Protein 9IFP (pdb70)

Structure (mmCIF, N/CA/C/O backbone):
data_9IFP
#
_entry.id   9IFP
#
_cell.length_a   271.298
_cell.length_b   74.502
_cell.length_c   106.150
_cell.angle_alpha   90.00
_cell.angle_beta   111.80
_cell.angle_gamma   90.00
#
_symmetry.space_group_name_H-M   'C 1 2 1'
#
loop_
_entity.id
_entity.type
_entity.pdbx_description
1 polymer 'Heme-thiolate peroxidase'
2 branched alpha-D-mannopyranose-(1-3)-[alpha-D-mannopyranose-(1-6)]beta-D-mannopyranose-(1-4)-2-acetamido-2-deoxy-beta-D-glucopyranose-(1-4)-2-acetamido-2-deoxy-beta-D-glucopyranose
3 branched alpha-D-mannopyranose-(1-3)-[alpha-D-mannopyranose-(1-6)]alpha-D-mannopyranose-(1-6)-[alpha-D-mannopyranose-(1-3)]beta-D-mannopyranose-(1-4)-2-acetamido-2-deoxy-beta-D-glucopyranose-(1-4)-2-acetamido-2-deoxy-beta-D-glucopyranose
4 non-polymer 'PROTOPORPHYRIN IX CONTAINING FE'
5 non-polymer '4-(2-HYDROXYETHYL)-1-PIPERAZINE ETHANESULFONIC ACID'
6 non-polymer GLYCEROL
7 non-polymer 2,6-dimethoxyphenol
8 non-polymer 'SULFATE ION'
9 non-polymer 'MAGNESIUM ION'
10 non-polymer 2-acetamido-2-deoxy-beta-D-glucopyranose
11 non-polymer beta-D-mannopyranose
12 non-polymer alpha-D-mannopyranose
13 water water
#
loop_
_atom_site.group_PDB
_atom_site.id
_atom_site.type_symbol
_atom_site.label_atom_id
_atom_site.label_alt_id
_atom_site.label_comp_id
_atom_site.label_asym_id
_atom_site.label_entity_id
_atom_site.label_seq_id
_atom_site.pdbx_PDB_ins_code
_atom_site.Cartn_x
_atom_site.Cartn_y
_atom_site.Cartn_z
_atom_site.occupancy
_atom_site.B_iso_or_equiv
_atom_site.auth_seq_id
_atom_site.auth_comp_id
_atom_site.auth_asym_id
_atom_site.auth_atom_id
_atom_site.pdbx_PDB_model_num
ATOM 1 N N . GLN A 1 1 ? 63.465 4.911 58.613 1.00 107.48 14 GLN A N 1
ATOM 2 C CA . GLN A 1 1 ? 63.026 3.496 58.485 1.00 107.07 14 GLN A CA 1
ATOM 3 C C . GLN A 1 1 ? 62.272 3.324 57.165 1.00 99.94 14 GLN A C 1
ATOM 4 O O . GLN A 1 1 ? 62.254 4.229 56.330 1.00 91.33 14 GLN A O 1
ATOM 10 N N . GLY A 1 2 ? 61.686 2.132 56.968 1.00 91.10 15 GLY A N 1
ATOM 11 C CA . GLY A 1 2 ? 60.883 1.809 55.799 1.00 72.08 15 GLY A CA 1
ATOM 12 C C . GLY A 1 2 ? 60.816 0.298 55.570 1.00 61.92 15 GLY A C 1
ATOM 13 O O . GLY A 1 2 ? 61.172 -0.488 56.440 1.00 58.06 15 GLY A O 1
ATOM 14 N N . VAL A 1 3 ? 60.381 -0.104 54.378 1.00 49.24 16 VAL A N 1
ATOM 15 C CA . VAL A 1 3 ? 60.189 -1.506 54.050 1.00 46.76 16 VAL A CA 1
ATOM 16 C C . VAL A 1 3 ? 61.161 -1.896 52.938 1.00 44.39 16 VAL A C 1
ATOM 17 O O . VAL A 1 3 ? 61.522 -1.072 52.110 1.00 42.64 16 VAL A O 1
ATOM 21 N N . ASP A 1 4 ? 61.565 -3.165 52.911 1.00 44.86 17 ASP A N 1
ATOM 22 C CA . ASP A 1 4 ? 62.325 -3.711 51.799 1.00 47.53 17 ASP A CA 1
ATOM 23 C C . ASP A 1 4 ? 61.351 -4.422 50.850 1.00 44.78 17 ASP A C 1
ATOM 24 O O . ASP A 1 4 ? 60.835 -5.475 51.190 1.00 53.35 17 ASP A O 1
ATOM 29 N N . PRO A 1 5 ? 61.059 -3.887 49.641 1.00 42.87 18 PRO A N 1
ATOM 30 C CA . PRO A 1 5 ? 59.991 -4.431 48.789 1.00 44.86 18 PRO A CA 1
ATOM 31 C C . PRO A 1 5 ? 60.374 -5.749 48.109 1.00 39.14 18 PRO A C 1
ATOM 32 O O . PRO A 1 5 ? 61.360 -5.797 47.386 1.00 39.94 18 PRO A O 1
ATOM 36 N N . PRO A 1 6 ? 59.566 -6.824 48.275 1.00 38.99 19 PRO A N 1
ATOM 37 C CA . PRO A 1 6 ? 59.872 -8.127 47.680 1.00 42.20 19 PRO A CA 1
ATOM 38 C C . PRO A 1 6 ? 59.621 -8.078 46.177 1.00 42.99 19 PRO A C 1
ATOM 39 O O . PRO A 1 6 ? 58.880 -7.215 45.713 1.00 41.91 19 PRO A O 1
ATOM 43 N N . PRO A 1 7 ? 60.217 -8.983 45.370 1.00 45.93 20 PRO A N 1
ATOM 44 C CA . PRO A 1 7 ? 59.865 -9.075 43.956 1.00 43.36 20 PRO A CA 1
ATOM 45 C C . PRO A 1 7 ? 58.396 -9.491 43.824 1.00 37.75 20 PRO A C 1
ATOM 46 O O . PRO A 1 7 ? 57.794 -10.002 44.755 1.00 36.64 20 PRO A O 1
ATOM 50 N N . PRO A 1 8 ? 57.741 -9.203 42.689 1.00 33.98 21 PRO A N 1
ATOM 51 C CA . PRO A 1 8 ? 56.321 -9.531 42.540 1.00 37.33 21 PRO A CA 1
ATOM 52 C C . PRO A 1 8 ? 56.049 -11.029 42.614 1.00 35.59 21 PRO A C 1
ATOM 53 O O . PRO A 1 8 ? 56.879 -11.837 42.204 1.00 35.68 21 PRO A O 1
ATOM 57 N N . PRO A 1 9 ? 54.860 -11.431 43.095 1.00 35.11 22 PRO A N 1
ATOM 58 C CA . PRO A 1 9 ? 54.406 -12.814 42.986 1.00 35.55 22 PRO A CA 1
ATOM 59 C C . PRO A 1 9 ? 54.418 -13.247 41.526 1.00 34.79 22 PRO A C 1
ATOM 60 O O . PRO A 1 9 ? 54.264 -12.426 40.632 1.00 34.96 22 PRO A O 1
ATOM 64 N N . GLY A 1 10 ? 54.587 -14.552 41.309 1.00 35.93 23 GLY A N 1
ATOM 65 C CA . GLY A 1 10 ? 54.409 -15.149 40.001 1.00 36.86 23 GLY A CA 1
ATOM 66 C C . GLY A 1 10 ? 52.948 -15.531 39.789 1.00 38.84 23 GLY A C 1
ATOM 67 O O . GLY A 1 10 ? 52.092 -15.207 40.626 1.00 36.76 23 GLY A O 1
ATOM 68 N N . PRO A 1 11 ? 52.641 -16.226 38.672 1.00 38.94 24 PRO A N 1
ATOM 69 C CA . PRO A 1 11 ? 51.281 -16.681 38.394 1.00 37.94 24 PRO A CA 1
ATOM 70 C C . PRO A 1 11 ? 50.780 -17.570 39.525 1.00 37.65 24 PRO A C 1
ATOM 71 O O . PRO A 1 11 ? 51.564 -18.183 40.226 1.00 35.43 24 PRO A O 1
ATOM 75 N N . PRO A 1 12 ? 49.456 -17.690 39.737 1.00 36.21 25 PRO A N 1
ATOM 76 C CA . PRO A 1 12 ? 48.949 -18.595 40.762 1.00 40.04 25 PRO A CA 1
ATOM 77 C C . PRO A 1 12 ? 49.204 -20.056 40.368 1.00 43.43 25 PRO A C 1
ATOM 78 O O . PRO A 1 12 ? 49.247 -20.386 39.191 1.00 38.52 25 PRO A O 1
ATOM 82 N N . SER A 1 13 ? 49.392 -20.904 41.381 1.00 41.12 26 SER A N 1
ATOM 83 C CA A SER A 1 13 ? 49.583 -22.336 41.204 0.50 40.99 26 SER A CA 1
ATOM 84 C CA B SER A 1 13 ? 49.578 -22.337 41.216 0.50 42.27 26 SER A CA 1
ATOM 85 C C . SER A 1 13 ? 48.403 -22.944 40.460 1.00 40.29 26 SER A C 1
ATOM 86 O O . SER A 1 13 ? 48.596 -23.799 39.623 1.00 44.21 26 SER A O 1
ATOM 91 N N . PHE A 1 14 ? 47.188 -22.525 40.821 1.00 38.78 27 PHE A N 1
ATOM 92 C CA . PHE A 1 14 ? 45.963 -22.969 40.165 1.00 39.44 27 PHE A CA 1
ATOM 93 C C . PHE A 1 14 ? 45.433 -21.829 39.298 1.00 36.06 27 PHE A C 1
ATOM 94 O O . PHE A 1 14 ? 45.201 -20.738 39.817 1.00 34.10 27 PHE A O 1
ATOM 102 N N . THR A 1 15 ? 45.231 -22.094 37.992 1.00 35.28 28 THR A N 1
ATOM 103 C CA . THR A 1 15 ? 44.833 -21.073 37.032 1.00 37.41 28 THR A CA 1
ATOM 104 C C . THR A 1 15 ? 43.465 -21.367 36.416 1.00 36.27 28 THR A C 1
ATOM 105 O O . THR A 1 15 ? 43.113 -20.715 35.428 1.00 36.95 28 THR A O 1
ATOM 109 N N . GLY A 1 16 ? 42.714 -22.341 36.973 1.00 34.88 29 GLY A N 1
ATOM 110 C CA . GLY A 1 16 ? 41.394 -22.668 36.446 1.00 35.73 29 GLY A CA 1
ATOM 111 C C . GLY A 1 16 ? 40.322 -21.736 37.018 1.00 37.53 29 GLY A C 1
ATOM 112 O O . GLY A 1 16 ? 40.640 -20.853 37.828 1.00 35.44 29 GLY A O 1
ATOM 113 N N . THR A 1 17 ? 39.057 -21.963 36.627 1.00 33.77 30 THR A N 1
ATOM 114 C CA . THR A 1 17 ? 37.945 -21.228 37.214 1.00 34.22 30 THR A CA 1
ATOM 115 C C . THR A 1 17 ? 37.762 -21.698 38.656 1.00 35.78 30 THR A C 1
ATOM 116 O O . THR A 1 17 ? 38.212 -22.779 39.032 1.00 34.38 30 THR A O 1
ATOM 120 N N . LYS A 1 18 ? 37.124 -20.850 39.457 1.00 35.85 31 LYS A N 1
ATOM 121 C CA . LYS A 1 18 ? 36.712 -21.189 40.805 1.00 37.07 31 LYS A CA 1
ATOM 122 C C . LYS A 1 18 ? 35.724 -20.118 41.259 1.00 35.73 31 LYS A C 1
ATOM 123 O O . LYS A 1 18 ? 35.663 -19.050 40.664 1.00 35.68 31 LYS A O 1
ATOM 129 N N . LEU A 1 19 ? 34.950 -20.438 42.301 1.00 35.08 32 LEU A N 1
ATOM 130 C CA . LEU A 1 19 ? 34.073 -19.482 42.940 1.00 35.06 32 LEU A CA 1
ATOM 131 C C . LEU A 1 19 ? 34.939 -18.456 43.662 1.00 33.40 32 LEU A C 1
ATOM 132 O O . LEU A 1 19 ? 35.743 -18.846 44.513 1.00 36.99 32 LEU A O 1
ATOM 137 N N . VAL A 1 20 ? 34.762 -17.163 43.346 1.00 35.61 33 VAL A N 1
ATOM 138 C CA . VAL A 1 20 ? 35.533 -16.124 44.026 1.00 34.71 33 VAL A CA 1
ATOM 139 C C . VAL A 1 20 ? 34.639 -15.314 44.953 1.00 32.52 33 VAL A C 1
ATOM 140 O O . VAL A 1 20 ? 35.140 -14.739 45.920 1.00 30.94 33 VAL A O 1
ATOM 144 N N . ASN A 1 21 ? 33.337 -15.256 44.662 1.00 31.72 34 ASN A N 1
ATOM 145 C CA . ASN A 1 21 ? 32.382 -14.647 45.576 1.00 33.45 34 ASN A CA 1
ATOM 146 C C . ASN A 1 21 ? 31.948 -15.687 46.598 1.00 36.15 34 ASN A C 1
ATOM 147 O O . ASN A 1 21 ? 30.854 -16.239 46.502 1.00 38.59 34 ASN A O 1
ATOM 152 N N . ASP A 1 22 ? 32.811 -15.951 47.574 1.00 37.65 35 ASP A N 1
ATOM 153 C CA . ASP A 1 22 ? 32.643 -17.085 48.477 1.00 37.78 35 ASP A CA 1
ATOM 154 C C . ASP A 1 22 ? 32.523 -16.568 49.903 1.00 37.70 35 ASP A C 1
ATOM 155 O O . ASP A 1 22 ? 32.576 -15.361 50.149 1.00 36.65 35 ASP A O 1
ATOM 160 N N . ALA A 1 23 ? 32.355 -17.498 50.838 1.00 41.12 36 ALA A N 1
ATOM 161 C CA . ALA A 1 23 ? 31.996 -17.158 52.204 1.00 42.32 36 ALA A CA 1
ATOM 162 C C . ALA A 1 23 ? 33.119 -16.359 52.863 1.00 40.56 36 ALA A C 1
ATOM 163 O O . ALA A 1 23 ? 32.868 -15.529 53.722 1.00 37.68 36 ALA A O 1
ATOM 165 N N . ASP A 1 24 ? 34.363 -16.630 52.470 1.00 39.43 37 ASP A N 1
ATOM 166 C CA . ASP A 1 24 ? 35.514 -15.982 53.069 1.00 42.32 37 ASP A CA 1
ATOM 167 C C . ASP A 1 24 ? 35.709 -14.571 52.505 1.00 39.80 37 ASP A C 1
ATOM 168 O O . ASP A 1 24 ? 36.488 -13.814 53.078 1.00 35.84 37 ASP A O 1
ATOM 173 N N . HIS A 1 25 ? 35.039 -14.243 51.390 1.00 34.15 38 HIS A N 1
ATOM 174 C CA . HIS A 1 25 ? 35.210 -12.958 50.718 1.00 33.80 38 HIS A CA 1
ATOM 175 C C . HIS A 1 25 ? 33.852 -12.279 50.527 1.00 35.71 38 HIS A C 1
ATOM 176 O O . HIS A 1 25 ? 33.433 -12.030 49.402 1.00 33.61 38 HIS A O 1
ATOM 183 N N . PRO A 1 26 ? 33.104 -11.964 51.610 1.00 34.54 39 PRO A N 1
ATOM 184 C CA . PRO A 1 26 ? 31.777 -11.363 51.473 1.00 34.50 39 PRO A CA 1
ATOM 185 C C . PRO A 1 26 ? 31.870 -9.881 51.119 1.00 33.95 39 PRO A C 1
ATOM 186 O O . PRO A 1 26 ? 32.750 -9.164 51.606 1.00 29.77 39 PRO A O 1
ATOM 190 N N . TRP A 1 27 ? 30.943 -9.408 50.288 1.00 31.66 40 TRP A N 1
ATOM 191 C CA . TRP A 1 27 ? 30.802 -7.971 50.126 1.00 33.07 40 TRP A CA 1
ATOM 192 C C . TRP A 1 27 ? 30.484 -7.334 51.481 1.00 33.38 40 TRP A C 1
ATOM 193 O O . TRP A 1 27 ? 29.690 -7.874 52.255 1.00 33.12 40 TRP A O 1
ATOM 204 N N . GLN A 1 28 ? 31.112 -6.186 51.754 1.00 32.12 41 GLN A N 1
ATOM 205 C CA . GLN A 1 28 ? 30.805 -5.407 52.937 1.00 32.52 41 GLN A CA 1
ATOM 206 C C . GLN A 1 28 ? 30.795 -3.924 52.585 1.00 35.76 41 GLN A C 1
ATOM 207 O O . GLN A 1 28 ? 31.547 -3.465 51.724 1.00 35.28 41 GLN A O 1
ATOM 213 N N . PRO A 1 29 ? 29.928 -3.135 53.256 1.00 35.53 42 PRO A N 1
ATOM 214 C CA . PRO A 1 29 ? 29.851 -1.703 53.002 1.00 38.66 42 PRO A CA 1
ATOM 215 C C . PRO A 1 29 ? 31.117 -0.978 53.464 1.00 36.05 42 PRO A C 1
ATOM 216 O O . PRO A 1 29 ? 31.902 -1.498 54.253 1.00 33.51 42 PRO A O 1
ATOM 220 N N . LEU A 1 30 ? 31.310 0.223 52.919 1.00 35.43 43 LEU A N 1
ATOM 221 C CA . LEU A 1 30 ? 32.451 1.053 53.252 1.00 36.34 43 LEU A CA 1
ATOM 222 C C . LEU A 1 30 ? 32.359 1.488 54.711 1.00 38.24 43 LEU A C 1
ATOM 223 O O . LEU A 1 30 ? 31.281 1.782 55.200 1.00 37.71 43 LEU A O 1
ATOM 228 N N . ARG A 1 31 ? 33.499 1.490 55.397 1.00 38.07 44 ARG A N 1
ATOM 229 C CA . ARG A 1 31 ? 33.623 2.133 56.696 1.00 41.40 44 ARG A CA 1
ATOM 230 C C . ARG A 1 31 ? 34.362 3.457 56.526 1.00 42.46 44 ARG A C 1
ATOM 231 O O . ARG A 1 31 ? 34.966 3.720 55.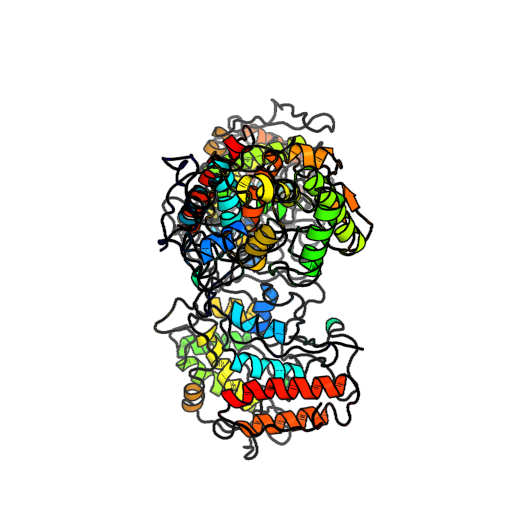491 1.00 39.48 44 ARG A O 1
ATOM 239 N N . GLU A 1 32 ? 34.365 4.257 57.583 1.00 42.35 45 GLU A N 1
ATOM 240 C CA . GLU A 1 32 ? 35.033 5.543 57.561 1.00 47.23 45 GLU A CA 1
ATOM 241 C C . GLU A 1 32 ? 36.520 5.353 57.271 1.00 44.08 45 GLU A C 1
ATOM 242 O O . GLU A 1 32 ? 37.173 4.516 57.867 1.00 41.10 45 GLU A O 1
ATOM 248 N N . GLY A 1 33 ? 37.061 6.142 56.340 1.00 44.18 46 GLY A N 1
ATOM 249 C CA . GLY A 1 33 ? 38.472 6.050 55.987 1.00 43.45 46 GLY A CA 1
ATOM 250 C C . GLY A 1 33 ? 38.750 5.083 54.827 1.00 41.05 46 GLY A C 1
ATOM 251 O O . GLY A 1 33 ? 39.856 5.076 54.288 1.00 40.11 46 GLY A O 1
ATOM 252 N N . ASP A 1 34 ? 37.786 4.226 54.469 1.00 38.60 47 ASP A N 1
ATOM 253 C CA . ASP A 1 34 ? 38.009 3.255 53.403 1.00 37.30 47 ASP A CA 1
ATOM 254 C C . ASP A 1 34 ? 38.123 3.989 52.074 1.00 37.30 47 ASP A C 1
ATOM 255 O O . ASP A 1 34 ? 37.323 4.870 51.805 1.00 37.86 47 ASP A O 1
ATOM 260 N N . ILE A 1 35 ? 39.083 3.583 51.236 1.00 31.64 48 ILE A N 1
ATOM 261 C CA . ILE A 1 35 ? 39.375 4.267 49.990 1.00 31.50 48 ILE A CA 1
ATOM 262 C C . ILE A 1 35 ? 38.916 3.425 48.800 1.00 32.24 48 ILE A C 1
ATOM 263 O O . ILE A 1 35 ? 39.178 2.225 48.740 1.00 29.38 48 ILE A O 1
ATOM 268 N N . ARG A 1 36 ? 38.268 4.089 47.839 1.00 30.34 49 ARG A N 1
ATOM 269 C CA . ARG A 1 36 ? 37.900 3.485 46.572 1.00 31.93 49 ARG A CA 1
ATOM 270 C C . ARG A 1 36 ? 38.233 4.507 45.498 1.00 31.91 49 ARG A C 1
ATOM 271 O O . ARG A 1 36 ? 38.396 5.678 45.817 1.00 33.38 49 ARG A O 1
ATOM 279 N N . GLY A 1 37 ? 38.354 4.066 44.245 1.00 35.01 50 GLY A N 1
ATOM 280 C CA . GLY A 1 37 ? 38.857 4.934 43.199 1.00 33.73 50 GLY A CA 1
ATOM 281 C C . GLY A 1 37 ? 38.292 4.606 41.823 1.00 33.29 50 GLY A C 1
ATOM 282 O O . GLY A 1 37 ? 37.170 4.118 41.711 1.00 31.84 50 GLY A O 1
ATOM 283 N N . PRO A 1 38 ? 39.066 4.864 40.749 1.00 32.57 51 PRO A N 1
ATOM 284 C CA . PRO A 1 38 ? 38.547 4.768 39.383 1.00 33.26 51 PRO A CA 1
ATOM 285 C C . PRO A 1 38 ? 38.531 3.369 38.793 1.00 34.18 51 PRO A C 1
ATOM 286 O O . PRO A 1 38 ? 38.012 3.190 37.688 1.00 33.64 51 PRO A O 1
ATOM 290 N N . CYS A 1 39 ? 39.112 2.400 39.517 1.00 31.54 52 CYS A N 1
ATOM 291 C CA . CYS A 1 39 ? 39.205 1.042 39.002 1.00 34.18 52 CYS A CA 1
ATOM 292 C C . CYS A 1 39 ? 38.141 0.135 39.624 1.00 30.85 52 CYS A C 1
ATOM 293 O O . CYS A 1 39 ? 38.224 -0.224 40.800 1.00 31.06 52 CYS A O 1
ATOM 296 N N . PRO A 1 40 ? 37.174 -0.349 38.829 1.00 33.74 53 PRO A N 1
ATOM 297 C CA . PRO A 1 40 ? 36.139 -1.252 39.343 1.00 35.89 53 PRO A CA 1
ATOM 298 C C . PRO A 1 40 ? 36.675 -2.624 39.749 1.00 31.74 53 PRO A C 1
ATOM 299 O O . PRO A 1 40 ? 36.145 -3.255 40.651 1.00 31.85 53 PRO A O 1
ATOM 303 N N . GLY A 1 41 ? 37.775 -3.058 39.137 1.00 34.78 54 GLY A N 1
ATOM 304 C CA . GLY A 1 41 ? 38.403 -4.320 39.514 1.00 30.03 54 GLY A CA 1
ATOM 305 C C . GLY A 1 41 ? 38.947 -4.253 40.938 1.00 28.86 54 GLY A C 1
ATOM 306 O O . GLY A 1 41 ? 38.550 -5.035 41.798 1.00 30.14 54 GLY A O 1
ATOM 307 N N . LEU A 1 42 ? 39.813 -3.274 41.200 1.00 30.18 55 LEU A N 1
ATOM 308 C CA . LEU A 1 42 ? 40.408 -3.098 42.514 1.00 32.47 55 LEU A CA 1
ATOM 309 C C . LEU A 1 42 ? 39.331 -2.762 43.545 1.00 31.06 55 LEU A C 1
ATOM 310 O O . LEU A 1 42 ? 39.406 -3.255 44.668 1.00 31.03 55 LEU A O 1
ATOM 315 N N . ASN A 1 43 ? 38.353 -1.932 43.154 1.00 29.99 56 ASN A N 1
ATOM 316 C CA . ASN A 1 43 ? 37.259 -1.570 44.041 1.00 33.23 56 ASN A CA 1
ATOM 317 C C . ASN A 1 43 ? 36.521 -2.819 44.524 1.00 32.07 56 ASN A C 1
ATOM 318 O O . ASN A 1 43 ? 36.282 -2.956 45.726 1.00 28.27 56 ASN A O 1
ATOM 323 N N . THR A 1 44 ? 36.181 -3.717 43.594 1.00 31.19 57 THR A N 1
ATOM 324 C CA . THR A 1 44 ? 35.439 -4.924 43.938 1.00 32.22 57 THR A CA 1
ATOM 325 C C . THR A 1 44 ? 36.302 -5.830 44.828 1.00 31.00 57 THR A C 1
ATOM 326 O O . THR A 1 44 ? 35.825 -6.383 45.810 1.00 28.82 57 THR A O 1
ATOM 330 N N . LEU A 1 45 ? 37.592 -5.946 44.510 1.00 32.20 58 LEU A N 1
ATOM 331 C CA . LEU A 1 45 ? 38.491 -6.786 45.290 1.00 30.47 58 LEU A CA 1
ATOM 332 C C . LEU A 1 45 ? 38.576 -6.257 46.729 1.00 33.88 58 LEU A C 1
ATOM 333 O O . LEU A 1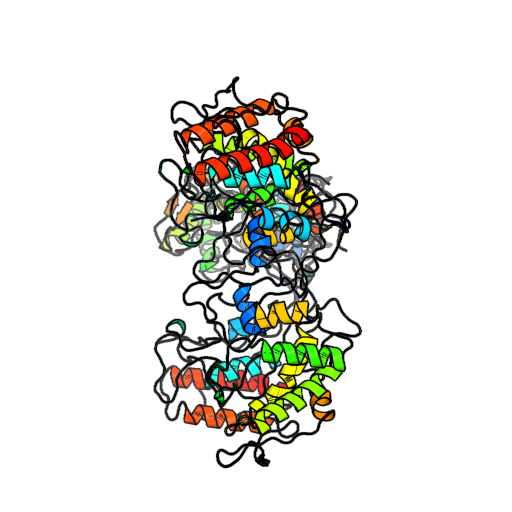 45 ? 38.622 -7.035 47.672 1.00 32.48 58 LEU A O 1
ATOM 338 N N . ALA A 1 46 ? 38.586 -4.935 46.910 1.00 30.98 59 ALA A N 1
ATOM 339 C CA . ALA A 1 46 ? 38.658 -4.376 48.250 1.00 32.26 59 ALA A CA 1
ATOM 340 C C . ALA A 1 46 ? 37.336 -4.603 48.981 1.00 28.08 59 ALA A C 1
ATOM 341 O O . ALA A 1 46 ? 37.333 -4.968 50.148 1.00 33.49 59 ALA A O 1
ATOM 343 N N . SER A 1 47 ? 36.214 -4.417 48.292 1.00 29.02 60 SER A N 1
ATOM 344 C CA . SER A 1 47 ? 34.921 -4.533 48.965 1.00 30.95 60 SER A CA 1
ATOM 345 C C . SER A 1 47 ? 34.547 -5.991 49.284 1.00 31.70 60 SER A C 1
ATOM 346 O O . SER A 1 47 ? 33.604 -6.205 50.047 1.00 35.23 60 SER A O 1
ATOM 349 N N . HIS A 1 48 ? 35.288 -6.972 48.722 1.00 29.78 61 HIS A N 1
ATOM 350 C CA . HIS A 1 48 ? 35.130 -8.383 49.063 1.00 32.21 61 HIS A CA 1
ATOM 351 C C . HIS A 1 48 ? 36.282 -8.930 49.911 1.00 35.61 61 HIS A C 1
ATOM 352 O O . HIS A 1 48 ? 36.330 -10.123 50.166 1.00 32.03 61 HIS A O 1
ATOM 359 N N . GLY A 1 49 ? 37.229 -8.080 50.312 1.00 32.16 62 GLY A N 1
ATOM 360 C CA . GLY A 1 49 ? 38.309 -8.498 51.196 1.00 33.98 62 GLY A CA 1
ATOM 361 C C . GLY A 1 49 ? 39.423 -9.302 50.508 1.00 33.23 62 GLY A C 1
ATOM 362 O O . GLY A 1 49 ? 40.275 -9.836 51.187 1.00 31.97 62 GLY A O 1
ATOM 363 N N . TYR A 1 50 ? 39.471 -9.347 49.176 1.00 30.17 63 TYR A N 1
ATOM 364 C CA . TYR A 1 50 ? 40.648 -9.832 48.464 1.00 31.38 63 TYR A CA 1
ATOM 365 C C . TYR A 1 50 ? 41.838 -8.886 48.658 1.00 32.86 63 TYR A C 1
ATOM 366 O O . TYR A 1 50 ? 42.975 -9.326 48.696 1.00 33.63 63 TYR A O 1
ATOM 375 N N . LEU A 1 51 ? 41.558 -7.580 48.708 1.00 34.94 64 LEU A N 1
ATOM 376 C CA . LEU A 1 51 ? 42.496 -6.560 49.144 1.00 35.62 64 LEU A CA 1
ATOM 377 C C . LEU A 1 51 ? 42.091 -6.119 50.544 1.00 35.51 64 LEU A C 1
ATOM 378 O O . LEU A 1 51 ? 40.945 -6.306 50.931 1.00 31.95 64 LEU A O 1
ATOM 383 N N . PRO A 1 52 ? 42.975 -5.433 51.296 1.00 35.57 65 PRO A N 1
ATOM 384 C CA . PRO A 1 52 ? 42.555 -4.758 52.517 1.00 36.45 65 PRO A CA 1
ATOM 385 C C . PRO A 1 52 ? 41.328 -3.898 52.206 1.00 35.88 65 PRO A C 1
ATOM 386 O O . PRO A 1 52 ? 41.275 -3.208 51.183 1.00 32.00 65 PRO A O 1
ATOM 390 N N . ARG A 1 53 ? 40.328 -3.962 53.093 1.00 32.57 66 ARG A N 1
ATOM 391 C CA . ARG A 1 53 ? 39.039 -3.349 52.837 1.00 31.63 66 ARG A CA 1
ATOM 392 C C . ARG A 1 53 ? 39.146 -1.827 52.832 1.00 33.98 66 ARG A C 1
ATOM 393 O O . ARG A 1 53 ? 38.246 -1.149 52.338 1.00 31.81 66 ARG A O 1
ATOM 401 N N . ASP A 1 54 ? 40.242 -1.292 53.372 1.00 32.19 67 ASP A N 1
ATOM 402 C CA . ASP A 1 54 ? 40.456 0.144 53.380 1.00 33.82 67 ASP A CA 1
ATOM 403 C C . ASP A 1 54 ? 41.025 0.638 52.060 1.00 32.67 67 ASP A C 1
ATOM 404 O O . ASP A 1 54 ? 41.219 1.842 51.894 1.00 34.74 67 ASP A O 1
ATOM 409 N N . GLY A 1 55 ? 41.298 -0.254 51.109 1.00 32.20 68 GLY A N 1
ATOM 410 C CA . GLY A 1 55 ? 41.705 0.181 49.780 1.00 31.68 68 GLY A CA 1
ATOM 411 C C . GLY A 1 55 ? 43.153 0.669 49.702 1.00 31.73 68 GLY A C 1
ATOM 412 O O . GLY A 1 55 ? 43.507 1.361 48.761 1.00 32.60 68 GLY A O 1
ATOM 413 N N . VAL A 1 56 ? 43.983 0.312 50.688 1.00 33.15 69 VAL A N 1
ATOM 414 C CA . VAL A 1 56 ? 45.408 0.594 50.655 1.00 35.59 69 VAL A CA 1
ATOM 415 C C . VAL A 1 56 ? 46.154 -0.728 50.755 1.00 32.68 69 VAL A C 1
ATOM 416 O O . VAL A 1 56 ? 45.868 -1.514 51.646 1.00 37.06 69 VAL A O 1
ATOM 420 N N . ALA A 1 57 ? 47.086 -0.967 49.836 1.00 33.68 70 ALA A N 1
ATOM 421 C CA . ALA A 1 57 ? 47.729 -2.269 49.746 1.00 32.27 70 ALA A CA 1
ATOM 422 C C . ALA A 1 57 ? 49.151 -2.164 49.209 1.00 31.76 70 ALA A C 1
ATOM 423 O O . ALA A 1 57 ? 49.511 -1.159 48.607 1.00 31.95 70 ALA A O 1
ATOM 425 N N . THR A 1 58 ? 49.921 -3.246 49.379 1.00 32.28 71 THR A N 1
ATOM 426 C CA . THR A 1 58 ? 51.234 -3.367 48.773 1.00 32.01 71 THR A CA 1
ATOM 427 C C . THR A 1 58 ? 51.064 -3.783 47.321 1.00 33.51 71 THR A C 1
ATOM 428 O O . THR A 1 58 ? 50.045 -4.369 46.953 1.00 30.72 71 THR A O 1
ATOM 432 N N . PRO A 1 59 ? 52.057 -3.506 46.454 1.00 33.32 72 PRO A N 1
ATOM 433 C CA . PRO A 1 59 ? 52.069 -4.060 45.111 1.00 33.38 72 PRO A CA 1
ATOM 434 C C . PRO A 1 59 ? 51.829 -5.567 45.074 1.00 34.40 72 PRO A C 1
ATOM 435 O O . PRO A 1 59 ? 51.063 -6.046 44.240 1.00 33.13 72 PRO A O 1
ATOM 439 N N . ALA A 1 60 ? 52.506 -6.297 45.969 1.00 34.25 73 ALA A N 1
ATOM 440 C CA . ALA A 1 60 ? 52.374 -7.740 46.038 1.00 34.72 73 ALA A CA 1
ATOM 441 C C . ALA A 1 60 ? 50.928 -8.141 46.339 1.00 34.64 73 ALA A C 1
ATOM 442 O O . ALA A 1 60 ? 50.412 -9.049 45.712 1.00 32.22 73 ALA A O 1
ATOM 444 N N . GLN A 1 61 ? 50.284 -7.477 47.304 1.00 30.79 74 GLN A N 1
ATOM 445 C CA . GLN A 1 61 ? 48.893 -7.754 47.618 1.00 31.73 74 GLN A CA 1
ATOM 446 C C . GLN A 1 61 ? 47.981 -7.491 46.421 1.00 34.67 74 GLN A C 1
ATOM 447 O O . GLN A 1 61 ? 47.052 -8.265 46.195 1.00 32.57 74 GLN A O 1
ATOM 453 N N . ILE A 1 62 ? 48.259 -6.426 45.645 1.00 33.57 75 ILE A N 1
ATOM 454 C CA . ILE A 1 62 ? 47.431 -6.078 44.503 1.00 32.58 75 ILE A CA 1
ATOM 455 C C . ILE A 1 62 ? 47.562 -7.162 43.442 1.00 35.73 75 ILE A C 1
ATOM 456 O O . ILE A 1 62 ? 46.555 -7.613 42.888 1.00 31.53 75 ILE A O 1
ATOM 461 N N . ILE A 1 63 ? 48.802 -7.593 43.178 1.00 31.40 76 ILE A N 1
ATOM 462 C CA . ILE A 1 63 ? 49.027 -8.587 42.137 1.00 33.61 76 ILE A CA 1
ATOM 463 C C . ILE A 1 63 ? 48.295 -9.877 42.514 1.00 31.61 76 ILE A C 1
ATOM 464 O O . ILE A 1 63 ? 47.582 -10.451 41.684 1.00 31.57 76 ILE A O 1
ATOM 469 N N . THR A 1 64 ? 48.467 -10.330 43.757 1.00 30.39 77 THR A N 1
ATOM 470 C CA A THR A 1 64 ? 47.865 -11.581 44.191 0.50 31.73 77 THR A CA 1
ATOM 471 C CA B THR A 1 64 ? 47.864 -11.583 44.199 0.50 34.68 77 THR A CA 1
ATOM 472 C C . THR A 1 64 ? 46.340 -11.461 44.143 1.00 32.60 77 THR A C 1
ATOM 473 O O . THR A 1 64 ? 45.663 -12.369 43.684 1.00 31.81 77 THR A O 1
ATOM 480 N N . ALA A 1 65 ? 45.789 -10.306 44.563 1.00 33.14 78 ALA A N 1
ATOM 481 C CA . ALA A 1 65 ? 44.338 -10.108 44.584 1.00 30.72 78 ALA A CA 1
ATOM 482 C C . ALA A 1 65 ? 43.744 -10.159 43.176 1.00 33.69 78 ALA A C 1
ATOM 483 O O . ALA A 1 65 ? 42.699 -10.771 42.984 1.00 31.74 78 ALA A O 1
ATOM 485 N N . THR A 1 66 ? 44.409 -9.524 42.192 1.00 31.80 79 THR A N 1
ATOM 486 C CA . THR A 1 66 ? 43.892 -9.506 40.831 1.00 32.46 79 THR A CA 1
ATOM 487 C C . THR A 1 66 ? 43.930 -10.920 40.240 1.00 31.61 79 THR A C 1
ATOM 488 O O . THR A 1 66 ? 43.049 -11.291 39.459 1.00 30.25 79 THR A O 1
ATOM 492 N N . GLN A 1 67 ? 44.961 -11.687 40.595 1.00 32.95 80 GLN A N 1
ATOM 493 C CA . GLN A 1 67 ? 45.076 -13.081 40.171 1.00 33.94 80 GLN A CA 1
ATOM 494 C C . GLN A 1 67 ? 44.012 -13.948 40.856 1.00 32.90 80 GLN A C 1
ATOM 495 O O . GLN A 1 67 ? 43.289 -14.673 40.196 1.00 31.45 80 GLN A O 1
ATOM 501 N N . GLU A 1 68 ? 43.921 -13.873 42.177 1.00 33.32 81 GLU A N 1
ATOM 502 C CA . GLU A 1 68 ? 43.040 -14.729 42.957 1.00 36.72 81 GLU A CA 1
ATOM 503 C C . GLU A 1 68 ? 41.585 -14.444 42.610 1.00 34.89 81 GLU A C 1
ATOM 504 O O . GLU A 1 68 ? 40.821 -15.373 42.395 1.00 34.58 81 GLU A O 1
ATOM 510 N N . GLY A 1 69 ? 41.243 -13.159 42.470 1.00 34.20 82 GLY A N 1
ATOM 511 C CA . GLY A 1 69 ? 39.863 -12.735 42.345 1.00 32.93 82 GLY A CA 1
ATOM 512 C C . GLY A 1 69 ? 39.351 -12.793 40.908 1.00 34.62 82 GLY A C 1
ATOM 513 O O . GLY A 1 69 ? 38.168 -13.040 40.711 1.00 32.81 82 GLY A O 1
ATOM 514 N N . PHE A 1 70 ? 40.216 -12.514 39.919 1.00 35.90 83 PHE A N 1
ATOM 515 C CA . PHE A 1 70 ? 39.767 -12.363 38.546 1.00 34.21 83 PHE A CA 1
ATOM 516 C C . PHE A 1 70 ? 40.578 -13.179 37.540 1.00 31.73 83 PHE A C 1
ATOM 517 O O . PHE A 1 70 ? 40.258 -13.142 36.359 1.00 32.03 83 PHE A O 1
ATOM 525 N N . ASN A 1 71 ? 41.647 -13.842 37.991 1.00 35.21 84 ASN A N 1
ATOM 526 C CA . ASN A 1 71 ? 42.593 -14.508 37.099 1.00 35.03 84 ASN A CA 1
ATOM 527 C C . ASN A 1 71 ? 43.227 -13.509 36.131 1.00 33.09 84 ASN A C 1
ATOM 528 O O . ASN A 1 71 ? 43.481 -13.828 34.972 1.00 33.10 84 ASN A O 1
ATOM 533 N N . PHE A 1 72 ? 43.484 -12.279 36.598 1.00 31.94 85 PHE A N 1
ATOM 534 C CA . PHE A 1 72 ? 44.262 -11.341 35.807 1.00 31.36 85 PHE A CA 1
ATOM 535 C C . PHE A 1 72 ? 45.642 -11.959 35.550 1.00 32.44 85 PHE A C 1
ATOM 536 O O . PHE A 1 72 ? 46.269 -12.507 36.458 1.00 31.20 85 PHE A O 1
ATOM 544 N N . GLU A 1 73 ? 46.103 -11.900 34.306 1.00 32.21 86 GLU A N 1
ATOM 545 C CA . GLU A 1 73 ? 47.352 -12.543 33.939 1.00 34.64 86 GLU A CA 1
ATOM 546 C C . GLU A 1 73 ? 48.527 -11.839 34.625 1.00 34.49 86 GLU A C 1
ATOM 547 O O . GLU A 1 73 ? 48.553 -10.609 34.744 1.00 32.09 86 GLU A O 1
ATOM 553 N N . ASN A 1 74 ? 49.497 -12.650 35.070 1.00 32.88 87 ASN A N 1
ATOM 554 C CA . ASN A 1 74 ? 50.594 -12.216 35.932 1.00 35.74 87 ASN A CA 1
ATOM 555 C C . ASN A 1 74 ? 51.339 -11.011 35.352 1.00 36.37 87 ASN A C 1
ATOM 556 O O . ASN A 1 74 ? 51.551 -10.026 36.059 1.00 32.18 87 ASN A O 1
ATOM 561 N N . ASN A 1 75 ? 51.763 -11.076 34.077 1.00 36.18 88 ASN A N 1
ATOM 562 C CA A ASN A 1 75 ? 52.536 -10.000 33.470 0.50 36.86 88 ASN A CA 1
ATOM 563 C CA B ASN A 1 75 ? 52.540 -9.992 33.497 0.50 36.60 88 ASN A CA 1
ATOM 564 C C . ASN A 1 75 ? 51.705 -8.717 33.387 1.00 36.32 88 ASN A C 1
ATOM 565 O O . ASN A 1 75 ? 52.218 -7.624 33.661 1.00 35.73 88 ASN A O 1
ATOM 574 N N . ALA A 1 76 ? 50.419 -8.858 33.009 1.00 36.16 89 ALA A N 1
ATOM 575 C CA . ALA A 1 76 ? 49.550 -7.699 32.953 1.00 35.33 89 ALA A CA 1
ATOM 576 C C . ALA A 1 76 ? 49.412 -7.083 34.353 1.00 34.56 89 ALA A C 1
ATOM 577 O O . ALA A 1 76 ? 49.401 -5.862 34.494 1.00 32.92 89 ALA A O 1
ATOM 579 N N . ALA A 1 77 ? 49.342 -7.926 35.389 1.00 32.66 90 ALA A N 1
ATOM 580 C CA . ALA A 1 77 ? 49.228 -7.450 36.760 1.00 33.42 90 ALA A CA 1
ATOM 581 C C . ALA A 1 77 ? 50.491 -6.680 37.163 1.00 32.65 90 ALA A C 1
ATOM 582 O O . ALA A 1 77 ? 50.408 -5.634 37.817 1.00 31.77 90 ALA A O 1
ATOM 584 N N . ILE A 1 78 ? 51.651 -7.194 36.754 1.00 31.74 91 ILE A N 1
ATOM 585 C CA . ILE A 1 78 ? 52.919 -6.573 37.119 1.00 34.79 91 ILE A CA 1
ATOM 586 C C . ILE A 1 78 ? 53.040 -5.214 36.416 1.00 34.10 91 ILE A C 1
ATOM 587 O O . ILE A 1 78 ? 53.397 -4.219 37.038 1.00 31.14 91 ILE A O 1
ATOM 592 N N . VAL A 1 79 ? 52.688 -5.175 35.126 1.00 34.59 92 VAL A N 1
ATOM 593 C CA . VAL A 1 79 ? 52.785 -3.942 34.360 1.00 37.09 92 VAL A CA 1
ATOM 594 C C . VAL A 1 79 ? 51.876 -2.864 34.961 1.00 35.95 92 VAL A C 1
ATOM 595 O O . VAL A 1 79 ? 52.305 -1.721 35.135 1.00 38.15 92 VAL A O 1
ATOM 599 N N . ALA A 1 80 ? 50.621 -3.217 35.279 1.00 35.57 93 ALA A N 1
ATOM 600 C CA . ALA A 1 80 ? 49.678 -2.237 35.811 1.00 33.40 93 ALA A CA 1
ATOM 601 C C . ALA A 1 80 ? 50.074 -1.806 37.220 1.00 32.33 93 ALA A C 1
ATOM 602 O O . ALA A 1 80 ? 50.026 -0.619 37.547 1.00 32.40 93 ALA A O 1
ATOM 604 N N . THR A 1 81 ? 50.488 -2.761 38.061 1.00 31.22 94 THR A N 1
ATOM 605 C CA . THR A 1 81 ? 50.640 -2.483 39.480 1.00 31.72 94 THR A CA 1
ATOM 606 C C . THR A 1 81 ? 51.835 -1.561 39.731 1.00 32.62 94 THR A C 1
ATOM 607 O O . THR A 1 81 ? 51.724 -0.595 40.495 1.00 32.33 94 THR A O 1
ATOM 611 N N . TYR A 1 82 ? 52.983 -1.866 39.121 1.00 31.69 95 TYR A N 1
ATOM 612 C CA . TYR A 1 82 ? 54.179 -1.082 39.383 1.00 36.31 95 TYR A CA 1
ATOM 613 C C . TYR A 1 82 ? 54.100 0.262 38.648 1.00 33.47 95 TYR A C 1
ATOM 614 O O . TYR A 1 82 ? 54.685 1.231 39.123 1.00 33.49 95 TYR A O 1
ATOM 623 N N . LEU A 1 83 ? 53.364 0.326 37.529 1.00 33.65 96 LEU A N 1
ATOM 624 C CA . LEU A 1 83 ? 53.060 1.606 36.899 1.00 35.90 96 LEU A CA 1
ATOM 625 C C . LEU A 1 83 ? 52.352 2.499 37.918 1.00 34.66 96 LEU A C 1
ATOM 626 O O . LEU A 1 83 ? 52.775 3.617 38.196 1.00 33.89 96 LEU A O 1
ATOM 631 N N . GLY A 1 84 ? 51.255 1.989 38.472 1.00 35.46 97 GLY A N 1
ATOM 632 C CA . GLY A 1 84 ? 50.490 2.730 39.458 1.00 33.42 97 GLY A CA 1
ATOM 633 C C . GLY A 1 84 ? 51.330 3.040 40.697 1.00 35.17 97 GLY A C 1
ATOM 634 O O . GLY A 1 84 ? 51.239 4.141 41.237 1.00 34.59 97 GLY A O 1
ATOM 635 N N . HIS A 1 85 ? 52.167 2.098 41.136 1.00 33.22 98 HIS A N 1
ATOM 636 C CA . HIS A 1 85 ? 52.924 2.292 42.368 1.00 35.26 98 HIS A CA 1
ATOM 637 C C . HIS A 1 85 ? 54.033 3.332 42.172 1.00 32.63 98 HIS A C 1
ATOM 638 O O . HIS A 1 85 ? 54.200 4.206 43.013 1.00 34.34 98 HIS A O 1
ATOM 645 N N . LEU A 1 86 ? 54.794 3.222 41.080 1.00 33.21 99 LEU A N 1
ATOM 646 C CA . LEU A 1 86 ? 55.893 4.142 40.812 1.00 34.32 99 LEU A CA 1
ATOM 647 C C . LEU A 1 86 ? 55.390 5.590 40.793 1.00 37.68 99 LEU A C 1
ATOM 648 O O . LEU A 1 86 ? 55.974 6.464 41.436 1.00 38.76 99 LEU A O 1
ATOM 653 N N . LEU A 1 87 ? 54.266 5.822 40.100 1.00 34.03 100 LEU A N 1
ATOM 654 C CA . LEU A 1 87 ? 53.728 7.169 39.915 1.00 33.70 100 LEU A CA 1
ATOM 655 C C . LEU A 1 87 ? 52.920 7.657 41.119 1.00 34.56 100 LEU A C 1
ATOM 656 O O . LEU A 1 87 ? 52.938 8.845 41.417 1.00 34.77 100 LEU A O 1
ATOM 661 N N . ASN A 1 88 ? 52.204 6.748 41.801 1.00 32.84 101 ASN A N 1
ATOM 662 C CA . ASN A 1 88 ? 51.130 7.145 42.704 1.00 32.78 101 ASN A CA 1
ATOM 663 C C . ASN A 1 88 ? 51.222 6.522 44.091 1.00 32.77 101 ASN A C 1
ATOM 664 O O . ASN A 1 88 ? 50.396 6.838 44.955 1.00 34.84 101 ASN A O 1
ATOM 669 N N . GLY A 1 89 ? 52.208 5.646 44.310 1.00 32.64 102 GLY A N 1
ATOM 670 C CA . GLY A 1 89 ? 52.347 4.990 45.598 1.00 33.52 102 GLY A CA 1
ATOM 671 C C . GLY A 1 89 ? 53.473 5.580 46.447 1.00 34.80 102 GLY A C 1
ATOM 672 O O . GLY A 1 89 ? 54.260 6.404 45.989 1.00 33.04 102 GLY A O 1
ATOM 673 N N . ASN A 1 90 ? 53.561 5.082 47.681 1.00 34.51 103 ASN A N 1
ATOM 674 C CA . ASN A 1 90 ? 54.629 5.423 48.586 1.00 33.12 103 ASN A CA 1
ATOM 675 C C . ASN A 1 90 ? 55.685 4.318 48.540 1.00 36.63 103 ASN A C 1
ATOM 676 O O . ASN A 1 90 ? 55.460 3.202 49.016 1.00 35.66 103 ASN A O 1
ATOM 681 N N . LEU A 1 91 ? 56.855 4.653 47.988 1.00 35.46 104 LEU A N 1
ATOM 682 C CA . LEU A 1 91 ? 57.879 3.665 47.703 1.00 38.38 104 LEU A CA 1
ATOM 683 C C . LEU A 1 91 ? 58.598 3.229 48.974 1.00 38.54 104 LEU A C 1
ATOM 684 O O . LEU A 1 91 ? 59.099 2.114 49.030 1.00 35.10 104 LEU A O 1
ATOM 689 N N . VAL A 1 92 ? 58.568 4.072 50.010 1.00 37.12 105 VAL A N 1
ATOM 690 C CA . VAL A 1 92 ? 59.231 3.770 51.264 1.00 34.74 105 VAL A CA 1
ATOM 691 C C . VAL A 1 92 ? 58.398 2.813 52.107 1.00 38.12 105 VAL A C 1
ATOM 692 O O . VAL A 1 92 ? 58.951 1.864 52.668 1.00 36.06 105 VAL A O 1
ATOM 696 N N . THR A 1 93 ? 57.080 3.070 52.223 1.00 36.12 106 THR A N 1
ATOM 697 C CA . THR A 1 93 ? 56.212 2.196 52.991 1.00 35.17 106 THR A CA 1
ATOM 698 C C . THR A 1 93 ? 55.715 1.021 52.141 1.00 33.43 106 THR A C 1
ATOM 699 O O . THR A 1 93 ? 55.136 0.093 52.674 1.00 34.35 106 THR A O 1
ATOM 703 N N . ASP A 1 94 ? 55.903 1.082 50.824 1.00 32.81 107 ASP A N 1
ATOM 704 C CA . ASP A 1 94 ? 55.443 0.058 49.895 1.00 34.91 107 ASP A CA 1
ATOM 705 C C . ASP A 1 94 ? 53.913 -0.039 49.894 1.00 34.69 107 ASP A C 1
ATOM 706 O O . ASP A 1 94 ? 53.370 -1.138 49.848 1.00 32.75 107 ASP A O 1
ATOM 711 N N . LEU A 1 95 ? 53.226 1.111 49.970 1.00 35.79 108 LEU A N 1
ATOM 712 C CA . LEU A 1 95 ? 51.773 1.141 50.020 1.00 35.18 108 LEU A CA 1
ATOM 713 C C . LEU A 1 95 ? 51.241 2.036 48.903 1.00 34.70 108 LEU A C 1
ATOM 714 O O . LEU A 1 95 ? 51.789 3.100 48.634 1.00 34.84 108 LEU A O 1
ATOM 719 N N . LEU A 1 96 ? 50.154 1.580 48.271 1.00 33.42 109 LEU A N 1
ATOM 720 C CA . LEU A 1 96 ? 49.468 2.304 47.217 1.00 32.44 109 LEU A CA 1
ATOM 721 C C . LEU A 1 96 ? 47.981 2.398 47.561 1.00 35.53 109 LEU A C 1
ATOM 722 O O . LEU A 1 96 ? 47.354 1.393 47.881 1.00 32.45 109 LEU A O 1
ATOM 727 N N . SER A 1 97 ? 47.446 3.621 47.492 1.00 36.25 110 SER A N 1
ATOM 728 C CA . SER A 1 97 ? 46.018 3.887 47.571 1.00 34.96 110 SER A CA 1
ATOM 729 C C . SER A 1 97 ? 45.358 3.603 46.231 1.00 31.77 110 SER A C 1
ATOM 730 O O . SER A 1 97 ? 45.817 4.118 45.224 1.00 31.29 110 SER A O 1
ATOM 733 N N . ILE A 1 98 ? 44.248 2.846 46.231 1.00 28.33 111 ILE A N 1
ATOM 734 C CA . ILE A 1 98 ? 43.554 2.552 44.987 1.00 29.82 111 ILE A CA 1
ATOM 735 C C . ILE A 1 98 ? 42.657 3.732 44.594 1.00 33.73 111 ILE A C 1
ATOM 736 O O . ILE A 1 98 ? 41.989 3.676 43.567 1.00 33.33 111 ILE A O 1
ATOM 741 N N . GLY A 1 99 ? 42.622 4.776 45.429 1.00 32.94 112 GLY A N 1
ATOM 742 C CA . GLY A 1 99 ? 41.847 5.976 45.152 1.00 35.97 112 GLY A CA 1
ATOM 743 C C . GLY A 1 99 ? 42.662 7.247 45.349 1.00 33.82 112 GLY A C 1
ATOM 744 O O . GLY A 1 99 ? 43.645 7.454 44.647 1.00 34.58 112 GLY A O 1
ATOM 745 N N . GLY A 1 100 ? 42.222 8.075 46.297 1.00 37.41 113 GLY A N 1
ATOM 746 C CA . GLY A 1 100 ? 42.818 9.379 46.557 1.00 38.57 113 GLY A CA 1
ATOM 747 C C . GLY A 1 100 ? 43.791 9.335 47.738 1.00 39.90 113 GLY A C 1
ATOM 748 O O . GLY A 1 100 ? 44.146 8.266 48.252 1.00 36.30 113 GLY A O 1
ATOM 749 N N . ALA A 1 101 ? 44.182 10.530 48.182 1.00 42.04 114 ALA A N 1
ATOM 750 C CA . ALA A 1 101 ? 45.177 10.700 49.224 1.00 40.25 114 ALA A CA 1
ATOM 751 C C . ALA A 1 101 ? 44.639 10.204 50.558 1.00 36.81 114 ALA A C 1
ATOM 752 O O . ALA A 1 101 ? 43.454 10.346 50.847 1.00 39.46 114 ALA A O 1
ATOM 754 N N . THR A 1 102 ? 45.522 9.619 51.364 1.00 35.92 115 THR A N 1
ATOM 755 C CA . THR A 1 102 ? 45.142 9.090 52.657 1.00 35.99 115 THR A CA 1
ATOM 756 C C . THR A 1 102 ? 46.393 8.989 53.519 1.00 39.07 115 THR A C 1
ATOM 757 O O . THR A 1 102 ? 47.446 8.600 53.021 1.00 38.48 115 THR A O 1
ATOM 761 N N . PRO A 1 103 ? 46.303 9.286 54.832 1.00 41.92 116 PRO A N 1
ATOM 762 C CA . PRO A 1 103 ? 47.415 9.042 55.751 1.00 44.15 116 PRO A CA 1
ATOM 763 C C . PRO A 1 103 ? 47.826 7.573 55.853 1.00 42.05 116 PRO A C 1
ATOM 764 O O . PRO A 1 103 ? 48.929 7.285 56.305 1.00 38.30 116 PRO A O 1
ATOM 768 N N . LYS A 1 104 ? 46.936 6.659 55.433 1.00 37.04 117 LYS A N 1
ATOM 769 C CA . LYS A 1 104 ? 47.204 5.228 55.513 1.00 38.20 117 LYS A CA 1
ATOM 770 C C . LYS A 1 104 ? 48.422 4.802 54.677 1.00 35.21 117 LYS A C 1
ATOM 771 O O . LYS A 1 104 ? 48.937 3.716 54.904 1.00 38.37 117 LYS A O 1
ATOM 777 N N . THR A 1 105 ? 48.873 5.615 53.704 1.00 34.45 118 THR A N 1
ATOM 778 C CA . THR A 1 105 ? 50.046 5.233 52.916 1.00 37.40 118 THR A CA 1
ATOM 779 C C . THR A 1 105 ? 51.326 5.635 53.649 1.00 37.54 118 THR A C 1
ATOM 780 O O . THR A 1 105 ? 52.410 5.279 53.210 1.00 36.49 118 THR A O 1
ATOM 784 N N . GLY A 1 106 ? 51.183 6.397 54.745 1.00 39.63 119 GLY A N 1
ATOM 785 C CA . GLY A 1 106 ? 52.294 6.716 55.622 1.00 38.59 119 GLY A CA 1
ATOM 786 C C . GLY A 1 106 ? 52.879 8.100 55.361 1.00 39.36 119 GLY A C 1
ATOM 787 O O . GLY A 1 106 ? 52.313 8.878 54.606 1.00 38.04 119 GLY A O 1
ATOM 788 N N . PRO A 1 107 ? 54.046 8.427 55.967 1.00 42.32 120 PRO A N 1
ATOM 789 C CA . PRO A 1 107 ? 54.701 9.724 55.779 1.00 42.52 120 PRO A CA 1
ATOM 790 C C . PRO A 1 107 ? 54.860 10.100 54.309 1.00 41.76 120 PRO A C 1
ATOM 791 O O . PRO A 1 107 ? 55.308 9.295 53.512 1.00 42.82 120 PRO A O 1
ATOM 795 N N . PRO A 1 108 ? 54.466 11.317 53.894 1.00 45.79 121 PRO A N 1
ATOM 796 C CA . PRO A 1 108 ? 54.469 11.685 52.484 1.00 47.20 121 PRO A CA 1
ATOM 797 C C . PRO A 1 108 ? 55.876 11.678 51.907 1.00 44.26 121 PRO A C 1
ATOM 798 O O . PRO A 1 108 ? 56.841 11.947 52.608 1.00 44.24 121 PRO A O 1
ATOM 802 N N . PRO A 1 109 ? 56.033 11.335 50.610 1.00 44.54 122 PRO A N 1
ATOM 803 C CA . PRO A 1 109 ? 57.339 11.393 49.962 1.00 44.69 122 PRO A CA 1
ATOM 804 C C . PRO A 1 109 ? 57.738 12.846 49.734 1.00 41.34 122 PRO A C 1
ATOM 805 O O . PRO A 1 109 ? 56.902 13.726 49.869 1.00 40.91 122 PRO A O 1
ATOM 809 N N . PRO A 1 110 ? 59.014 13.144 49.412 1.00 47.50 123 PRO A N 1
ATOM 810 C CA . PRO A 1 110 ? 59.407 14.521 49.083 1.00 48.67 123 PRO A CA 1
ATOM 811 C C . PRO A 1 110 ? 58.734 14.989 47.795 1.00 44.22 123 PRO A C 1
ATOM 812 O O . PRO A 1 110 ? 58.744 14.276 46.788 1.00 41.82 123 PRO A O 1
ATOM 816 N N . PRO A 1 111 ? 58.112 16.188 47.778 1.00 43.33 124 PRO A N 1
ATOM 817 C CA . PRO A 1 111 ? 57.547 16.726 46.543 1.00 43.05 124 PRO A CA 1
ATOM 818 C C . PRO A 1 111 ? 58.650 16.846 45.495 1.00 39.31 124 PRO A C 1
ATOM 819 O O . PRO A 1 111 ? 59.814 17.017 45.842 1.00 39.45 124 PRO A O 1
ATOM 823 N N . PRO A 1 112 ? 58.340 16.786 44.182 1.00 42.34 125 PRO A N 1
ATOM 824 C CA . PRO A 1 112 ? 56.967 16.719 43.686 1.00 42.06 125 PRO A CA 1
ATOM 825 C C . PRO A 1 112 ? 56.266 15.361 43.700 1.00 41.04 125 PRO A C 1
ATOM 826 O O . PRO A 1 112 ? 55.120 15.285 43.273 1.00 42.78 125 PRO A O 1
ATOM 830 N N . ALA A 1 113 ? 56.916 14.304 44.213 1.00 38.86 126 ALA A N 1
ATOM 831 C CA . ALA A 1 113 ? 56.227 13.037 44.437 1.00 38.78 126 ALA A CA 1
ATOM 832 C C . ALA A 1 113 ? 55.137 13.247 45.480 1.00 38.28 126 ALA A C 1
ATOM 833 O O . ALA A 1 113 ? 55.254 14.139 46.321 1.00 40.37 126 ALA A O 1
ATOM 835 N N . HIS A 1 114 ? 54.105 12.395 45.448 1.00 39.29 127 HIS A N 1
ATOM 836 C CA . HIS A 1 114 ? 52.862 12.680 46.166 1.00 36.80 127 HIS A CA 1
ATOM 837 C C . HIS A 1 114 ? 52.254 11.442 46.840 1.00 36.55 127 HIS A C 1
ATOM 838 O O . HIS A 1 114 ? 51.618 11.583 47.880 1.00 34.73 127 HIS A O 1
ATOM 845 N N . ALA A 1 115 ? 52.410 10.239 46.252 1.00 36.75 128 ALA A N 1
ATOM 846 C CA . ALA A 1 115 ? 51.728 9.047 46.750 1.00 34.85 128 ALA A CA 1
ATOM 847 C C . ALA A 1 115 ? 50.227 9.313 46.891 1.00 32.02 128 ALA A C 1
ATOM 848 O O . ALA A 1 115 ? 49.577 8.872 47.834 1.00 31.14 128 ALA A O 1
ATOM 850 N N . GLY A 1 116 ? 49.671 10.015 45.903 1.00 34.50 129 GLY A N 1
ATOM 851 C CA . GLY A 1 116 ? 48.312 10.529 45.952 1.00 35.41 129 GLY A CA 1
ATOM 852 C C . GLY A 1 116 ? 47.283 9.499 45.489 1.00 37.30 129 GLY A C 1
ATOM 853 O O . GLY A 1 116 ? 46.097 9.765 45.581 1.00 35.19 129 GLY A O 1
ATOM 854 N N . GLY A 1 117 ? 47.738 8.332 45.017 1.00 35.25 130 GLY A N 1
ATOM 855 C CA . GLY A 1 117 ? 46.845 7.244 44.686 1.00 34.15 130 GLY A CA 1
ATOM 856 C C . GLY A 1 117 ? 46.442 7.248 43.221 1.00 35.16 130 GLY A C 1
ATOM 857 O O . GLY A 1 117 ? 46.795 8.145 42.454 1.00 32.96 130 GLY A O 1
ATOM 858 N N . LEU A 1 118 ? 45.678 6.221 42.836 1.00 34.44 131 LEU A N 1
ATOM 859 C CA . LEU A 1 118 ? 45.278 6.025 41.456 1.00 34.34 131 LEU A CA 1
ATOM 860 C C . LEU A 1 118 ? 44.381 7.151 40.937 1.00 34.03 131 LEU A C 1
ATOM 861 O O . LEU A 1 118 ? 44.270 7.298 39.722 1.00 35.15 131 LEU A O 1
ATOM 866 N N . ASN A 1 119 ? 43.755 7.936 41.827 1.00 35.65 132 ASN A N 1
ATOM 867 C CA . ASN A 1 119 ? 42.939 9.066 41.394 1.00 37.10 132 ASN A CA 1
ATOM 868 C C . ASN A 1 119 ? 43.762 10.166 40.717 1.00 38.76 132 ASN A C 1
ATOM 869 O O . ASN A 1 119 ? 43.176 10.991 40.044 1.00 36.72 132 ASN A O 1
ATOM 874 N N . VAL A 1 120 ? 45.088 10.224 40.913 1.00 35.73 133 VAL A N 1
ATOM 875 C CA . VAL A 1 120 ? 45.897 11.309 40.361 1.00 37.13 133 VAL A CA 1
ATOM 876 C C . VAL A 1 120 ? 45.847 11.303 38.827 1.00 38.17 133 VAL A C 1
ATOM 877 O O . VAL A 1 120 ? 46.163 10.313 38.169 1.00 40.37 133 VAL A O 1
ATOM 881 N N . HIS A 1 121 ? 45.451 12.443 38.252 1.00 39.93 134 HIS A N 1
ATOM 882 C CA . HIS A 1 121 ? 45.173 12.575 36.826 1.00 40.88 134 HIS A CA 1
ATOM 883 C C . HIS A 1 121 ? 46.431 12.934 36.033 1.00 40.41 134 HIS A C 1
ATOM 884 O O . HIS A 1 121 ? 47.263 13.690 36.510 1.00 40.43 134 HIS A O 1
ATOM 891 N N . GLY A 1 122 ? 46.567 12.405 34.816 1.00 43.86 135 GLY A N 1
ATOM 892 C CA . GLY A 1 122 ? 47.396 13.056 33.811 1.00 47.34 135 GLY A CA 1
ATOM 893 C C . GLY A 1 122 ? 48.632 12.267 33.355 1.00 48.11 135 GLY A C 1
ATOM 894 O O . GLY A 1 122 ? 49.160 12.556 32.284 1.00 44.50 135 GLY A O 1
ATOM 895 N N . THR A 1 123 ? 49.114 11.307 34.148 1.00 44.03 136 THR A N 1
ATOM 896 C CA . THR A 1 123 ? 50.198 10.430 33.709 1.00 46.23 136 THR A CA 1
ATOM 897 C C . THR A 1 123 ? 49.696 8.985 33.596 1.00 44.76 136 THR A C 1
ATOM 898 O O . THR A 1 123 ? 50.038 8.311 32.630 1.00 44.59 136 THR A O 1
ATOM 902 N N . PHE A 1 124 ? 48.911 8.499 34.580 1.00 42.41 137 PHE A N 1
ATOM 903 C CA . PHE A 1 124 ? 48.221 7.211 34.470 1.00 43.26 137 PHE A CA 1
ATOM 904 C C . PHE A 1 124 ? 46.725 7.449 34.191 1.00 43.20 137 PHE A C 1
ATOM 905 O O . PHE A 1 124 ? 46.312 7.420 33.033 1.00 43.15 137 PHE A O 1
ATOM 913 N N . GLU A 1 125 ? 45.901 7.659 35.231 1.00 40.43 138 GLU A N 1
ATOM 914 C CA . GLU A 1 125 ? 44.478 7.941 35.058 1.00 37.85 138 GLU A CA 1
ATOM 915 C C . GLU A 1 125 ? 44.303 9.028 33.993 1.00 38.07 138 GLU A C 1
ATOM 916 O O . GLU A 1 125 ? 45.009 10.026 33.990 1.00 37.63 138 GLU A O 1
ATOM 922 N N . GLY A 1 126 ? 43.345 8.832 33.089 1.00 35.54 139 GLY A N 1
ATOM 923 C CA . GLY A 1 126 ? 43.100 9.786 32.021 1.00 38.89 139 GLY A CA 1
ATOM 924 C C . GLY A 1 126 ? 41.676 9.696 31.482 1.00 39.23 139 GLY A C 1
ATOM 925 O O . GLY A 1 126 ? 40.804 9.077 32.096 1.00 33.69 139 GLY A O 1
ATOM 926 N N . ASP A 1 127 ? 41.476 10.287 30.296 1.00 39.65 140 ASP A N 1
ATOM 927 C CA . ASP A 1 127 ? 40.153 10.700 29.848 1.00 36.40 140 ASP A CA 1
ATOM 928 C C . ASP A 1 127 ? 39.454 9.611 29.026 1.00 35.75 140 ASP A C 1
ATOM 929 O O . ASP A 1 127 ? 40.055 8.630 28.586 1.00 35.12 140 ASP A O 1
ATOM 934 N N . ALA A 1 128 ? 38.155 9.823 28.795 1.00 37.53 141 ALA A N 1
ATOM 935 C CA . ALA A 1 128 ? 37.319 8.971 27.961 1.00 37.81 141 ALA A CA 1
ATOM 936 C C . ALA A 1 128 ? 37.121 7.572 28.562 1.00 36.82 141 ALA A C 1
ATOM 937 O O . ALA A 1 128 ? 37.013 6.580 27.839 1.00 37.13 141 ALA A O 1
ATOM 939 N N . GLY A 1 129 ? 37.006 7.496 29.889 1.00 35.51 142 GLY A N 1
ATOM 940 C CA . GLY A 1 129 ? 36.628 6.241 30.540 1.00 36.92 142 GLY A CA 1
ATOM 941 C C . GLY A 1 129 ? 35.170 5.863 30.259 1.00 38.28 142 GLY A C 1
ATOM 942 O O . GLY A 1 129 ? 34.410 6.681 29.758 1.00 35.08 142 GLY A O 1
ATOM 943 N N . MET A 1 130 ? 34.799 4.622 30.606 1.00 38.14 143 MET A N 1
ATOM 944 C CA . MET A 1 130 ? 33.486 4.070 30.343 1.00 37.22 143 MET A CA 1
ATOM 945 C C . MET A 1 130 ? 32.447 4.514 31.376 1.00 40.49 143 MET A C 1
ATOM 946 O O . MET A 1 130 ? 31.354 4.892 30.965 1.00 36.30 143 MET A O 1
ATOM 951 N N . THR A 1 131 ? 32.753 4.434 32.684 1.00 36.62 144 THR A N 1
ATOM 952 C CA . THR A 1 131 ? 31.784 4.775 33.719 1.00 35.09 144 THR A CA 1
ATOM 953 C C . THR A 1 131 ? 32.263 5.912 34.619 1.00 38.83 144 THR A C 1
ATOM 954 O O . THR A 1 131 ? 31.561 6.246 35.584 1.00 37.38 144 THR A O 1
ATOM 958 N N . ARG A 1 132 ? 33.460 6.456 34.349 1.00 35.32 145 ARG A N 1
ATOM 959 C CA . ARG A 1 132 ? 33.979 7.616 35.062 1.00 36.99 145 ARG A CA 1
ATOM 960 C C . ARG A 1 132 ? 34.137 8.769 34.075 1.00 35.22 145 ARG A C 1
ATOM 961 O O . ARG A 1 132 ? 34.550 8.542 32.949 1.00 38.50 145 ARG A O 1
ATOM 969 N N . ALA A 1 133 ? 33.882 9.999 34.532 1.00 38.36 146 ALA A N 1
ATOM 970 C CA . ALA A 1 133 ? 33.970 11.199 33.717 1.00 38.80 146 ALA A CA 1
ATOM 971 C C . ALA A 1 133 ? 35.388 11.764 33.772 1.00 39.05 146 ALA A C 1
ATOM 972 O O . ALA A 1 133 ? 36.112 11.515 34.718 1.00 34.37 146 ALA A O 1
ATOM 973 N N . ASP A 1 134 ? 35.751 12.568 32.761 1.00 40.22 147 ASP A N 1
ATOM 974 C CA . ASP A 1 134 ? 37.059 13.187 32.670 1.00 38.99 147 ASP A CA 1
ATOM 975 C C . ASP A 1 134 ? 37.276 14.121 33.851 1.00 39.46 147 ASP A C 1
ATOM 976 O O . ASP A 1 134 ? 36.328 14.722 34.351 1.00 42.28 147 ASP A O 1
ATOM 981 N N . GLU A 1 135 ? 38.545 14.228 34.274 1.00 38.19 148 GLU A N 1
ATOM 982 C CA . GLU A 1 135 ? 38.934 15.028 35.424 1.00 39.45 148 GLU A CA 1
ATOM 983 C C . GLU A 1 135 ? 38.508 16.488 35.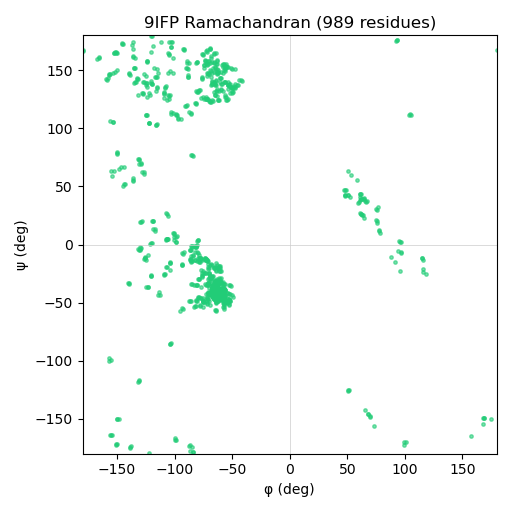241 1.00 38.90 148 GLU A C 1
ATOM 984 O O . GLU A 1 135 ? 38.145 17.144 36.214 1.00 37.92 148 GLU A O 1
ATOM 990 N N . PHE A 1 136 ? 38.528 16.981 34.002 1.00 38.36 149 PHE A N 1
ATOM 991 C CA . PHE A 1 136 ? 38.131 18.351 33.716 1.00 43.16 149 PHE A CA 1
ATOM 992 C C . PHE A 1 136 ? 36.757 18.683 34.303 1.00 43.29 149 PHE A C 1
ATOM 993 O O . PHE A 1 136 ? 36.555 19.812 34.738 1.00 42.07 149 PHE A O 1
ATOM 1001 N N . PHE A 1 137 ? 35.823 17.726 34.344 1.00 43.74 150 PHE A N 1
ATOM 1002 C CA . PHE A 1 137 ? 34.462 18.001 34.799 1.00 45.95 150 PHE A CA 1
ATOM 1003 C C . PHE A 1 137 ? 34.344 17.904 36.320 1.00 48.47 150 PHE A C 1
ATOM 1004 O O . PHE A 1 137 ? 33.264 18.135 36.848 1.00 45.00 150 PHE A O 1
ATOM 1012 N N . GLY A 1 138 ? 35.427 17.548 37.026 1.00 46.43 151 GLY A N 1
ATOM 1013 C CA . GLY A 1 138 ? 35.479 17.733 38.471 1.00 45.23 151 GLY A CA 1
ATOM 1014 C C . GLY A 1 138 ? 35.557 16.438 39.285 1.00 44.47 151 GLY A C 1
ATOM 1015 O O . GLY A 1 138 ? 35.812 16.502 40.487 1.00 42.83 151 GLY A O 1
ATOM 1016 N N . ASP A 1 139 ? 35.333 15.272 38.671 1.00 41.41 152 ASP A N 1
ATOM 1017 C CA . ASP A 1 139 ? 35.353 14.022 39.424 1.00 42.89 152 ASP A CA 1
ATOM 1018 C C . ASP A 1 139 ? 35.721 12.852 38.515 1.00 40.52 152 ASP A C 1
ATOM 1019 O O . ASP A 1 139 ? 34.879 12.372 37.748 1.00 37.53 152 ASP A O 1
ATOM 1024 N N . ASN A 1 140 ? 36.968 12.370 38.652 1.00 35.53 153 ASN A N 1
ATO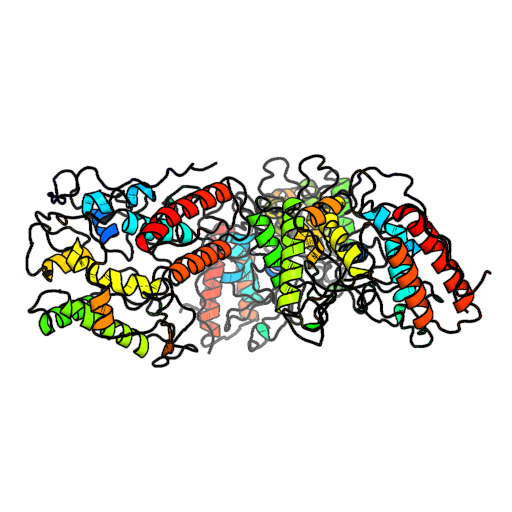M 1025 C CA . ASN A 1 140 ? 37.497 11.357 37.753 1.00 36.79 153 ASN A CA 1
ATOM 1026 C C . ASN A 1 140 ? 37.393 9.949 38.348 1.00 36.45 153 ASN A C 1
ATOM 1027 O O . ASN A 1 140 ? 37.933 9.008 37.763 1.00 37.27 153 ASN A O 1
ATOM 1032 N N . HIS A 1 141 ? 36.721 9.802 39.495 1.00 35.44 154 HIS A N 1
ATOM 1033 C CA . HIS A 1 141 ? 36.816 8.569 40.269 1.00 38.73 154 HIS A CA 1
ATOM 1034 C C . HIS A 1 141 ? 35.453 7.926 40.550 1.00 38.16 154 HIS A C 1
ATOM 1035 O O . HIS A 1 141 ? 35.347 6.697 40.586 1.00 36.25 154 HIS A O 1
ATOM 1042 N N . SER A 1 142 ? 34.419 8.744 40.784 1.00 36.74 155 SER A N 1
ATOM 1043 C CA . SER A 1 142 ? 33.096 8.232 41.117 1.00 37.33 155 SER A CA 1
ATOM 1044 C C . SER A 1 142 ? 32.443 7.581 39.907 1.00 36.06 155 SER A C 1
ATOM 1045 O O . SER A 1 142 ? 32.599 8.045 38.775 1.00 32.15 155 SER A O 1
ATOM 1048 N N . PHE A 1 143 ? 31.634 6.556 40.185 1.00 35.84 156 PHE A N 1
ATOM 1049 C CA . PHE A 1 143 ? 30.708 6.051 39.183 1.00 37.92 156 PHE A CA 1
ATOM 1050 C C . PHE A 1 143 ? 29.795 7.184 38.699 1.00 39.85 156 PHE A C 1
ATOM 1051 O O . PHE A 1 143 ? 29.356 8.007 39.499 1.00 37.14 156 PHE A O 1
ATOM 1059 N N . ASN A 1 144 ? 29.532 7.206 37.389 1.00 34.80 157 ASN A N 1
ATOM 1060 C CA . ASN A 1 144 ? 28.734 8.239 36.753 1.00 37.28 157 ASN A CA 1
ATOM 1061 C C . ASN A 1 144 ? 27.567 7.589 36.001 1.00 35.03 157 ASN A C 1
ATOM 1062 O O . ASN A 1 144 ? 27.778 6.929 34.985 1.00 33.87 157 ASN A O 1
ATOM 1067 N N . GLN A 1 145 ? 26.344 7.798 36.495 1.00 33.72 158 GLN A N 1
ATOM 1068 C CA . GLN A 1 145 ? 25.163 7.115 35.986 1.00 35.76 158 GLN A CA 1
ATOM 1069 C C . GLN A 1 145 ? 24.888 7.468 34.518 1.00 34.55 158 GLN A C 1
ATOM 1070 O O . GLN A 1 145 ? 24.486 6.597 33.743 1.00 36.33 158 GLN A O 1
ATOM 1076 N N . THR A 1 146 ? 25.104 8.727 34.133 1.00 36.68 159 THR A N 1
ATOM 1077 C CA . THR A 1 146 ? 24.906 9.150 32.748 1.00 40.49 159 THR A CA 1
ATOM 1078 C C . THR A 1 146 ? 25.796 8.323 31.820 1.00 39.55 159 THR A C 1
ATOM 1079 O O . THR A 1 146 ? 25.332 7.861 30.783 1.00 37.89 159 THR A O 1
ATOM 1083 N N . LEU A 1 147 ? 27.074 8.155 32.182 1.00 37.76 160 LEU A N 1
ATOM 1084 C CA . LEU A 1 147 ? 27.990 7.378 31.359 1.00 34.67 160 LEU A CA 1
ATOM 1085 C C . LEU A 1 147 ? 27.563 5.917 31.335 1.00 34.50 160 LEU A C 1
ATOM 1086 O O . LEU A 1 147 ? 27.664 5.257 30.294 1.00 33.13 160 LEU A O 1
ATOM 1091 N N . PHE A 1 148 ? 27.067 5.420 32.482 1.00 33.96 161 PHE A N 1
ATOM 1092 C CA . PHE A 1 148 ? 26.605 4.040 32.533 1.00 35.95 161 PHE A CA 1
ATOM 1093 C C . PHE A 1 148 ? 25.376 3.868 31.632 1.00 36.16 161 PHE A C 1
ATOM 1094 O O . PHE A 1 148 ? 25.243 2.843 30.979 1.00 35.27 161 PHE A O 1
ATOM 1102 N N . ASP A 1 149 ? 24.491 4.874 31.593 1.00 37.62 162 ASP A N 1
ATOM 1103 C CA . ASP A 1 149 ? 23.340 4.844 30.704 1.00 38.89 162 ASP A CA 1
ATOM 1104 C C . ASP A 1 149 ? 23.796 4.729 29.242 1.00 34.91 162 ASP A C 1
ATOM 1105 O O . ASP A 1 149 ? 23.155 4.031 28.474 1.00 37.11 162 ASP A O 1
ATOM 1110 N N . LYS A 1 150 ? 24.889 5.411 28.865 1.00 34.92 163 LYS A N 1
ATOM 1111 C CA . LYS A 1 150 ? 25.466 5.291 27.525 1.00 37.12 163 LYS A CA 1
ATOM 1112 C C . LYS A 1 150 ? 26.003 3.879 27.285 1.00 37.82 163 LYS A C 1
ATOM 1113 O O . LYS A 1 150 ? 25.811 3.300 26.221 1.00 37.96 163 LYS A O 1
ATOM 1119 N N . PHE A 1 151 ? 26.702 3.326 28.276 1.00 36.63 164 PHE A N 1
ATOM 1120 C CA . PHE A 1 151 ? 27.156 1.946 28.230 1.00 34.48 164 PHE A CA 1
ATOM 1121 C C . PHE A 1 151 ? 25.990 1.011 27.913 1.00 37.15 164 PHE A C 1
ATOM 1122 O O . PHE A 1 151 ? 26.104 0.117 27.059 1.00 35.46 164 PHE A O 1
ATOM 1130 N N . VAL A 1 152 ? 24.876 1.197 28.635 1.00 34.20 165 VAL A N 1
ATOM 1131 C CA . VAL A 1 152 ? 23.676 0.406 28.402 1.00 37.67 165 VAL A CA 1
ATOM 1132 C C . VAL A 1 152 ? 23.160 0.650 26.974 1.00 32.00 165 VAL A C 1
ATOM 1133 O O . VAL A 1 152 ? 22.820 -0.284 26.258 1.00 33.17 165 VAL A O 1
ATOM 1137 N N . ASP A 1 153 ? 23.101 1.910 26.571 1.00 32.61 166 ASP A N 1
ATOM 1138 C CA . ASP A 1 153 ? 22.576 2.256 25.249 1.00 36.84 166 ASP A CA 1
ATOM 1139 C C . ASP A 1 153 ? 23.394 1.559 24.161 1.00 40.37 166 ASP A C 1
ATOM 1140 O O . ASP A 1 153 ? 22.840 0.926 23.266 1.00 38.67 166 ASP A O 1
ATOM 1145 N N . PHE A 1 154 ? 24.730 1.649 24.260 1.00 35.73 167 PHE A N 1
ATOM 1146 C CA . PHE A 1 154 ? 25.595 1.041 23.263 1.00 37.59 167 PHE A CA 1
ATOM 1147 C C . PHE A 1 154 ? 25.456 -0.471 23.296 1.00 35.22 167 PHE A C 1
ATOM 1148 O O . PHE A 1 154 ? 25.527 -1.103 22.245 1.00 35.91 167 PHE A O 1
ATOM 1156 N N . SER A 1 155 ? 25.256 -1.049 24.484 1.00 32.83 168 SER A N 1
ATOM 1157 C CA . SER A 1 155 ? 25.046 -2.487 24.591 1.00 34.01 168 SER A CA 1
ATOM 1158 C C . SER A 1 155 ? 23.730 -2.887 23.897 1.00 36.28 168 SER A C 1
ATOM 1159 O O . SER A 1 155 ? 23.643 -3.937 23.263 1.00 34.00 168 SER A O 1
ATOM 1162 N N . ASN A 1 156 ? 22.689 -2.061 24.032 1.00 35.05 169 ASN A N 1
ATOM 1163 C CA . ASN A 1 156 ? 21.427 -2.324 23.348 1.00 35.34 169 ASN A CA 1
ATOM 1164 C C . ASN A 1 156 ? 21.615 -2.215 21.836 1.00 36.08 169 ASN A C 1
ATOM 1165 O O . ASN A 1 156 ? 21.080 -3.031 21.092 1.00 35.32 169 ASN A O 1
ATOM 1170 N N . ARG A 1 157 ? 22.368 -1.194 21.398 1.00 38.06 170 ARG A N 1
ATOM 1171 C CA . ARG A 1 157 ? 22.497 -0.865 19.986 1.00 38.08 170 ARG A CA 1
ATOM 1172 C C . ARG A 1 157 ? 23.375 -1.862 19.233 1.00 40.96 170 ARG A C 1
ATOM 1173 O O . ARG A 1 157 ? 23.101 -2.122 18.068 1.00 44.42 170 ARG A O 1
ATOM 1181 N N . TYR A 1 158 ? 24.416 -2.412 19.880 1.00 37.53 171 TYR A N 1
ATOM 1182 C CA . TYR A 1 158 ? 25.425 -3.195 19.173 1.00 39.06 171 TYR A CA 1
ATOM 1183 C C . TYR A 1 158 ? 25.632 -4.590 19.755 1.00 37.60 171 TYR A C 1
ATOM 1184 O O . TYR A 1 158 ? 26.300 -5.406 19.126 1.00 42.36 171 TYR A O 1
ATOM 1193 N N . GLY A 1 159 ? 25.077 -4.884 20.937 1.00 39.74 172 GLY A N 1
ATOM 1194 C CA . GLY A 1 159 ? 25.369 -6.142 21.608 1.00 34.50 172 GLY A CA 1
ATOM 1195 C C . GLY A 1 159 ? 24.132 -6.922 22.048 1.00 41.81 172 GLY A C 1
ATOM 1196 O O . GLY A 1 159 ? 24.229 -7.819 22.893 1.00 39.62 172 GLY A O 1
ATOM 1197 N N . GLY A 1 160 ? 22.972 -6.623 21.462 1.00 37.82 173 GLY A N 1
ATOM 1198 C CA . GLY A 1 160 ? 21.766 -7.361 21.801 1.00 39.00 173 GLY A CA 1
ATOM 1199 C C . GLY A 1 160 ? 21.331 -7.159 23.255 1.00 38.67 173 GLY A C 1
ATOM 1200 O O . GLY A 1 160 ? 20.613 -8.001 23.792 1.00 36.21 173 GLY A O 1
ATOM 1201 N N . GLY A 1 161 ? 21.755 -6.048 23.875 1.00 38.43 174 GLY A N 1
ATOM 1202 C CA . GLY A 1 161 ? 21.465 -5.769 25.280 1.00 42.25 174 GLY A CA 1
ATOM 1203 C C . GLY A 1 161 ? 22.589 -6.206 26.235 1.00 44.75 174 GLY A C 1
ATOM 1204 O O . GLY A 1 161 ? 22.486 -6.034 27.457 1.00 41.33 174 GLY A O 1
ATOM 1205 N N . PHE A 1 162 ? 23.687 -6.719 25.661 1.00 41.84 175 PHE A N 1
ATOM 1206 C CA . PHE A 1 162 ? 24.842 -7.152 26.425 1.00 40.50 175 PHE A CA 1
ATOM 1207 C C . PHE A 1 162 ? 26.094 -6.428 25.939 1.00 39.42 175 PHE A C 1
ATOM 1208 O O . PHE A 1 162 ? 26.145 -5.930 24.810 1.00 35.47 175 PHE A O 1
ATOM 1216 N N . TYR A 1 163 ? 27.108 -6.373 26.810 1.00 37.50 176 TYR A N 1
ATOM 1217 C CA . TYR A 1 163 ? 28.382 -5.777 26.451 1.00 35.87 176 TYR A CA 1
ATOM 1218 C C . TYR A 1 163 ? 29.265 -6.875 25.869 1.00 36.43 176 TYR A C 1
ATOM 1219 O O . TYR A 1 163 ? 29.557 -7.864 26.545 1.00 35.40 176 TYR A O 1
ATOM 1228 N N . ASN A 1 164 ? 29.673 -6.690 24.606 1.00 36.56 177 ASN A N 1
ATOM 1229 C CA . ASN A 1 164 ? 30.593 -7.607 23.952 1.00 37.94 177 ASN A CA 1
ATOM 1230 C C . ASN A 1 164 ? 31.609 -6.808 23.139 1.00 34.81 177 ASN A C 1
ATOM 1231 O O . ASN A 1 164 ? 31.621 -5.572 23.192 1.00 36.11 177 ASN A O 1
ATOM 1236 N N . LEU A 1 165 ? 32.457 -7.509 22.378 1.00 34.05 178 LEU A N 1
ATOM 1237 C CA . LEU A 1 165 ? 33.588 -6.869 21.710 1.00 37.54 178 LEU A CA 1
ATOM 1238 C C . LEU A 1 165 ? 33.131 -5.823 20.688 1.00 39.44 178 LEU A C 1
ATOM 1239 O O . LEU A 1 165 ? 33.781 -4.789 20.525 1.00 34.56 178 LEU A O 1
ATOM 1244 N N . THR A 1 166 ? 31.994 -6.077 20.017 1.00 39.61 179 THR A N 1
ATOM 1245 C CA . THR A 1 166 ? 31.453 -5.120 19.054 1.00 39.81 179 THR A CA 1
ATOM 1246 C C . THR A 1 166 ? 31.079 -3.831 19.785 1.00 38.42 179 THR A C 1
ATOM 1247 O O . THR A 1 166 ? 31.398 -2.734 19.328 1.00 37.50 179 THR A O 1
ATOM 1251 N N . VAL A 1 167 ? 30.434 -3.979 20.952 1.00 36.74 180 VAL A N 1
ATOM 1252 C CA . VAL A 1 167 ? 30.034 -2.828 21.744 1.00 36.65 180 VAL A CA 1
ATOM 1253 C C . VAL A 1 167 ? 31.270 -2.043 22.161 1.00 35.01 180 VAL A C 1
ATOM 1254 O O . VAL A 1 167 ? 31.289 -0.821 22.049 1.00 37.23 180 VAL A O 1
ATOM 1258 N N . ALA A 1 168 ? 32.302 -2.754 22.645 1.00 37.79 181 ALA A N 1
ATOM 1259 C CA . ALA A 1 168 ? 33.549 -2.135 23.069 1.00 36.56 181 ALA A CA 1
ATOM 1260 C C . ALA A 1 168 ? 34.120 -1.245 21.964 1.00 36.24 181 ALA A C 1
ATOM 1261 O O . ALA A 1 168 ? 34.501 -0.108 22.217 1.00 35.57 181 ALA A O 1
ATOM 1263 N N . GLY A 1 169 ? 34.167 -1.752 20.728 1.00 38.89 182 GLY A N 1
ATOM 1264 C CA . GLY A 1 169 ? 34.681 -0.962 19.616 1.00 40.37 182 GLY A CA 1
ATOM 1265 C C . GLY A 1 169 ? 33.919 0.357 19.445 1.00 41.07 182 GLY A C 1
ATOM 1266 O O . GLY A 1 169 ? 34.522 1.423 19.295 1.00 40.01 182 GLY A O 1
ATOM 1267 N N . GLU A 1 170 ? 32.576 0.272 19.470 1.00 40.42 183 GLU A N 1
ATOM 1268 C CA . GLU A 1 170 ? 31.747 1.441 19.224 1.00 38.94 183 GLU A CA 1
ATOM 1269 C C . GLU A 1 170 ? 31.837 2.413 20.398 1.00 39.70 183 GLU A C 1
ATOM 1270 O O . GLU A 1 170 ? 31.948 3.623 20.205 1.00 42.42 183 GLU A O 1
ATOM 1276 N N . LEU A 1 171 ? 31.818 1.881 21.628 1.00 38.97 184 LEU A N 1
ATOM 1277 C CA . LEU A 1 171 ? 31.773 2.733 22.806 1.00 40.01 184 LEU A CA 1
ATOM 1278 C C . LEU A 1 171 ? 33.093 3.485 22.972 1.00 35.89 184 LEU A C 1
ATOM 1279 O O . LEU A 1 171 ? 33.100 4.667 23.308 1.00 38.60 184 LEU A O 1
ATOM 1284 N N . ARG A 1 172 ? 34.214 2.797 22.758 1.00 35.95 185 ARG A N 1
ATOM 1285 C CA . ARG A 1 172 ? 35.524 3.416 22.903 1.00 39.36 185 ARG A CA 1
ATOM 1286 C C . ARG A 1 172 ? 35.608 4.680 22.046 1.00 37.35 185 ARG A C 1
ATOM 1287 O O . ARG A 1 172 ? 36.019 5.735 22.528 1.00 36.59 185 ARG A O 1
ATOM 1295 N N . TYR A 1 173 ? 35.221 4.563 20.772 1.00 42.38 186 TYR A N 1
ATOM 1296 C CA . TYR A 1 173 ? 35.340 5.666 19.820 1.00 43.83 186 TYR A CA 1
ATOM 1297 C C . TYR A 1 173 ? 34.402 6.801 20.225 1.00 40.44 186 TYR A C 1
ATOM 1298 O O . TYR A 1 173 ? 34.804 7.957 20.287 1.00 41.50 186 TYR A O 1
ATOM 1307 N N . SER A 1 174 ? 33.153 6.447 20.549 1.00 42.73 187 SER A N 1
ATOM 1308 C CA . SER A 1 174 ? 32.148 7.438 20.885 1.00 40.25 187 SER A CA 1
ATOM 1309 C C . SER A 1 174 ? 32.566 8.215 22.128 1.00 41.38 187 SER A C 1
ATOM 1310 O O . SER A 1 174 ? 32.371 9.425 22.194 1.00 40.37 187 SER A O 1
ATOM 1313 N N . ARG A 1 175 ? 33.189 7.529 23.096 1.00 40.80 188 ARG A N 1
ATOM 1314 C CA . ARG A 1 175 ? 33.685 8.201 24.295 1.00 39.49 188 ARG A CA 1
ATOM 1315 C C . ARG A 1 175 ? 34.821 9.167 23.946 1.00 35.30 188 ARG A C 1
ATOM 1316 O O . ARG A 1 175 ? 34.897 10.246 24.518 1.00 32.23 188 ARG A O 1
ATOM 1324 N N . ILE A 1 176 ? 35.711 8.780 23.028 1.00 38.01 189 ILE A N 1
ATOM 1325 C CA . ILE A 1 176 ? 36.724 9.703 22.538 1.00 39.43 189 ILE A CA 1
ATOM 1326 C C . ILE A 1 176 ? 36.048 10.959 21.971 1.00 39.20 189 ILE A C 1
ATOM 1327 O O . ILE A 1 176 ? 36.382 12.090 22.351 1.00 37.15 189 ILE A O 1
ATOM 1332 N N . GLN A 1 177 ? 35.049 10.752 21.109 1.00 39.07 190 GLN A N 1
ATOM 1333 C CA . GLN A 1 177 ? 34.325 11.860 20.486 1.00 41.99 190 GLN A CA 1
ATOM 1334 C C . GLN A 1 177 ? 33.660 12.755 21.529 1.00 41.37 190 GLN A C 1
ATOM 1335 O O . GLN A 1 177 ? 33.749 13.974 21.413 1.00 39.15 190 GLN A O 1
ATOM 1341 N N . ASP A 1 178 ? 33.043 12.175 22.572 1.00 42.34 191 ASP A N 1
ATOM 1342 C CA . ASP A 1 178 ? 32.453 12.977 23.639 1.00 41.59 191 ASP A CA 1
ATOM 1343 C C . ASP A 1 178 ? 33.482 13.929 24.237 1.00 42.54 191 ASP A C 1
ATOM 1344 O O . ASP A 1 178 ? 33.203 15.111 24.449 1.00 46.27 191 ASP A O 1
ATOM 1349 N N . SER A 1 179 ? 34.663 13.396 24.573 1.00 42.88 192 SER A N 1
ATOM 1350 C CA . SER A 1 179 ? 35.700 14.192 25.209 1.00 39.67 192 SER A CA 1
ATOM 1351 C C . SER A 1 179 ? 36.248 15.259 24.249 1.00 39.14 192 SER A C 1
ATOM 1352 O O . SER A 1 179 ? 36.552 16.368 24.681 1.00 40.47 192 SER A O 1
ATOM 1355 N N . ILE A 1 180 ? 36.387 14.944 22.955 1.00 41.95 193 ILE A N 1
ATOM 1356 C CA . ILE A 1 180 ? 36.842 15.946 21.987 1.00 46.16 193 ILE A CA 1
ATOM 1357 C C . ILE A 1 180 ? 35.878 17.136 21.997 1.00 46.14 193 ILE A C 1
ATOM 1358 O O . ILE A 1 180 ? 36.308 18.286 22.089 1.00 43.76 193 ILE A O 1
ATOM 1363 N N . ALA A 1 181 ? 34.575 16.824 21.961 1.00 45.11 194 ALA A N 1
ATOM 1364 C CA . ALA A 1 181 ? 33.526 17.822 21.832 1.00 50.44 194 ALA A CA 1
ATOM 1365 C C . ALA A 1 181 ? 33.318 18.634 23.111 1.00 51.16 194 ALA A C 1
ATOM 1366 O O . ALA A 1 181 ? 32.840 19.758 23.023 1.00 53.75 194 ALA A O 1
ATOM 1368 N N . THR A 1 182 ? 33.669 18.109 24.293 1.00 42.51 195 THR A N 1
ATOM 1369 C CA . THR A 1 182 ? 33.212 18.753 25.521 1.00 46.48 195 THR A CA 1
ATOM 1370 C C . THR A 1 182 ? 34.356 19.111 26.472 1.00 45.73 195 THR A C 1
ATOM 1371 O O . THR A 1 182 ? 34.126 19.815 27.448 1.00 43.90 195 THR A O 1
ATOM 1375 N N . ASN A 1 183 ? 35.563 18.587 26.241 1.00 45.83 196 ASN A N 1
ATOM 1376 C CA . ASN A 1 183 ? 36.637 18.729 27.213 1.00 48.16 196 ASN A CA 1
ATOM 1377 C C . ASN A 1 183 ? 37.820 19.413 26.539 1.00 40.73 196 ASN A C 1
ATOM 1378 O O . ASN A 1 183 ? 38.554 18.790 25.770 1.00 41.28 196 ASN A O 1
ATOM 1383 N N . PRO A 1 184 ? 38.058 20.706 26.819 1.00 42.47 197 PRO A N 1
ATOM 1384 C CA . PRO A 1 184 ? 39.148 21.430 26.165 1.00 48.53 197 PRO A CA 1
ATOM 1385 C C . PRO A 1 184 ? 40.548 21.023 26.627 1.00 46.42 197 PRO A C 1
ATOM 1386 O O . PRO A 1 184 ? 41.534 21.390 25.986 1.00 53.80 197 PRO A O 1
ATOM 1390 N N . GLU A 1 185 ? 40.621 20.278 27.743 1.00 48.52 198 GLU A N 1
ATOM 1391 C CA . GLU A 1 185 ? 41.876 19.743 28.265 1.00 48.31 198 GLU A CA 1
ATOM 1392 C C . GLU A 1 185 ? 42.054 18.266 27.906 1.00 44.96 198 GLU A C 1
ATOM 1393 O O . GLU A 1 185 ? 42.988 17.629 28.386 1.00 48.16 198 GLU A O 1
ATOM 1399 N N . PHE A 1 186 ? 41.189 17.733 27.038 1.00 43.66 199 PHE A N 1
ATOM 1400 C CA . PHE A 1 186 ? 41.222 16.331 26.659 1.00 40.26 199 PHE A CA 1
ATOM 1401 C C . PHE A 1 186 ? 42.609 15.926 26.159 1.00 46.46 199 PHE A C 1
ATOM 1402 O O . PHE A 1 186 ? 43.120 16.517 25.204 1.00 44.34 199 PHE A O 1
ATOM 1410 N N . GLN A 1 187 ? 43.161 14.880 26.798 1.00 46.61 200 GLN A N 1
ATOM 1411 C CA . GLN A 1 187 ? 44.424 14.259 26.428 1.00 45.81 200 GLN A CA 1
ATOM 1412 C C . GLN A 1 187 ? 44.181 12.767 26.201 1.00 44.06 200 GLN A C 1
ATOM 1413 O O . GLN A 1 187 ? 43.465 12.129 26.961 1.00 44.35 200 GLN A O 1
ATOM 1419 N N . PHE A 1 188 ? 44.775 12.219 25.136 1.00 39.19 201 PHE A N 1
ATOM 1420 C CA . PHE A 1 188 ? 44.645 10.809 24.818 1.00 37.71 201 PHE A CA 1
ATOM 1421 C C . PHE A 1 188 ? 45.932 10.299 24.181 1.00 37.45 201 PHE A C 1
ATOM 1422 O O . PHE A 1 188 ? 45.947 9.887 23.020 1.00 40.89 201 PHE A O 1
ATOM 1430 N N . LYS A 1 189 ? 46.995 10.283 24.982 1.00 41.31 202 LYS A N 1
ATOM 1431 C CA . LYS A 1 189 ? 48.318 9.926 24.501 1.00 45.39 202 LYS A CA 1
ATOM 1432 C C . LYS A 1 189 ? 49.104 9.179 25.576 1.00 45.42 202 LYS A C 1
ATOM 1433 O O . LYS A 1 189 ? 48.659 9.064 26.717 1.00 38.94 202 LYS A O 1
ATOM 1439 N N . ASN A 1 190 ? 50.288 8.682 25.187 1.00 43.88 203 ASN A N 1
ATOM 1440 C CA . ASN A 1 190 ? 51.200 8.010 26.103 1.00 43.69 203 ASN A CA 1
ATOM 1441 C C . ASN A 1 190 ? 50.444 6.929 26.886 1.00 37.83 203 ASN A C 1
ATOM 1442 O O . ASN A 1 190 ? 49.835 6.060 26.283 1.00 39.84 203 ASN A O 1
ATOM 1447 N N . VAL A 1 191 ? 50.498 6.954 28.217 1.00 38.53 204 VAL A N 1
ATOM 1448 C CA . VAL A 1 191 ? 49.969 5.839 28.990 1.00 38.67 204 VAL A CA 1
ATOM 1449 C C . VAL A 1 191 ? 48.487 5.651 28.639 1.00 38.57 204 VAL A C 1
ATOM 1450 O O . VAL A 1 191 ? 48.031 4.544 28.399 1.00 35.07 204 VAL A O 1
ATOM 1454 N N . ARG A 1 192 ? 47.739 6.749 28.610 1.00 36.37 205 ARG A N 1
ATOM 1455 C CA . ARG A 1 192 ? 46.293 6.670 28.488 1.00 37.30 205 ARG A CA 1
ATOM 1456 C C . ARG A 1 192 ? 45.895 6.027 27.165 1.00 36.38 205 ARG A C 1
ATOM 1457 O O . ARG A 1 192 ? 44.950 5.242 27.117 1.00 34.65 205 ARG A O 1
ATOM 1465 N N . PHE A 1 193 ? 46.613 6.366 26.085 1.00 39.36 206 PHE A N 1
ATOM 1466 C CA . PHE A 1 193 ? 46.261 5.863 24.779 1.00 40.57 206 PHE A CA 1
ATOM 1467 C C . PHE A 1 193 ? 46.319 4.338 24.818 1.00 40.97 206 PHE A C 1
ATOM 1468 O O . PHE A 1 193 ? 45.463 3.675 24.246 1.00 48.25 206 PHE A O 1
ATOM 1476 N N . ILE A 1 194 ? 47.299 3.786 25.530 1.00 40.03 207 ILE A N 1
ATOM 1477 C CA . ILE A 1 194 ? 47.462 2.340 25.594 1.00 40.46 207 ILE A CA 1
ATOM 1478 C C . ILE A 1 194 ? 46.399 1.734 26.516 1.00 38.66 207 ILE A C 1
ATOM 1479 O O . ILE A 1 194 ? 45.712 0.780 26.146 1.00 39.11 207 ILE A O 1
ATOM 1484 N N . THR A 1 195 ? 46.232 2.305 27.717 1.00 41.27 208 THR A N 1
ATOM 1485 C CA . THR A 1 195 ? 45.382 1.683 28.724 1.00 39.51 208 THR A CA 1
ATOM 1486 C C . THR A 1 195 ? 43.911 1.775 28.325 1.00 39.50 208 THR A C 1
ATOM 1487 O O . THR A 1 195 ? 43.100 0.948 28.737 1.00 40.38 208 THR A O 1
ATOM 1491 N N . ALA A 1 196 ? 43.561 2.758 27.494 1.00 39.51 209 ALA A N 1
ATOM 1492 C CA . ALA A 1 196 ? 42.160 3.011 27.186 1.00 40.61 209 ALA A CA 1
ATOM 1493 C C . ALA A 1 196 ? 41.553 1.916 26.309 1.00 40.98 209 ALA A C 1
ATOM 1494 O O . ALA A 1 196 ? 40.336 1.819 26.252 1.00 39.00 209 ALA A O 1
ATOM 1496 N N . TYR A 1 197 ? 42.379 1.113 25.616 1.00 40.27 210 TYR A N 1
ATOM 1497 C CA . TYR A 1 197 ? 41.872 0.029 24.783 1.00 36.76 210 TYR A CA 1
ATOM 1498 C C . TYR A 1 197 ? 41.717 -1.230 25.646 1.00 39.65 210 TYR A C 1
ATOM 1499 O O . TYR A 1 197 ? 40.662 -1.877 25.637 1.00 35.93 210 TYR A O 1
ATOM 1508 N N . GLY A 1 198 ? 42.755 -1.573 26.414 1.00 37.86 211 GLY A N 1
ATOM 1509 C CA . GLY A 1 198 ? 42.672 -2.716 27.319 1.00 37.73 211 GLY A CA 1
ATOM 1510 C C . GLY A 1 198 ? 41.471 -2.631 28.269 1.00 33.79 211 GLY A C 1
ATOM 1511 O O . GLY A 1 198 ? 40.782 -3.624 28.504 1.00 34.14 211 GLY A O 1
ATOM 1512 N N . GLU A 1 199 ? 41.208 -1.437 28.811 1.00 33.89 212 GLU A N 1
ATOM 1513 C CA . GLU A 1 199 ? 40.144 -1.276 29.795 1.00 36.41 212 GLU A CA 1
ATOM 1514 C C . GLU A 1 199 ? 38.778 -1.680 29.222 1.00 35.81 212 GLU A C 1
ATOM 1515 O O . GLU A 1 199 ? 37.913 -2.124 29.973 1.00 36.70 212 GLU A O 1
ATOM 1521 N N . THR A 1 200 ? 38.581 -1.545 27.896 1.00 35.41 213 THR A N 1
ATOM 1522 C CA . THR A 1 200 ? 37.262 -1.763 27.316 1.00 34.93 213 THR A CA 1
ATOM 1523 C C . THR A 1 200 ? 37.031 -3.245 27.088 1.00 32.95 213 THR A C 1
ATOM 1524 O O . THR A 1 200 ? 35.895 -3.625 26.845 1.00 33.53 213 THR A O 1
ATOM 1528 N N . VAL A 1 201 ? 38.083 -4.080 27.162 1.00 32.42 214 VAL A N 1
ATOM 1529 C CA . VAL A 1 201 ? 37.891 -5.517 27.001 1.00 31.82 214 VAL A CA 1
ATOM 1530 C C . VAL A 1 201 ? 37.951 -6.243 28.342 1.00 32.37 214 VAL A C 1
ATOM 1531 O O . VAL A 1 201 ? 37.511 -7.384 28.433 1.00 33.60 214 VAL A O 1
ATOM 1535 N N . PHE A 1 202 ? 38.463 -5.605 29.401 1.00 34.78 215 PHE A N 1
ATOM 1536 C CA . PHE A 1 202 ? 38.501 -6.272 30.693 1.00 35.21 215 PHE A CA 1
ATOM 1537 C C . PHE A 1 202 ? 37.091 -6.719 31.105 1.00 34.27 215 PHE A C 1
ATOM 1538 O O . PHE A 1 202 ? 36.924 -7.786 31.680 1.00 34.97 215 PHE A O 1
ATOM 1546 N N . PRO A 1 203 ? 36.008 -5.949 30.879 1.00 36.25 216 PRO A N 1
ATOM 1547 C CA . PRO A 1 203 ? 34.670 -6.425 31.263 1.00 36.43 216 PRO A CA 1
ATOM 1548 C C . PRO A 1 203 ? 34.260 -7.726 30.571 1.00 37.78 216 PRO A C 1
ATOM 1549 O O . PRO A 1 203 ? 33.562 -8.540 31.169 1.00 36.22 216 PRO A O 1
ATOM 1553 N N . ILE A 1 204 ? 34.722 -7.924 29.328 1.00 37.12 217 ILE A N 1
ATOM 1554 C CA . ILE A 1 204 ? 34.445 -9.136 28.572 1.00 36.75 217 ILE A CA 1
ATOM 1555 C C . ILE A 1 204 ? 35.292 -10.291 29.103 1.00 36.98 217 ILE A C 1
ATOM 1556 O O . ILE A 1 204 ? 34.780 -11.373 29.368 1.00 38.03 217 ILE A O 1
ATOM 1561 N N . ASN A 1 205 ? 36.601 -10.060 29.250 1.00 37.06 218 ASN A N 1
ATOM 1562 C CA . ASN A 1 205 ? 37.528 -11.133 29.553 1.00 36.84 218 ASN A CA 1
ATOM 1563 C C . ASN A 1 205 ? 37.491 -11.502 31.032 1.00 35.75 218 ASN A C 1
ATOM 1564 O O . ASN A 1 205 ? 37.751 -12.650 31.345 1.00 34.19 218 ASN A O 1
ATOM 1569 N N . LEU A 1 206 ? 37.173 -10.548 31.920 1.00 33.40 219 LEU A N 1
ATOM 1570 C CA . LEU A 1 206 ? 37.332 -10.758 33.355 1.00 33.68 219 LEU A CA 1
ATOM 1571 C C . LEU A 1 206 ? 36.022 -10.625 34.147 1.00 35.58 219 LEU A C 1
ATOM 1572 O O . LEU A 1 206 ? 35.902 -11.215 35.226 1.00 35.83 219 LEU A O 1
ATOM 1577 N N . PHE A 1 207 ? 35.046 -9.843 33.662 1.00 32.58 220 PHE A N 1
ATOM 1578 C CA . PHE A 1 207 ? 33.819 -9.645 34.425 1.00 35.05 220 PHE A CA 1
ATOM 1579 C C . PHE A 1 207 ? 32.732 -10.636 34.030 1.00 33.00 220 PHE A C 1
ATOM 1580 O O . PHE A 1 207 ? 31.746 -10.777 34.752 1.00 33.98 220 PHE A O 1
ATOM 1588 N N . VAL A 1 208 ? 32.888 -11.280 32.873 1.00 37.89 221 VAL A N 1
ATOM 1589 C CA . VAL A 1 208 ? 32.002 -12.358 32.471 1.00 37.92 221 VAL A CA 1
ATOM 1590 C C . VAL A 1 208 ? 32.429 -13.626 33.203 1.00 36.89 221 VAL A C 1
ATOM 1591 O O . VAL A 1 208 ? 33.601 -13.964 33.228 1.00 36.91 221 VAL A O 1
ATOM 1595 N N . ASP A 1 209 ? 31.446 -14.321 33.786 1.00 34.76 222 ASP A N 1
ATOM 1596 C CA . ASP A 1 209 ? 31.673 -15.536 34.544 1.00 37.03 222 ASP A CA 1
ATOM 1597 C C . ASP A 1 209 ? 32.503 -16.535 33.728 1.00 36.78 222 ASP A C 1
ATOM 1598 O O . ASP A 1 209 ? 32.269 -16.734 32.536 1.00 34.11 222 ASP A O 1
ATOM 1603 N N . GLY A 1 210 ? 33.467 -17.185 34.398 1.00 39.14 223 GLY A N 1
ATOM 1604 C CA . GLY A 1 210 ? 34.431 -18.059 33.741 1.00 37.41 223 GLY A CA 1
ATOM 1605 C C . GLY A 1 210 ? 33.818 -19.372 33.242 1.00 39.71 223 GLY A C 1
ATOM 1606 O O . GLY A 1 210 ? 34.437 -20.088 32.463 1.00 43.69 223 GLY A O 1
ATOM 1607 N N . ARG A 1 211 ? 32.609 -19.711 33.700 1.00 41.32 224 ARG A N 1
ATOM 1608 C CA . ARG A 1 211 ? 31.910 -20.887 33.200 1.00 41.78 224 ARG A CA 1
ATOM 1609 C C . ARG A 1 211 ? 31.286 -20.613 31.831 1.00 40.05 224 ARG A C 1
ATOM 1610 O O . ARG A 1 211 ? 30.837 -21.545 31.180 1.00 47.53 224 ARG A O 1
ATOM 1618 N N . VAL A 1 212 ? 31.243 -19.350 31.388 1.00 39.69 225 VAL A N 1
ATOM 1619 C CA . VAL A 1 212 ? 30.806 -19.036 30.040 1.00 41.98 225 VAL A CA 1
ATOM 1620 C C . VAL A 1 212 ? 32.008 -19.148 29.096 1.00 47.51 225 VAL A C 1
ATOM 1621 O O . VAL A 1 212 ? 32.916 -18.325 29.164 1.00 47.57 225 VAL A O 1
ATOM 1625 N N . THR A 1 213 ? 31.994 -20.125 28.180 1.00 56.13 226 THR A N 1
ATOM 1626 C CA . THR A 1 213 ? 33.147 -20.377 27.313 1.00 68.71 226 THR A CA 1
ATOM 1627 C C . THR A 1 213 ? 32.936 -19.854 25.887 1.00 69.99 226 THR A C 1
ATOM 1628 O O . THR A 1 213 ? 33.913 -19.564 25.211 1.00 67.88 226 THR A O 1
ATOM 1632 N N . THR A 1 214 ? 31.683 -19.674 25.458 1.00 69.02 227 THR A N 1
ATOM 1633 C CA . THR A 1 214 ? 31.401 -19.198 24.112 1.00 72.70 227 THR A CA 1
ATOM 1634 C C . THR A 1 214 ? 30.485 -17.971 24.171 1.00 62.18 227 THR A C 1
ATOM 1635 O O . THR A 1 214 ? 29.619 -17.888 25.033 1.00 60.72 227 THR A O 1
ATOM 1639 N N . ASP A 1 215 ? 30.657 -17.026 23.231 1.00 65.31 228 ASP A N 1
ATOM 1640 C CA . ASP A 1 215 ? 29.772 -15.871 23.114 1.00 67.55 228 ASP A CA 1
ATOM 1641 C C . ASP A 1 215 ? 29.809 -15.119 24.447 1.00 58.56 228 ASP A C 1
ATOM 1642 O O . ASP A 1 215 ? 28.787 -14.915 25.089 1.00 51.74 228 ASP A O 1
ATOM 1647 N N . ARG A 1 216 ? 31.015 -14.742 24.871 1.00 50.25 229 ARG A N 1
ATOM 1648 C CA . ARG A 1 216 ? 31.213 -14.103 26.155 1.00 50.71 229 ARG A CA 1
ATOM 1649 C C . ARG A 1 216 ? 30.665 -12.679 26.070 1.00 43.49 229 ARG A C 1
ATOM 1650 O O . ARG A 1 216 ? 31.024 -11.902 25.201 1.00 41.42 229 ARG A O 1
ATOM 1658 N N . LYS A 1 217 ? 29.769 -12.340 26.990 1.00 43.19 230 LYS A N 1
ATOM 1659 C CA . LYS A 1 217 ? 29.087 -11.058 26.945 1.00 38.99 230 LYS A CA 1
ATOM 1660 C C . LYS A 1 217 ? 28.608 -10.753 28.360 1.00 34.45 230 LYS A C 1
ATOM 1661 O O . LYS A 1 217 ? 28.284 -11.667 29.095 1.00 32.79 230 LYS A O 1
ATOM 1667 N N . LEU A 1 218 ? 28.616 -9.470 28.732 1.00 35.65 231 LEU A N 1
ATOM 1668 C CA . LEU A 1 218 ? 28.332 -9.066 30.102 1.00 35.26 231 LEU A CA 1
ATOM 1669 C C . LEU A 1 218 ? 26.928 -8.469 30.176 1.00 34.99 231 LEU A C 1
ATOM 1670 O O . LEU A 1 218 ? 26.603 -7.553 29.422 1.00 36.99 231 LEU A O 1
ATOM 1675 N N . SER A 1 219 ? 26.119 -8.975 31.107 1.00 35.47 232 SER A N 1
ATOM 1676 C CA . SER A 1 219 ? 24.781 -8.447 31.344 1.00 35.04 232 SER A CA 1
ATOM 1677 C C . SER A 1 219 ? 24.890 -7.079 32.009 1.00 35.60 232 SER A C 1
ATOM 1678 O O . SER A 1 219 ? 25.883 -6.792 32.683 1.00 37.09 232 SER A O 1
ATOM 1681 N N . MET A 1 220 ? 23.862 -6.244 31.837 1.00 34.33 233 MET A N 1
ATOM 1682 C CA . MET A 1 220 ? 23.860 -4.920 32.439 1.00 35.46 233 MET A CA 1
ATOM 1683 C C . MET A 1 220 ? 23.744 -5.020 33.965 1.00 33.94 233 MET A C 1
ATOM 1684 O O . MET A 1 220 ? 24.256 -4.169 34.687 1.00 32.30 233 MET A O 1
ATOM 1689 N N . GLU A 1 221 ? 23.107 -6.085 34.459 1.00 39.04 234 GLU A N 1
ATOM 1690 C CA . GLU A 1 221 ? 22.977 -6.305 35.892 1.00 40.93 234 GLU A CA 1
ATOM 1691 C C . GLU A 1 221 ? 24.367 -6.548 36.502 1.00 36.50 234 GLU A C 1
ATOM 1692 O O . GLU A 1 221 ? 24.701 -5.998 37.543 1.00 33.89 234 GLU A O 1
ATOM 1698 N N . ASP A 1 222 ? 25.148 -7.425 35.868 1.00 35.31 235 ASP A N 1
ATOM 1699 C CA . ASP A 1 222 ? 26.487 -7.747 36.335 1.00 36.07 235 ASP A CA 1
ATOM 1700 C C . ASP A 1 222 ? 27.392 -6.523 36.207 1.00 36.25 235 ASP A C 1
ATOM 1701 O O . ASP A 1 222 ? 28.179 -6.227 37.118 1.00 32.25 235 ASP A O 1
ATOM 1706 N N . ALA A 1 223 ? 27.271 -5.807 35.079 1.00 30.52 236 ALA A N 1
ATOM 1707 C CA . ALA A 1 223 ? 28.028 -4.587 34.895 1.00 31.86 236 ALA A CA 1
ATOM 1708 C C . ALA A 1 223 ? 27.741 -3.597 36.018 1.00 31.54 236 ALA A C 1
ATOM 1709 O O . ALA A 1 223 ? 28.675 -3.038 36.582 1.00 34.44 236 ALA A O 1
ATOM 1711 N N . ALA A 1 224 ? 26.459 -3.363 36.338 1.00 32.86 237 ALA A N 1
ATOM 1712 C CA . ALA A 1 224 ? 26.111 -2.394 37.371 1.00 33.13 237 ALA A CA 1
ATOM 1713 C C . ALA A 1 224 ? 26.669 -2.852 38.713 1.00 30.98 237 ALA A C 1
ATOM 1714 O O . ALA A 1 224 ? 27.202 -2.066 39.499 1.00 30.51 237 ALA A O 1
ATOM 1716 N N . SER A 1 225 ? 26.555 -4.150 38.968 1.00 30.80 238 SER A N 1
ATOM 1717 C CA . SER A 1 225 ? 27.011 -4.690 40.236 1.00 36.39 238 SER A CA 1
ATOM 1718 C C . SER A 1 225 ? 28.496 -4.366 40.467 1.00 35.39 238 SER A C 1
ATOM 1719 O O . SER A 1 225 ? 28.876 -3.886 41.544 1.00 31.80 238 SER A O 1
ATOM 1722 N N . ILE A 1 226 ? 29.323 -4.535 39.428 1.00 34.45 239 ILE A N 1
ATOM 1723 C CA . ILE A 1 226 ? 30.764 -4.322 39.556 1.00 34.08 239 ILE A CA 1
ATOM 1724 C C . ILE A 1 226 ? 31.118 -2.833 39.461 1.00 32.59 239 ILE A C 1
ATOM 1725 O O . ILE A 1 226 ? 31.786 -2.303 40.349 1.00 31.42 239 ILE A O 1
ATOM 1730 N N . PHE A 1 227 ? 30.662 -2.165 38.390 1.00 32.46 240 PHE A N 1
ATOM 1731 C CA . PHE A 1 227 ? 31.047 -0.790 38.101 1.00 32.11 240 PHE A CA 1
ATOM 1732 C C . PHE A 1 227 ? 30.472 0.183 39.126 1.00 32.42 240 PHE A C 1
ATOM 1733 O O . PHE A 1 227 ? 31.133 1.152 39.488 1.00 30.27 240 PHE A O 1
ATOM 1741 N N . ARG A 1 228 ? 29.235 -0.049 39.563 1.00 31.27 241 ARG A N 1
ATOM 1742 C CA . ARG A 1 228 ? 28.586 0.839 40.514 1.00 35.27 241 ARG A CA 1
ATOM 1743 C C . ARG A 1 228 ? 28.799 0.366 41.951 1.00 31.67 241 ARG A C 1
ATOM 1744 O O . ARG A 1 228 ? 29.262 1.152 42.780 1.00 33.51 241 ARG A O 1
ATOM 1752 N N . ASP A 1 229 ? 28.435 -0.883 42.266 1.00 30.34 242 ASP A N 1
ATOM 1753 C CA . ASP A 1 229 ? 28.355 -1.290 43.661 1.00 29.95 242 ASP A CA 1
ATOM 1754 C C . ASP A 1 229 ? 29.638 -1.949 44.183 1.00 30.96 242 ASP A C 1
ATOM 1755 O O . ASP A 1 229 ? 29.730 -2.232 45.378 1.00 30.30 242 ASP A O 1
ATOM 1760 N N . MET A 1 230 ? 30.612 -2.227 43.311 1.00 31.05 243 MET A N 1
ATOM 1761 C CA . MET A 1 230 ? 31.857 -2.871 43.721 1.00 32.30 243 MET A CA 1
ATOM 1762 C C . MET A 1 230 ? 31.571 -4.265 44.289 1.00 31.95 243 MET A C 1
ATOM 1763 O O . MET A 1 230 ? 32.195 -4.680 45.267 1.00 33.14 243 MET A O 1
ATOM 1768 N N . ARG A 1 231 ? 30.628 -4.977 43.658 1.00 31.99 244 ARG A N 1
ATOM 1769 C CA A ARG A 1 231 ? 30.161 -6.263 44.149 0.50 32.84 244 ARG A CA 1
ATOM 1770 C CA B ARG A 1 231 ? 30.160 -6.263 44.149 0.50 31.86 244 ARG A CA 1
ATOM 1771 C C . ARG A 1 231 ? 30.203 -7.298 43.027 1.00 31.98 244 ARG A C 1
ATOM 1772 O O . ARG A 1 231 ? 29.708 -7.067 41.916 1.00 30.31 244 ARG A O 1
ATOM 1787 N N . PHE A 1 232 ? 30.816 -8.447 43.323 1.00 32.57 245 PHE A N 1
ATOM 1788 C CA . PHE A 1 232 ? 30.784 -9.571 42.403 1.00 31.84 245 PHE A CA 1
ATOM 1789 C C . PHE A 1 232 ? 29.336 -9.980 42.185 1.00 33.38 245 PHE A C 1
ATOM 1790 O O . PHE A 1 232 ? 28.540 -9.970 43.120 1.00 32.97 245 PHE A O 1
ATOM 1798 N N . PRO A 1 233 ? 28.951 -10.393 40.965 1.00 33.82 246 PRO A N 1
ATOM 1799 C CA . PRO A 1 233 ? 27.697 -11.133 40.792 1.00 34.86 246 PRO A CA 1
ATOM 1800 C C . PRO A 1 233 ? 27.622 -12.292 41.781 1.00 34.60 246 PRO A C 1
ATOM 1801 O O . PRO A 1 233 ? 28.647 -12.830 42.225 1.00 32.52 246 PRO A O 1
ATOM 1805 N N . ASP A 1 234 ? 26.393 -12.646 42.157 1.00 32.04 247 ASP A N 1
ATOM 1806 C CA . ASP A 1 234 ? 26.149 -13.838 42.949 1.00 34.33 247 ASP A CA 1
ATOM 1807 C C . ASP A 1 234 ? 26.820 -15.039 42.282 1.00 33.57 247 ASP A C 1
ATOM 1808 O O . ASP A 1 234 ? 26.719 -15.222 41.080 1.00 32.24 247 ASP A O 1
ATOM 1813 N N . ASP A 1 235 ? 27.502 -15.862 43.079 1.00 34.44 248 ASP A N 1
ATOM 1814 C CA . ASP A 1 235 ? 28.087 -17.108 42.602 1.00 34.70 248 ASP A CA 1
ATOM 1815 C C . ASP A 1 235 ? 29.148 -16.875 41.517 1.00 33.98 248 ASP A C 1
ATOM 1816 O O . ASP A 1 235 ? 29.432 -17.766 40.728 1.00 34.58 248 ASP A O 1
ATOM 1821 N N . PHE A 1 236 ? 29.789 -15.706 41.501 1.00 32.38 249 PHE A N 1
ATOM 1822 C CA . PHE A 1 236 ? 30.720 -15.367 40.438 1.00 33.68 249 PHE A CA 1
ATOM 1823 C C . PHE A 1 236 ? 31.922 -16.310 40.426 1.00 32.92 249 PHE A C 1
ATOM 1824 O O . PHE A 1 236 ? 32.583 -16.494 41.441 1.00 31.98 249 PHE A O 1
ATOM 1832 N N . HIS A 1 237 ? 32.192 -16.883 39.252 1.00 35.94 250 HIS A N 1
ATOM 1833 C CA . HIS A 1 237 ? 33.392 -17.673 39.010 1.00 37.79 250 HIS A CA 1
ATOM 1834 C C . HIS A 1 237 ? 34.310 -16.889 38.083 1.00 35.50 250 HIS A C 1
ATOM 1835 O O . HIS A 1 237 ? 33.888 -16.445 37.028 1.00 34.38 250 HIS A O 1
ATOM 1842 N N . ARG A 1 238 ? 35.581 -16.786 38.463 1.00 34.43 251 ARG A N 1
ATOM 1843 C CA . ARG A 1 238 ? 36.567 -16.054 37.679 1.00 34.80 251 ARG A CA 1
ATOM 1844 C C . ARG A 1 238 ? 36.800 -16.745 36.340 1.00 32.60 251 ARG A C 1
ATOM 1845 O O . ARG A 1 238 ? 36.478 -17.918 36.197 1.00 32.58 251 ARG A O 1
ATOM 1853 N N . SER A 1 239 ? 37.410 -16.013 35.402 1.00 32.64 252 SER A N 1
ATOM 1854 C CA . SER A 1 239 ? 37.920 -16.546 34.145 1.00 35.47 252 SER A CA 1
ATOM 1855 C C . SER A 1 239 ? 38.611 -17.890 34.366 1.00 36.73 252 SER A C 1
ATOM 1856 O O . SER A 1 239 ? 39.320 -18.069 35.352 1.00 35.82 252 SER A O 1
ATOM 1859 N N . ALA A 1 240 ? 38.401 -18.816 33.424 1.00 37.02 253 ALA A N 1
ATOM 1860 C CA . ALA A 1 240 ? 38.936 -20.172 33.496 1.00 37.02 253 ALA A CA 1
ATOM 1861 C C . ALA A 1 240 ? 40.408 -20.207 33.084 1.00 34.70 253 ALA A C 1
ATOM 1862 O O . ALA A 1 240 ? 41.058 -21.229 33.269 1.00 35.82 253 ALA A O 1
ATOM 1864 N N . VAL A 1 241 ? 40.904 -19.107 32.504 1.00 35.06 254 VAL A N 1
ATOM 1865 C CA . VAL A 1 241 ? 42.309 -18.965 32.122 1.00 39.26 254 VAL A CA 1
ATOM 1866 C C . VAL A 1 241 ? 42.795 -17.588 32.565 1.00 37.16 254 VAL A C 1
ATOM 1867 O O . VAL A 1 241 ? 42.003 -16.651 32.627 1.00 38.45 254 VAL A O 1
ATOM 1871 N N . PRO A 1 242 ? 44.105 -17.410 32.855 1.00 37.31 255 PRO A N 1
ATOM 1872 C CA . PRO A 1 242 ? 44.656 -16.070 33.047 1.00 35.52 255 PRO A CA 1
ATOM 1873 C C . PRO A 1 242 ? 44.307 -15.237 31.826 1.00 36.63 255 PRO A C 1
ATOM 1874 O O . PRO A 1 242 ? 44.397 -15.730 30.705 1.00 36.65 255 PRO A O 1
ATOM 1878 N N . ALA A 1 243 ? 43.895 -13.987 32.044 1.00 34.50 256 ALA A N 1
ATOM 1879 C CA . ALA A 1 243 ? 43.491 -13.141 30.934 1.00 36.50 256 ALA A CA 1
ATOM 1880 C C . ALA A 1 243 ? 43.704 -11.674 31.269 1.00 34.57 256 ALA A C 1
ATOM 1881 O O . ALA A 1 243 ? 43.924 -11.301 32.417 1.00 35.79 256 ALA A O 1
ATOM 1883 N N . SER A 1 244 ? 43.662 -10.852 30.223 1.00 34.57 257 SER A N 1
ATOM 1884 C CA . SER A 1 244 ? 43.875 -9.424 30.356 1.00 33.67 257 SER A CA 1
ATOM 1885 C C . SER A 1 244 ? 43.227 -8.728 29.166 1.00 33.09 257 SER A C 1
ATOM 1886 O O . SER A 1 244 ? 42.009 -8.578 29.120 1.00 32.80 257 SER A O 1
ATOM 1889 N N . ASN A 1 245 ? 44.034 -8.365 28.167 1.00 34.39 258 ASN A N 1
ATOM 1890 C CA . ASN A 1 245 ? 43.623 -7.411 27.155 1.00 35.62 258 ASN A CA 1
ATOM 1891 C C . ASN A 1 245 ? 43.304 -8.081 25.817 1.00 36.21 258 ASN A C 1
ATOM 1892 O O . ASN A 1 245 ? 43.349 -7.397 24.796 1.00 33.95 258 ASN A O 1
ATOM 1897 N N . GLU A 1 246 ? 42.940 -9.374 25.822 1.00 37.55 259 GLU A N 1
ATOM 1898 C CA . GLU A 1 246 ? 42.605 -10.078 24.593 1.00 38.64 259 GLU A CA 1
ATOM 1899 C C . GLU A 1 246 ? 41.487 -9.332 23.865 1.00 39.76 259 GLU A C 1
ATOM 1900 O O . GLU A 1 246 ? 40.444 -9.023 24.453 1.00 36.53 259 GLU A O 1
ATOM 1906 N N . GLY A 1 247 ? 41.735 -9.018 22.582 1.00 41.65 260 GLY A N 1
ATOM 1907 C CA . GLY A 1 247 ? 40.731 -8.391 21.733 1.00 41.43 260 GLY A CA 1
ATOM 1908 C C . GLY A 1 247 ? 40.858 -6.874 21.649 1.00 38.56 260 GLY A C 1
ATOM 1909 O O . GLY A 1 247 ? 40.144 -6.251 20.868 1.00 41.86 260 GLY A O 1
ATOM 1910 N N . ALA A 1 248 ? 41.759 -6.271 22.430 1.00 37.20 261 ALA A N 1
ATOM 1911 C CA . ALA A 1 248 ? 41.945 -4.821 22.403 1.00 38.41 261 ALA A CA 1
ATOM 1912 C C . ALA A 1 248 ? 42.321 -4.335 20.994 1.00 41.88 261 ALA A C 1
ATOM 1913 O O . ALA A 1 248 ? 41.970 -3.217 20.602 1.00 39.29 261 ALA A O 1
ATOM 1915 N N . ASP A 1 249 ? 43.050 -5.176 20.244 1.00 40.62 262 ASP A N 1
ATOM 1916 C CA . ASP A 1 249 ? 43.441 -4.885 18.868 1.00 46.77 262 ASP A CA 1
ATOM 1917 C C . ASP A 1 249 ? 42.195 -4.682 17.992 1.00 42.77 262 ASP A C 1
ATOM 1918 O O . ASP A 1 249 ? 42.161 -3.795 17.151 1.00 39.87 262 ASP A O 1
ATOM 1923 N N . GLN A 1 250 ? 41.168 -5.510 18.189 1.00 42.10 263 GLN A N 1
ATOM 1924 C CA . GLN A 1 250 ? 39.938 -5.410 17.420 1.00 43.41 263 GLN A CA 1
ATOM 1925 C C . GLN A 1 250 ? 39.163 -4.143 17.778 1.00 45.05 263 GLN A C 1
ATOM 1926 O O . GLN A 1 250 ? 38.463 -3.585 16.931 1.00 46.43 263 GLN A O 1
ATOM 1932 N N . VAL A 1 251 ? 39.298 -3.680 19.028 1.00 40.72 264 VAL A N 1
ATOM 1933 C CA . VAL A 1 251 ? 38.629 -2.462 19.449 1.00 39.85 264 VAL A CA 1
ATOM 1934 C C . VAL A 1 251 ? 39.217 -1.276 18.688 1.00 39.66 264 VAL A C 1
ATOM 1935 O O . VAL A 1 251 ? 38.476 -0.431 18.184 1.00 43.10 264 VAL A O 1
ATOM 1939 N N . LEU A 1 252 ? 40.549 -1.217 18.615 1.00 38.30 265 LEU A N 1
ATOM 1940 C CA . LEU A 1 252 ? 41.250 -0.200 17.852 1.00 41.75 265 LEU A CA 1
ATOM 1941 C C . LEU A 1 252 ? 40.877 -0.316 16.372 1.00 41.80 265 LEU A C 1
ATOM 1942 O O . LEU A 1 252 ? 40.593 0.695 15.736 1.00 41.98 265 LEU A O 1
ATOM 1947 N N . ALA A 1 253 ? 40.846 -1.545 15.850 1.00 39.41 266 ALA A N 1
ATOM 1948 C CA . ALA A 1 253 ? 40.644 -1.761 14.420 1.00 43.87 266 ALA A CA 1
ATOM 1949 C C . ALA A 1 253 ? 39.261 -1.277 13.975 1.00 48.67 266 ALA A C 1
ATOM 1950 O O . ALA A 1 253 ? 39.109 -0.796 12.862 1.00 48.04 266 ALA A O 1
ATOM 1952 N N . ALA A 1 254 ? 38.258 -1.356 14.860 1.00 48.90 267 ALA A N 1
ATOM 1953 C CA . ALA A 1 254 ? 36.912 -0.903 14.545 1.00 46.60 267 ALA A CA 1
ATOM 1954 C C . ALA A 1 254 ? 36.869 0.598 14.251 1.00 49.12 267 ALA A C 1
ATOM 1955 O O . ALA A 1 254 ? 35.992 1.048 13.514 1.00 44.81 267 ALA A O 1
ATOM 1957 N N . HIS A 1 255 ? 37.758 1.376 14.877 1.00 42.25 268 HIS A N 1
ATOM 1958 C CA . HIS A 1 255 ? 37.813 2.809 14.660 1.00 43.63 268 HIS A CA 1
ATOM 1959 C C . HIS A 1 255 ? 39.242 3.297 14.861 1.00 44.24 268 HIS A C 1
ATOM 1960 O O . HIS A 1 255 ? 39.549 3.878 15.907 1.00 45.02 268 HIS A O 1
ATOM 1967 N N . PRO A 1 256 ? 40.144 3.089 13.867 1.00 43.98 269 PRO A N 1
ATOM 1968 C CA . PRO A 1 256 ? 41.547 3.480 13.997 1.00 44.61 269 PRO A CA 1
ATOM 1969 C C . PRO A 1 256 ? 41.670 4.899 14.521 1.00 42.96 269 PRO A C 1
ATOM 1970 O O . PRO A 1 256 ? 40.897 5.785 14.154 1.00 42.35 269 PRO A O 1
ATOM 1974 N N . TRP A 1 257 ? 42.615 5.080 15.435 1.00 42.05 270 TRP A N 1
ATOM 1975 C CA . TRP A 1 257 ? 42.749 6.333 16.145 1.00 42.18 270 TRP A CA 1
ATOM 1976 C C . TRP A 1 257 ? 44.213 6.540 16.522 1.00 42.38 270 TRP A C 1
ATOM 1977 O O . TRP A 1 257 ? 44.947 5.580 16.731 1.00 46.03 270 TRP A O 1
ATOM 1988 N N . VAL A 1 258 ? 44.619 7.801 16.599 1.00 43.71 271 VAL A N 1
ATOM 1989 C CA . VAL A 1 258 ? 46.008 8.152 16.782 1.00 45.70 271 VAL A CA 1
ATOM 1990 C C . VAL A 1 258 ? 46.126 8.942 18.078 1.00 45.65 271 VAL A C 1
ATOM 1991 O O . VAL A 1 258 ? 45.287 9.793 18.356 1.00 43.85 271 VAL A O 1
ATOM 1995 N N . PRO A 1 259 ? 47.161 8.698 18.909 1.00 45.17 272 PRO A N 1
ATOM 1996 C CA . PRO A 1 259 ? 47.324 9.450 20.150 1.00 43.43 272 PRO A CA 1
ATOM 1997 C C . PRO A 1 259 ? 47.395 10.945 19.872 1.00 44.05 272 PRO A C 1
ATOM 1998 O O . PRO A 1 259 ? 47.867 11.370 18.821 1.00 53.88 272 PRO A O 1
ATOM 2002 N N . GLY A 1 260 ? 46.934 11.730 20.840 1.00 45.42 273 GLY A N 1
ATOM 2003 C CA . GLY A 1 260 ? 46.925 13.170 20.719 1.00 44.08 273 GLY A CA 1
ATOM 2004 C C . GLY A 1 260 ? 46.093 13.800 21.830 1.00 48.79 273 GLY A C 1
ATOM 2005 O O . GLY A 1 260 ? 46.017 13.255 22.936 1.00 47.34 273 GLY A O 1
ATOM 2006 N N . GLY A 1 261 ? 45.480 14.945 21.506 1.00 45.35 274 GLY A N 1
ATOM 2007 C CA . GLY A 1 261 ? 44.698 15.728 22.446 1.00 48.34 274 GLY A CA 1
ATOM 2008 C C . GLY A 1 261 ? 44.130 16.988 21.787 1.00 50.78 274 GLY A C 1
ATOM 2009 O O . GLY A 1 261 ? 44.521 17.360 20.684 1.00 51.69 274 GLY A O 1
ATOM 2010 N N . ASN A 1 262 ? 43.187 17.635 22.473 1.00 48.75 275 ASN A N 1
ATOM 2011 C CA . ASN A 1 262 ? 42.716 18.953 22.087 1.00 52.06 275 ASN A CA 1
ATOM 2012 C C . ASN A 1 262 ? 43.809 19.977 22.388 1.00 52.46 275 ASN A C 1
ATOM 2013 O O . ASN A 1 262 ? 44.235 20.067 23.533 1.00 52.96 275 ASN A O 1
ATOM 2018 N N . ALA A 1 263 ? 44.216 20.769 21.383 1.00 54.86 276 ALA A N 1
ATOM 2019 C CA . ALA A 1 263 ? 45.253 21.775 21.576 1.00 57.15 276 ALA A CA 1
ATOM 2020 C C . ALA A 1 263 ? 44.658 23.113 22.010 1.00 56.42 276 ALA A C 1
ATOM 2021 O O . ALA A 1 263 ? 43.503 23.424 21.711 1.00 57.81 276 ALA A O 1
ATOM 2023 N N . ASP A 1 264 ? 45.469 23.878 22.756 1.00 64.66 277 ASP A N 1
ATOM 2024 C CA . ASP A 1 264 ? 45.257 25.299 23.006 1.00 67.44 277 ASP A CA 1
ATOM 2025 C C . ASP A 1 264 ? 43.930 25.538 23.725 1.00 69.87 277 ASP A C 1
ATOM 2026 O O . ASP A 1 264 ? 43.189 26.454 23.368 1.00 59.60 277 ASP A O 1
ATOM 2031 N N . ASN A 1 265 ? 43.654 24.701 24.734 1.00 65.53 278 ASN A N 1
ATOM 2032 C CA . ASN A 1 265 ? 42.502 24.833 25.608 1.00 60.79 278 ASN A CA 1
ATOM 2033 C C . ASN A 1 265 ? 41.205 25.053 24.821 1.00 55.78 278 ASN A C 1
ATOM 2034 O O . ASN A 1 265 ? 40.368 25.848 25.226 1.00 55.18 278 ASN A O 1
ATOM 2039 N N . GLN A 1 266 ? 41.013 24.314 23.717 1.00 55.67 279 GLN A N 1
ATOM 2040 C CA . GLN A 1 266 ? 39.825 24.458 22.883 1.00 58.65 279 GLN A CA 1
ATOM 2041 C C . GLN A 1 266 ? 39.220 23.094 22.550 1.00 56.85 279 GLN A C 1
ATOM 2042 O O . GLN A 1 266 ? 39.939 22.143 22.271 1.00 53.79 279 GLN A O 1
ATOM 2048 N N . VAL A 1 267 ? 37.888 23.027 22.514 1.00 48.31 280 VAL A N 1
ATOM 2049 C CA . VAL A 1 267 ? 37.185 21.828 22.086 1.00 49.14 280 VAL A CA 1
ATOM 2050 C C . VAL A 1 267 ? 37.251 21.689 20.567 1.00 54.97 280 VAL A C 1
ATOM 2051 O O . VAL A 1 267 ? 37.600 22.625 19.863 1.00 60.07 280 VAL A O 1
ATOM 2055 N N . ASN A 1 268 ? 36.947 20.476 20.096 1.00 53.11 281 ASN A N 1
ATOM 2056 C CA . ASN A 1 268 ? 36.952 20.104 18.691 1.00 58.99 281 ASN A CA 1
ATOM 2057 C C . ASN A 1 268 ? 38.241 20.537 18.013 1.00 61.08 281 ASN A C 1
ATOM 2058 O O . ASN A 1 268 ? 38.199 21.059 16.907 1.00 59.19 281 ASN A O 1
ATOM 2063 N N . ASN A 1 269 ? 39.371 20.257 18.663 1.00 59.70 282 ASN A N 1
ATOM 2064 C CA . ASN A 1 269 ? 40.652 20.753 18.200 1.00 54.00 282 ASN A CA 1
ATOM 2065 C C . ASN A 1 269 ? 41.723 19.699 18.478 1.00 51.46 282 ASN A C 1
ATOM 2066 O O . ASN A 1 269 ? 42.773 19.992 19.052 1.00 52.96 282 ASN A O 1
ATOM 2071 N N . TYR A 1 270 ? 41.441 18.462 18.051 1.00 54.03 283 TYR A N 1
ATOM 2072 C CA . TYR A 1 270 ? 42.297 17.329 18.350 1.00 56.76 283 TYR A CA 1
ATOM 2073 C C . TYR A 1 270 ? 43.477 17.293 17.380 1.00 56.24 283 TYR A C 1
ATOM 2074 O O . TYR A 1 270 ? 43.271 17.189 16.177 1.00 50.44 283 TYR A O 1
ATOM 2083 N N . VAL A 1 271 ? 44.701 17.340 17.926 1.00 54.09 284 VAL A N 1
ATOM 2084 C CA . VAL A 1 271 ? 45.934 17.263 17.155 1.00 56.75 284 VAL A CA 1
ATOM 2085 C C . VAL A 1 271 ? 46.677 15.981 17.527 1.00 51.43 284 VAL A C 1
ATOM 2086 O O . VAL A 1 271 ? 46.841 15.705 18.715 1.00 48.80 284 VAL A O 1
ATOM 2090 N N . GLU A 1 272 ? 47.180 15.272 16.512 1.00 52.78 285 GLU A N 1
ATOM 2091 C CA A GLU A 1 272 ? 47.979 14.075 16.709 0.50 51.64 285 GLU A CA 1
ATOM 2092 C CA B GLU A 1 272 ? 47.991 14.074 16.690 0.50 53.83 285 GLU A CA 1
ATOM 2093 C C . GLU A 1 272 ? 49.293 14.456 17.389 1.00 53.75 285 GLU A C 1
ATOM 2094 O O . GLU A 1 272 ? 49.804 15.557 17.197 1.00 54.98 285 GLU A O 1
ATOM 2105 N N . ASP A 1 273 ? 49.811 13.537 18.219 1.00 53.92 286 ASP A N 1
ATOM 2106 C CA . ASP A 1 273 ? 51.134 13.660 18.801 1.00 50.95 286 ASP A CA 1
ATOM 2107 C C . ASP A 1 273 ? 51.989 12.526 18.248 1.00 53.57 286 ASP A C 1
ATOM 2108 O O . ASP A 1 273 ? 51.836 11.381 18.668 1.00 49.31 286 ASP A O 1
ATOM 2113 N N . PRO A 1 274 ? 52.900 12.800 17.284 1.00 58.22 287 PRO A N 1
ATOM 2114 C CA . PRO A 1 274 ? 53.676 11.739 16.642 1.00 57.01 287 PRO A CA 1
ATOM 2115 C C . PRO A 1 274 ? 54.749 11.119 17.532 1.00 51.96 287 PRO A C 1
ATOM 2116 O O . PRO A 1 274 ? 55.260 10.053 17.196 1.00 49.53 287 PRO A O 1
ATOM 2120 N N . ASP A 1 275 ? 55.064 11.775 18.662 1.00 50.52 288 ASP A N 1
ATOM 2121 C CA . ASP A 1 275 ? 56.055 11.286 19.617 1.00 51.84 288 ASP A CA 1
ATOM 2122 C C . ASP A 1 275 ? 55.459 10.299 20.624 1.00 54.31 288 ASP A C 1
ATOM 2123 O O . ASP A 1 275 ? 56.214 9.610 21.300 1.00 47.82 288 ASP A O 1
ATOM 2128 N N . SER A 1 276 ? 54.123 10.232 20.730 1.00 50.37 289 SER A N 1
ATOM 2129 C CA . SER A 1 276 ? 53.476 9.411 21.742 1.00 53.24 289 SER A CA 1
ATOM 2130 C C . SER A 1 276 ? 53.731 7.936 21.464 1.00 45.15 289 SER A C 1
ATOM 2131 O O . SER A 1 276 ? 53.852 7.532 20.316 1.00 42.25 289 SER A O 1
ATOM 2134 N N . ALA A 1 277 ? 53.727 7.130 22.527 1.00 44.54 290 ALA A N 1
ATOM 2135 C CA . ALA A 1 277 ? 53.597 5.692 22.375 1.00 44.27 290 ALA A CA 1
ATOM 2136 C C . ALA A 1 277 ? 52.329 5.384 21.585 1.00 42.20 290 ALA A C 1
ATOM 2137 O O . ALA A 1 277 ? 51.385 6.165 21.595 1.00 43.28 290 ALA A O 1
ATOM 2139 N N . ASP A 1 278 ? 52.336 4.236 20.905 1.00 42.02 291 ASP A N 1
ATOM 2140 C CA . ASP A 1 278 ? 51.152 3.637 20.309 1.00 42.31 291 ASP A CA 1
ATOM 2141 C C . ASP A 1 278 ? 51.399 2.133 20.303 1.00 40.59 291 ASP A C 1
ATOM 2142 O O . ASP A 1 278 ? 52.407 1.687 20.845 1.00 43.05 291 ASP A O 1
ATOM 2147 N N . PHE A 1 279 ? 50.526 1.361 19.666 1.00 40.49 292 PHE A N 1
ATOM 2148 C CA . PHE A 1 279 ? 50.574 -0.087 19.802 1.00 43.65 292 PHE A CA 1
ATOM 2149 C C . PHE A 1 279 ? 51.688 -0.726 18.969 1.00 45.13 292 PHE A C 1
ATOM 2150 O O . PHE A 1 279 ? 51.975 -1.902 19.183 1.00 44.19 292 PHE A O 1
ATOM 2158 N N . THR A 1 280 ? 52.330 0.012 18.056 1.00 45.58 293 THR A N 1
ATOM 2159 C CA . THR A 1 280 ? 53.527 -0.501 17.390 1.00 54.31 293 THR A CA 1
ATOM 2160 C C . THR A 1 280 ? 54.784 0.190 17.922 1.00 55.86 293 THR A C 1
ATOM 2161 O O . THR A 1 280 ? 55.858 -0.050 17.382 1.00 48.74 293 THR A O 1
ATOM 2165 N N . HIS A 1 281 ? 54.641 1.053 18.946 1.00 53.00 294 HIS A N 1
ATOM 2166 C CA . HIS A 1 281 ? 55.765 1.761 19.551 1.00 53.02 294 HIS A CA 1
ATOM 2167 C C . HIS A 1 281 ? 55.645 1.736 21.080 1.00 46.73 294 HIS A C 1
ATOM 2168 O O . HIS A 1 281 ? 55.663 2.777 21.731 1.00 43.37 294 HIS A O 1
ATOM 2175 N N . LEU A 1 282 ? 55.533 0.535 21.656 1.00 49.27 295 LEU A N 1
ATOM 2176 C CA . LEU A 1 282 ? 55.159 0.380 23.056 1.00 48.21 295 LEU A CA 1
ATOM 2177 C C . LEU A 1 282 ? 56.277 0.816 24.004 1.00 47.45 295 LEU A C 1
ATOM 2178 O O . LEU A 1 282 ? 56.001 1.286 25.097 1.00 45.83 295 LEU A O 1
ATOM 2183 N N . CYS A 1 283 ? 57.533 0.607 23.623 1.00 46.28 296 CYS A N 1
ATOM 2184 C CA . CYS A 1 283 ? 58.673 0.921 24.480 1.00 49.18 296 CYS A CA 1
ATOM 2185 C C . CYS A 1 283 ? 58.731 2.413 24.803 1.00 45.75 296 CYS A C 1
ATOM 2186 O O . CYS A 1 283 ? 59.307 2.793 25.817 1.00 44.65 296 CYS A O 1
ATOM 2189 N N . ARG A 1 284 ? 58.123 3.263 23.964 1.00 48.24 297 ARG A N 1
ATOM 2190 C CA . ARG A 1 284 ? 58.052 4.683 24.270 1.00 48.78 297 ARG A CA 1
ATOM 2191 C C . ARG A 1 284 ? 57.283 4.921 25.570 1.00 46.29 297 ARG A C 1
ATOM 2192 O O . ARG A 1 284 ? 57.575 5.869 26.289 1.00 46.73 297 ARG A O 1
ATOM 2200 N N . LEU A 1 285 ? 56.276 4.081 25.845 1.00 43.13 298 LEU A N 1
ATOM 2201 C CA . LEU A 1 285 ? 55.522 4.183 27.082 1.00 42.92 298 LEU A CA 1
ATOM 2202 C C . LEU A 1 285 ? 56.481 3.934 28.243 1.00 39.22 298 LEU A C 1
ATOM 2203 O O . LEU A 1 285 ? 56.457 4.692 29.198 1.00 38.16 298 LEU A O 1
ATOM 2208 N N . TYR A 1 286 ? 57.330 2.904 28.146 1.00 45.69 299 TYR A N 1
ATOM 2209 C CA . TYR A 1 286 ? 58.317 2.598 29.181 1.00 44.69 299 TYR A CA 1
ATOM 2210 C C . TYR A 1 286 ? 59.225 3.806 29.423 1.00 44.78 299 TYR A C 1
ATOM 2211 O O . TYR A 1 286 ? 59.391 4.249 30.564 1.00 44.74 299 TYR A O 1
ATOM 2220 N N . GLU A 1 287 ? 59.791 4.359 28.348 1.00 41.92 300 GLU A N 1
ATOM 2221 C CA . GLU A 1 287 ? 60.743 5.459 28.458 1.00 47.41 300 GLU A CA 1
ATOM 2222 C C . GLU A 1 287 ? 60.051 6.684 29.057 1.00 43.45 300 GLU A C 1
ATOM 2223 O O . GLU A 1 287 ? 60.598 7.330 29.945 1.00 39.81 300 GLU A O 1
ATOM 2229 N N . PHE A 1 288 ? 58.836 6.966 28.573 1.00 44.52 301 PHE A N 1
ATOM 2230 C CA . PHE A 1 288 ? 58.059 8.102 29.032 1.00 41.84 301 PHE A CA 1
ATOM 2231 C C . PHE A 1 288 ? 57.855 8.014 30.542 1.00 38.95 301 PHE A C 1
ATOM 2232 O O . PHE A 1 288 ? 58.080 8.986 31.248 1.00 41.12 301 PHE A O 1
ATOM 2240 N N . VAL A 1 289 ? 57.432 6.843 31.036 1.00 37.45 302 VAL A N 1
ATOM 2241 C CA . VAL A 1 289 ? 57.130 6.674 32.452 1.00 36.93 302 VAL A CA 1
ATOM 2242 C C . VAL A 1 289 ? 58.401 6.779 33.293 1.00 35.88 302 VAL A C 1
ATOM 2243 O O . VAL A 1 289 ? 58.363 7.345 34.380 1.00 34.30 302 VAL A O 1
ATOM 2247 N N . VAL A 1 290 ? 59.521 6.213 32.816 1.00 40.20 303 VAL A N 1
ATOM 2248 C CA . VAL A 1 290 ? 60.776 6.358 33.541 1.00 38.22 303 VAL A CA 1
ATOM 2249 C C . VAL A 1 290 ? 61.111 7.847 33.672 1.00 36.02 303 VAL A C 1
ATOM 2250 O O . VAL A 1 290 ? 61.498 8.310 34.743 1.00 36.19 303 VAL A O 1
ATOM 2254 N N . GLY A 1 291 ? 60.915 8.597 32.585 1.00 38.56 304 GLY A N 1
ATOM 2255 C CA . GLY A 1 291 ? 61.067 10.045 32.590 1.00 38.55 304 GLY A CA 1
ATOM 2256 C C . GLY A 1 291 ? 60.153 10.707 33.620 1.00 38.63 304 GLY A C 1
ATOM 2257 O O . GLY A 1 291 ? 60.593 11.563 34.394 1.00 38.83 304 GLY A O 1
ATOM 2258 N N . SER A 1 292 ? 58.880 10.283 33.666 1.00 38.93 305 SER A N 1
ATOM 2259 C CA . SER A 1 292 ? 57.945 10.830 34.637 1.00 37.04 305 SER A CA 1
ATOM 2260 C C . SER A 1 292 ? 58.427 10.550 36.056 1.00 36.27 305 SER A C 1
ATOM 2261 O O . SER A 1 292 ? 58.313 11.400 36.932 1.00 36.23 305 SER A O 1
ATOM 2264 N N . VAL A 1 293 ? 58.954 9.347 36.302 1.00 35.87 306 VAL A N 1
ATOM 2265 C CA . VAL A 1 293 ? 59.437 8.996 37.630 1.00 37.52 306 VAL A CA 1
ATOM 2266 C C . VAL A 1 293 ? 60.609 9.907 38.029 1.00 36.29 306 VAL A C 1
ATOM 2267 O O . VAL A 1 293 ? 60.719 10.307 39.179 1.00 34.81 306 VAL A O 1
ATOM 2271 N N . GLN A 1 294 ? 61.495 10.239 37.078 1.00 37.60 307 GLN A N 1
ATOM 2272 C CA . GLN A 1 294 ? 62.628 11.112 37.371 1.00 40.10 307 GLN A CA 1
ATOM 2273 C C . GLN A 1 294 ? 62.149 12.510 37.762 1.00 38.54 307 GLN A C 1
ATOM 2274 O O . GLN A 1 294 ? 62.733 13.136 38.647 1.00 39.66 307 GLN A O 1
ATOM 2280 N N . GLU A 1 295 ? 61.065 12.976 37.120 1.00 40.88 308 GLU A N 1
ATOM 2281 C CA . GLU A 1 295 ? 60.468 14.264 37.454 1.00 42.92 308 GLU A CA 1
ATOM 2282 C C . GLU A 1 295 ? 59.896 14.234 38.868 1.00 41.05 308 GLU A C 1
ATOM 2283 O O . GLU A 1 295 ? 60.004 15.223 39.582 1.00 39.55 308 GLU A O 1
ATOM 2289 N N . LEU A 1 296 ? 59.284 13.110 39.273 1.00 37.16 309 LEU A N 1
ATOM 2290 C CA . LEU A 1 296 ? 58.748 12.964 40.622 1.00 38.63 309 LEU A CA 1
ATOM 2291 C C . LEU A 1 296 ? 59.871 12.839 41.649 1.00 39.87 309 LEU A C 1
ATOM 2292 O O . LEU A 1 296 ? 59.706 13.284 42.785 1.00 36.01 309 LEU A O 1
ATOM 2297 N N . TYR A 1 297 ? 60.989 12.198 41.257 1.00 36.97 310 TYR A N 1
ATOM 2298 C CA . TYR A 1 297 ? 62.061 11.854 42.190 1.00 39.04 310 TYR A CA 1
ATOM 2299 C C . TYR A 1 297 ? 63.400 12.298 41.593 1.00 42.54 310 TYR A C 1
ATOM 2300 O O . TYR A 1 297 ? 64.174 11.491 41.077 1.00 37.76 310 TYR A O 1
ATOM 2309 N N . PRO A 1 298 ? 63.677 13.617 41.580 1.00 41.52 311 PRO A N 1
ATOM 2310 C CA . PRO A 1 298 ? 64.852 14.144 40.892 1.00 43.68 311 PRO A CA 1
ATOM 2311 C C . PRO A 1 298 ? 66.191 13.789 41.540 1.00 38.46 311 PRO A C 1
ATOM 2312 O O . PRO A 1 298 ? 67.181 13.735 40.815 1.00 39.31 311 PRO A O 1
ATOM 2316 N N . ASN A 1 299 ? 66.223 13.548 42.859 1.00 36.12 312 ASN A N 1
ATOM 2317 C CA . ASN A 1 299 ? 67.486 13.244 43.525 1.00 39.19 312 ASN A CA 1
ATOM 2318 C C . ASN A 1 299 ? 67.268 12.433 44.796 1.00 37.71 312 ASN A C 1
ATOM 2319 O O . ASN A 1 299 ? 67.664 12.850 45.882 1.00 37.38 312 ASN A O 1
ATOM 2324 N N . PRO A 1 300 ? 66.727 11.194 44.701 1.00 37.66 313 PRO A N 1
ATOM 2325 C CA . PRO A 1 300 ? 66.549 10.351 45.878 1.00 38.40 313 PRO A CA 1
ATOM 2326 C C . PRO A 1 300 ? 67.872 9.774 46.371 1.00 36.72 313 PRO A C 1
ATOM 2327 O O . PRO A 1 300 ? 68.777 9.566 45.572 1.00 39.45 313 PRO A O 1
ATOM 2331 N N . THR A 1 301 ? 67.932 9.517 47.684 1.00 35.64 314 THR A N 1
ATOM 2332 C CA . THR A 1 301 ? 69.046 8.851 48.340 1.00 43.28 314 THR A CA 1
ATOM 2333 C C . THR A 1 301 ? 68.455 7.855 49.328 1.00 39.40 314 THR A C 1
ATOM 2334 O O . THR A 1 301 ? 67.243 7.841 49.535 1.00 41.82 314 THR A O 1
ATOM 2338 N N . GLY A 1 302 ? 69.302 7.008 49.918 1.00 41.37 315 GLY A N 1
ATOM 2339 C CA . GLY A 1 302 ? 68.898 6.136 51.010 1.00 38.69 315 GLY A CA 1
ATOM 2340 C C . GLY A 1 302 ? 67.867 5.091 50.576 1.00 38.70 315 GLY A C 1
ATOM 2341 O O . GLY A 1 302 ? 67.947 4.579 49.459 1.00 40.16 315 GLY A O 1
ATOM 2342 N N . ILE A 1 303 ? 66.909 4.822 51.476 1.00 42.85 316 ILE A N 1
ATOM 2343 C CA . ILE A 1 303 ? 65.877 3.808 51.311 1.00 47.03 316 ILE A CA 1
ATOM 2344 C C . ILE A 1 303 ? 65.021 4.149 50.095 1.00 37.62 316 ILE A C 1
ATOM 2345 O O . ILE A 1 303 ? 64.655 3.268 49.313 1.00 37.63 316 ILE A O 1
ATOM 2350 N N . LEU A 1 304 ? 64.691 5.439 49.942 1.00 40.43 317 LEU A N 1
ATOM 2351 C CA . LEU A 1 304 ? 63.867 5.863 48.823 1.00 38.81 317 LEU A CA 1
ATOM 2352 C C . LEU A 1 304 ? 64.555 5.479 47.516 1.00 37.11 317 LEU A C 1
ATOM 2353 O O . LEU A 1 304 ? 63.923 4.922 46.618 1.00 33.34 317 LEU A O 1
ATOM 2358 N N . ARG A 1 305 ? 65.858 5.765 47.405 1.00 37.88 318 ARG A N 1
ATOM 2359 C CA . ARG A 1 305 ? 66.585 5.443 46.185 1.00 35.53 318 ARG A CA 1
ATOM 2360 C C . ARG A 1 305 ? 66.558 3.938 45.965 1.00 33.52 318 ARG A C 1
ATOM 2361 O O . ARG A 1 305 ? 66.298 3.490 44.856 1.00 35.02 318 ARG A O 1
ATOM 2369 N N . ARG A 1 306 ? 66.846 3.180 47.024 1.00 36.57 319 ARG A N 1
ATOM 2370 C CA . ARG A 1 306 ? 66.918 1.729 46.921 1.00 40.98 319 ARG A CA 1
ATOM 2371 C C . ARG A 1 306 ? 65.572 1.189 46.440 1.00 36.69 319 ARG A C 1
ATOM 2372 O O . ARG A 1 306 ? 65.524 0.359 45.531 1.00 37.74 319 ARG A O 1
ATOM 2380 N N . ASN A 1 307 ? 64.481 1.679 47.045 1.00 34.57 320 ASN A N 1
ATOM 2381 C CA . ASN A 1 307 ? 63.161 1.155 46.736 1.00 35.95 320 ASN A CA 1
ATOM 2382 C C . ASN A 1 307 ? 62.740 1.562 45.328 1.00 37.53 320 ASN A C 1
ATOM 2383 O O . ASN A 1 307 ? 62.092 0.789 44.621 1.00 38.37 320 ASN A O 1
ATOM 2388 N N . LEU A 1 308 ? 63.157 2.757 44.892 1.00 35.85 321 LEU A N 1
ATOM 2389 C CA . LEU A 1 308 ? 62.923 3.166 43.515 1.00 37.70 321 LEU A CA 1
ATOM 2390 C C . LEU A 1 308 ? 63.618 2.223 42.542 1.00 36.38 321 LEU A C 1
ATOM 2391 O O . LEU A 1 308 ? 63.044 1.843 41.523 1.00 35.12 321 LEU A O 1
ATOM 2396 N N . ILE A 1 309 ? 64.883 1.912 42.818 1.00 33.89 322 ILE A N 1
ATOM 2397 C CA . ILE A 1 309 ? 65.659 1.073 41.919 1.00 36.45 322 ILE A CA 1
ATOM 2398 C C . ILE A 1 309 ? 64.976 -0.287 41.778 1.00 34.82 322 ILE A C 1
ATOM 2399 O O . ILE A 1 309 ? 64.823 -0.787 40.669 1.00 36.63 322 ILE A O 1
ATOM 2404 N N . LYS A 1 310 ? 64.553 -0.859 42.904 1.00 35.94 323 LYS A N 1
ATOM 2405 C CA . LYS A 1 310 ? 63.908 -2.168 42.906 1.00 38.17 323 LYS A CA 1
ATOM 2406 C C . LYS A 1 310 ? 62.585 -2.151 42.140 1.00 36.38 323 LYS A C 1
ATOM 2407 O O . LYS A 1 310 ? 62.364 -2.986 41.267 1.00 36.26 323 LYS A O 1
ATOM 2413 N N . ASN A 1 311 ? 61.725 -1.176 42.446 1.00 37.73 324 ASN A N 1
ATOM 2414 C CA . ASN A 1 311 ? 60.414 -1.089 41.817 1.00 34.24 324 ASN A CA 1
ATOM 2415 C C . ASN A 1 311 ? 60.562 -0.856 40.317 1.00 33.52 324 ASN A C 1
ATOM 2416 O O . ASN A 1 311 ? 59.830 -1.439 39.526 1.00 33.49 324 ASN A O 1
ATOM 2421 N N . LEU A 1 312 ? 61.528 -0.023 39.911 1.00 35.39 325 LEU A N 1
ATOM 2422 C CA . LEU A 1 312 ? 61.762 0.206 38.494 1.00 35.86 325 LEU A CA 1
ATOM 2423 C C . LEU A 1 312 ? 62.110 -1.111 37.816 1.00 36.57 325 LEU A C 1
ATOM 2424 O O . LEU A 1 312 ? 61.596 -1.388 36.733 1.00 36.05 325 LEU A O 1
ATOM 2429 N N . HIS A 1 313 ? 62.998 -1.886 38.442 1.00 36.50 326 HIS A N 1
ATOM 2430 C CA . HIS A 1 313 ? 63.387 -3.183 37.909 1.00 38.43 326 HIS A CA 1
ATOM 2431 C C . HIS A 1 313 ? 62.184 -4.128 37.852 1.00 39.32 326 HIS A C 1
ATOM 2432 O O . HIS A 1 313 ? 61.986 -4.784 36.838 1.00 36.65 326 HIS A O 1
ATOM 2439 N N . TYR A 1 314 ? 61.377 -4.180 38.921 1.00 38.12 327 TYR A N 1
ATOM 2440 C CA . TYR A 1 314 ? 60.219 -5.069 38.937 1.00 38.39 327 TYR A CA 1
ATOM 2441 C C . TYR A 1 314 ? 59.302 -4.725 37.762 1.00 39.90 327 TYR A C 1
ATOM 2442 O O . TYR A 1 314 ? 58.837 -5.606 37.036 1.00 37.79 327 TYR A O 1
ATOM 2451 N N . TRP A 1 315 ? 59.057 -3.428 37.560 1.00 37.27 328 TRP A N 1
ATOM 2452 C CA . TRP A 1 315 ? 58.196 -3.007 36.476 1.00 35.01 328 TRP A CA 1
ATOM 2453 C C . TRP A 1 315 ? 58.794 -3.447 35.143 1.00 36.60 328 TRP A C 1
ATOM 2454 O O . TRP A 1 315 ? 58.098 -3.999 34.298 1.00 35.44 328 TRP A O 1
ATOM 2465 N N . TRP A 1 316 ? 60.098 -3.219 34.965 1.00 40.11 329 TRP A N 1
ATOM 2466 C CA . TRP A 1 316 ? 60.770 -3.592 33.730 1.00 41.20 329 TRP A CA 1
ATOM 2467 C C . TRP A 1 316 ? 60.597 -5.088 33.455 1.00 40.10 329 TRP A C 1
ATOM 2468 O O . TRP A 1 316 ? 60.387 -5.450 32.301 1.00 40.18 329 TRP A O 1
ATOM 2479 N N . THR A 1 317 ? 60.634 -5.948 34.487 1.00 41.31 330 THR A N 1
ATOM 2480 C CA . THR A 1 317 ? 60.517 -7.385 34.257 1.00 46.20 330 THR A CA 1
ATOM 2481 C C . THR A 1 317 ? 59.192 -7.672 33.559 1.00 43.61 330 THR A C 1
ATOM 2482 O O . THR A 1 317 ? 59.147 -8.510 32.673 1.00 44.65 330 THR A O 1
ATOM 2486 N N . GLY A 1 318 ? 58.126 -6.950 33.914 1.00 40.59 331 GLY A N 1
ATOM 2487 C CA . GLY A 1 318 ? 56.843 -7.138 33.253 1.00 38.53 331 GLY A CA 1
ATOM 2488 C C . GLY A 1 318 ? 56.799 -6.483 31.876 1.00 38.11 331 GLY A C 1
ATOM 2489 O O . GLY A 1 318 ? 56.354 -7.080 30.902 1.00 35.23 331 GLY A O 1
ATOM 2490 N N . VAL A 1 319 ? 57.277 -5.236 31.799 1.00 41.52 332 VAL A N 1
ATOM 2491 C CA . VAL A 1 319 ? 57.275 -4.492 30.552 1.00 38.53 332 VAL A CA 1
ATOM 2492 C C . VAL A 1 319 ? 58.057 -5.249 29.484 1.00 40.50 332 VAL A C 1
ATOM 2493 O O . VAL A 1 319 ? 57.649 -5.278 28.330 1.00 41.55 332 VAL A O 1
ATOM 2497 N N . ASN A 1 320 ? 59.204 -5.821 29.871 1.00 44.74 333 ASN A N 1
ATOM 2498 C CA . ASN A 1 320 ? 60.095 -6.467 28.917 1.00 45.17 333 ASN A CA 1
ATOM 2499 C C . ASN A 1 320 ? 59.352 -7.566 28.159 1.00 44.94 333 ASN A C 1
ATOM 2500 O O . ASN A 1 320 ? 59.497 -7.682 26.946 1.00 43.79 333 ASN A O 1
ATOM 2505 N N . VAL A 1 321 ? 58.534 -8.333 28.885 1.00 43.17 334 VAL A N 1
ATOM 2506 C CA . VAL A 1 321 ? 57.744 -9.408 28.311 1.00 45.06 334 VAL A CA 1
ATOM 2507 C C . VAL A 1 321 ? 56.561 -8.809 27.558 1.00 45.23 334 VAL A C 1
ATOM 2508 O O . VAL A 1 321 ? 56.373 -9.103 26.392 1.00 42.82 334 VAL A O 1
ATOM 2512 N N . ALA A 1 322 ? 55.768 -7.958 28.218 1.00 47.39 335 ALA A N 1
ATOM 2513 C CA . ALA A 1 322 ? 54.509 -7.499 27.654 1.00 49.03 335 ALA A CA 1
ATOM 2514 C C . ALA A 1 322 ? 54.742 -6.727 26.358 1.00 51.39 335 ALA A C 1
ATOM 2515 O O . ALA A 1 322 ? 53.923 -6.802 25.449 1.00 51.69 335 ALA A O 1
ATOM 2517 N N . PHE A 1 323 ? 55.839 -5.967 26.277 1.00 46.29 336 PHE A N 1
ATOM 2518 C CA . PHE A 1 323 ? 56.059 -5.081 25.144 1.00 51.14 336 PHE A CA 1
ATOM 2519 C C . PHE A 1 323 ? 57.001 -5.701 24.107 1.00 49.79 336 PHE A C 1
ATOM 2520 O O . PHE A 1 323 ? 57.328 -5.045 23.129 1.00 51.25 336 PHE A O 1
ATOM 2528 N N . GLY A 1 324 ? 57.447 -6.941 24.328 1.00 48.87 337 GLY A N 1
ATOM 2529 C CA . GLY A 1 324 ? 58.275 -7.644 23.360 1.00 51.19 337 GLY A CA 1
ATOM 2530 C C . GLY A 1 324 ? 59.720 -7.144 23.330 1.00 50.72 337 GLY A C 1
ATOM 2531 O O . GLY A 1 324 ? 60.352 -7.198 22.286 1.00 51.13 337 GLY A O 1
ATOM 2532 N N . GLY A 1 325 ? 60.236 -6.671 24.471 1.00 51.22 338 GLY A N 1
ATOM 2533 C CA . GLY A 1 325 ? 61.646 -6.336 24.616 1.00 49.21 338 GLY A CA 1
ATOM 2534 C C . GLY A 1 325 ? 61.898 -4.825 24.629 1.00 49.68 338 GLY A C 1
ATOM 2535 O O . GLY A 1 325 ? 61.709 -4.145 23.627 1.00 48.65 338 GLY A O 1
ATOM 2536 N N . CYS A 1 326 ? 62.307 -4.298 25.788 1.00 45.79 339 CYS A N 1
ATOM 2537 C CA . CYS A 1 326 ? 62.726 -2.911 25.908 1.00 47.26 339 CYS A CA 1
ATOM 2538 C C . CYS A 1 326 ? 64.030 -2.896 26.704 1.00 42.09 339 CYS A C 1
ATOM 2539 O O . CYS A 1 326 ? 64.193 -3.651 27.667 1.00 45.72 339 CYS A O 1
ATOM 2542 N N . ASP A 1 327 ? 64.961 -2.046 26.281 1.00 44.99 340 ASP A N 1
ATOM 2543 C CA . ASP A 1 327 ? 66.210 -1.869 26.998 1.00 45.84 340 ASP A CA 1
ATOM 2544 C C . ASP A 1 327 ? 65.911 -1.233 28.356 1.00 45.04 340 ASP A C 1
ATOM 2545 O O . ASP A 1 327 ? 65.334 -0.140 28.422 1.00 43.09 340 ASP A O 1
ATOM 2550 N N . GLU A 1 328 ? 66.335 -1.915 29.425 1.00 42.49 341 GLU A N 1
ATOM 2551 C CA . GLU A 1 328 ? 66.144 -1.403 30.770 1.00 45.21 341 GLU A CA 1
ATOM 2552 C C . GLU A 1 328 ? 66.943 -0.115 30.961 1.00 46.33 341 GLU A C 1
ATOM 2553 O O . GLU A 1 328 ? 68.094 -0.032 30.542 1.00 47.32 341 GLU A O 1
ATOM 2559 N N . LEU A 1 329 ? 66.305 0.868 31.608 1.00 43.69 342 LEU A N 1
ATOM 2560 C CA . LEU A 1 329 ? 66.926 2.123 31.981 1.00 44.34 342 LEU A CA 1
ATOM 2561 C C . LEU A 1 329 ? 67.278 2.087 33.464 1.00 43.46 342 LEU A C 1
ATOM 2562 O O . LEU A 1 329 ? 66.560 1.467 34.267 1.00 40.72 342 LEU A O 1
ATOM 2567 N N . PHE A 1 330 ? 68.374 2.780 33.811 1.00 42.66 343 PHE A N 1
ATOM 2568 C CA . PHE A 1 330 ? 68.876 2.814 35.173 1.00 43.49 343 PHE A CA 1
ATOM 2569 C C . PHE A 1 330 ? 69.091 4.265 35.589 1.00 50.45 343 PHE A C 1
ATOM 2570 O O . PHE A 1 330 ? 70.234 4.691 35.806 1.00 45.93 343 PHE A O 1
ATOM 2578 N N . PRO A 1 331 ? 68.000 5.053 35.763 1.00 43.97 344 PRO A N 1
ATOM 2579 C CA . PRO A 1 331 ? 68.128 6.465 36.131 1.00 42.42 344 PRO A CA 1
ATOM 2580 C C . PRO A 1 331 ? 68.837 6.725 37.453 1.00 37.87 344 PRO A C 1
ATOM 2581 O O . PRO A 1 331 ? 69.347 7.828 37.645 1.00 41.68 344 PRO A O 1
ATOM 2585 N N . TYR A 1 332 ? 68.863 5.732 38.354 1.00 36.80 345 TYR A N 1
ATOM 2586 C CA . TYR A 1 332 ? 69.508 5.883 39.656 1.00 40.29 345 TYR A CA 1
ATOM 2587 C C . TYR A 1 332 ? 70.657 4.886 39.837 1.00 35.31 345 TYR A C 1
ATOM 2588 O O . TYR A 1 332 ? 71.088 4.650 40.960 1.00 38.23 345 TYR A O 1
ATOM 2597 N N . GLY A 1 333 ? 71.182 4.348 38.731 1.00 36.55 346 GLY A N 1
ATOM 2598 C CA . GLY A 1 333 ? 72.237 3.351 38.808 1.00 43.24 346 GLY A CA 1
ATOM 2599 C C . GLY A 1 333 ? 71.715 2.024 39.360 1.00 44.30 346 GLY A C 1
ATOM 2600 O O . GLY A 1 333 ? 70.537 1.700 39.169 1.00 46.25 346 GLY A O 1
ATOM 2601 N N . GLN A 1 334 ? 72.599 1.304 40.069 1.00 46.34 347 GLN A N 1
ATOM 2602 C CA . GLN A 1 334 ? 72.328 -0.028 40.589 1.00 48.09 347 GLN A CA 1
ATOM 2603 C C . GLN A 1 334 ? 72.419 -0.020 42.111 1.00 45.57 347 GLN A C 1
ATOM 2604 O O . GLN A 1 334 ? 72.898 0.950 42.695 1.00 46.65 347 GLN A O 1
ATOM 2610 N N . LEU A 1 335 ? 72.014 -1.137 42.739 1.00 47.06 348 LEU A N 1
ATOM 2611 C CA . LEU A 1 335 ? 72.036 -1.283 44.192 1.00 52.11 348 LEU A CA 1
ATOM 2612 C C . LEU A 1 335 ? 73.481 -1.347 44.747 1.00 51.67 348 LEU A C 1
ATOM 2613 O O . LEU A 1 335 ? 74.322 -1.892 44.015 1.00 53.72 348 LEU A O 1
ATOM 2618 N N . GLN B 1 1 ? -5.495 19.280 60.258 1.00 135.65 14 GLN B N 1
ATOM 2619 C CA . GLN B 1 1 ? -4.045 19.460 60.542 1.00 133.27 14 GLN B CA 1
ATOM 2620 C C . GLN B 1 1 ? -3.282 18.155 60.320 1.00 122.18 14 GLN B C 1
ATOM 2621 O O . GLN B 1 1 ? -2.429 17.824 61.143 1.00 120.51 14 GLN B O 1
ATOM 2627 N N . GLY B 1 2 ? -3.570 17.449 59.217 1.00 104.61 15 GLY B N 1
ATOM 2628 C CA . GLY B 1 2 ? -2.981 16.141 58.974 1.00 85.20 15 GLY B CA 1
ATOM 2629 C C . GLY B 1 2 ? -3.553 15.493 57.722 1.00 75.02 15 GLY B C 1
ATOM 2630 O O . GLY B 1 2 ? -3.948 16.187 56.799 1.00 76.55 15 GLY B O 1
ATOM 2631 N N . VAL B 1 3 ? -3.603 14.160 57.702 1.00 73.24 16 VAL B N 1
ATOM 2632 C CA . VAL B 1 3 ? -3.953 13.418 56.503 1.00 68.56 16 VAL B CA 1
ATOM 2633 C C . VAL B 1 3 ? -5.232 12.633 56.765 1.00 58.25 16 VAL B C 1
ATOM 2634 O O . VAL B 1 3 ? -5.504 12.228 57.893 1.00 62.01 16 VAL B O 1
ATOM 2638 N N . ASP B 1 4 ? -5.992 12.386 55.698 1.00 64.43 17 ASP B N 1
ATOM 2639 C CA . ASP B 1 4 ? -7.123 11.479 55.743 1.00 71.43 17 ASP B CA 1
ATOM 2640 C C . ASP B 1 4 ? -6.659 10.120 55.216 1.00 71.68 17 ASP B C 1
ATOM 2641 O O . ASP B 1 4 ? -6.445 9.975 54.012 1.00 64.45 17 ASP B O 1
ATOM 2646 N N . PRO B 1 5 ? -6.496 9.077 56.071 1.00 71.33 18 PRO B N 1
ATOM 2647 C CA . PRO B 1 5 ? -5.867 7.826 55.648 1.00 64.41 18 PRO B CA 1
ATOM 2648 C C . PRO B 1 5 ? -6.777 6.966 54.778 1.00 59.58 18 PRO B C 1
ATOM 2649 O O . PRO B 1 5 ? -7.879 6.618 55.196 1.00 53.87 18 PRO B O 1
ATOM 2653 N N . PRO B 1 6 ? -6.314 6.543 53.579 1.00 57.10 19 PRO B N 1
ATOM 2654 C CA . PRO B 1 6 ? -7.118 5.722 52.677 1.00 56.89 19 PRO B CA 1
ATOM 2655 C C . PRO B 1 6 ? -7.233 4.311 53.236 1.00 51.93 19 PRO B C 1
ATOM 2656 O O . PRO B 1 6 ? -6.410 3.900 54.036 1.00 55.71 19 PRO B O 1
ATOM 2660 N N . PRO B 1 7 ? -8.257 3.533 52.839 1.00 57.71 20 PRO B N 1
ATOM 2661 C CA . PRO B 1 7 ? -8.322 2.122 53.206 1.00 55.92 20 PRO B CA 1
ATOM 2662 C C . PRO B 1 7 ? -7.138 1.379 52.594 1.00 57.18 20 PRO B C 1
ATOM 2663 O O . PRO B 1 7 ? -6.507 1.858 51.659 1.00 47.66 20 PRO B O 1
ATOM 2667 N N . PRO B 1 8 ? -6.759 0.206 53.126 1.00 55.95 21 PRO B N 1
ATOM 2668 C CA . PRO B 1 8 ? -5.613 -0.522 52.585 1.00 53.58 21 PRO B CA 1
ATOM 2669 C C . PRO B 1 8 ? -5.842 -0.970 51.151 1.00 50.96 21 PRO B C 1
ATOM 2670 O O . PRO B 1 8 ? -6.969 -1.258 50.759 1.00 47.87 21 PRO B O 1
ATOM 2674 N N . PRO B 1 9 ? -4.767 -1.066 50.337 1.00 47.45 22 PRO B N 1
ATOM 2675 C CA . PRO B 1 9 ? -4.863 -1.679 49.018 1.00 46.64 22 PRO B CA 1
ATOM 2676 C C . PRO B 1 9 ? -5.349 -3.113 49.173 1.00 42.58 22 PRO B C 1
ATOM 2677 O O . PRO B 1 9 ? -5.131 -3.738 50.206 1.00 43.91 22 PRO B O 1
ATOM 2681 N N . GLY B 1 10 ? -5.984 -3.627 48.120 1.00 42.20 23 GLY B N 1
ATOM 2682 C CA . GLY B 1 10 ? -6.305 -5.042 48.033 1.00 43.42 23 GLY B CA 1
ATOM 2683 C C . GLY B 1 10 ? -5.126 -5.817 47.444 1.00 42.70 23 GLY B C 1
ATOM 2684 O O . GLY B 1 10 ? -4.038 -5.257 47.243 1.00 40.81 23 GLY B O 1
ATOM 2685 N N . PRO B 1 11 ? -5.311 -7.119 47.144 1.00 46.63 24 PRO B N 1
ATOM 2686 C CA . PRO B 1 11 ? -4.260 -7.920 46.518 1.00 51.26 24 PRO B CA 1
ATOM 2687 C C . PRO B 1 11 ? -3.830 -7.275 45.198 1.00 54.85 24 PRO B C 1
ATOM 2688 O O . PRO B 1 11 ? -4.580 -6.530 44.579 1.00 52.80 24 PRO B O 1
ATOM 2692 N N . PRO B 1 12 ? -2.601 -7.523 44.707 1.00 55.30 25 PRO B N 1
ATOM 2693 C CA . PRO B 1 12 ? -2.201 -6.975 43.409 1.00 54.64 25 PRO B CA 1
ATOM 2694 C C . PRO B 1 12 ? -2.987 -7.658 42.287 1.00 53.48 25 PRO B C 1
ATOM 2695 O O . PRO B 1 12 ? -3.389 -8.818 42.434 1.00 44.06 25 PRO B O 1
ATOM 2699 N N . SER B 1 13 ? -3.216 -6.925 41.188 1.00 59.16 26 SER B N 1
ATOM 2700 C CA . SER B 1 13 ? -3.901 -7.462 40.012 1.00 68.28 26 SER B CA 1
ATOM 2701 C C . SER B 1 13 ? -3.215 -8.731 39.513 1.00 68.98 26 SER B C 1
ATOM 2702 O O . SER B 1 13 ? -3.889 -9.718 39.215 1.00 59.57 26 SER B O 1
ATOM 2705 N N . PHE B 1 14 ? -1.871 -8.682 39.417 1.00 60.35 27 PHE B N 1
ATOM 2706 C CA . PHE B 1 14 ? -1.082 -9.825 38.974 1.00 61.93 27 PHE B CA 1
ATOM 2707 C C . PHE B 1 14 ? -0.402 -10.442 40.196 1.00 51.93 27 PHE B C 1
ATOM 2708 O O . PHE B 1 14 ? 0.294 -9.724 40.908 1.00 47.97 27 PHE B O 1
ATOM 2716 N N . THR B 1 15 ? -0.618 -11.752 40.416 1.00 48.53 28 THR B N 1
ATOM 2717 C CA . THR B 1 15 ? -0.150 -12.443 41.611 1.00 52.58 28 THR B CA 1
ATOM 2718 C C . THR B 1 15 ? 0.829 -13.566 41.259 1.00 53.50 28 THR B C 1
ATOM 2719 O O . THR B 1 15 ? 1.094 -14.424 42.118 1.00 52.97 28 THR B O 1
ATOM 2723 N N . GLY B 1 16 ? 1.327 -13.598 40.001 1.00 49.91 29 GLY B N 1
ATOM 2724 C CA . GLY B 1 16 ? 2.294 -14.610 39.600 1.00 51.86 29 GLY B CA 1
ATOM 2725 C C . GLY B 1 16 ? 3.715 -14.187 39.976 1.00 50.54 29 GLY B C 1
ATOM 2726 O O . GLY B 1 16 ? 3.897 -13.102 40.542 1.00 44.19 29 GLY B O 1
ATOM 2727 N N . THR B 1 17 ? 4.708 -15.029 39.627 1.00 50.32 30 THR B N 1
ATOM 2728 C CA . THR B 1 17 ? 6.109 -14.685 39.817 1.00 46.99 30 THR B CA 1
ATOM 2729 C C . THR B 1 17 ? 6.460 -13.576 38.833 1.00 50.03 30 THR B C 1
ATOM 2730 O O . THR B 1 17 ? 5.789 -13.381 37.821 1.00 48.87 30 THR B O 1
ATOM 2734 N N . LYS B 1 18 ? 7.500 -12.823 39.175 1.00 46.89 31 LYS B N 1
ATOM 2735 C CA . LYS B 1 18 ? 8.066 -11.836 38.281 1.00 50.26 31 LYS B CA 1
ATOM 2736 C C . LYS B 1 18 ? 9.415 -11.441 38.853 1.00 52.29 31 LYS B C 1
ATOM 2737 O O . LYS B 1 18 ? 9.659 -11.685 40.037 1.00 47.11 31 LYS B O 1
ATOM 2743 N N . LEU B 1 19 ? 10.255 -10.858 37.990 1.00 46.25 32 LEU B N 1
ATOM 2744 C CA . LEU B 1 19 ? 11.528 -10.314 38.398 1.00 50.87 32 LEU B CA 1
ATOM 2745 C C . LEU B 1 19 ? 11.263 -9.079 39.249 1.00 48.75 32 LEU B C 1
ATOM 2746 O O . LEU B 1 19 ? 10.616 -8.149 38.771 1.00 48.17 32 LEU B O 1
ATOM 2751 N N . VAL B 1 20 ? 11.768 -9.067 40.497 1.00 44.75 33 VAL B N 1
ATOM 2752 C CA . VAL B 1 20 ? 11.546 -7.922 41.366 1.00 41.74 33 VAL B CA 1
ATOM 2753 C C . VAL B 1 20 ? 12.845 -7.152 41.543 1.00 39.80 33 VAL B C 1
ATOM 2754 O O . VAL B 1 20 ? 12.821 -5.951 41.822 1.00 35.74 33 VAL B O 1
ATOM 2758 N N . ASN B 1 21 ? 13.978 -7.849 41.400 1.00 41.30 34 ASN B N 1
ATOM 2759 C CA . ASN B 1 21 ? 15.270 -7.186 41.419 1.00 42.17 34 ASN B CA 1
ATOM 2760 C C . ASN B 1 21 ? 15.566 -6.707 39.999 1.00 46.25 34 ASN B C 1
ATOM 2761 O O . ASN B 1 21 ? 16.360 -7.329 39.297 1.00 42.61 34 ASN B O 1
ATOM 2766 N N . ASP B 1 22 ? 14.927 -5.601 39.596 1.00 45.93 35 ASP B N 1
ATOM 2767 C CA . ASP B 1 22 ? 14.906 -5.194 38.201 1.00 51.63 35 ASP B CA 1
ATOM 2768 C C . ASP B 1 22 ? 15.521 -3.811 38.086 1.00 51.35 35 ASP B C 1
ATOM 2769 O O . ASP B 1 22 ? 15.929 -3.224 39.087 1.00 46.24 35 ASP B O 1
ATOM 2774 N N . ALA B 1 23 ? 15.587 -3.299 36.849 1.00 58.70 36 ALA B N 1
ATOM 2775 C CA . ALA B 1 23 ? 16.350 -2.091 36.574 1.00 56.65 36 ALA B CA 1
ATOM 2776 C C . ALA B 1 23 ? 15.731 -0.896 37.292 1.00 49.13 36 ALA B C 1
ATOM 2777 O O . ALA B 1 23 ? 16.419 0.041 37.690 1.00 49.67 36 ALA B O 1
ATOM 2779 N N . ASP B 1 24 ? 14.411 -0.943 37.467 1.00 52.09 37 ASP B N 1
ATOM 2780 C CA . ASP B 1 24 ? 13.689 0.151 38.090 1.00 57.98 37 ASP B CA 1
ATOM 2781 C C . ASP B 1 24 ? 13.834 0.136 39.610 1.00 55.10 37 ASP B C 1
ATOM 2782 O O . ASP B 1 24 ? 13.515 1.134 40.244 1.00 49.68 37 ASP B O 1
ATOM 2787 N N . HIS B 1 25 ? 14.299 -0.996 40.184 1.00 50.82 38 HIS B N 1
ATOM 2788 C CA . HIS B 1 25 ? 14.412 -1.162 41.632 1.00 50.55 38 HIS B CA 1
ATOM 2789 C C . HIS B 1 25 ? 15.827 -1.599 42.023 1.00 53.15 38 HIS B C 1
ATOM 2790 O O . HIS B 1 25 ? 16.030 -2.686 42.575 1.00 49.28 38 HIS B O 1
ATOM 2797 N N . PRO B 1 26 ? 16.856 -0.764 41.756 1.00 52.60 39 PRO B N 1
ATOM 2798 C CA . PRO B 1 26 ? 18.237 -1.129 42.067 1.00 52.65 39 PRO B CA 1
ATOM 2799 C C . PRO B 1 26 ? 18.533 -1.009 43.554 1.00 50.73 39 PRO B C 1
ATOM 2800 O O . PRO B 1 26 ? 18.090 -0.072 44.205 1.00 46.07 39 PRO B O 1
ATOM 2804 N N . TRP B 1 27 ? 19.342 -1.930 44.080 1.00 42.98 40 TRP B N 1
ATOM 2805 C CA . TRP B 1 27 ? 19.898 -1.716 45.398 1.00 37.11 40 TRP B CA 1
ATOM 2806 C C . TRP B 1 27 ? 20.735 -0.439 45.392 1.00 40.52 40 TRP B C 1
ATOM 2807 O O . TRP B 1 27 ? 21.479 -0.166 44.446 1.00 42.79 40 TRP B O 1
ATOM 2818 N N . GLN B 1 28 ? 20.620 0.339 46.470 1.00 39.92 41 GLN B N 1
ATOM 2819 C CA . GLN B 1 28 ? 21.446 1.512 46.668 1.00 41.69 41 GLN B CA 1
ATOM 2820 C C . GLN B 1 28 ? 21.864 1.590 48.124 1.00 38.00 41 GLN B C 1
ATOM 2821 O O . GLN B 1 28 ? 21.127 1.188 49.025 1.00 42.28 41 GLN B O 1
ATOM 2827 N N . PRO B 1 29 ? 23.077 2.118 48.396 1.00 41.93 42 PRO B N 1
ATOM 2828 C CA . PRO B 1 29 ? 23.558 2.258 49.766 1.00 41.48 42 PRO B CA 1
ATOM 2829 C C . PRO B 1 29 ? 22.751 3.306 50.542 1.00 43.93 42 PRO B C 1
ATOM 2830 O O . PRO B 1 29 ? 22.036 4.116 49.964 1.00 46.25 42 PRO B O 1
ATOM 2834 N N . LEU B 1 30 ? 22.858 3.256 51.864 1.00 43.74 43 LEU B N 1
ATOM 2835 C CA . LEU B 1 30 ? 22.152 4.174 52.736 1.00 45.62 43 LEU B CA 1
ATOM 2836 C C . LEU B 1 30 ? 22.727 5.574 52.550 1.00 55.01 43 LEU B C 1
ATOM 2837 O O . LEU B 1 30 ? 23.937 5.738 52.409 1.00 51.60 43 LEU B O 1
ATOM 2842 N N . ARG B 1 31 ? 21.839 6.571 52.540 1.00 58.13 44 ARG B N 1
ATOM 2843 C CA . ARG B 1 31 ? 22.238 7.962 52.649 1.00 57.11 44 ARG B CA 1
ATOM 2844 C C . ARG B 1 31 ? 21.955 8.448 54.066 1.00 59.40 44 ARG B C 1
ATOM 2845 O O . ARG B 1 31 ? 21.254 7.794 54.837 1.00 59.26 44 ARG B O 1
ATOM 2853 N N . GLU B 1 32 ? 22.465 9.639 54.377 1.00 60.51 45 GLU B N 1
ATOM 2854 C CA . GLU B 1 32 ? 22.262 10.250 55.680 1.00 64.63 45 GLU B CA 1
ATOM 2855 C C . GLU B 1 32 ? 20.764 10.400 55.949 1.00 59.91 45 GLU B C 1
ATOM 2856 O O . GLU B 1 32 ? 20.017 10.865 55.086 1.00 53.40 45 GLU B O 1
ATOM 2862 N N . GLY B 1 33 ? 20.338 9.974 57.144 1.00 58.85 46 GLY B N 1
ATOM 2863 C CA . GLY B 1 33 ? 18.949 10.078 57.562 1.00 59.16 46 GLY B CA 1
ATOM 2864 C C . GLY B 1 33 ? 18.081 8.878 57.166 1.00 61.46 46 GLY B C 1
ATOM 2865 O O . GLY B 1 33 ? 16.944 8.783 57.618 1.00 56.41 46 GLY B O 1
ATOM 2866 N N . ASP B 1 34 ? 18.582 7.981 56.306 1.00 55.72 47 ASP B N 1
ATOM 2867 C CA . ASP B 1 34 ? 17.810 6.818 55.895 1.00 51.83 47 ASP B CA 1
ATOM 2868 C C . ASP B 1 34 ? 17.641 5.882 57.091 1.00 47.82 47 ASP B C 1
ATOM 2869 O O . ASP B 1 34 ? 18.588 5.653 57.818 1.00 42.72 47 ASP B O 1
ATOM 2874 N N . ILE B 1 35 ? 16.434 5.329 57.265 1.00 45.27 48 ILE B N 1
ATOM 2875 C CA . ILE B 1 35 ? 16.103 4.512 58.425 1.00 44.71 48 ILE B CA 1
ATOM 2876 C C . ILE B 1 35 ? 15.972 3.048 58.010 1.00 36.14 48 ILE B C 1
ATOM 2877 O O . ILE B 1 35 ? 15.308 2.729 57.031 1.00 37.44 48 ILE B O 1
ATOM 2882 N N . ARG B 1 36 ? 16.576 2.163 58.811 1.00 37.61 49 ARG B N 1
ATOM 2883 C CA . ARG B 1 36 ? 16.390 0.728 58.652 1.00 40.33 49 ARG B CA 1
ATOM 2884 C C . ARG B 1 36 ? 16.135 0.166 60.047 1.00 44.47 49 ARG B C 1
ATOM 2885 O O . ARG B 1 36 ? 16.449 0.838 61.026 1.00 44.97 49 ARG B O 1
ATOM 2893 N N . GLY B 1 37 ? 15.556 -1.038 60.134 1.00 42.51 50 GLY B N 1
ATOM 2894 C CA . GLY B 1 37 ? 15.164 -1.564 61.429 1.00 41.08 50 GLY B CA 1
ATOM 2895 C C . GLY B 1 37 ? 15.254 -3.086 61.509 1.00 43.67 50 GLY B C 1
ATOM 2896 O O . GLY B 1 37 ? 16.092 -3.721 60.845 1.00 35.61 50 GLY B O 1
ATOM 2897 N N . PRO B 1 38 ? 14.391 -3.708 62.347 1.00 37.37 51 PRO B N 1
ATOM 2898 C CA . PRO B 1 38 ? 14.499 -5.135 62.661 1.00 35.15 51 PRO B CA 1
ATOM 2899 C C . PRO B 1 38 ? 13.931 -6.081 61.616 1.00 34.82 51 PRO B C 1
ATOM 2900 O O . PRO B 1 38 ? 14.070 -7.292 61.755 1.00 38.96 51 PRO B O 1
ATOM 2904 N N . CYS B 1 39 ? 13.267 -5.525 60.593 1.00 34.82 52 CYS B N 1
ATOM 2905 C CA . CYS B 1 39 ? 12.621 -6.348 59.586 1.00 35.56 52 CYS B CA 1
ATOM 2906 C C . CYS B 1 39 ? 13.445 -6.394 58.294 1.00 36.06 52 CYS B C 1
ATOM 2907 O O . CYS B 1 39 ? 13.527 -5.407 57.547 1.00 36.00 52 CYS B O 1
ATOM 2910 N N . PRO B 1 40 ? 13.982 -7.574 57.937 1.00 35.53 53 PRO B N 1
ATOM 2911 C CA . PRO B 1 40 ? 14.745 -7.708 56.692 1.00 36.04 53 PRO B CA 1
ATOM 2912 C C . PRO B 1 40 ? 13.891 -7.545 55.439 1.00 37.62 53 PRO B C 1
ATOM 2913 O O . PRO B 1 40 ? 14.383 -7.091 54.413 1.00 36.35 53 PRO B O 1
ATOM 2917 N N . GLY B 1 41 ? 12.591 -7.873 55.534 1.00 34.82 54 GLY B N 1
ATOM 2918 C CA . GLY B 1 41 ? 11.685 -7.678 54.411 1.00 32.71 54 GLY B CA 1
ATOM 2919 C C . GLY B 1 41 ? 11.548 -6.196 54.059 1.00 35.87 54 GLY B C 1
ATOM 2920 O O . GLY B 1 41 ? 11.854 -5.779 52.946 1.00 35.06 54 GLY B O 1
ATOM 2921 N N . LEU B 1 42 ? 11.129 -5.394 55.042 1.00 33.92 55 LEU B N 1
ATOM 2922 C CA . LEU B 1 42 ? 10.964 -3.962 54.835 1.00 34.36 55 LEU B CA 1
ATOM 2923 C C . LEU B 1 42 ? 12.306 -3.305 54.500 1.00 39.76 55 LEU B C 1
ATOM 2924 O O . LEU B 1 42 ? 12.340 -2.403 53.666 1.00 40.55 55 LEU B O 1
ATOM 2929 N N . ASN B 1 43 ? 13.392 -3.738 55.162 1.00 36.85 56 ASN B N 1
ATOM 2930 C CA . ASN B 1 43 ? 14.717 -3.187 54.906 1.00 37.07 56 ASN B CA 1
ATOM 2931 C C . ASN B 1 43 ? 15.095 -3.372 53.439 1.00 34.49 56 ASN B C 1
ATOM 2932 O O . ASN B 1 43 ? 15.542 -2.421 52.809 1.00 34.05 56 ASN B O 1
ATOM 2937 N N . THR B 1 44 ? 14.881 -4.580 52.897 1.00 36.45 57 THR B N 1
ATOM 2938 C CA . THR B 1 44 ? 15.265 -4.867 51.520 1.00 38.00 57 THR B CA 1
ATOM 2939 C C . THR B 1 44 ? 14.387 -4.043 50.571 1.00 42.13 57 THR B C 1
ATOM 2940 O O . THR B 1 44 ? 14.876 -3.490 49.585 1.00 39.23 57 THR B O 1
ATOM 2944 N N . LEU B 1 45 ? 13.089 -3.931 50.885 1.00 38.03 58 LEU B N 1
ATOM 2945 C CA . LEU B 1 45 ? 12.179 -3.184 50.039 1.00 38.27 58 LEU B CA 1
ATOM 2946 C C . LEU B 1 45 ? 12.602 -1.715 49.986 1.00 39.13 58 LEU B C 1
ATOM 2947 O O . LEU B 1 45 ? 12.523 -1.080 48.938 1.00 41.22 58 LEU B O 1
ATOM 2952 N N . ALA B 1 46 ? 13.064 -1.171 51.108 1.00 37.54 59 ALA B N 1
ATOM 2953 C CA . ALA B 1 46 ? 13.486 0.218 51.132 1.00 41.82 59 ALA B CA 1
ATOM 2954 C C . ALA B 1 46 ? 14.786 0.382 50.341 1.00 47.61 59 ALA B C 1
ATOM 2955 O O . ALA B 1 46 ? 14.928 1.327 49.565 1.00 44.51 59 ALA B O 1
ATOM 2957 N N . SER B 1 47 ? 15.723 -0.557 50.509 1.00 40.78 60 SER B N 1
ATOM 2958 C CA . SER B 1 47 ? 17.021 -0.418 49.861 1.00 42.67 60 SER B CA 1
ATOM 2959 C C . SER B 1 47 ? 16.960 -0.670 48.347 1.00 41.12 60 SER B C 1
ATOM 2960 O O . SER B 1 47 ? 17.930 -0.361 47.657 1.00 42.73 60 SER B O 1
ATOM 2963 N N . HIS B 1 48 ? 15.842 -1.219 47.841 1.00 40.78 61 HIS B N 1
ATOM 2964 C CA . HIS B 1 48 ? 15.612 -1.369 46.406 1.00 42.34 61 HIS B CA 1
ATOM 2965 C C . HIS B 1 48 ? 14.575 -0.381 45.851 1.00 45.55 61 HIS B C 1
ATOM 2966 O O . HIS B 1 48 ? 14.201 -0.475 44.678 1.00 44.91 61 HIS B O 1
ATOM 2973 N N . GLY B 1 49 ? 14.083 0.543 46.687 1.00 47.25 62 GLY B N 1
ATOM 2974 C CA . GLY B 1 49 ? 13.160 1.574 46.224 1.00 52.06 62 GLY B CA 1
ATOM 2975 C C . GLY B 1 49 ? 11.720 1.092 46.019 1.00 48.78 62 GLY B C 1
ATOM 2976 O O . GLY B 1 49 ? 10.916 1.827 45.461 1.00 52.09 62 GLY B O 1
ATOM 2977 N N . TYR B 1 50 ? 11.360 -0.112 46.488 1.00 46.20 63 TYR B N 1
ATOM 2978 C CA . TYR B 1 50 ? 9.958 -0.500 46.565 1.00 45.98 63 TYR B CA 1
ATOM 2979 C C . TYR B 1 50 ? 9.209 0.336 47.612 1.00 47.40 63 TYR B C 1
ATOM 2980 O O . TYR B 1 50 ? 8.027 0.610 47.440 1.00 43.30 63 TYR B O 1
ATOM 2989 N N . LEU B 1 51 ? 9.895 0.673 48.709 1.00 46.03 64 LEU B N 1
ATOM 2990 C CA . LEU B 1 51 ? 9.455 1.660 49.676 1.00 49.04 64 LEU B CA 1
ATOM 2991 C C . LEU B 1 51 ? 10.305 2.901 49.476 1.00 52.33 64 LEU B C 1
ATOM 2992 O O . LEU B 1 51 ? 11.391 2.812 48.899 1.00 53.01 64 LEU B O 1
ATOM 2997 N N . PRO B 1 52 ? 9.902 4.068 50.029 1.00 52.02 65 PRO B N 1
ATOM 2998 C CA . PRO B 1 52 ? 10.798 5.211 50.110 1.00 46.56 65 PRO B CA 1
ATOM 2999 C C . PRO B 1 52 ? 12.123 4.753 50.705 1.00 48.36 65 PRO B C 1
ATOM 3000 O O . PRO B 1 52 ? 12.150 4.033 51.696 1.00 48.37 65 PRO B O 1
ATOM 3004 N N . ARG B 1 53 ? 13.221 5.184 50.083 1.00 48.17 66 ARG B N 1
ATOM 3005 C CA . ARG B 1 53 ? 14.553 4.728 50.425 1.00 46.71 66 ARG B CA 1
ATOM 3006 C C . ARG B 1 53 ? 14.950 5.205 51.811 1.00 42.66 66 ARG B C 1
ATOM 3007 O O . ARG B 1 53 ? 15.872 4.663 52.399 1.00 44.59 66 ARG B O 1
ATOM 3015 N N . ASP B 1 54 ? 14.250 6.208 52.349 1.00 46.70 67 ASP B N 1
ATOM 3016 C CA . ASP B 1 54 ? 14.541 6.706 53.684 1.00 40.15 67 ASP B CA 1
ATOM 3017 C C . ASP B 1 54 ? 13.860 5.854 54.755 1.00 40.44 67 ASP B C 1
ATOM 3018 O O . ASP B 1 54 ? 14.062 6.099 55.933 1.00 42.16 67 ASP B O 1
ATOM 3023 N N . GLY B 1 55 ? 13.099 4.827 54.371 1.00 42.98 68 GLY B N 1
ATOM 3024 C CA . GLY B 1 55 ? 12.563 3.895 55.350 1.00 44.74 68 GLY B CA 1
ATOM 3025 C C . GLY B 1 55 ? 11.389 4.460 56.161 1.00 45.08 68 GLY B C 1
ATOM 3026 O O . GLY B 1 55 ? 11.094 3.952 57.242 1.00 43.58 68 GLY B O 1
ATOM 3027 N N . VAL B 1 56 ? 10.723 5.491 55.633 1.00 45.31 69 VAL B N 1
ATOM 3028 C CA . VAL B 1 56 ? 9.521 6.043 56.238 1.00 44.01 69 VAL B CA 1
ATOM 3029 C C . VAL B 1 56 ? 8.430 5.993 55.184 1.00 46.47 69 VAL B C 1
ATOM 3030 O O . VAL B 1 56 ? 8.634 6.479 54.080 1.00 50.60 69 VAL B O 1
ATOM 3034 N N . ALA B 1 57 ? 7.279 5.400 55.524 1.00 42.76 70 ALA B N 1
ATOM 3035 C CA . ALA B 1 57 ? 6.255 5.165 54.528 1.00 47.64 70 ALA B CA 1
ATOM 3036 C C . ALA B 1 57 ? 4.858 5.199 55.148 1.00 48.93 70 ALA B C 1
ATOM 3037 O O . ALA B 1 57 ? 4.712 5.080 56.364 1.00 45.53 70 ALA B O 1
ATOM 3039 N N . THR B 1 58 ? 3.850 5.304 54.274 1.00 47.27 71 THR B N 1
ATOM 3040 C CA . THR B 1 58 ? 2.465 5.175 54.678 1.00 46.67 71 THR B CA 1
ATOM 3041 C C . THR B 1 58 ? 2.149 3.691 54.801 1.00 48.84 71 THR B C 1
ATOM 3042 O O . THR B 1 58 ? 2.801 2.852 54.182 1.00 47.77 71 THR B O 1
ATOM 3046 N N . PRO B 1 59 ? 1.122 3.320 55.585 1.00 43.72 72 PRO B N 1
ATOM 3047 C CA . PRO B 1 59 ? 0.650 1.942 55.593 1.00 43.88 72 PRO B CA 1
ATOM 3048 C C . PRO B 1 59 ? 0.351 1.413 54.197 1.00 47.42 72 PRO B C 1
ATOM 3049 O O . PRO B 1 59 ? 0.696 0.275 53.892 1.00 46.17 72 PRO B O 1
ATOM 3053 N N . ALA B 1 60 ? -0.293 2.244 53.362 1.00 46.89 73 ALA B N 1
ATOM 3054 C CA . ALA B 1 60 ? -0.629 1.849 52.002 1.00 47.77 73 ALA B CA 1
ATOM 3055 C C . ALA B 1 60 ? 0.637 1.517 51.203 1.00 42.42 73 ALA B C 1
ATOM 3056 O O . ALA B 1 60 ? 0.661 0.526 50.493 1.00 48.26 73 ALA B O 1
ATOM 3058 N N . GLN B 1 61 ? 1.666 2.356 51.306 1.00 46.64 74 GLN B N 1
ATOM 3059 C CA . GLN B 1 61 ? 2.932 2.108 50.627 1.00 48.96 74 GLN B CA 1
ATOM 3060 C C . GLN B 1 61 ? 3.561 0.792 51.088 1.00 47.33 74 GLN B C 1
ATOM 3061 O O . GLN B 1 61 ? 4.092 0.053 50.264 1.00 46.87 74 GLN B O 1
ATOM 3067 N N . ILE B 1 62 ? 3.475 0.495 52.389 1.00 45.63 75 ILE B N 1
ATOM 3068 C CA . ILE B 1 62 ? 4.066 -0.712 52.944 1.00 43.18 75 ILE B CA 1
ATOM 3069 C C . ILE B 1 62 ? 3.348 -1.929 52.388 1.00 41.48 75 ILE B C 1
ATOM 3070 O O . ILE B 1 62 ? 3.990 -2.884 51.955 1.00 39.36 75 ILE B O 1
ATOM 3075 N N . ILE B 1 63 ? 2.019 -1.881 52.375 1.00 36.84 76 ILE B N 1
ATOM 3076 C CA . ILE B 1 63 ? 1.246 -3.019 51.917 1.00 41.64 76 ILE B CA 1
ATOM 3077 C C . ILE B 1 63 ? 1.579 -3.290 50.451 1.00 40.67 76 ILE B C 1
ATOM 3078 O O . ILE B 1 63 ? 1.846 -4.430 50.080 1.00 40.70 76 ILE B O 1
ATOM 3083 N N . THR B 1 64 ? 1.567 -2.248 49.621 1.00 43.19 77 THR B N 1
ATOM 3084 C CA A THR B 1 64 ? 1.799 -2.415 48.191 0.50 44.07 77 THR B CA 1
ATOM 3085 C CA B THR B 1 64 ? 1.793 -2.437 48.196 0.50 46.25 77 THR B CA 1
ATOM 3086 C C . THR B 1 64 ? 3.227 -2.929 47.966 1.00 41.63 77 THR B C 1
ATOM 3087 O O . THR B 1 64 ? 3.449 -3.817 47.163 1.00 43.75 77 THR B O 1
ATOM 3094 N N . ALA B 1 65 ? 4.198 -2.403 48.721 1.00 41.68 78 ALA B N 1
ATOM 3095 C CA . ALA B 1 65 ? 5.597 -2.804 48.574 1.00 44.66 78 ALA B CA 1
ATOM 3096 C C . ALA B 1 65 ? 5.806 -4.276 48.919 1.00 43.26 78 ALA B C 1
ATOM 3097 O O . ALA B 1 65 ? 6.525 -4.965 48.200 1.00 41.55 78 ALA B O 1
ATOM 3099 N N . THR B 1 66 ? 5.186 -4.758 50.003 1.00 38.98 79 THR B N 1
ATOM 3100 C CA . THR B 1 66 ? 5.346 -6.147 50.409 1.00 37.99 79 THR B CA 1
ATOM 3101 C C . THR B 1 66 ? 4.715 -7.071 49.377 1.00 39.45 79 THR B C 1
ATOM 3102 O O . THR B 1 66 ? 5.199 -8.183 49.154 1.00 40.44 79 THR B O 1
ATOM 3106 N N . GLN B 1 67 ? 3.613 -6.624 48.764 1.00 40.36 80 GLN B N 1
ATOM 3107 C CA . GLN B 1 67 ? 2.950 -7.380 47.713 1.00 41.92 80 GLN B CA 1
ATOM 3108 C C . GLN B 1 67 ? 3.786 -7.368 46.434 1.00 38.52 80 GLN B C 1
ATOM 3109 O O . GLN B 1 67 ? 4.028 -8.413 45.860 1.00 43.13 80 GLN B O 1
ATOM 3115 N N . GLU B 1 68 ? 4.218 -6.183 45.993 1.00 43.05 81 GLU B N 1
ATOM 3116 C CA . GLU B 1 68 ? 4.929 -6.035 44.735 1.00 46.92 81 GLU B CA 1
ATOM 3117 C C . GLU B 1 68 ? 6.268 -6.762 44.807 1.00 49.00 81 GLU B C 1
ATOM 3118 O O . GLU B 1 68 ? 6.622 -7.478 43.874 1.00 47.02 81 GLU B O 1
ATOM 3124 N N . GLY B 1 69 ? 6.970 -6.614 45.937 1.00 44.44 82 GLY B N 1
ATOM 3125 C CA . GLY B 1 69 ? 8.340 -7.084 46.075 1.00 41.09 82 GLY B CA 1
ATOM 3126 C C . GLY B 1 69 ? 8.440 -8.566 46.435 1.00 40.67 82 GLY B C 1
ATOM 3127 O O . GLY B 1 69 ? 9.375 -9.220 45.997 1.00 42.80 82 GLY B O 1
ATOM 3128 N N . PHE B 1 70 ? 7.499 -9.081 47.243 1.00 38.46 83 PHE B N 1
ATOM 3129 C CA . PHE B 1 70 ? 7.631 -10.417 47.801 1.00 37.96 83 PHE B CA 1
ATOM 3130 C C . PHE B 1 70 ? 6.378 -11.272 47.641 1.00 37.19 83 PHE B C 1
ATOM 3131 O O . PHE B 1 70 ? 6.383 -12.442 48.034 1.00 33.94 83 PHE B O 1
ATOM 3139 N N . ASN B 1 71 ? 5.296 -10.692 47.102 1.00 39.45 84 ASN B N 1
ATOM 3140 C CA . ASN B 1 71 ? 4.005 -11.369 47.026 1.00 38.42 84 ASN B CA 1
ATOM 3141 C C . ASN B 1 71 ? 3.509 -11.735 48.427 1.00 37.64 84 ASN B C 1
ATOM 3142 O O . ASN B 1 71 ? 2.954 -12.801 48.639 1.00 37.73 84 ASN B O 1
ATOM 3147 N N . PHE B 1 72 ? 3.773 -10.873 49.415 1.00 37.39 85 PHE B N 1
ATOM 3148 C CA . PHE B 1 72 ? 3.209 -11.063 50.740 1.00 38.67 85 PHE B CA 1
ATOM 3149 C C . PHE B 1 72 ? 1.681 -11.010 50.602 1.00 38.77 85 PHE B C 1
ATOM 3150 O O . PHE B 1 72 ? 1.143 -10.137 49.916 1.00 38.59 85 PHE B O 1
ATOM 3158 N N . GLU B 1 73 ? 0.994 -11.979 51.195 1.00 39.40 86 GLU B N 1
ATOM 3159 C CA . GLU B 1 73 ? -0.454 -12.082 51.053 1.00 44.95 86 GLU B CA 1
ATOM 3160 C C . GLU B 1 73 ? -1.137 -10.864 51.687 1.00 45.73 86 GLU B C 1
ATOM 3161 O O . GLU B 1 73 ? -0.725 -10.368 52.736 1.00 40.07 86 GLU B O 1
ATOM 3167 N N . ASN B 1 74 ? -2.192 -10.389 51.030 1.00 43.43 87 ASN B N 1
ATOM 3168 C CA . ASN B 1 74 ? -2.840 -9.114 51.341 1.00 45.56 87 ASN B CA 1
ATOM 3169 C C . ASN B 1 74 ? -3.258 -9.015 52.816 1.00 41.45 87 ASN B C 1
ATOM 3170 O O . ASN B 1 74 ? -2.950 -8.029 53.478 1.00 38.88 87 ASN B O 1
ATOM 3175 N N . ASN B 1 75 ? -3.950 -10.026 53.335 1.00 42.11 88 ASN B N 1
ATOM 3176 C CA . ASN B 1 75 ? -4.431 -9.985 54.712 1.00 46.68 88 ASN B CA 1
ATOM 3177 C C . ASN B 1 75 ? -3.266 -10.022 55.697 1.00 45.94 88 ASN B C 1
ATOM 3178 O O . ASN B 1 75 ? -3.298 -9.319 56.701 1.00 40.26 88 ASN B O 1
ATOM 3183 N N . ALA B 1 76 ? -2.238 -10.836 55.403 1.00 44.08 89 ALA B N 1
ATOM 3184 C CA . ALA B 1 76 ? -1.051 -10.856 56.243 1.00 41.14 89 ALA B CA 1
ATOM 3185 C C . ALA B 1 76 ? -0.395 -9.477 56.248 1.00 36.33 89 ALA B C 1
ATOM 3186 O O . ALA B 1 76 ? 0.033 -9.015 57.295 1.00 36.55 89 ALA B O 1
ATOM 3188 N N . ALA B 1 77 ? -0.377 -8.796 55.096 1.00 38.23 90 ALA B N 1
ATOM 3189 C CA . ALA B 1 77 ? 0.209 -7.468 55.003 1.00 35.10 90 ALA B CA 1
ATOM 3190 C C . ALA B 1 77 ? -0.591 -6.473 55.846 1.00 39.07 90 ALA B C 1
ATOM 3191 O O . ALA B 1 77 ? -0.014 -5.610 56.526 1.00 37.26 90 ALA B O 1
ATOM 3193 N N . ILE B 1 78 ? -1.921 -6.597 55.806 1.00 39.51 91 ILE B N 1
ATOM 3194 C CA . ILE B 1 78 ? -2.781 -5.676 56.529 1.00 39.83 91 ILE B CA 1
ATOM 3195 C C . ILE B 1 78 ? -2.589 -5.879 58.033 1.00 34.86 91 ILE B C 1
ATOM 3196 O O . ILE B 1 78 ? -2.444 -4.920 58.791 1.00 36.88 91 ILE B O 1
ATOM 3201 N N . VAL B 1 79 ? -2.543 -7.134 58.457 1.00 35.17 92 VAL B N 1
ATOM 3202 C CA . VAL B 1 79 ? -2.395 -7.458 59.866 1.00 39.43 92 VAL B CA 1
ATOM 3203 C C . VAL B 1 79 ? -1.073 -6.917 60.407 1.00 39.33 92 VAL B C 1
ATOM 3204 O O . VAL B 1 79 ? -1.057 -6.294 61.472 1.00 36.87 92 VAL B O 1
ATOM 3208 N N . ALA B 1 80 ? 0.027 -7.144 59.673 1.00 37.30 93 ALA B N 1
ATOM 3209 C CA . ALA B 1 80 ? 1.338 -6.707 60.132 1.00 37.67 93 ALA B CA 1
ATOM 3210 C C . ALA B 1 80 ? 1.441 -5.185 60.110 1.00 35.90 93 ALA B C 1
ATOM 3211 O O . ALA B 1 80 ? 1.937 -4.579 61.065 1.00 39.00 93 ALA B O 1
ATOM 3213 N N . THR B 1 81 ? 0.929 -4.560 59.042 1.00 35.76 94 THR B N 1
ATOM 3214 C CA . THR B 1 81 ? 1.220 -3.155 58.793 1.00 36.04 94 THR B CA 1
ATOM 3215 C C . THR B 1 81 ? 0.487 -2.273 59.803 1.00 39.90 94 THR B C 1
ATOM 3216 O O . THR B 1 81 ? 1.085 -1.348 60.367 1.00 41.50 94 THR B O 1
ATOM 3220 N N . TYR B 1 82 ? -0.817 -2.520 59.997 1.00 38.67 95 TYR B N 1
ATOM 3221 C CA . TYR B 1 82 ? -1.597 -1.648 60.867 1.00 42.05 95 TYR B CA 1
ATOM 3222 C C . TYR B 1 82 ? -1.275 -1.960 62.331 1.00 38.35 95 TYR B C 1
ATOM 3223 O O . TYR B 1 82 ? -1.392 -1.075 63.176 1.00 40.41 95 TYR B O 1
ATOM 3232 N N . LEU B 1 83 ? -0.844 -3.190 62.643 1.00 38.85 96 LEU B N 1
ATOM 3233 C CA . LEU B 1 83 ? -0.310 -3.477 63.971 1.00 37.71 96 LEU B CA 1
ATOM 3234 C C . LEU B 1 83 ? 0.865 -2.540 64.245 1.00 40.70 96 LEU B C 1
ATOM 3235 O O . LEU B 1 83 ? 0.902 -1.818 65.251 1.00 37.28 96 LEU B O 1
ATOM 3240 N N . GLY B 1 84 ? 1.835 -2.541 63.325 1.00 38.43 97 GLY B N 1
ATOM 3241 C CA . GLY B 1 84 ? 2.995 -1.686 63.469 1.00 38.34 97 GLY B CA 1
ATOM 3242 C C . GLY B 1 84 ? 2.607 -0.206 63.492 1.00 37.70 97 GLY B C 1
ATOM 3243 O O . GLY B 1 84 ? 3.152 0.560 64.280 1.00 39.61 97 GLY B O 1
ATOM 3244 N N . HIS B 1 85 ? 1.641 0.183 62.654 1.00 39.43 98 HIS B N 1
ATOM 3245 C CA . HIS B 1 85 ? 1.285 1.594 62.542 1.00 44.39 98 HIS B CA 1
ATOM 3246 C C . HIS B 1 85 ? 0.545 2.074 63.796 1.00 43.01 98 HIS B C 1
ATOM 3247 O O . HIS B 1 85 ? 0.848 3.137 64.316 1.00 41.75 98 HIS B O 1
ATOM 3254 N N . LEU B 1 86 ? -0.426 1.295 64.277 1.00 43.27 99 LEU B N 1
ATOM 3255 C CA . LEU B 1 86 ? -1.226 1.700 65.434 1.00 42.89 99 LEU B CA 1
ATOM 3256 C C . LEU B 1 86 ? -0.326 1.941 66.637 1.00 42.10 99 LEU B C 1
ATOM 3257 O O . LEU B 1 86 ? -0.445 2.968 67.307 1.00 43.81 99 LEU B O 1
ATOM 3262 N N . LEU B 1 87 ? 0.613 1.013 66.866 1.00 44.21 100 LEU B N 1
ATOM 3263 C CA . LEU B 1 87 ? 1.483 1.047 68.033 1.00 43.62 100 LEU B CA 1
ATOM 3264 C C . LEU B 1 87 ? 2.652 2.017 67.868 1.00 41.87 100 LEU B C 1
ATOM 3265 O O . LEU B 1 87 ? 3.073 2.625 68.856 1.00 43.19 100 LEU B O 1
ATOM 3270 N N . ASN B 1 88 ? 3.189 2.143 66.644 1.00 44.84 101 ASN B N 1
ATOM 3271 C CA . ASN B 1 88 ? 4.509 2.733 66.457 1.00 45.19 101 ASN B CA 1
ATOM 3272 C C . ASN B 1 88 ? 4.550 3.831 65.402 1.00 44.01 101 ASN B C 1
ATOM 3273 O O . ASN B 1 88 ? 5.609 4.419 65.177 1.00 46.68 101 ASN B O 1
ATOM 3278 N N . GLY B 1 89 ? 3.429 4.081 64.724 1.00 43.90 102 GLY B N 1
ATOM 3279 C CA . GLY B 1 89 ? 3.382 5.074 63.665 1.00 46.10 102 GLY B CA 1
ATOM 3280 C C . GLY B 1 89 ? 2.732 6.377 64.125 1.00 48.68 102 GLY B C 1
ATOM 3281 O O . GLY B 1 89 ? 2.172 6.472 65.226 1.00 46.07 102 GLY B O 1
ATOM 3282 N N . ASN B 1 90 ? 2.780 7.361 63.227 1.00 52.01 103 ASN B N 1
ATOM 3283 C CA . ASN B 1 90 ? 2.125 8.633 63.447 1.00 53.16 103 ASN B CA 1
ATOM 3284 C C . ASN B 1 90 ? 0.790 8.616 62.707 1.00 55.89 103 ASN B C 1
ATOM 3285 O O . ASN B 1 90 ? 0.743 8.643 61.471 1.00 44.92 103 ASN B O 1
ATOM 3290 N N . LEU B 1 91 ? -0.305 8.600 63.479 1.00 55.86 104 LEU B N 1
ATOM 3291 C CA . LEU B 1 91 ? -1.627 8.376 62.914 1.00 55.06 104 LEU B CA 1
ATOM 3292 C C . LEU B 1 91 ? -2.146 9.637 62.234 1.00 51.13 104 LEU B C 1
ATOM 3293 O O . LEU B 1 91 ? -2.957 9.546 61.322 1.00 56.36 104 LEU B O 1
ATOM 3298 N N . VAL B 1 92 ? -1.611 10.799 62.612 1.00 54.69 105 VAL B N 1
ATOM 3299 C CA . VAL B 1 92 ? -2.024 12.066 62.025 1.00 58.18 105 VAL B CA 1
ATOM 3300 C C . VAL B 1 92 ? -1.365 12.275 60.662 1.00 58.01 105 VAL B C 1
ATOM 3301 O O . VAL B 1 92 ? -2.049 12.682 59.732 1.00 52.66 105 VAL B O 1
ATOM 3305 N N . THR B 1 93 ? -0.052 12.019 60.542 1.00 60.99 106 THR B N 1
ATOM 3306 C CA . THR B 1 93 ? 0.643 12.186 59.270 1.00 60.83 106 THR B CA 1
ATOM 3307 C C . THR B 1 93 ? 0.531 10.927 58.414 1.00 56.00 106 THR B C 1
ATOM 3308 O O . THR B 1 93 ? 0.864 10.965 57.235 1.00 55.80 106 THR B O 1
ATOM 3312 N N . ASP B 1 94 ? 0.089 9.810 59.010 1.00 47.48 107 ASP B N 1
ATOM 3313 C CA . ASP B 1 94 ? -0.038 8.541 58.310 1.00 48.27 107 ASP B CA 1
ATOM 3314 C C . ASP B 1 94 ? 1.337 8.026 57.867 1.00 43.63 107 ASP B C 1
ATOM 3315 O O . ASP B 1 94 ? 1.462 7.480 56.784 1.00 48.87 107 ASP B O 1
ATOM 3320 N N . LEU B 1 95 ? 2.352 8.184 58.716 1.00 47.94 108 LEU B N 1
ATOM 3321 C CA . LEU B 1 95 ? 3.704 7.751 58.395 1.00 52.10 108 LEU B CA 1
ATOM 3322 C C . LEU B 1 95 ? 4.231 6.852 59.511 1.00 50.10 108 LEU B C 1
ATOM 3323 O O . LEU B 1 95 ? 4.007 7.114 60.692 1.00 50.39 108 LEU B O 1
ATOM 3328 N N . LEU B 1 96 ? 4.941 5.791 59.101 1.00 47.29 109 LEU B N 1
ATOM 3329 C CA . LEU B 1 96 ? 5.571 4.847 60.009 1.00 41.99 109 LEU B CA 1
ATOM 3330 C C . LEU B 1 96 ? 7.038 4.676 59.623 1.00 42.27 109 LEU B C 1
ATOM 3331 O O . LEU B 1 96 ? 7.348 4.440 58.455 1.00 46.20 109 LEU B O 1
ATOM 3336 N N . SER B 1 97 ? 7.912 4.795 60.622 1.00 43.74 110 SER B N 1
ATOM 3337 C CA . SER B 1 97 ? 9.324 4.475 60.504 1.00 47.46 110 SER B CA 1
ATOM 3338 C C . SER B 1 97 ? 9.521 2.967 60.621 1.00 48.28 110 SER B C 1
ATOM 3339 O O . SER B 1 97 ? 9.037 2.364 61.581 1.00 40.09 110 SER B O 1
ATOM 3342 N N . ILE B 1 98 ? 10.289 2.376 59.686 1.00 43.70 111 ILE B N 1
ATOM 3343 C CA . ILE B 1 98 ? 10.542 0.943 59.733 1.00 40.68 111 ILE B CA 1
ATOM 3344 C C . ILE B 1 98 ? 11.653 0.638 60.734 1.00 40.56 111 ILE B C 1
ATOM 3345 O O . ILE B 1 98 ? 11.979 -0.534 60.927 1.00 41.15 111 ILE B O 1
ATOM 3350 N N . GLY B 1 99 ? 12.206 1.686 61.369 1.00 37.09 112 GLY B N 1
ATOM 3351 C CA . GLY B 1 99 ? 13.244 1.530 62.371 1.00 40.05 112 GLY B CA 1
ATOM 3352 C C . GLY B 1 99 ? 12.924 2.342 63.628 1.00 49.60 112 GLY B C 1
ATOM 3353 O O . GLY B 1 99 ? 11.916 2.098 64.310 1.00 47.25 112 GLY B O 1
ATOM 3354 N N . GLY B 1 100 ? 13.807 3.303 63.936 1.00 46.34 113 GLY B N 1
ATOM 3355 C CA . GLY B 1 100 ? 13.714 4.104 65.142 1.00 45.77 113 GLY B CA 1
ATOM 3356 C C . GLY B 1 100 ? 13.099 5.480 64.880 1.00 43.76 113 GLY B C 1
ATOM 3357 O O . GLY B 1 100 ? 12.525 5.735 63.823 1.00 42.79 113 GLY B O 1
ATOM 3358 N N . ALA B 1 101 ? 13.236 6.367 65.875 1.00 50.44 114 ALA B N 1
ATOM 3359 C CA . ALA B 1 101 ? 12.556 7.655 65.853 1.00 54.43 114 ALA B CA 1
ATOM 3360 C C . ALA B 1 101 ? 13.212 8.561 64.817 1.00 60.63 114 ALA B C 1
ATOM 3361 O O . ALA B 1 101 ? 14.418 8.497 64.611 1.00 56.79 114 ALA B O 1
ATOM 3363 N N . THR B 1 102 ? 12.400 9.388 64.157 1.00 60.29 115 THR B N 1
ATOM 3364 C CA . THR B 1 102 ? 12.902 10.265 63.120 1.00 58.75 115 THR B CA 1
ATOM 3365 C C . THR B 1 102 ? 11.933 11.425 62.951 1.00 60.35 115 THR B C 1
ATOM 3366 O O . THR B 1 102 ? 10.729 11.220 63.025 1.00 58.39 115 THR B O 1
ATOM 3370 N N . PRO B 1 103 ? 12.421 12.656 62.683 1.00 67.92 116 PRO B N 1
ATOM 3371 C CA . PRO B 1 103 ? 11.533 13.775 62.370 1.00 62.93 116 PRO B CA 1
ATOM 3372 C C . PRO B 1 103 ? 10.728 13.555 61.092 1.00 60.99 116 PRO B C 1
ATOM 3373 O O . PRO B 1 103 ? 9.726 14.231 60.876 1.00 62.41 116 PRO B O 1
ATOM 3377 N N . LYS B 1 104 ? 11.156 12.605 60.252 1.00 52.86 117 LYS B N 1
ATOM 3378 C CA . LYS B 1 104 ? 10.473 12.322 59.000 1.00 55.41 117 LYS B CA 1
ATOM 3379 C C . LYS B 1 104 ? 9.027 11.848 59.203 1.00 53.01 117 LYS B C 1
ATOM 3380 O O . LYS B 1 104 ? 8.258 11.889 58.249 1.00 53.91 117 LYS B O 1
ATOM 3386 N N . THR B 1 105 ? 8.649 11.370 60.400 1.00 55.02 118 THR B N 1
ATOM 3387 C CA . THR B 1 105 ? 7.273 10.933 60.623 1.00 58.85 118 THR B CA 1
ATOM 3388 C C . THR B 1 105 ? 6.405 12.127 61.017 1.00 66.07 118 THR B C 1
ATOM 3389 O O . THR B 1 105 ? 5.185 11.995 61.102 1.00 61.37 118 THR B O 1
ATOM 3393 N N . GLY B 1 106 ? 7.042 13.274 61.285 1.00 69.34 119 GLY B N 1
ATOM 3394 C CA . GLY B 1 106 ? 6.325 14.522 61.507 1.00 66.37 119 GLY B CA 1
ATOM 3395 C C . GLY B 1 106 ? 6.208 14.861 62.989 1.00 66.16 119 GLY B C 1
ATOM 3396 O O . GLY B 1 106 ? 6.847 14.228 63.824 1.00 57.34 119 GLY B O 1
ATOM 3397 N N . PRO B 1 107 ? 5.385 15.882 63.345 1.00 71.61 120 PRO B N 1
ATOM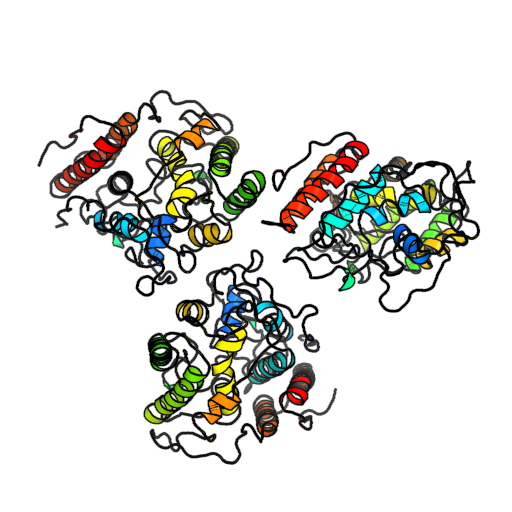 3398 C CA . PRO B 1 107 ? 5.197 16.287 64.742 1.00 64.58 120 PRO B CA 1
ATOM 3399 C C . PRO B 1 107 ? 4.838 15.118 65.652 1.00 59.74 120 PRO B C 1
ATOM 3400 O O . PRO B 1 107 ? 3.936 14.352 65.347 1.00 56.58 120 PRO B O 1
ATOM 3404 N N . PRO B 1 108 ? 5.521 14.936 66.795 1.00 56.03 121 PRO B N 1
ATOM 3405 C CA . PRO B 1 108 ? 5.267 13.767 67.639 1.00 61.93 121 PRO B CA 1
ATOM 3406 C C . PRO B 1 108 ? 3.860 13.797 68.229 1.00 68.92 121 PRO B C 1
ATOM 3407 O O . PRO B 1 108 ? 3.315 14.866 68.471 1.00 67.19 121 PRO B O 1
ATOM 3411 N N . PRO B 1 109 ? 3.229 12.626 68.462 1.00 72.43 122 PRO B N 1
ATOM 3412 C CA . PRO B 1 109 ? 1.899 12.570 69.061 1.00 72.98 122 PRO B CA 1
ATOM 3413 C C . PRO B 1 109 ? 1.983 12.912 70.545 1.00 68.31 122 PRO B C 1
ATOM 3414 O O . PRO B 1 109 ? 3.079 12.934 71.101 1.00 63.54 122 PRO B O 1
ATOM 3418 N N . PRO B 1 110 ? 0.841 13.187 71.223 1.00 65.28 123 PRO B N 1
ATOM 3419 C CA . PRO B 1 110 ? 0.847 13.384 72.670 1.00 58.34 123 PRO B CA 1
ATOM 3420 C C . PRO B 1 110 ? 1.273 12.117 73.410 1.00 57.63 123 PRO B C 1
ATOM 3421 O O . PRO B 1 110 ? 0.798 11.024 73.113 1.00 61.16 123 PRO B O 1
ATOM 3425 N N . PRO B 1 111 ? 2.205 12.217 74.385 1.00 55.26 124 PRO B N 1
ATOM 3426 C CA . PRO B 1 111 ? 2.557 11.080 75.239 1.00 57.14 124 PRO B CA 1
ATOM 3427 C C . PRO B 1 111 ? 1.306 10.532 75.920 1.00 59.36 124 PRO B C 1
ATOM 3428 O O . PRO B 1 111 ? 0.365 11.276 76.145 1.00 61.09 124 PRO B O 1
ATOM 3432 N N . PRO B 1 112 ? 1.246 9.232 76.289 1.00 60.75 125 PRO B N 1
ATOM 3433 C CA . PRO B 1 112 ? 2.378 8.314 76.138 1.00 59.05 125 PRO B CA 1
ATOM 3434 C C . PRO B 1 112 ? 2.626 7.718 74.747 1.00 56.26 125 PRO B C 1
ATOM 3435 O O . PRO B 1 112 ? 3.502 6.877 74.590 1.00 60.34 125 PRO B O 1
ATOM 3439 N N . ALA B 1 113 ? 1.854 8.121 73.735 1.00 57.53 126 ALA B N 1
ATOM 3440 C CA . ALA B 1 113 ? 2.145 7.706 72.369 1.00 59.33 126 ALA B CA 1
ATOM 3441 C C . ALA B 1 113 ? 3.476 8.324 71.937 1.00 59.99 126 ALA B C 1
ATOM 3442 O O . ALA B 1 113 ? 3.871 9.358 72.473 1.00 55.25 126 ALA B O 1
ATOM 3444 N N . HIS B 1 114 ? 4.121 7.703 70.940 1.00 55.03 127 HIS B N 1
ATOM 3445 C CA . HIS B 1 114 ? 5.510 7.988 70.617 1.00 50.60 127 HIS B CA 1
ATOM 3446 C C . HIS B 1 114 ? 5.795 8.042 69.111 1.00 48.94 127 HIS B C 1
ATOM 3447 O O . HIS B 1 114 ? 6.644 8.820 68.696 1.00 50.49 127 HIS B O 1
ATOM 3454 N N . ALA B 1 115 ? 5.116 7.231 68.284 1.00 45.54 128 ALA B N 1
ATOM 3455 C CA . ALA B 1 115 ? 5.452 7.095 66.870 1.00 46.89 128 ALA B CA 1
ATOM 3456 C C . ALA B 1 115 ? 6.959 6.821 66.699 1.00 45.90 128 ALA B C 1
ATOM 3457 O O . ALA B 1 115 ? 7.610 7.343 65.798 1.00 46.66 128 ALA B O 1
ATOM 3459 N N . GLY B 1 116 ? 7.484 5.945 67.555 1.00 43.96 129 GLY B N 1
ATOM 3460 C CA . GLY B 1 116 ? 8.912 5.711 67.680 1.00 50.79 129 GLY B CA 1
ATOM 3461 C C . GLY B 1 116 ? 9.437 4.671 66.686 1.00 53.33 129 GLY B C 1
ATOM 3462 O O . GLY B 1 116 ? 10.640 4.418 66.650 1.00 54.78 129 GLY B O 1
ATOM 3463 N N . GLY B 1 117 ? 8.539 4.048 65.912 1.00 46.74 130 GLY B N 1
ATOM 3464 C CA . GLY B 1 117 ? 8.934 3.141 64.848 1.00 43.90 130 GLY B CA 1
ATOM 3465 C C . GLY B 1 117 ? 8.979 1.687 65.308 1.00 42.08 130 GLY B C 1
ATOM 3466 O O . GLY B 1 117 ? 8.777 1.382 66.478 1.00 39.15 130 GLY B O 1
ATOM 3467 N N . LEU B 1 118 ? 9.256 0.787 64.352 1.00 41.56 131 LEU B N 1
ATOM 3468 C CA . LEU B 1 118 ? 9.250 -0.648 64.583 1.00 38.82 131 LEU B CA 1
ATOM 3469 C C . LEU B 1 118 ? 10.294 -1.082 65.611 1.00 41.15 131 LEU B C 1
ATOM 3470 O O . LEU B 1 118 ? 10.178 -2.183 66.152 1.00 44.75 131 LEU B O 1
ATOM 3475 N N . ASN B 1 119 ? 11.324 -0.262 65.861 1.00 42.31 132 ASN B N 1
ATOM 3476 C CA . ASN B 1 119 ? 12.337 -0.595 66.852 1.00 41.14 132 ASN B CA 1
ATOM 3477 C C . ASN B 1 119 ? 11.770 -0.632 68.276 1.00 43.65 132 ASN B C 1
ATOM 3478 O O . ASN B 1 119 ? 12.404 -1.201 69.157 1.00 40.24 132 ASN B O 1
ATOM 3483 N N . VAL B 1 120 ? 10.614 0.002 68.538 1.00 43.31 133 VAL B N 1
ATOM 3484 C CA . VAL B 1 120 ? 10.076 0.070 69.898 1.00 47.85 133 VAL B CA 1
ATOM 3485 C C . VAL B 1 120 ? 9.762 -1.334 70.435 1.00 46.83 133 VAL B C 1
ATOM 3486 O O . VAL B 1 120 ? 8.983 -2.087 69.842 1.00 46.16 133 VAL B O 1
ATOM 3490 N N . HIS B 1 121 ? 10.355 -1.661 71.593 1.00 40.41 134 HIS B N 1
ATOM 3491 C CA . HIS B 1 121 ? 10.311 -3.001 72.164 1.00 40.24 134 HIS B CA 1
ATOM 3492 C C . HIS B 1 121 ? 9.087 -3.195 73.057 1.00 43.11 134 HIS B C 1
ATOM 3493 O O . HIS B 1 121 ? 8.667 -2.277 73.750 1.00 40.63 134 HIS B O 1
ATOM 3500 N N . GLY B 1 122 ? 8.507 -4.398 73.054 1.00 47.20 135 GLY B N 1
ATOM 3501 C CA . GLY B 1 122 ? 7.709 -4.841 74.189 1.00 51.89 135 GLY B CA 1
ATOM 3502 C C . GLY B 1 122 ? 6.221 -5.068 73.896 1.00 54.58 135 GLY B C 1
ATOM 3503 O O . GLY B 1 122 ? 5.580 -5.809 74.641 1.00 50.85 135 GLY B O 1
ATOM 3504 N N . THR B 1 123 ? 5.662 -4.434 72.854 1.00 52.60 136 THR B N 1
ATOM 3505 C CA . THR B 1 123 ? 4.287 -4.731 72.458 1.00 54.71 136 THR B CA 1
ATOM 3506 C C . THR B 1 123 ? 4.261 -5.416 71.086 1.00 52.44 136 THR B C 1
ATOM 3507 O O . THR B 1 123 ? 3.543 -6.404 70.940 1.00 48.90 136 THR B O 1
ATOM 3511 N N . PHE B 1 124 ? 5.053 -4.921 70.115 1.00 48.41 137 PHE B N 1
ATOM 3512 C CA . PHE B 1 124 ? 5.270 -5.623 68.851 1.00 48.75 137 PHE B CA 1
ATOM 3513 C C . PHE B 1 124 ? 6.650 -6.304 68.861 1.00 46.15 137 PHE B C 1
ATOM 3514 O O . PHE B 1 124 ? 6.734 -7.494 69.170 1.00 47.24 137 PHE B O 1
ATOM 3522 N N . GLU B 1 125 ? 7.721 -5.564 68.508 1.00 44.99 138 GLU B N 1
ATOM 3523 C CA . GLU B 1 125 ? 9.073 -6.119 68.490 1.00 45.09 138 GLU B CA 1
ATOM 3524 C C . GLU B 1 125 ? 9.338 -6.857 69.800 1.00 43.94 138 GLU B C 1
ATOM 3525 O O . GLU B 1 125 ? 9.017 -6.347 70.869 1.00 45.48 138 GLU B O 1
ATOM 3531 N N . GLY B 1 126 ? 9.939 -8.042 69.715 1.00 42.52 139 GLY B N 1
ATOM 3532 C CA . GLY B 1 126 ? 10.237 -8.829 70.902 1.00 45.52 139 GLY B CA 1
ATOM 3533 C C . GLY B 1 126 ? 11.400 -9.804 70.697 1.00 43.15 139 GLY B C 1
ATOM 3534 O O . GLY B 1 126 ? 12.148 -9.717 69.727 1.00 37.63 139 GLY B O 1
ATOM 3535 N N . ASP B 1 127 ? 11.496 -10.771 71.611 1.00 40.41 140 ASP B N 1
ATOM 3536 C CA . ASP B 1 127 ? 12.730 -11.493 71.874 1.00 43.78 140 ASP B CA 1
ATOM 3537 C C . ASP B 1 127 ? 12.830 -12.782 71.047 1.00 38.84 140 ASP B C 1
ATOM 3538 O O . ASP B 1 127 ? 11.865 -13.253 70.453 1.00 37.59 140 ASP B O 1
ATOM 3543 N N . ALA B 1 128 ? 14.033 -13.367 71.049 1.00 39.49 141 ALA B N 1
ATOM 3544 C CA . ALA B 1 128 ? 14.333 -14.645 70.408 1.00 40.84 141 ALA B CA 1
ATOM 3545 C C . ALA B 1 128 ? 14.196 -14.569 68.878 1.00 37.93 141 ALA B C 1
ATOM 3546 O O . ALA B 1 128 ? 13.817 -15.539 68.220 1.00 37.95 141 ALA B O 1
ATOM 3548 N N . GLY B 1 129 ? 14.589 -13.433 68.297 1.00 39.06 142 GLY B N 1
ATOM 3549 C CA . GLY B 1 129 ? 14.693 -13.323 66.843 1.00 39.43 142 GLY B CA 1
ATOM 3550 C C . GLY B 1 129 ? 15.846 -14.164 66.292 1.00 39.92 142 GLY B C 1
ATOM 3551 O O . GLY B 1 129 ? 16.679 -14.652 67.049 1.00 36.46 142 GLY B O 1
ATOM 3552 N N . MET B 1 130 ? 15.865 -14.326 64.961 1.00 37.34 143 MET B N 1
ATOM 3553 C CA . MET B 1 130 ? 16.819 -15.158 64.257 1.00 36.70 143 MET B CA 1
ATOM 3554 C C . MET B 1 130 ? 18.157 -14.447 64.063 1.00 37.82 143 MET B C 1
ATOM 3555 O O . MET B 1 130 ? 19.183 -15.070 64.313 1.00 41.52 143 MET B O 1
ATOM 3560 N N . THR B 1 131 ? 18.152 -13.195 63.573 1.00 39.05 144 THR B N 1
ATOM 3561 C CA . THR B 1 131 ? 19.381 -12.485 63.251 1.00 35.95 144 THR B CA 1
ATOM 3562 C C . THR B 1 131 ? 19.509 -11.180 64.034 1.00 39.23 144 THR B C 1
ATOM 3563 O O . THR B 1 131 ? 20.477 -10.450 63.821 1.00 36.24 144 THR B O 1
ATOM 3567 N N . ARG B 1 132 ? 18.525 -10.861 64.888 1.00 39.48 145 ARG B N 1
ATOM 3568 C CA . ARG B 1 132 ? 18.596 -9.712 65.783 1.00 39.96 145 ARG B CA 1
ATOM 3569 C C . ARG B 1 132 ? 18.606 -10.215 67.226 1.00 40.14 145 ARG B C 1
ATOM 3570 O O . ARG B 1 132 ? 17.916 -11.184 67.536 1.00 39.41 145 ARG B O 1
ATOM 3578 N N . ALA B 1 133 ? 19.358 -9.526 68.097 1.00 41.22 146 ALA B N 1
ATOM 3579 C CA . ALA B 1 133 ? 19.483 -9.889 69.505 1.00 41.73 146 ALA B CA 1
ATOM 3580 C C . ALA B 1 133 ? 18.356 -9.222 70.306 1.00 41.66 146 ALA B C 1
ATOM 3581 O O . ALA B 1 133 ? 17.810 -8.198 69.887 1.00 35.96 146 ALA B O 1
ATOM 3582 N N . ASP B 1 134 ? 18.019 -9.806 71.464 1.00 42.60 147 ASP B N 1
ATOM 3583 C CA . ASP B 1 134 ? 16.989 -9.274 72.347 1.00 43.56 147 ASP B CA 1
ATOM 3584 C C . ASP B 1 134 ? 17.357 -7.861 72.796 1.00 42.83 147 ASP B C 1
ATOM 3585 O O . ASP B 1 134 ? 18.538 -7.545 72.942 1.00 44.89 147 ASP B O 1
ATOM 3590 N N . GLU B 1 135 ? 16.328 -7.032 73.014 1.00 43.00 148 GLU B N 1
ATOM 3591 C CA . GLU B 1 135 ? 16.488 -5.646 73.426 1.00 47.22 148 GLU B CA 1
ATOM 3592 C C . GLU B 1 135 ? 17.314 -5.536 74.713 1.00 48.69 148 GLU B C 1
ATOM 3593 O O . GLU B 1 135 ? 18.079 -4.586 74.855 1.00 44.15 148 GLU B O 1
ATOM 3599 N N . PHE B 1 136 ? 17.179 -6.514 75.619 1.00 49.06 149 PHE B N 1
ATOM 3600 C CA . PHE B 1 136 ? 17.916 -6.504 76.873 1.00 54.04 149 PHE B CA 1
ATOM 3601 C C . PHE B 1 136 ? 19.420 -6.319 76.637 1.00 60.76 149 PHE B C 1
ATOM 3602 O O . PHE B 1 136 ? 20.070 -5.677 77.452 1.00 53.42 149 PHE B O 1
ATOM 3610 N N . PHE B 1 137 ? 19.972 -6.870 75.540 1.00 51.26 150 PHE B N 1
ATOM 3611 C CA . PHE B 1 137 ? 21.409 -6.831 75.308 1.00 50.20 150 PHE B CA 1
ATOM 3612 C C . PHE B 1 137 ? 21.835 -5.529 74.632 1.00 47.93 150 PHE B C 1
ATOM 3613 O O . PHE B 1 137 ? 23.017 -5.354 74.356 1.00 51.50 150 PHE B O 1
ATOM 3621 N N . GLY B 1 138 ? 20.894 -4.631 74.316 1.00 48.47 151 GLY B N 1
ATOM 3622 C CA . GLY B 1 138 ? 21.248 -3.259 73.970 1.00 45.91 151 GLY B CA 1
ATOM 3623 C C . GLY B 1 138 ? 20.940 -2.844 72.524 1.00 46.32 151 GLY B C 1
ATOM 3624 O O . GLY B 1 138 ? 21.028 -1.661 72.190 1.00 43.65 151 GLY B O 1
ATOM 3625 N N . ASP B 1 139 ? 20.615 -3.791 71.640 1.00 43.70 152 ASP B N 1
ATOM 3626 C CA . ASP B 1 139 ? 20.388 -3.455 70.239 1.00 47.93 152 ASP B CA 1
ATOM 3627 C C . ASP B 1 139 ? 19.486 -4.509 69.599 1.00 45.29 152 ASP B C 1
ATOM 3628 O O . ASP B 1 139 ? 19.934 -5.620 69.294 1.00 41.63 152 ASP B O 1
ATOM 3633 N N . ASN B 1 140 ? 18.228 -4.118 69.362 1.00 41.36 153 ASN B N 1
ATOM 3634 C CA . ASN B 1 140 ? 17.203 -5.044 68.924 1.00 44.45 153 ASN B CA 1
ATOM 3635 C C . ASN B 1 140 ? 16.976 -4.939 67.420 1.00 42.61 153 ASN B C 1
ATOM 3636 O O . ASN B 1 140 ? 16.037 -5.561 66.924 1.00 41.45 153 ASN B O 1
ATOM 3641 N N . HIS B 1 141 ? 17.804 -4.152 66.714 1.00 40.57 154 HIS B N 1
ATOM 3642 C CA . HIS B 1 141 ? 17.514 -3.803 65.325 1.00 43.02 154 HIS B CA 1
ATOM 3643 C C . HIS B 1 141 ? 18.633 -4.202 64.347 1.00 40.30 154 HIS B C 1
ATOM 3644 O O . HIS B 1 141 ? 18.355 -4.561 63.199 1.00 38.60 154 HIS B O 1
ATOM 3651 N N . SER B 1 142 ? 19.897 -4.096 64.767 1.00 40.72 155 SER B N 1
ATOM 3652 C CA . SER B 1 142 ? 21.029 -4.403 63.901 1.00 40.76 155 SER B CA 1
ATOM 3653 C C . SER B 1 142 ? 21.125 -5.896 63.615 1.00 37.05 155 SER B C 1
ATOM 3654 O O . SER B 1 142 ? 20.881 -6.719 64.493 1.00 36.87 155 SER B O 1
ATOM 3657 N N . PHE B 1 143 ? 21.591 -6.222 62.406 1.00 38.64 156 PHE B N 1
ATOM 3658 C CA . PHE B 1 143 ? 22.045 -7.570 62.108 1.00 38.60 156 PHE B CA 1
ATOM 3659 C C . PHE B 1 143 ? 23.139 -7.975 63.096 1.00 39.18 156 PHE B C 1
ATOM 3660 O O . PHE B 1 143 ? 23.995 -7.168 63.444 1.00 39.33 156 PHE B O 1
ATOM 3668 N N . ASN B 1 144 ? 23.085 -9.235 63.536 1.00 40.47 157 ASN B N 1
ATOM 3669 C CA . ASN B 1 144 ? 23.995 -9.798 64.509 1.00 39.67 157 ASN B CA 1
ATOM 3670 C C . ASN B 1 144 ? 24.653 -11.048 63.932 1.00 39.96 157 ASN B C 1
ATOM 3671 O O . ASN B 1 144 ? 24.009 -12.090 63.797 1.00 33.50 157 ASN B O 1
ATOM 3676 N N . GLN B 1 145 ? 25.964 -10.953 63.664 1.00 39.64 158 GLN B N 1
ATOM 3677 C CA . GLN B 1 145 ? 26.711 -11.996 62.978 1.00 35.57 158 GLN B CA 1
ATOM 3678 C C . GLN B 1 145 ? 26.748 -13.285 63.798 1.00 33.83 158 GLN B C 1
ATOM 3679 O O . GLN B 1 145 ? 26.660 -14.370 63.231 1.00 33.62 158 GLN B O 1
ATOM 3685 N N . THR B 1 146 ? 26.882 -13.181 65.123 1.00 36.29 159 THR B N 1
ATOM 3686 C CA . THR B 1 146 ? 26.890 -14.361 65.989 1.00 40.10 159 THR B CA 1
ATOM 3687 C C . THR B 1 146 ? 25.592 -15.154 65.807 1.00 38.22 159 THR B C 1
ATOM 3688 O O . THR B 1 146 ? 25.626 -16.377 65.680 1.00 38.01 159 THR B O 1
ATOM 3692 N N . LEU B 1 147 ? 24.442 -14.462 65.816 1.00 35.60 160 LEU B N 1
ATOM 3693 C CA . LEU B 1 147 ? 23.165 -15.136 65.630 1.00 35.72 160 LEU B CA 1
ATOM 3694 C C . LEU B 1 147 ? 23.066 -15.731 64.224 1.00 34.35 160 LEU B C 1
ATOM 3695 O O . LEU B 1 147 ? 22.520 -16.819 64.039 1.00 35.88 160 LEU B O 1
ATOM 3700 N N . PHE B 1 148 ? 23.619 -15.021 63.233 1.00 35.86 161 PHE B N 1
ATOM 3701 C CA . PHE B 1 148 ? 23.608 -15.519 61.867 1.00 35.45 161 PHE B CA 1
ATOM 3702 C C . PHE B 1 148 ? 24.475 -16.775 61.767 1.00 37.04 161 PHE B C 1
ATOM 3703 O O . PHE B 1 148 ? 24.115 -17.715 61.054 1.00 34.75 161 PHE B O 1
ATOM 3711 N N . ASP B 1 149 ? 25.600 -16.805 62.499 1.00 37.60 162 ASP B N 1
ATOM 3712 C CA . ASP B 1 149 ? 26.441 -17.995 62.555 1.00 39.18 162 ASP B CA 1
ATOM 3713 C C . ASP B 1 149 ? 25.644 -19.192 63.085 1.00 35.42 162 ASP B C 1
ATOM 3714 O O . ASP B 1 149 ? 25.832 -20.305 62.610 1.00 35.51 162 ASP B O 1
ATOM 3719 N N . LYS B 1 150 ? 24.775 -18.976 64.087 1.00 38.31 163 LYS B N 1
ATOM 3720 C CA . LYS B 1 150 ? 23.909 -20.032 64.614 1.00 35.72 163 LYS B CA 1
ATOM 3721 C C . LYS B 1 150 ? 22.898 -20.479 63.551 1.00 36.54 163 LYS B C 1
ATOM 3722 O O . LYS B 1 150 ? 22.660 -21.671 63.363 1.00 37.88 163 LYS B O 1
ATOM 3728 N N . PHE B 1 151 ? 22.308 -19.512 62.842 1.00 35.23 164 PHE B N 1
ATOM 3729 C CA . PHE B 1 151 ? 21.426 -19.817 61.718 1.00 36.67 164 PHE B CA 1
ATOM 3730 C C . PHE B 1 151 ? 22.115 -20.766 60.732 1.00 36.03 164 PHE B C 1
ATOM 3731 O O . PHE B 1 151 ? 21.537 -21.761 60.299 1.00 36.94 164 PHE B O 1
ATOM 3739 N N . VAL B 1 152 ? 23.360 -20.434 60.369 1.00 35.85 165 VAL B N 1
ATOM 3740 C CA . VAL B 1 152 ? 24.148 -21.257 59.462 1.00 35.15 165 VAL B CA 1
ATOM 3741 C C . VAL B 1 152 ? 24.381 -22.629 60.100 1.00 35.03 165 VAL B C 1
ATOM 3742 O O . VAL B 1 152 ? 24.223 -23.655 59.450 1.00 34.90 165 VAL B O 1
ATOM 3746 N N . ASP B 1 153 ? 24.779 -22.649 61.372 1.00 36.63 166 ASP B N 1
ATOM 3747 C CA . ASP B 1 153 ? 25.072 -23.909 62.050 1.00 38.82 166 ASP B CA 1
ATOM 3748 C C . ASP B 1 153 ? 23.847 -24.829 62.013 1.00 39.12 166 ASP B C 1
ATOM 3749 O O . ASP B 1 153 ? 23.950 -26.003 61.668 1.00 37.96 166 ASP B O 1
ATOM 3754 N N . PHE B 1 154 ? 22.675 -24.290 62.377 1.00 37.64 167 PHE B N 1
ATOM 3755 C CA . PHE B 1 154 ? 21.455 -25.084 62.398 1.00 35.12 167 PHE B CA 1
ATOM 3756 C C . PHE B 1 154 ? 21.097 -25.543 60.998 1.00 34.30 167 PHE B C 1
ATOM 3757 O O . PHE B 1 154 ? 20.583 -26.647 60.839 1.00 37.24 167 PHE B O 1
ATOM 3765 N N . SER B 1 155 ? 21.352 -24.696 59.990 1.00 36.68 168 SER B N 1
ATOM 3766 C CA . SER B 1 155 ? 21.103 -25.082 58.605 1.00 37.55 168 SER B CA 1
ATOM 3767 C C . SER B 1 155 ? 22.022 -26.245 58.207 1.00 40.55 168 SER B C 1
ATOM 3768 O O . SER B 1 155 ? 21.612 -27.152 57.474 1.00 37.82 168 SER B O 1
ATOM 3771 N N . ASN B 1 156 ? 23.280 -26.215 58.668 1.00 34.34 169 ASN B N 1
ATOM 3772 C CA . ASN B 1 156 ? 24.203 -27.311 58.397 1.00 36.34 169 ASN B CA 1
ATOM 3773 C C . ASN B 1 156 ? 23.732 -28.589 59.099 1.00 36.20 169 ASN B C 1
ATOM 3774 O O . ASN B 1 156 ? 23.800 -29.670 58.516 1.00 38.04 169 ASN B O 1
ATOM 3779 N N . ARG B 1 157 ? 23.265 -28.454 60.351 1.00 37.19 170 ARG B N 1
ATOM 3780 C CA . ARG B 1 157 ? 22.918 -29.594 61.184 1.00 40.55 170 ARG B CA 1
ATOM 3781 C C . ARG B 1 157 ? 21.620 -30.279 60.748 1.00 44.83 170 ARG B C 1
ATOM 3782 O O . ARG B 1 157 ? 21.528 -31.496 60.878 1.00 44.00 170 ARG B O 1
ATOM 3790 N N . TYR B 1 158 ? 20.631 -29.517 60.254 1.00 47.17 171 TYR B N 1
ATOM 3791 C CA . TYR B 1 158 ? 19.293 -30.057 60.034 1.00 45.09 171 TYR B CA 1
ATOM 3792 C C . TYR B 1 158 ? 18.770 -29.852 58.615 1.00 43.71 171 TYR B C 1
ATOM 3793 O O . TYR B 1 158 ? 17.760 -30.456 58.257 1.00 43.78 171 TYR B O 1
ATOM 3802 N N . GLY B 1 159 ? 19.442 -29.030 57.797 1.00 42.81 172 GLY B N 1
ATOM 3803 C CA . GLY B 1 159 ? 18.933 -28.713 56.472 1.00 37.78 172 GLY B CA 1
ATOM 3804 C C . GLY B 1 159 ? 19.947 -28.930 55.348 1.00 40.41 172 GLY B C 1
ATOM 3805 O O . GLY B 1 159 ? 19.774 -28.397 54.254 1.00 38.10 172 GLY B O 1
ATOM 3806 N N . GLY B 1 160 ? 20.985 -29.741 55.591 1.00 41.28 173 GLY B N 1
ATOM 3807 C CA . GLY B 1 160 ? 21.955 -30.048 54.551 1.00 41.34 173 GLY B CA 1
ATOM 3808 C C . GLY B 1 160 ? 22.720 -28.818 54.059 1.00 35.84 173 GLY B C 1
ATOM 3809 O O . GLY B 1 160 ? 23.198 -28.809 52.927 1.00 38.98 173 GLY B O 1
ATOM 3810 N N . GLY B 1 161 ? 22.833 -27.793 54.918 1.00 36.90 174 GLY B N 1
ATOM 3811 C CA . GLY B 1 161 ? 23.503 -26.544 54.576 1.00 40.22 174 GLY B CA 1
ATOM 3812 C C . GLY B 1 161 ? 22.535 -25.448 54.099 1.00 42.98 174 GLY B C 1
ATOM 3813 O O . GLY B 1 161 ? 22.953 -24.328 53.786 1.00 36.89 174 GLY B O 1
ATOM 3814 N N . PHE B 1 162 ? 21.232 -25.760 54.099 1.00 45.84 175 PHE B N 1
ATOM 3815 C CA . PHE B 1 162 ? 20.193 -24.833 53.668 1.00 40.79 175 PHE B CA 1
ATOM 3816 C C . PHE B 1 162 ? 19.163 -24.653 54.776 1.00 40.75 175 PHE B C 1
ATOM 3817 O O . PHE B 1 162 ? 19.022 -25.511 55.653 1.00 41.31 175 PHE B O 1
ATOM 3825 N N . TYR B 1 163 ? 18.454 -23.516 54.724 1.00 37.74 176 TYR B N 1
ATOM 3826 C CA . TYR B 1 163 ? 17.401 -23.238 55.679 1.00 38.22 176 TYR B CA 1
ATOM 3827 C C . TYR B 1 163 ? 16.093 -23.780 55.099 1.00 39.08 176 TYR B C 1
ATOM 3828 O O . TYR B 1 163 ? 15.662 -23.375 54.019 1.00 39.41 176 TYR B O 1
ATOM 3837 N N . ASN B 1 164 ? 15.489 -24.726 55.825 1.00 41.38 177 ASN B N 1
ATOM 3838 C CA . ASN B 1 164 ? 14.210 -25.297 55.428 1.00 42.19 177 ASN B CA 1
ATOM 3839 C C . ASN B 1 164 ? 13.345 -25.457 56.678 1.00 42.15 177 ASN B C 1
ATOM 3840 O O . ASN B 1 164 ? 13.749 -25.050 57.769 1.00 37.52 177 ASN B O 1
ATOM 3845 N N . LEU B 1 165 ? 12.163 -26.068 56.523 1.00 44.59 178 LEU B N 1
ATOM 3846 C CA . LEU B 1 165 ? 11.184 -26.082 57.602 1.00 43.84 178 LEU B CA 1
ATOM 3847 C C . LEU B 1 165 ? 11.696 -26.862 58.818 1.00 40.05 178 LEU B C 1
ATOM 3848 O O . LEU B 1 165 ? 11.405 -26.499 59.955 1.00 38.23 178 LEU B O 1
ATOM 3853 N N . THR B 1 166 ? 12.488 -27.916 58.587 1.00 40.44 179 THR B N 1
ATOM 3854 C CA . THR B 1 166 ? 13.086 -28.680 59.676 1.00 39.13 179 THR B CA 1
ATOM 3855 C C . THR B 1 166 ? 14.008 -27.769 60.490 1.00 40.88 179 THR B C 1
ATOM 3856 O O . THR B 1 166 ? 13.974 -27.752 61.721 1.00 39.40 179 THR B O 1
ATOM 3860 N N . VAL B 1 167 ? 14.823 -26.979 59.779 1.00 40.82 180 VAL B N 1
ATOM 3861 C CA . VAL B 1 167 ? 15.752 -26.070 60.431 1.00 41.45 180 VAL B CA 1
ATOM 3862 C C . VAL B 1 167 ? 14.962 -25.053 61.250 1.00 39.70 180 VAL B C 1
ATOM 3863 O O . VAL B 1 167 ? 15.318 -24.778 62.395 1.00 38.37 180 VAL B O 1
ATOM 3867 N N . ALA B 1 168 ? 13.902 -24.485 60.647 1.00 39.94 181 ALA B N 1
ATOM 3868 C CA . ALA B 1 168 ? 13.058 -23.496 61.313 1.00 40.53 181 ALA B CA 1
ATOM 3869 C C . ALA B 1 168 ? 12.565 -24.025 62.662 1.00 37.08 181 ALA B C 1
ATOM 3870 O O . ALA B 1 168 ? 12.660 -23.332 63.669 1.00 36.23 181 ALA B O 1
ATOM 3872 N N . GLY B 1 169 ? 12.076 -25.266 62.682 1.00 37.68 182 GLY B N 1
ATOM 3873 C CA . GLY B 1 169 ? 11.605 -25.868 63.924 1.00 39.36 182 GLY B CA 1
ATOM 3874 C C . GLY B 1 169 ? 12.688 -25.903 65.001 1.00 40.39 182 GLY B C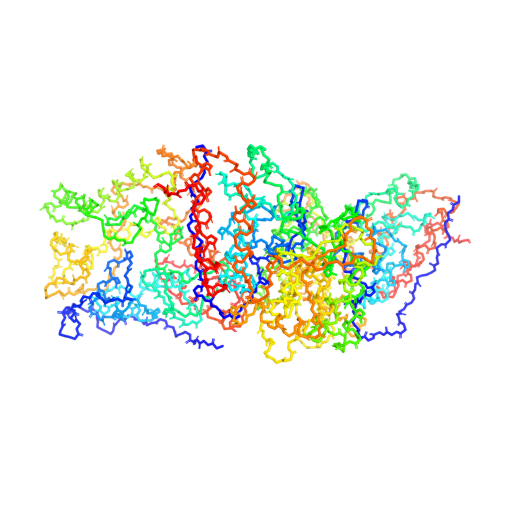 1
ATOM 3875 O O . GLY B 1 169 ? 12.441 -25.547 66.149 1.00 42.76 182 GLY B O 1
ATOM 3876 N N . GLU B 1 170 ? 13.892 -26.348 64.624 1.00 41.20 183 GLU B N 1
ATOM 3877 C CA . GLU B 1 170 ? 14.978 -26.512 65.583 1.00 42.36 183 GLU B CA 1
ATOM 3878 C C . GLU B 1 170 ? 15.484 -25.147 66.045 1.00 38.51 183 GLU B C 1
ATOM 3879 O O . GLU B 1 170 ? 15.722 -24.936 67.231 1.00 39.77 183 GLU B O 1
ATOM 3885 N N . LEU B 1 171 ? 15.626 -24.201 65.108 1.00 39.26 184 LEU B N 1
ATOM 3886 C CA . LEU B 1 171 ? 16.209 -22.914 65.434 1.00 38.04 184 LEU B CA 1
ATOM 3887 C C . LEU B 1 171 ? 15.278 -22.110 66.340 1.00 39.69 184 LEU B C 1
ATOM 3888 O O . LEU B 1 171 ? 15.732 -21.456 67.278 1.00 40.88 184 LEU B O 1
ATOM 3893 N N . ARG B 1 172 ? 13.977 -22.130 66.051 1.00 41.52 185 ARG B N 1
ATOM 3894 C CA . ARG B 1 172 ? 13.006 -21.379 66.837 1.00 41.77 185 ARG B CA 1
ATOM 3895 C C . ARG B 1 172 ? 13.122 -21.765 68.316 1.00 40.40 185 ARG B C 1
ATOM 3896 O O . ARG B 1 172 ? 13.203 -20.891 69.182 1.00 36.49 185 ARG B O 1
ATOM 3904 N N . TYR B 1 173 ? 13.148 -23.074 68.589 1.00 40.82 186 TYR B N 1
ATOM 3905 C CA . TYR B 1 173 ? 13.178 -23.585 69.956 1.00 44.02 186 TYR B CA 1
ATOM 3906 C C . TYR B 1 173 ? 14.490 -23.195 70.630 1.00 43.18 186 TYR B C 1
ATOM 3907 O O . TYR B 1 173 ? 14.496 -22.667 71.739 1.00 45.36 186 TYR B O 1
ATOM 3916 N N . SER B 1 174 ? 15.601 -23.414 69.919 1.00 43.10 187 SER B N 1
ATOM 3917 C CA . SER B 1 174 ? 16.923 -23.169 70.467 1.00 42.56 187 SER B CA 1
ATOM 3918 C C . SER B 1 174 ? 17.092 -21.693 70.807 1.00 44.90 187 SER B C 1
ATOM 3919 O O . SER B 1 174 ? 17.684 -21.361 71.842 1.00 41.34 187 SER B O 1
ATOM 3922 N N . ARG B 1 175 ? 16.533 -20.811 69.961 1.00 43.93 188 ARG B N 1
ATOM 3923 C CA . ARG B 1 175 ? 16.580 -19.382 70.238 1.00 44.77 188 ARG B CA 1
ATOM 3924 C C . ARG B 1 175 ? 15.764 -19.036 71.486 1.00 42.48 188 ARG B C 1
ATOM 3925 O O . ARG B 1 175 ? 16.185 -18.181 72.267 1.00 39.51 188 ARG B O 1
ATOM 3933 N N . ILE B 1 176 ? 14.600 -19.673 71.668 1.00 40.90 189 ILE B N 1
ATOM 3934 C CA . ILE B 1 176 ? 13.845 -19.499 72.899 1.00 42.60 189 ILE B CA 1
ATOM 3935 C C . ILE B 1 176 ? 14.738 -19.880 74.091 1.00 43.28 189 ILE B C 1
ATOM 3936 O O . ILE B 1 176 ? 14.874 -19.107 75.040 1.00 39.57 189 ILE B O 1
ATOM 3941 N N . GLN B 1 177 ? 15.379 -21.048 74.009 1.00 45.24 190 GLN B N 1
ATOM 3942 C CA . GLN B 1 177 ? 16.237 -21.538 75.086 1.00 49.27 190 GLN B CA 1
ATOM 3943 C C . GLN B 1 177 ? 17.385 -20.561 75.370 1.00 46.66 190 GLN B C 1
ATOM 3944 O O . GLN B 1 177 ? 17.661 -20.282 76.531 1.00 44.81 190 GLN B O 1
ATOM 3950 N N . ASP B 1 178 ? 18.029 -20.004 74.331 1.00 47.14 191 ASP B N 1
ATOM 3951 C CA . ASP B 1 178 ? 19.074 -19.004 74.537 1.00 47.05 191 ASP B CA 1
ATOM 3952 C C . ASP B 1 178 ? 18.569 -17.839 75.392 1.00 51.70 191 ASP B C 1
ATOM 3953 O O . ASP B 1 178 ? 19.256 -17.398 76.322 1.00 51.55 191 ASP B O 1
ATOM 3958 N N . SER B 1 179 ? 17.390 -17.307 75.039 1.00 46.76 192 SER B N 1
ATOM 3959 C CA . SER B 1 179 ? 16.835 -16.159 75.740 1.00 46.58 192 SER B CA 1
ATOM 3960 C C . SER B 1 179 ? 16.437 -16.529 77.176 1.00 42.83 192 SER B C 1
ATOM 3961 O O . SER B 1 179 ? 16.598 -15.716 78.077 1.00 41.32 192 SER B O 1
ATOM 3964 N N . ILE B 1 180 ? 15.925 -17.743 77.403 1.00 45.13 193 ILE B N 1
ATOM 3965 C CA . ILE B 1 180 ? 15.585 -18.174 78.755 1.00 49.52 193 ILE B CA 1
ATOM 3966 C C . ILE B 1 180 ? 16.848 -18.128 79.620 1.00 52.84 193 ILE B C 1
ATOM 3967 O O . ILE B 1 180 ? 16.836 -17.579 80.722 1.00 42.25 193 ILE B O 1
ATOM 3972 N N . ALA B 1 181 ? 17.942 -18.676 79.075 1.00 53.45 194 ALA B N 1
ATOM 3973 C CA . ALA B 1 181 ? 19.186 -18.869 79.805 1.00 52.80 194 ALA B CA 1
ATOM 3974 C C . ALA B 1 181 ? 19.930 -17.557 80.034 1.00 53.72 194 ALA B C 1
ATOM 3975 O O . ALA B 1 181 ? 20.692 -17.474 80.986 1.00 54.84 194 ALA B O 1
ATOM 3977 N N . THR B 1 182 ? 19.716 -16.520 79.209 1.00 48.77 195 THR B N 1
ATOM 3978 C CA . THR B 1 182 ? 20.620 -15.378 79.244 1.00 47.96 195 THR B CA 1
ATOM 3979 C C . THR B 1 182 ? 19.897 -14.050 79.439 1.00 48.71 195 THR B C 1
ATOM 3980 O O . THR B 1 182 ? 20.553 -13.026 79.635 1.00 48.18 195 THR B O 1
ATOM 3984 N N . ASN B 1 183 ? 18.565 -14.020 79.311 1.00 49.39 196 ASN B N 1
ATOM 3985 C CA . ASN B 1 183 ? 17.855 -12.752 79.312 1.00 49.94 196 ASN B CA 1
ATOM 3986 C C . ASN B 1 183 ? 16.831 -12.777 80.437 1.00 56.45 196 ASN B C 1
ATOM 3987 O O . ASN B 1 183 ? 15.778 -13.402 80.320 1.00 54.11 196 ASN B O 1
ATOM 3992 N N . PRO B 1 184 ? 17.098 -12.080 81.560 1.00 60.10 197 PRO B N 1
ATOM 3993 C CA . PRO B 1 184 ? 16.175 -12.118 82.697 1.00 62.17 197 PRO B CA 1
ATOM 3994 C C . PRO B 1 184 ? 14.878 -11.335 82.471 1.00 58.48 197 PRO B C 1
ATOM 3995 O O . PRO B 1 184 ? 13.939 -11.480 83.254 1.00 56.63 197 PRO B O 1
ATOM 3999 N N . GLU B 1 185 ? 14.837 -10.516 81.403 1.00 55.85 198 GLU B N 1
ATOM 4000 C CA . GLU B 1 185 ? 13.641 -9.779 81.012 1.00 52.68 198 GLU B CA 1
ATOM 4001 C C . GLU B 1 185 ? 12.916 -10.459 79.844 1.00 50.32 198 GLU B C 1
ATOM 4002 O O . GLU B 1 185 ? 11.976 -9.900 79.290 1.00 47.61 198 GLU B O 1
ATOM 4008 N N . PHE B 1 186 ? 13.322 -11.683 79.494 1.00 50.45 199 PHE B N 1
ATOM 4009 C CA . PHE B 1 186 ? 12.764 -12.409 78.364 1.00 47.11 199 PHE B CA 1
ATOM 4010 C C . PHE B 1 186 ? 11.245 -12.522 78.483 1.00 52.87 199 PHE B C 1
ATOM 4011 O O . PHE B 1 186 ? 10.733 -13.044 79.474 1.00 48.84 199 PHE B O 1
ATOM 4019 N N . GLN B 1 187 ? 10.556 -12.056 77.430 1.00 48.57 200 GLN B N 1
ATOM 4020 C CA . GLN B 1 187 ? 9.112 -12.158 77.280 1.00 48.00 200 GLN B CA 1
ATOM 4021 C C . GLN B 1 187 ? 8.809 -12.873 75.963 1.00 45.91 200 GLN B C 1
ATOM 4022 O O . GLN B 1 187 ? 9.448 -12.599 74.944 1.00 43.14 200 GLN B O 1
ATOM 4028 N N . PHE B 1 188 ? 7.861 -13.818 76.010 1.00 43.08 201 PHE B N 1
ATOM 4029 C CA . PHE B 1 188 ? 7.447 -14.547 74.825 1.00 43.16 201 PHE B CA 1
ATOM 4030 C C . PHE B 1 188 ? 5.947 -14.839 74.877 1.00 41.29 201 PHE B C 1
ATOM 4031 O O . PHE B 1 188 ? 5.520 -15.991 74.922 1.00 37.35 201 PHE B O 1
ATOM 4039 N N . LYS B 1 189 ? 5.160 -13.771 74.802 1.00 41.13 202 LYS B N 1
ATOM 4040 C CA . LYS B 1 189 ? 3.716 -13.873 74.956 1.00 49.30 202 LYS B CA 1
ATOM 4041 C C . LYS B 1 189 ? 3.018 -12.845 74.066 1.00 45.49 202 LYS B C 1
ATOM 4042 O O . LYS B 1 189 ? 3.665 -11.980 73.470 1.00 43.59 202 LYS B O 1
ATOM 4048 N N . ASN B 1 190 ? 1.685 -12.952 74.002 1.00 47.10 203 ASN B N 1
ATOM 4049 C CA . ASN B 1 190 ? 0.858 -12.010 73.267 1.00 44.50 203 ASN B CA 1
ATOM 4050 C C . ASN B 1 190 ? 1.385 -11.858 71.843 1.00 38.19 203 ASN B C 1
ATOM 4051 O O . ASN B 1 190 ? 1.515 -12.847 71.135 1.00 41.25 203 ASN B O 1
ATOM 4056 N N . VAL B 1 191 ? 1.670 -10.632 71.407 1.00 39.48 204 VAL B N 1
ATOM 4057 C CA . VAL B 1 191 ? 1.979 -10.419 70.000 1.00 39.58 204 VAL B CA 1
ATOM 4058 C C . VAL B 1 191 ? 3.182 -11.284 69.626 1.00 40.33 204 VAL B C 1
ATOM 4059 O O . VAL B 1 191 ? 3.184 -11.965 68.603 1.00 41.69 204 VAL B O 1
ATOM 4063 N N . ARG B 1 192 ? 4.210 -11.261 70.479 1.00 38.34 205 ARG B N 1
ATOM 4064 C CA . ARG B 1 192 ? 5.481 -11.866 70.128 1.00 37.38 205 ARG B CA 1
ATOM 4065 C C . ARG B 1 192 ? 5.326 -13.370 69.935 1.00 37.54 205 ARG B C 1
ATOM 4066 O O . ARG B 1 192 ? 5.938 -13.946 69.045 1.00 38.24 205 ARG B O 1
ATOM 4074 N N . PHE B 1 193 ? 4.522 -14.015 70.783 1.00 40.99 206 PHE B N 1
ATOM 4075 C CA . PHE B 1 193 ? 4.378 -15.459 70.722 1.00 38.34 206 PHE B CA 1
ATOM 4076 C C . PHE B 1 193 ? 3.851 -15.833 69.344 1.00 39.91 206 PHE B C 1
ATOM 4077 O O . PHE B 1 193 ? 4.301 -16.815 68.763 1.00 44.83 206 PHE B O 1
ATOM 4085 N N . ILE B 1 194 ? 2.940 -15.016 68.799 1.00 40.22 207 ILE B N 1
ATOM 4086 C CA . ILE B 1 194 ? 2.363 -15.317 67.499 1.00 38.94 207 ILE B CA 1
ATOM 4087 C C . ILE B 1 194 ? 3.368 -14.998 66.388 1.00 38.75 207 ILE B C 1
ATOM 4088 O O . ILE B 1 194 ? 3.615 -15.833 65.507 1.00 39.81 207 ILE B O 1
ATOM 4093 N N . THR B 1 195 ? 3.988 -13.815 66.442 1.00 38.79 208 THR B N 1
ATOM 4094 C CA . THR B 1 195 ? 4.816 -13.359 65.329 1.00 41.65 208 THR B CA 1
ATOM 4095 C C . THR B 1 195 ? 6.101 -14.179 65.238 1.00 44.77 208 THR B C 1
ATOM 4096 O O . THR B 1 195 ? 6.678 -14.319 64.167 1.00 43.68 208 THR B O 1
ATOM 4100 N N . ALA B 1 196 ? 6.535 -14.760 66.357 1.00 42.71 209 ALA B N 1
ATOM 4101 C CA . ALA B 1 196 ? 7.814 -15.446 66.398 1.00 45.07 209 ALA B CA 1
ATOM 4102 C C . ALA B 1 196 ? 7.800 -16.750 65.605 1.00 44.92 209 ALA B C 1
ATOM 4103 O O . ALA B 1 196 ? 8.880 -17.210 65.247 1.00 44.12 209 ALA B O 1
ATOM 4105 N N . TYR B 1 197 ? 6.622 -17.333 65.331 1.00 39.42 210 TYR B N 1
ATOM 4106 C CA . TYR B 1 197 ? 6.545 -18.550 64.530 1.00 40.59 210 TYR B CA 1
ATOM 4107 C C . TYR B 1 197 ? 6.482 -18.180 63.047 1.00 43.00 210 TYR B C 1
ATOM 4108 O O . TYR B 1 197 ? 7.236 -18.731 62.241 1.00 41.01 210 TYR B O 1
ATOM 4117 N N . GLY B 1 198 ? 5.595 -17.242 62.682 1.00 42.24 211 GLY B N 1
ATOM 4118 C CA . GLY B 1 198 ? 5.515 -16.784 61.301 1.00 41.84 211 GLY B CA 1
ATOM 4119 C C . GLY B 1 198 ? 6.874 -16.339 60.753 1.00 36.23 211 GLY B C 1
ATOM 4120 O O . GLY B 1 198 ? 7.221 -16.652 59.617 1.00 34.14 211 GLY B O 1
ATOM 4121 N N . GLU B 1 199 ? 7.643 -15.607 61.559 1.00 37.88 212 GLU B N 1
ATOM 4122 C CA . GLU B 1 199 ? 8.887 -15.009 61.092 1.00 38.38 212 GLU B CA 1
ATOM 4123 C C . GLU B 1 199 ? 9.876 -16.090 60.645 1.00 39.04 212 GLU B C 1
ATOM 4124 O O . GLU B 1 199 ? 10.702 -15.826 59.774 1.00 38.21 212 GLU B O 1
ATOM 4130 N N . THR B 1 200 ? 9.801 -17.292 61.231 1.00 36.70 213 THR B N 1
ATOM 4131 C CA . THR B 1 200 ? 10.776 -18.334 60.945 1.00 41.09 213 THR B CA 1
ATOM 4132 C C . THR B 1 200 ? 10.447 -19.037 59.641 1.00 37.08 213 THR B C 1
ATOM 4133 O O . THR B 1 200 ? 11.312 -19.742 59.129 1.00 37.49 213 THR B O 1
ATOM 4137 N N . VAL B 1 201 ? 9.228 -18.851 59.097 1.00 34.80 214 VAL B N 1
ATOM 4138 C CA . VAL B 1 201 ? 8.896 -19.476 57.819 1.00 36.21 214 VAL B CA 1
ATOM 4139 C C . VAL B 1 201 ? 8.914 -18.461 56.676 1.00 31.65 214 VAL B C 1
ATOM 4140 O O . VAL B 1 201 ? 8.963 -18.854 55.509 1.00 35.52 214 VAL B O 1
ATOM 4144 N N . PHE B 1 202 ? 8.904 -17.164 56.977 1.00 33.48 215 PHE B N 1
ATOM 4145 C CA . PHE B 1 202 ? 8.955 -16.170 55.912 1.00 34.16 215 PHE B CA 1
ATOM 4146 C C . PHE B 1 202 ? 10.192 -16.386 55.032 1.00 36.11 215 PHE B C 1
ATOM 4147 O O . PHE B 1 202 ? 10.118 -16.229 53.818 1.00 36.79 215 PHE B O 1
ATOM 4155 N N . PRO B 1 203 ? 11.379 -16.746 55.563 1.00 36.52 216 PRO B N 1
ATOM 4156 C CA . PRO B 1 203 ? 12.532 -16.977 54.693 1.00 37.28 216 PRO B CA 1
ATOM 4157 C C . PRO B 1 203 ? 12.324 -18.108 53.681 1.00 37.30 216 PRO B C 1
ATOM 4158 O O . PRO B 1 203 ? 12.845 -18.039 52.570 1.00 44.10 216 PRO B O 1
ATOM 4162 N N . ILE B 1 204 ? 11.550 -19.130 54.063 1.00 34.41 217 ILE B N 1
ATOM 4163 C CA . ILE B 1 204 ? 11.230 -20.235 53.172 1.00 40.61 217 ILE B CA 1
ATOM 4164 C C . ILE B 1 204 ? 10.198 -19.791 52.131 1.00 39.82 217 ILE B C 1
ATOM 4165 O O . ILE B 1 204 ? 10.383 -20.007 50.938 1.00 40.35 217 ILE B O 1
ATOM 4170 N N . ASN B 1 205 ? 9.114 -19.159 52.581 1.00 40.09 218 ASN B N 1
ATOM 4171 C CA . ASN B 1 205 ? 7.980 -18.890 51.708 1.00 40.43 218 ASN B CA 1
ATOM 4172 C C . ASN B 1 205 ? 8.236 -17.677 50.819 1.00 40.17 218 ASN B C 1
ATOM 4173 O O . ASN B 1 205 ? 7.689 -17.625 49.716 1.00 41.87 218 ASN B O 1
ATOM 4178 N N . LEU B 1 206 ? 9.050 -16.709 51.292 1.00 37.55 219 LEU B N 1
ATOM 4179 C CA . LEU B 1 206 ? 9.176 -15.433 50.602 1.00 36.95 219 LEU B CA 1
ATOM 4180 C C . LEU B 1 206 ? 10.603 -15.119 50.139 1.00 37.08 219 LEU B C 1
ATOM 4181 O O . LEU B 1 206 ? 10.764 -14.347 49.196 1.00 34.20 219 LEU B O 1
ATOM 4186 N N . PHE B 1 207 ? 11.640 -15.663 50.799 1.00 37.85 220 PHE B N 1
ATOM 4187 C CA . PHE B 1 207 ? 13.003 -15.319 50.417 1.00 36.70 220 PHE B CA 1
ATOM 4188 C C . PHE B 1 207 ? 13.576 -16.312 49.413 1.00 37.20 220 PHE B C 1
ATOM 4189 O O . PHE B 1 207 ? 14.593 -16.019 48.786 1.00 38.39 220 PHE B O 1
ATOM 4197 N N . VAL B 1 208 ? 12.964 -17.490 49.304 1.00 38.53 221 VAL B N 1
ATOM 4198 C CA . VAL B 1 208 ? 13.327 -18.452 48.278 1.00 39.17 221 VAL B CA 1
ATOM 4199 C C . VAL B 1 208 ? 12.678 -18.016 46.967 1.00 41.45 221 VAL B C 1
ATOM 4200 O O . VAL B 1 208 ? 11.498 -17.684 46.928 1.00 38.61 221 VAL B O 1
ATOM 4204 N N . ASP B 1 209 ? 13.473 -18.019 45.896 1.00 40.43 222 ASP B N 1
ATOM 4205 C CA . ASP B 1 209 ? 13.044 -17.571 44.585 1.00 40.67 222 ASP B CA 1
ATOM 4206 C C . ASP B 1 209 ? 11.762 -18.300 44.170 1.00 39.46 222 ASP B C 1
ATOM 4207 O O . ASP B 1 209 ? 11.635 -19.504 44.383 1.00 37.12 222 ASP B O 1
ATOM 4212 N N . GLY B 1 210 ? 10.830 -17.555 43.552 1.00 43.72 223 GLY B N 1
ATOM 4213 C CA . GLY B 1 210 ? 9.505 -18.077 43.230 1.00 49.44 223 GLY B CA 1
ATOM 4214 C C . GLY B 1 210 ? 9.507 -19.118 42.104 1.00 51.14 223 GLY B C 1
ATOM 4215 O O . GLY B 1 210 ? 8.533 -19.854 41.944 1.00 49.18 223 GLY B O 1
ATOM 4216 N N . ARG B 1 211 ? 10.602 -19.184 41.332 1.00 48.08 224 ARG B N 1
ATOM 4217 C CA . ARG B 1 211 ? 10.741 -20.202 40.301 1.00 48.34 224 ARG B CA 1
ATOM 4218 C C . ARG B 1 211 ? 11.150 -21.543 40.901 1.00 47.27 224 ARG B C 1
ATOM 4219 O O . ARG B 1 211 ? 11.138 -22.543 40.202 1.00 51.10 224 ARG B O 1
ATOM 4227 N N . VAL B 1 212 ? 11.499 -21.589 42.188 1.00 49.99 225 VAL B N 1
ATOM 4228 C CA . VAL B 1 212 ? 11.712 -22.858 42.870 1.00 53.10 225 VAL B CA 1
ATOM 4229 C C . VAL B 1 212 ? 10.365 -23.373 43.385 1.00 62.40 225 VAL B C 1
ATOM 4230 O O . VAL B 1 212 ? 9.805 -22.797 44.313 1.00 55.78 225 VAL B O 1
ATOM 4234 N N . THR B 1 213 ? 9.868 -24.486 42.821 1.00 65.55 226 THR B N 1
ATOM 4235 C CA . THR B 1 213 ? 8.547 -25.001 43.171 1.00 69.13 226 THR B CA 1
ATOM 4236 C C . THR B 1 213 ? 8.651 -26.263 44.033 1.00 73.30 226 THR B C 1
ATOM 4237 O O . THR B 1 213 ? 7.691 -26.623 44.713 1.00 70.77 226 THR B O 1
ATOM 4241 N N . THR B 1 214 ? 9.809 -26.933 44.018 1.00 76.37 227 THR B N 1
ATOM 4242 C CA . THR B 1 214 ? 9.985 -28.156 44.781 1.00 81.21 227 THR B CA 1
ATOM 4243 C C . THR B 1 214 ? 11.138 -28.008 45.786 1.00 77.65 227 THR B C 1
ATOM 4244 O O . THR B 1 214 ? 12.155 -27.396 45.485 1.00 76.32 227 THR B O 1
ATOM 4248 N N . ASP B 1 215 ? 10.943 -28.575 46.980 1.00 75.18 228 ASP B N 1
ATOM 4249 C CA . ASP B 1 215 ? 11.963 -28.643 48.019 1.00 77.93 228 ASP B CA 1
ATOM 4250 C C . ASP B 1 215 ? 12.564 -27.255 48.254 1.00 62.87 228 ASP B C 1
ATOM 4251 O O . ASP B 1 215 ? 13.748 -27.002 48.031 1.00 60.43 228 ASP B O 1
ATOM 4256 N N . ARG B 1 216 ? 11.695 -26.357 48.714 1.00 51.09 229 ARG B N 1
ATOM 4257 C CA . ARG B 1 216 ? 12.033 -24.955 48.855 1.00 45.60 229 ARG B CA 1
ATOM 4258 C C . ARG B 1 216 ? 12.975 -24.801 50.046 1.00 40.50 229 ARG B C 1
ATOM 4259 O O . ARG B 1 216 ? 12.696 -25.262 51.154 1.00 42.85 229 ARG B O 1
ATOM 4267 N N . LYS B 1 217 ? 14.112 -24.149 49.811 1.00 36.18 230 LYS B N 1
ATOM 4268 C CA . LYS B 1 217 ? 15.126 -24.042 50.850 1.00 39.46 230 LYS B CA 1
ATOM 4269 C C . LYS B 1 217 ? 15.979 -22.823 50.529 1.00 38.18 230 LYS B C 1
ATOM 4270 O O . LYS B 1 217 ? 16.167 -22.506 49.356 1.00 36.70 230 LYS B O 1
ATOM 4276 N N . LEU B 1 218 ? 16.466 -22.142 51.571 1.00 35.79 231 LEU B N 1
ATOM 4277 C CA . LEU B 1 218 ? 17.195 -20.901 51.370 1.00 35.80 231 LEU B CA 1
ATOM 4278 C C . LEU B 1 218 ? 18.697 -21.134 51.546 1.00 35.89 231 LEU B C 1
ATOM 4279 O O . LEU B 1 218 ? 19.121 -21.678 52.564 1.00 35.96 231 LEU B O 1
ATOM 4284 N N . SER B 1 219 ? 19.489 -20.693 50.556 1.00 36.20 232 SER B N 1
ATOM 4285 C CA . SER B 1 219 ? 20.946 -20.752 50.646 1.00 34.41 232 SER B CA 1
ATOM 4286 C C . SER B 1 219 ? 21.434 -19.721 51.655 1.00 35.58 232 SER B C 1
ATOM 4287 O O . SER B 1 219 ? 20.774 -18.707 51.887 1.00 37.32 232 SER B O 1
ATOM 4290 N N . MET B 1 220 ? 22.605 -19.973 52.248 1.00 38.45 233 MET B N 1
ATOM 4291 C CA . MET B 1 220 ? 23.173 -19.047 53.215 1.00 34.50 233 MET B CA 1
ATOM 4292 C C . MET B 1 220 ? 23.602 -17.753 52.523 1.00 34.95 233 MET B C 1
ATOM 4293 O O . MET B 1 220 ? 23.569 -16.688 53.136 1.00 33.96 233 MET B O 1
ATOM 4298 N N . GLU B 1 221 ? 23.967 -17.832 51.240 1.00 34.25 234 GLU B N 1
ATOM 4299 C CA . GLU B 1 221 ? 24.327 -16.647 50.474 1.00 36.01 234 GLU B CA 1
ATOM 4300 C C . GLU B 1 221 ? 23.120 -15.708 50.333 1.00 36.57 234 GLU B C 1
ATOM 4301 O O . GLU B 1 221 ? 23.235 -14.498 50.514 1.00 35.04 234 GLU B O 1
ATOM 4307 N N . ASP B 1 222 ? 21.965 -16.272 49.961 1.00 34.89 235 ASP B N 1
ATOM 4308 C CA . ASP B 1 222 ? 20.743 -15.497 49.804 1.00 36.88 235 ASP B CA 1
ATOM 4309 C C . ASP B 1 222 ? 20.291 -14.954 51.157 1.00 34.52 235 ASP B C 1
ATOM 4310 O O . ASP B 1 222 ? 19.885 -13.790 51.261 1.00 33.15 235 ASP B O 1
ATOM 4315 N N . ALA B 1 223 ? 20.369 -15.797 52.188 1.00 32.52 236 ALA B N 1
ATOM 4316 C CA . ALA B 1 223 ? 20.029 -15.355 53.529 1.00 34.48 236 ALA B CA 1
ATOM 4317 C C . ALA B 1 223 ? 20.888 -14.157 53.934 1.00 35.25 236 ALA B C 1
ATOM 4318 O O . ALA B 1 223 ? 20.361 -13.171 54.432 1.00 34.38 236 ALA B O 1
ATOM 4320 N N . ALA B 1 224 ? 22.212 -14.234 53.737 1.00 35.55 237 ALA B N 1
ATOM 4321 C CA . ALA B 1 224 ? 23.086 -13.139 54.133 1.00 34.86 237 ALA B CA 1
ATOM 4322 C C . ALA B 1 224 ? 22.741 -11.880 53.343 1.00 34.95 237 ALA B C 1
ATOM 4323 O O . ALA B 1 224 ? 22.697 -10.764 53.879 1.00 35.39 237 ALA B O 1
ATOM 4325 N N . SER B 1 225 ? 22.487 -12.063 52.052 1.00 31.66 238 SER B N 1
ATOM 4326 C CA . SER B 1 225 ? 22.181 -10.933 51.195 1.00 33.99 238 SER B CA 1
ATOM 4327 C C . SER B 1 225 ? 20.986 -10.135 51.746 1.00 36.59 238 SER B C 1
ATOM 4328 O O . SER B 1 225 ? 21.039 -8.906 51.852 1.00 32.71 238 SER B O 1
ATOM 4331 N N . ILE B 1 226 ? 19.931 -10.836 52.174 1.00 33.43 239 ILE B N 1
ATOM 4332 C CA . ILE B 1 226 ? 18.714 -10.184 52.634 1.00 35.11 239 ILE B CA 1
ATOM 4333 C C . ILE B 1 226 ? 18.847 -9.741 54.094 1.00 34.83 239 ILE B C 1
ATOM 4334 O O . ILE B 1 226 ? 18.621 -8.569 54.407 1.00 33.80 239 ILE B O 1
ATOM 4339 N N . PHE B 1 227 ? 19.228 -10.663 54.988 1.00 35.43 240 PHE B N 1
ATOM 4340 C CA . PHE B 1 227 ? 19.269 -10.381 56.423 1.00 33.15 240 PHE B CA 1
ATOM 4341 C C . PHE B 1 227 ? 20.348 -9.354 56.771 1.00 34.33 240 PHE B C 1
ATOM 4342 O O . PHE B 1 227 ? 20.151 -8.526 57.656 1.00 33.90 240 PHE B O 1
ATOM 4350 N N . ARG B 1 228 ? 21.517 -9.441 56.116 1.00 33.71 241 ARG B N 1
ATOM 4351 C CA . ARG B 1 228 ? 22.620 -8.540 56.421 1.00 33.13 241 ARG B CA 1
ATOM 4352 C C . ARG B 1 228 ? 22.613 -7.327 55.492 1.00 31.55 241 ARG B C 1
ATOM 4353 O O . ARG B 1 228 ? 22.638 -6.202 55.965 1.00 32.22 241 ARG B O 1
ATOM 4361 N N . ASP B 1 229 ? 22.613 -7.536 54.177 1.00 32.78 242 ASP B N 1
ATOM 4362 C CA . ASP B 1 229 ? 22.870 -6.442 53.259 1.00 33.00 242 ASP B CA 1
ATOM 4363 C C . ASP B 1 229 ? 21.604 -5.733 52.764 1.00 34.51 242 ASP B C 1
ATOM 4364 O O . ASP B 1 229 ? 21.720 -4.712 52.088 1.00 34.40 242 ASP B O 1
ATOM 4369 N N . MET B 1 230 ? 20.407 -6.266 53.074 1.00 36.06 243 MET B N 1
ATOM 4370 C CA . MET B 1 230 ? 19.159 -5.668 52.619 1.00 37.32 243 MET B CA 1
ATOM 4371 C C . MET B 1 230 ? 19.100 -5.653 51.091 1.00 37.17 243 MET B C 1
ATOM 4372 O O . MET B 1 230 ? 18.636 -4.679 50.499 1.00 38.62 243 MET B O 1
ATOM 4377 N N . ARG B 1 231 ? 19.553 -6.758 50.470 1.00 36.24 244 ARG B N 1
ATOM 4378 C CA A ARG B 1 231 ? 19.681 -6.841 49.026 0.50 32.92 244 ARG B CA 1
ATOM 4379 C CA B ARG B 1 231 ? 19.680 -6.841 49.025 0.50 33.44 244 ARG B CA 1
ATOM 4380 C C . ARG B 1 231 ? 19.037 -8.131 48.527 1.00 31.87 244 ARG B C 1
ATOM 4381 O O . ARG B 1 231 ? 19.316 -9.225 49.030 1.00 34.36 244 ARG B O 1
ATOM 4396 N N . PHE B 1 232 ? 18.173 -7.997 47.522 1.00 33.75 245 PHE B N 1
ATOM 4397 C CA . PHE B 1 232 ? 17.624 -9.151 46.844 1.00 34.24 245 PHE B CA 1
ATOM 4398 C C . PHE B 1 232 ? 18.762 -9.941 46.214 1.00 35.99 245 PHE B C 1
ATOM 4399 O O . PHE B 1 232 ? 19.715 -9.359 45.691 1.00 35.94 245 PHE B O 1
ATOM 4407 N N . PRO B 1 233 ? 18.689 -11.285 46.202 1.00 32.95 246 PRO B N 1
ATOM 4408 C CA . PRO B 1 233 ? 19.558 -12.067 45.331 1.00 31.85 246 PRO B CA 1
ATOM 4409 C C . PRO B 1 233 ? 19.483 -11.549 43.897 1.00 37.12 246 PRO B C 1
ATOM 4410 O O . PRO B 1 233 ? 18.484 -10.956 43.484 1.00 38.46 246 PRO B O 1
ATOM 4414 N N . ASP B 1 234 ? 20.583 -11.735 43.159 1.00 36.12 247 ASP B N 1
ATOM 4415 C CA . ASP B 1 234 ? 20.611 -11.454 41.737 1.00 38.35 247 ASP B CA 1
ATOM 4416 C C . ASP B 1 234 ? 19.432 -12.157 41.056 1.00 36.84 247 ASP B C 1
ATOM 4417 O O . ASP B 1 234 ? 19.156 -13.328 41.320 1.00 35.08 247 ASP B O 1
ATOM 4422 N N . ASP B 1 235 ? 18.752 -11.429 40.171 1.00 40.77 248 ASP B N 1
ATOM 4423 C CA . ASP B 1 235 ? 17.694 -11.987 39.339 1.00 43.50 248 ASP B CA 1
ATOM 4424 C C . ASP B 1 235 ? 16.528 -12.525 40.179 1.00 42.26 248 ASP B C 1
ATOM 4425 O O . ASP B 1 235 ? 15.804 -13.417 39.733 1.00 42.93 248 ASP B O 1
ATOM 4430 N N . PHE B 1 236 ? 16.320 -11.990 41.389 1.00 38.10 249 PHE B N 1
ATOM 4431 C CA . PHE B 1 236 ? 15.337 -12.559 42.298 1.00 37.59 249 PHE B CA 1
ATOM 4432 C C . PHE B 1 236 ? 13.925 -12.419 41.726 1.00 35.40 249 PHE B C 1
ATOM 4433 O O . PHE B 1 236 ? 13.510 -11.331 41.342 1.00 37.79 249 PHE B O 1
ATOM 4441 N N . HIS B 1 237 ? 13.212 -13.545 41.690 1.00 37.73 250 HIS B N 1
ATOM 4442 C CA . HIS B 1 237 ? 11.795 -13.567 41.348 1.00 44.24 250 HIS B CA 1
ATOM 4443 C C . HIS B 1 237 ? 10.996 -13.879 42.612 1.00 40.86 250 HIS B C 1
ATOM 4444 O O . HIS B 1 237 ? 11.267 -14.866 43.300 1.00 37.31 250 HIS B O 1
ATOM 4451 N N . ARG B 1 238 ? 9.981 -13.056 42.882 1.00 39.00 251 ARG B N 1
ATOM 4452 C CA . ARG B 1 238 ? 9.129 -13.252 44.048 1.00 40.42 251 ARG B CA 1
ATOM 4453 C C . ARG B 1 238 ? 8.357 -14.562 43.947 1.00 38.91 251 ARG B C 1
ATOM 4454 O O . ARG B 1 238 ? 8.258 -15.150 42.868 1.00 38.74 251 ARG B O 1
ATOM 4462 N N . SER B 1 239 ? 7.802 -14.983 45.096 1.00 39.54 252 SER B N 1
ATOM 4463 C CA . SER B 1 239 ? 6.903 -16.124 45.182 1.00 40.72 252 SER B CA 1
ATOM 4464 C C . SER B 1 239 ? 5.885 -16.088 44.037 1.00 41.94 252 SER B C 1
ATOM 4465 O O . SER B 1 239 ? 5.412 -15.016 43.673 1.00 38.08 252 SER B O 1
ATOM 4468 N N . ALA B 1 240 ? 5.565 -17.274 43.492 1.00 43.82 253 ALA B N 1
ATOM 4469 C CA . ALA B 1 240 ? 4.652 -17.401 42.361 1.00 49.37 253 ALA B CA 1
ATOM 4470 C C . ALA B 1 240 ? 3.198 -17.271 42.826 1.00 51.67 253 ALA B C 1
ATOM 4471 O O . ALA B 1 240 ? 2.312 -17.159 41.992 1.00 50.53 253 ALA B O 1
ATOM 4473 N N . VAL B 1 241 ? 2.968 -17.323 44.150 1.00 54.13 254 VAL B N 1
ATOM 4474 C CA . VAL B 1 241 ? 1.652 -17.161 44.750 1.00 54.87 254 VAL B CA 1
ATOM 4475 C C . VAL B 1 241 ? 1.766 -16.215 45.939 1.00 53.44 254 VAL B C 1
ATOM 4476 O O . VAL B 1 241 ? 2.805 -16.163 46.587 1.00 50.38 254 VAL B O 1
ATOM 4480 N N . PRO B 1 242 ? 0.696 -15.464 46.293 1.00 55.10 255 PRO B N 1
ATOM 4481 C CA . PRO B 1 242 ? 0.673 -14.734 47.561 1.00 46.99 255 PRO B CA 1
ATOM 4482 C C . PRO B 1 242 ? 0.970 -15.725 48.680 1.00 46.58 255 PRO B C 1
ATOM 4483 O O . PRO B 1 242 ? 0.478 -16.857 48.651 1.00 43.77 255 PRO B O 1
ATOM 4487 N N . ALA B 1 243 ? 1.818 -15.322 49.644 1.00 42.94 256 ALA B N 1
ATOM 4488 C CA . ALA B 1 243 ? 2.179 -16.225 50.722 1.00 40.34 256 ALA B CA 1
ATOM 4489 C C . ALA B 1 243 ? 2.530 -15.449 51.987 1.00 39.89 256 ALA B C 1
ATOM 4490 O O . ALA B 1 243 ? 2.724 -14.232 51.956 1.00 37.72 256 ALA B O 1
ATOM 4492 N N . SER B 1 244 ? 2.586 -16.181 53.107 1.00 38.97 257 SER B N 1
ATOM 4493 C CA . SER B 1 244 ? 2.912 -15.588 54.391 1.00 41.53 257 SER B CA 1
ATOM 4494 C C . SER B 1 244 ? 3.458 -16.665 55.322 1.00 42.49 257 SER B C 1
ATOM 4495 O O . SER B 1 244 ? 4.615 -17.064 55.183 1.00 38.80 257 SER B O 1
ATOM 4498 N N . ASN B 1 245 ? 2.600 -17.213 56.192 1.00 41.23 258 ASN B N 1
ATOM 4499 C CA . ASN B 1 245 ? 3.057 -18.002 57.322 1.00 41.24 258 ASN B CA 1
ATOM 4500 C C . ASN B 1 245 ? 2.796 -19.494 57.127 1.00 40.28 258 ASN B C 1
ATOM 4501 O O . ASN B 1 245 ? 2.713 -20.224 58.117 1.00 36.83 258 ASN B O 1
ATOM 4506 N N . GLU B 1 246 ? 2.730 -19.962 55.876 1.00 40.01 259 GLU B N 1
ATOM 4507 C CA . GLU B 1 246 ? 2.533 -21.384 55.617 1.00 43.48 259 GLU B CA 1
ATOM 4508 C C . GLU B 1 246 ? 3.639 -22.185 56.309 1.00 47.53 259 GLU B C 1
ATOM 4509 O O . GLU B 1 246 ? 4.826 -21.892 56.150 1.00 43.19 259 GLU B O 1
ATOM 4515 N N . GLY B 1 247 ? 3.236 -23.196 57.092 1.00 44.92 260 GLY B N 1
ATOM 4516 C CA . GLY B 1 247 ? 4.150 -24.107 57.757 1.00 43.42 260 GLY B CA 1
ATOM 4517 C C . GLY B 1 247 ? 4.498 -23.701 59.188 1.00 42.30 260 GLY B C 1
ATOM 4518 O O . GLY B 1 247 ? 5.175 -24.457 59.882 1.00 44.67 260 GLY B O 1
ATOM 4519 N N . ALA B 1 248 ? 4.045 -22.527 59.643 1.00 40.58 261 ALA B N 1
ATOM 4520 C CA . ALA B 1 248 ? 4.346 -22.077 60.998 1.00 44.09 261 ALA B CA 1
ATOM 4521 C C . ALA B 1 248 ? 3.817 -23.062 62.043 1.00 46.77 261 ALA B C 1
ATOM 4522 O O . ALA B 1 248 ? 4.418 -23.204 63.118 1.00 40.97 261 ALA B O 1
ATOM 4524 N N . ASP B 1 249 ? 2.687 -23.719 61.727 1.00 46.92 262 ASP B N 1
ATOM 4525 C CA . ASP B 1 249 ? 2.092 -24.744 62.573 1.00 51.14 262 ASP B CA 1
ATOM 4526 C C . ASP B 1 249 ? 3.093 -25.879 62.822 1.00 50.28 262 ASP B C 1
ATOM 4527 O O . ASP B 1 249 ? 3.198 -26.383 63.937 1.00 49.24 262 ASP B O 1
ATOM 4532 N N . GLN B 1 250 ? 3.820 -26.293 61.777 1.00 45.55 263 GLN B N 1
ATOM 4533 C CA . GLN B 1 250 ? 4.782 -27.376 61.894 1.00 49.90 263 GLN B CA 1
ATOM 4534 C C . GLN B 1 250 ? 5.996 -26.947 62.715 1.00 45.81 263 GLN B C 1
ATOM 4535 O O . GLN B 1 250 ? 6.620 -27.779 63.358 1.00 46.49 263 GLN B O 1
ATOM 4541 N N . VAL B 1 251 ? 6.330 -25.650 62.695 1.00 43.19 264 VAL B N 1
ATOM 4542 C CA . VAL B 1 251 ? 7.443 -25.150 63.477 1.00 42.32 264 VAL B CA 1
ATOM 4543 C C . VAL B 1 251 ? 7.110 -25.306 64.957 1.00 45.01 264 VAL B C 1
ATOM 4544 O O . VAL B 1 251 ? 7.943 -25.763 65.737 1.00 42.72 264 VAL B O 1
ATOM 4548 N N . LEU B 1 252 ? 5.885 -24.911 65.337 1.00 50.29 265 LEU B N 1
ATOM 4549 C CA . LEU B 1 252 ? 5.404 -25.075 66.702 1.00 48.14 265 LEU B CA 1
ATOM 4550 C C . LEU B 1 252 ? 5.359 -26.561 67.058 1.00 43.41 265 LEU B C 1
ATOM 4551 O O . LEU B 1 252 ? 5.784 -26.946 68.145 1.00 48.42 265 LEU B O 1
ATOM 4556 N N . ALA B 1 253 ? 4.862 -27.389 66.134 1.00 44.99 266 ALA B N 1
ATOM 4557 C CA . ALA B 1 253 ? 4.624 -28.797 66.420 1.00 49.99 266 ALA B CA 1
ATOM 4558 C C . ALA B 1 253 ? 5.942 -29.525 66.706 1.00 54.63 266 ALA B C 1
ATOM 4559 O O . ALA B 1 253 ? 5.969 -30.444 67.513 1.00 47.55 266 ALA B O 1
ATOM 4561 N N . ALA B 1 254 ? 7.042 -29.103 66.067 1.00 56.50 267 ALA B N 1
ATOM 4562 C CA . ALA B 1 254 ? 8.352 -29.704 66.299 1.00 54.32 267 ALA B CA 1
ATOM 4563 C C . ALA B 1 254 ? 8.817 -29.546 67.749 1.00 50.77 267 ALA B C 1
ATOM 4564 O O . ALA B 1 254 ? 9.583 -30.373 68.239 1.00 46.68 267 ALA B O 1
ATOM 4566 N N . HIS B 1 255 ? 8.406 -28.461 68.421 1.00 47.89 268 HIS B N 1
ATOM 4567 C CA . HIS B 1 255 ? 8.763 -28.246 69.811 1.00 49.29 268 HIS B CA 1
ATOM 4568 C C . HIS B 1 255 ? 7.661 -27.457 70.512 1.00 57.85 268 HIS B C 1
ATOM 4569 O O . HIS B 1 255 ? 7.807 -26.246 70.728 1.00 52.53 268 HIS B O 1
ATOM 4576 N N . PRO B 1 256 ? 6.552 -28.132 70.907 1.00 53.63 269 PRO B N 1
ATOM 4577 C CA . PRO B 1 256 ? 5.423 -27.473 71.563 1.00 53.10 269 PRO B CA 1
ATOM 4578 C C . PRO B 1 256 ? 5.889 -26.518 72.648 1.00 46.99 269 PRO B C 1
ATOM 4579 O O . PRO B 1 256 ? 6.800 -26.820 73.395 1.00 48.46 269 PRO B O 1
ATOM 4583 N N . TRP B 1 257 ? 5.263 -25.354 72.694 1.00 47.50 270 TRP B N 1
ATOM 4584 C CA . TRP B 1 257 ? 5.712 -24.280 73.550 1.00 49.62 270 TRP B CA 1
ATOM 4585 C C . TRP B 1 257 ? 4.526 -23.394 73.903 1.00 49.59 270 TRP B C 1
ATOM 4586 O O . TRP B 1 257 ? 3.602 -23.237 73.110 1.00 49.90 270 TRP B O 1
ATOM 4597 N N . VAL B 1 258 ? 4.571 -22.826 75.106 1.00 48.96 271 VAL B N 1
ATOM 4598 C CA . VAL B 1 258 ? 3.441 -22.104 75.650 1.00 57.64 271 VAL B CA 1
ATOM 4599 C C . VAL B 1 258 ? 3.892 -20.674 75.918 1.00 50.64 271 VAL B C 1
ATOM 4600 O O . VAL B 1 258 ? 4.998 -20.463 76.402 1.00 48.77 271 VAL B O 1
ATOM 4604 N N . PRO B 1 259 ? 3.059 -19.650 75.615 1.00 47.52 272 PRO B N 1
ATOM 4605 C CA . PRO B 1 259 ? 3.441 -18.267 75.871 1.00 47.50 272 PRO B CA 1
ATOM 4606 C C . PRO B 1 259 ? 3.794 -18.071 77.334 1.00 47.26 272 PRO B C 1
ATOM 4607 O O . PRO B 1 259 ? 3.251 -18.738 78.203 1.00 48.34 272 PRO B O 1
ATOM 4611 N N . GLY B 1 260 ? 4.685 -17.118 77.588 1.00 49.69 273 GLY B N 1
ATOM 4612 C CA . GLY B 1 260 ? 5.110 -16.816 78.937 1.00 51.06 273 GLY B CA 1
ATOM 4613 C C . GLY B 1 260 ? 6.334 -15.911 78.921 1.00 53.78 273 GLY B C 1
ATOM 4614 O O . GLY B 1 260 ? 6.497 -15.097 78.011 1.00 47.85 273 GLY B O 1
ATOM 4615 N N . GLY B 1 261 ? 7.177 -16.072 79.948 1.00 50.84 274 GLY B N 1
ATOM 4616 C CA . GLY B 1 261 ? 8.357 -15.248 80.136 1.00 53.54 274 GLY B CA 1
ATOM 4617 C C . GLY B 1 261 ? 9.130 -15.663 81.385 1.00 56.99 274 GLY B C 1
ATOM 4618 O O . GLY B 1 261 ? 8.635 -16.431 82.211 1.00 56.72 274 GLY B O 1
ATOM 4619 N N . ASN B 1 262 ? 10.364 -15.167 81.491 1.00 58.28 275 ASN B N 1
ATOM 4620 C CA . ASN B 1 262 ? 11.142 -15.313 82.710 1.00 58.44 275 ASN B CA 1
ATOM 4621 C C . ASN B 1 262 ? 10.561 -14.383 83.768 1.00 59.41 275 ASN B C 1
ATOM 4622 O O . ASN B 1 262 ? 10.489 -13.183 83.521 1.00 51.41 275 ASN B O 1
ATOM 4627 N N . ALA B 1 263 ? 10.199 -14.924 84.941 1.00 60.14 276 ALA B N 1
ATOM 4628 C CA . ALA B 1 263 ? 9.601 -14.117 85.997 1.00 69.89 276 ALA B CA 1
ATOM 4629 C C . ALA B 1 263 ? 10.677 -13.549 86.925 1.00 72.26 276 ALA B C 1
ATOM 4630 O O . ALA B 1 263 ? 11.754 -14.127 87.084 1.00 72.32 276 ALA B O 1
ATOM 4632 N N . ASP B 1 264 ? 10.356 -12.388 87.514 1.00 75.22 277 ASP B N 1
ATOM 4633 C CA . ASP B 1 264 ? 11.048 -11.835 88.671 1.00 78.31 277 ASP B CA 1
ATOM 4634 C C . ASP B 1 264 ? 12.516 -11.557 88.342 1.00 76.80 277 ASP B C 1
ATOM 4635 O O . ASP B 1 264 ? 13.394 -11.858 89.145 1.00 78.65 277 ASP B O 1
ATOM 4640 N N . ASN B 1 265 ? 12.763 -10.977 87.158 1.00 69.58 278 ASN B N 1
ATOM 4641 C CA . ASN B 1 265 ? 14.082 -10.552 86.712 1.00 63.20 278 ASN B CA 1
ATOM 4642 C C . ASN B 1 265 ? 15.135 -11.646 86.933 1.00 58.42 278 ASN B C 1
ATOM 4643 O O . ASN B 1 265 ? 16.257 -11.345 87.329 1.00 59.09 278 ASN B O 1
ATOM 4648 N N . GLN B 1 266 ? 14.800 -12.904 86.623 1.00 55.44 279 GLN B N 1
ATOM 4649 C CA . GLN B 1 266 ? 15.727 -14.012 86.790 1.00 61.30 279 GLN B CA 1
ATOM 4650 C C . GLN B 1 266 ? 15.763 -14.888 85.536 1.00 63.67 279 GLN B C 1
ATOM 4651 O O . GLN B 1 266 ? 14.733 -15.167 84.925 1.00 62.18 279 GLN B O 1
ATOM 4657 N N . VAL B 1 267 ? 16.959 -15.390 85.207 1.00 53.26 280 VAL B N 1
ATOM 4658 C CA . VAL B 1 267 ? 17.126 -16.349 84.130 1.00 52.80 280 VAL B CA 1
ATOM 4659 C C . VAL B 1 267 ? 16.653 -17.731 84.561 1.00 55.58 280 VAL B C 1
ATOM 4660 O O . VAL B 1 267 ? 16.453 -17.990 85.738 1.00 63.03 280 VAL B O 1
ATOM 4664 N N . ASN B 1 268 ? 16.438 -18.589 83.560 1.00 53.68 281 ASN B N 1
ATOM 4665 C CA . ASN B 1 268 ? 15.968 -19.959 83.716 1.00 65.52 281 ASN B CA 1
ATOM 4666 C C . ASN B 1 268 ? 14.763 -20.025 84.643 1.00 68.56 281 ASN B C 1
ATOM 4667 O O . ASN B 1 268 ? 14.705 -20.901 85.503 1.00 64.28 281 ASN B O 1
ATOM 4672 N N . ASN B 1 269 ? 13.799 -19.127 84.416 1.00 66.77 282 ASN B N 1
ATOM 4673 C CA . ASN B 1 269 ? 12.666 -18.988 85.310 1.00 63.18 282 ASN B CA 1
ATOM 4674 C C . ASN B 1 269 ? 11.420 -18.673 84.485 1.00 58.92 282 ASN B C 1
ATOM 4675 O O . ASN B 1 269 ? 10.691 -17.725 84.771 1.00 59.58 282 ASN B O 1
ATOM 4680 N N . TYR B 1 270 ? 11.175 -19.509 83.475 1.00 61.57 283 TYR B N 1
ATOM 4681 C CA . TYR B 1 270 ? 10.096 -19.279 82.532 1.00 59.93 283 TYR B CA 1
ATOM 4682 C C . TYR B 1 270 ? 8.771 -19.774 83.116 1.00 60.36 283 TYR B C 1
ATOM 4683 O O . TYR B 1 270 ? 8.636 -20.958 83.409 1.00 57.26 283 TYR B O 1
ATOM 4692 N N . VAL B 1 271 ? 7.793 -18.865 83.227 1.00 58.59 284 VAL B N 1
ATOM 4693 C CA . VAL B 1 271 ? 6.455 -19.168 83.713 1.00 61.72 284 VAL B CA 1
ATOM 4694 C C . VAL B 1 271 ? 5.447 -18.946 82.588 1.00 57.99 284 VAL B C 1
ATOM 4695 O O . VAL B 1 271 ? 5.478 -17.892 81.951 1.00 61.13 284 VAL B O 1
ATOM 4699 N N . GLU B 1 272 ? 4.524 -19.906 82.424 1.00 55.84 285 GLU B N 1
ATOM 4700 C CA A GLU B 1 272 ? 3.458 -19.812 81.443 0.50 57.31 285 GLU B CA 1
ATOM 4701 C CA B GLU B 1 272 ? 3.443 -19.827 81.450 0.50 59.53 285 GLU B CA 1
ATOM 4702 C C . GLU B 1 272 ? 2.526 -18.659 81.814 1.00 61.76 285 GLU B C 1
ATOM 4703 O O . GLU B 1 272 ? 2.347 -18.359 82.989 1.00 62.16 285 GLU B O 1
ATOM 4714 N N . ASP B 1 273 ? 1.964 -17.998 80.791 1.00 61.14 286 ASP B N 1
ATOM 4715 C CA . ASP B 1 273 ? 0.916 -17.004 80.976 1.00 59.23 286 ASP B CA 1
ATOM 4716 C C . ASP B 1 273 ? -0.343 -17.533 80.304 1.00 59.38 286 ASP B C 1
ATOM 4717 O O . ASP B 1 273 ? -0.443 -17.513 79.086 1.00 57.63 286 ASP B O 1
ATOM 4722 N N . PRO B 1 274 ? -1.331 -18.051 81.066 1.00 64.70 287 PRO B N 1
ATOM 4723 C CA . PRO B 1 274 ? -2.496 -18.695 80.451 1.00 61.87 287 PRO B CA 1
ATOM 4724 C C . PRO B 1 274 ? -3.483 -17.720 79.812 1.00 52.76 287 PRO B C 1
ATOM 4725 O O . PRO B 1 274 ? -4.343 -18.157 79.054 1.00 56.97 287 PRO B O 1
ATOM 4729 N N . ASP B 1 275 ? -3.344 -16.415 80.104 1.00 50.68 288 ASP B N 1
ATOM 4730 C CA . ASP B 1 275 ? -4.188 -15.380 79.516 1.00 55.29 288 ASP B CA 1
ATOM 4731 C C . ASP B 1 275 ? -3.692 -14.907 78.142 1.00 54.67 288 ASP B C 1
ATOM 4732 O O . ASP B 1 275 ? -4.432 -14.233 77.426 1.00 48.33 288 ASP B O 1
ATOM 4737 N N . SER B 1 276 ? -2.447 -15.246 77.774 1.00 53.11 289 SER B N 1
ATOM 4738 C CA . SER B 1 276 ? -1.861 -14.797 76.519 1.00 50.90 289 SER B CA 1
ATOM 4739 C C . SER B 1 276 ? -2.615 -15.388 75.333 1.00 47.27 289 SER B C 1
ATOM 4740 O O . SER B 1 276 ? -3.131 -16.503 75.412 1.00 49.81 289 SER B O 1
ATOM 4743 N N . ALA B 1 277 ? -2.587 -14.667 74.209 1.00 44.94 290 ALA B N 1
ATOM 4744 C CA . ALA B 1 277 ? -2.930 -15.268 72.930 1.00 44.62 290 ALA B CA 1
ATOM 4745 C C . ALA B 1 277 ? -2.061 -16.500 72.692 1.00 46.06 290 ALA B C 1
ATOM 4746 O O . ALA B 1 277 ? -0.958 -16.590 73.221 1.00 43.60 290 ALA B O 1
ATOM 4748 N N . ASP B 1 278 ? -2.591 -17.440 71.907 1.00 48.67 291 ASP B N 1
ATOM 4749 C CA . ASP B 1 278 ? -1.848 -18.549 71.339 1.00 48.67 291 ASP B CA 1
ATOM 4750 C C . ASP B 1 278 ? -2.527 -18.902 70.018 1.00 47.38 291 ASP B C 1
ATOM 4751 O O . ASP B 1 278 ? -3.424 -18.178 69.600 1.00 45.53 291 ASP B O 1
ATOM 4756 N N . PHE B 1 279 ? -2.127 -20.009 69.375 1.00 45.96 292 PHE B N 1
ATOM 4757 C CA . PHE B 1 279 ? -2.568 -20.273 68.015 1.00 50.21 292 PHE B CA 1
ATOM 4758 C C . PHE B 1 279 ? -4.004 -20.782 67.945 1.00 51.60 292 PHE B C 1
ATOM 4759 O O . PHE B 1 279 ? -4.561 -20.819 66.854 1.00 52.32 292 PHE B O 1
ATOM 4767 N N . THR B 1 280 ? -4.604 -21.167 69.076 1.00 56.02 293 THR B N 1
ATOM 4768 C CA . THR B 1 280 ? -6.023 -21.509 69.091 1.00 56.39 293 THR B CA 1
ATOM 4769 C C . THR B 1 280 ? -6.829 -20.410 69.782 1.00 59.05 293 THR B C 1
ATOM 4770 O O . THR B 1 280 ? -8.031 -20.588 69.976 1.00 58.49 293 THR B O 1
ATOM 4774 N N . HIS B 1 281 ? -6.171 -19.300 70.158 1.00 52.56 294 HIS B N 1
ATOM 4775 C CA . HIS B 1 281 ? -6.818 -18.170 70.813 1.00 54.64 294 HIS B CA 1
ATOM 4776 C C . HIS B 1 281 ? -6.318 -16.860 70.195 1.00 50.06 294 HIS B C 1
ATOM 4777 O O . HIS B 1 281 ? -5.861 -15.971 70.905 1.00 52.22 294 HIS B O 1
ATOM 4784 N N . LEU B 1 282 ? -6.435 -16.724 68.871 1.00 48.93 295 LEU B N 1
ATOM 4785 C CA . LEU B 1 282 ? -5.793 -15.634 68.150 1.00 45.93 295 LEU B CA 1
ATOM 4786 C C . LEU B 1 282 ? -6.458 -14.288 68.432 1.00 49.60 295 LEU B C 1
ATOM 4787 O O . LEU B 1 282 ? -5.787 -13.247 68.407 1.00 40.05 295 LEU B O 1
ATOM 4792 N N . CYS B 1 283 ? -7.784 -14.293 68.656 1.00 46.58 296 CYS B N 1
ATOM 4793 C CA . CYS B 1 283 ? -8.516 -13.047 68.860 1.00 46.86 296 CYS B CA 1
ATOM 4794 C C . CYS B 1 283 ? -8.045 -12.333 70.129 1.00 47.07 296 CYS B C 1
ATOM 4795 O O . CYS B 1 283 ? -8.206 -11.130 70.249 1.00 50.72 296 CYS B O 1
ATOM 4798 N N . ARG B 1 284 ? -7.431 -13.045 71.071 1.00 48.33 297 ARG B N 1
ATOM 4799 C CA . ARG B 1 284 ? -6.859 -12.396 72.239 1.00 49.81 297 ARG B CA 1
ATOM 4800 C C . ARG B 1 284 ? -5.750 -11.426 71.845 1.00 51.57 297 ARG B C 1
ATOM 4801 O O . ARG B 1 284 ? -5.556 -10.416 72.518 1.00 47.32 297 ARG B O 1
ATOM 4809 N N . LEU B 1 285 ? -5.016 -11.741 70.769 1.00 47.70 298 LEU B N 1
ATOM 4810 C CA . LEU B 1 285 ? -4.000 -10.828 70.274 1.00 45.12 298 LEU B CA 1
ATOM 4811 C C . LEU B 1 285 ? -4.686 -9.529 69.858 1.00 41.07 298 LEU B C 1
ATOM 4812 O O . LEU B 1 285 ? -4.219 -8.453 70.218 1.00 41.87 298 LEU B O 1
ATOM 4817 N N . TYR B 1 286 ? -5.797 -9.637 69.113 1.00 42.67 299 TYR B N 1
ATOM 4818 C CA . TYR B 1 286 ? -6.552 -8.467 68.672 1.00 41.67 299 TYR B CA 1
ATOM 4819 C C . TYR B 1 286 ? -6.994 -7.628 69.879 1.00 40.83 299 TYR B C 1
ATOM 4820 O O . TYR B 1 286 ? -6.752 -6.428 69.919 1.00 40.51 299 TYR B O 1
ATOM 4829 N N . GLU B 1 287 ? -7.614 -8.264 70.872 1.00 40.07 300 GLU B N 1
ATOM 4830 C CA . GLU B 1 287 ? -8.137 -7.553 72.033 1.00 46.08 300 GLU B CA 1
ATOM 4831 C C . GLU B 1 287 ? -6.994 -6.905 72.812 1.00 43.28 300 GLU B C 1
ATOM 4832 O O . G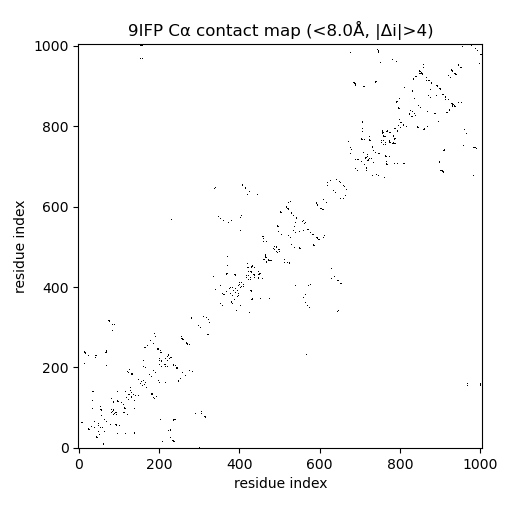LU B 1 287 ? -7.097 -5.751 73.229 1.00 42.36 300 GLU B O 1
ATOM 4838 N N . PHE B 1 288 ? -5.900 -7.654 72.992 1.00 44.75 301 PHE B N 1
ATOM 4839 C CA . PHE B 1 288 ? -4.750 -7.157 73.731 1.00 43.36 301 PHE B CA 1
ATOM 4840 C C . PHE B 1 288 ? -4.241 -5.868 73.096 1.00 41.09 301 PHE B C 1
ATOM 4841 O O . PHE B 1 288 ? -3.998 -4.878 73.789 1.00 41.09 301 PHE B O 1
ATOM 4849 N N . VAL B 1 289 ? -4.087 -5.879 71.765 1.00 40.65 302 VAL B N 1
ATOM 4850 C CA . VAL B 1 289 ? -3.547 -4.732 71.060 1.00 39.73 302 VAL B CA 1
ATOM 4851 C C . VAL B 1 289 ? -4.510 -3.552 71.125 1.00 40.25 302 VAL B C 1
ATOM 4852 O O . VAL B 1 289 ? -4.079 -2.410 71.249 1.00 36.97 302 VAL B O 1
ATOM 4856 N N . VAL B 1 290 ? -5.818 -3.800 71.012 1.00 44.60 303 VAL B N 1
ATOM 4857 C CA . VAL B 1 290 ? -6.783 -2.711 71.137 1.00 42.45 303 VAL B CA 1
ATOM 4858 C C . VAL B 1 290 ? -6.610 -2.052 72.509 1.00 39.35 303 VAL B C 1
ATOM 4859 O O . VAL B 1 290 ? -6.567 -0.820 72.615 1.00 38.89 303 VAL B O 1
ATOM 4863 N N . GLY B 1 291 ? -6.438 -2.885 73.546 1.00 39.60 304 GLY B N 1
ATOM 4864 C CA . GLY B 1 291 ? -6.122 -2.393 74.883 1.00 45.72 304 GLY B CA 1
ATOM 4865 C C . GLY B 1 291 ? -4.836 -1.562 74.913 1.00 49.64 304 GLY B C 1
ATOM 4866 O O . GLY B 1 291 ? -4.802 -0.479 75.501 1.00 43.17 304 GLY B O 1
ATOM 4867 N N . SER B 1 292 ? -3.776 -2.059 74.259 1.00 47.61 305 SER B N 1
ATOM 4868 C CA . SER B 1 292 ? -2.514 -1.325 74.213 1.00 42.85 305 SER B CA 1
ATOM 4869 C C . SER B 1 292 ? -2.700 0.025 73.525 1.00 39.69 305 SER B C 1
ATOM 4870 O O . SER B 1 292 ? -2.115 1.021 73.948 1.00 44.15 305 SER B O 1
ATOM 4873 N N . VAL B 1 293 ? -3.504 0.067 72.460 1.00 38.70 306 VAL B N 1
ATOM 4874 C CA . VAL B 1 293 ? -3.749 1.314 71.752 1.00 42.00 306 VAL B CA 1
ATOM 4875 C C . VAL B 1 293 ? -4.414 2.335 72.683 1.00 44.09 306 VAL B C 1
ATOM 4876 O O . VAL B 1 293 ? -4.083 3.524 72.656 1.00 42.28 306 VAL B O 1
ATOM 4880 N N . GLN B 1 294 ? -5.359 1.870 73.510 1.00 45.52 307 GLN B N 1
ATOM 4881 C CA . GLN B 1 294 ? -6.059 2.762 74.426 1.00 52.00 307 GLN B CA 1
ATOM 4882 C C . GLN B 1 294 ? -5.092 3.324 75.466 1.00 52.87 307 GLN B C 1
ATOM 4883 O O . GLN B 1 294 ? -5.217 4.478 75.842 1.00 50.25 307 GLN B O 1
ATOM 4889 N N . GLU B 1 295 ? -4.121 2.514 75.910 1.00 52.86 308 GLU B N 1
ATOM 4890 C CA . GLU B 1 295 ? -3.099 2.980 76.842 1.00 53.78 308 GLU B CA 1
ATOM 4891 C C . GLU B 1 295 ? -2.221 4.056 76.198 1.00 54.36 308 GLU B C 1
ATOM 4892 O O . GLU B 1 295 ? -1.834 5.004 76.875 1.00 49.38 308 GLU B O 1
ATOM 4898 N N . LEU B 1 296 ? -1.911 3.924 74.897 1.00 51.72 309 LEU B N 1
ATOM 4899 C CA . LEU B 1 296 ? -1.134 4.938 74.192 1.00 48.79 309 LEU B CA 1
ATOM 4900 C C . LEU B 1 296 ? -1.957 6.204 73.962 1.00 47.63 309 LEU B C 1
ATOM 4901 O O . LEU B 1 296 ? -1.406 7.305 73.943 1.00 44.88 309 LEU B O 1
ATOM 4906 N N . TYR B 1 297 ? -3.263 6.031 73.725 1.00 49.58 310 TYR B N 1
ATOM 4907 C CA . TYR B 1 297 ? -4.135 7.125 73.319 1.00 54.07 310 TYR B CA 1
ATOM 4908 C C . TYR B 1 297 ? -5.396 7.118 74.188 1.00 57.59 310 TYR B C 1
ATOM 4909 O O . TYR B 1 297 ? -6.460 6.695 73.748 1.00 50.57 310 TYR B O 1
ATOM 4918 N N . PRO B 1 298 ? -5.289 7.522 75.474 1.00 57.06 311 PRO B N 1
ATOM 4919 C CA . PRO B 1 298 ? -6.410 7.409 76.408 1.00 60.15 311 PRO B CA 1
ATOM 4920 C C . PRO B 1 298 ? -7.585 8.345 76.129 1.00 57.74 311 PRO B C 1
ATOM 4921 O O . PRO B 1 298 ? -8.712 7.990 76.436 1.00 65.14 311 PRO B O 1
ATOM 4925 N N . ASN B 1 299 ? -7.338 9.495 75.492 1.00 58.38 312 ASN B N 1
ATOM 4926 C CA . ASN B 1 299 ? -8.382 10.481 75.256 1.00 61.04 312 ASN B CA 1
ATOM 4927 C C . ASN B 1 299 ? -8.064 11.312 74.021 1.00 60.38 312 ASN B C 1
ATOM 4928 O O . ASN B 1 299 ? -7.929 12.530 74.110 1.00 63.18 312 ASN B O 1
ATOM 4933 N N . PRO B 1 300 ? -8.005 10.702 72.812 1.00 55.59 313 PRO B N 1
ATOM 4934 C CA . PRO B 1 300 ? -7.730 11.469 71.604 1.00 59.18 313 PRO B CA 1
ATOM 4935 C C . PRO B 1 300 ? -8.945 12.294 71.182 1.00 62.97 313 PRO B C 1
ATOM 4936 O O . PRO B 1 300 ? -10.086 11.932 71.498 1.00 60.26 313 PRO B O 1
ATOM 4940 N N . THR B 1 301 ? -8.670 13.384 70.455 1.00 59.64 314 THR B N 1
ATOM 4941 C CA . THR B 1 301 ? -9.686 14.252 69.884 1.00 67.69 314 THR B CA 1
ATOM 4942 C C . THR B 1 301 ? -9.275 14.574 68.449 1.00 67.86 314 THR B C 1
ATOM 4943 O O . THR B 1 301 ? -8.146 14.312 68.061 1.00 65.01 314 THR B O 1
ATOM 4947 N N . GLY B 1 302 ? -10.189 15.155 67.673 1.00 60.62 315 GLY B N 1
ATOM 4948 C CA . GLY B 1 302 ? -9.848 15.708 66.371 1.00 68.03 315 GLY B CA 1
ATOM 4949 C C . GLY B 1 302 ? -9.464 14.626 65.362 1.00 71.69 315 GLY B C 1
ATOM 4950 O O . GLY B 1 302 ? -10.010 13.516 65.398 1.00 67.09 315 GLY B O 1
ATOM 4951 N N . ILE B 1 303 ? -8.518 14.981 64.469 1.00 73.68 316 ILE B N 1
ATOM 4952 C CA . ILE B 1 303 ? -8.076 14.099 63.395 1.00 71.71 316 ILE B CA 1
ATOM 4953 C C . ILE B 1 303 ? -7.382 12.880 64.008 1.00 57.42 316 ILE B C 1
ATOM 4954 O O . ILE B 1 303 ? -7.570 11.793 63.490 1.00 57.98 316 ILE B O 1
ATOM 4959 N N . LEU B 1 304 ? -6.655 13.023 65.118 1.00 47.58 317 LEU B N 1
ATOM 4960 C CA . LEU B 1 304 ? -6.058 11.872 65.784 1.00 54.37 317 LEU B CA 1
ATOM 4961 C C . LEU B 1 304 ? -7.131 10.840 66.128 1.00 57.26 317 LEU B C 1
ATOM 4962 O O . LEU B 1 304 ? -6.961 9.660 65.830 1.00 53.14 317 LEU B O 1
ATOM 4967 N N . ARG B 1 305 ? -8.241 11.282 66.733 1.00 55.96 318 ARG B N 1
ATOM 4968 C CA . ARG B 1 305 ? -9.311 10.364 67.095 1.00 56.53 318 ARG B CA 1
ATOM 4969 C C . ARG B 1 305 ? -9.862 9.708 65.835 1.00 49.59 318 ARG B C 1
ATOM 4970 O O . ARG B 1 305 ? -10.070 8.492 65.788 1.00 52.40 318 ARG B O 1
ATOM 4978 N N . ARG B 1 306 ? -10.126 10.540 64.825 1.00 49.61 319 ARG B N 1
ATOM 4979 C CA . ARG B 1 306 ? -10.729 10.059 63.592 1.00 54.99 319 ARG B CA 1
ATOM 4980 C C . ARG B 1 306 ? -9.809 9.014 62.951 1.00 53.47 319 ARG B C 1
ATOM 4981 O O . ARG B 1 306 ? -10.255 7.954 62.525 1.00 46.18 319 ARG B O 1
ATOM 4989 N N . ASN B 1 307 ? -8.508 9.316 62.903 1.00 53.09 320 ASN B N 1
ATOM 4990 C CA . ASN B 1 307 ? -7.548 8.456 62.227 1.00 53.69 320 ASN B CA 1
ATOM 4991 C C . ASN B 1 307 ? -7.356 7.178 63.034 1.00 49.00 320 ASN B C 1
ATOM 4992 O O . ASN B 1 307 ? -7.175 6.120 62.446 1.00 50.50 320 ASN B O 1
ATOM 4997 N N . LEU B 1 308 ? -7.448 7.253 64.364 1.00 46.06 321 LEU B N 1
ATOM 4998 C CA . LEU B 1 308 ? -7.415 6.048 65.183 1.00 49.30 321 LEU B CA 1
ATOM 4999 C C . LEU B 1 308 ? -8.584 5.134 64.836 1.00 52.50 321 LEU B C 1
ATOM 5000 O O . LEU B 1 308 ? -8.410 3.918 64.698 1.00 47.20 321 LEU B O 1
ATOM 5005 N N . ILE B 1 309 ? -9.783 5.715 64.739 1.00 46.75 322 ILE B N 1
ATOM 5006 C CA . ILE B 1 309 ? -10.961 4.916 64.465 1.00 46.14 322 ILE B CA 1
ATOM 5007 C C . ILE B 1 309 ? -10.799 4.191 63.126 1.00 43.45 322 ILE B C 1
ATOM 5008 O O . ILE B 1 309 ? -11.073 2.994 63.014 1.00 48.41 322 ILE B O 1
ATOM 5013 N N . LYS B 1 310 ? -10.356 4.924 62.109 1.00 44.93 323 LYS B N 1
ATOM 5014 C CA . LYS B 1 310 ? -10.186 4.368 60.770 1.00 49.95 323 LYS B CA 1
ATOM 5015 C C . LYS B 1 310 ? -9.120 3.268 60.753 1.00 41.70 323 LYS B C 1
ATOM 5016 O O . LYS B 1 310 ? -9.369 2.185 60.236 1.00 41.45 323 LYS B O 1
ATOM 5022 N N . ASN B 1 311 ? -7.944 3.543 61.338 1.00 42.52 324 ASN B N 1
ATOM 5023 C CA . ASN B 1 311 ? -6.842 2.586 61.331 1.00 41.21 324 ASN B CA 1
ATOM 5024 C C . ASN B 1 311 ? -7.232 1.327 62.091 1.00 42.39 324 ASN B C 1
ATOM 5025 O O . ASN B 1 311 ? -6.927 0.227 61.662 1.00 39.81 324 ASN B O 1
ATOM 5030 N N . LEU B 1 312 ? -7.960 1.472 63.202 1.00 45.54 325 LEU B N 1
ATOM 5031 C CA . LEU B 1 312 ? -8.413 0.309 63.944 1.00 43.63 325 LEU B CA 1
ATOM 5032 C C . LEU B 1 312 ? -9.307 -0.545 63.055 1.00 38.15 325 LEU B C 1
ATOM 5033 O O . LEU B 1 312 ? -9.191 -1.765 63.068 1.00 39.93 325 LEU B O 1
ATOM 5038 N N . HIS B 1 313 ? -10.225 0.098 62.323 1.00 43.92 326 HIS B N 1
ATOM 5039 C CA . HIS B 1 313 ? -11.113 -0.617 61.416 1.00 42.50 326 HIS B CA 1
ATOM 5040 C C . HIS B 1 313 ? -10.298 -1.301 60.310 1.00 39.99 326 HIS B C 1
ATOM 5041 O O . HIS B 1 313 ? -10.534 -2.466 59.997 1.00 39.40 326 HIS B O 1
ATOM 5048 N N . TYR B 1 314 ? -9.335 -0.581 59.720 1.00 40.58 327 TYR B N 1
ATOM 5049 C CA . TYR B 1 314 ? -8.523 -1.166 58.655 1.00 43.88 327 TYR B CA 1
ATOM 5050 C C . TYR B 1 314 ? -7.822 -2.421 59.175 1.00 41.67 327 TYR B C 1
ATOM 5051 O O . TYR B 1 314 ? -7.815 -3.459 58.516 1.00 40.02 327 TYR B O 1
ATOM 5060 N N . TRP B 1 315 ? -7.258 -2.332 60.382 1.00 39.89 328 TRP B N 1
ATOM 5061 C CA . TRP B 1 315 ? -6.580 -3.474 60.967 1.00 42.04 328 TRP B CA 1
ATOM 5062 C C . TRP B 1 315 ? -7.554 -4.641 61.109 1.00 42.55 328 TRP B C 1
ATOM 5063 O O . TRP B 1 315 ? -7.251 -5.772 60.710 1.00 40.58 328 TRP B O 1
ATOM 5074 N N . TRP B 1 316 ? -8.742 -4.346 61.647 1.00 42.49 329 TRP B N 1
ATOM 5075 C CA . TRP B 1 316 ? -9.744 -5.375 61.832 1.00 41.01 329 TRP B CA 1
ATOM 5076 C C . TRP B 1 316 ? -10.090 -6.072 60.515 1.00 33.98 329 TRP B C 1
ATOM 5077 O O . TRP B 1 316 ? -10.288 -7.281 60.512 1.00 36.11 329 TRP B O 1
ATOM 5088 N N . THR B 1 317 ? -10.149 -5.344 59.396 1.00 37.44 330 THR B N 1
ATOM 5089 C CA . THR B 1 317 ? -10.510 -5.974 58.124 1.00 44.18 330 THR B CA 1
ATOM 5090 C C . THR B 1 317 ? -9.533 -7.114 57.823 1.00 43.83 330 THR B C 1
ATOM 5091 O O . THR B 1 317 ? -9.953 -8.170 57.362 1.00 42.89 330 THR B O 1
ATOM 5095 N N . GLY B 1 318 ? -8.245 -6.935 58.149 1.00 42.67 331 GLY B N 1
ATOM 5096 C CA . GLY B 1 318 ? -7.289 -8.014 57.947 1.00 46.94 331 GLY B CA 1
ATOM 5097 C C . GLY B 1 318 ? -7.388 -9.087 59.029 1.00 42.23 331 GLY B C 1
ATOM 5098 O O . GLY B 1 318 ? -7.367 -10.290 58.736 1.00 40.68 331 GLY B O 1
ATOM 5099 N N . VAL B 1 319 ? -7.463 -8.643 60.290 1.00 41.92 332 VAL B N 1
ATOM 5100 C CA . VAL B 1 319 ? -7.523 -9.564 61.414 1.00 41.29 332 VAL B CA 1
ATOM 5101 C C . VAL B 1 319 ? -8.710 -10.506 61.268 1.00 36.74 332 VAL B C 1
ATOM 5102 O O . VAL B 1 319 ? -8.596 -11.694 61.568 1.00 38.80 332 VAL B O 1
ATOM 5106 N N . ASN B 1 320 ? -9.859 -9.963 60.844 1.00 40.38 333 ASN B N 1
ATOM 5107 C CA . ASN B 1 320 ? -11.088 -10.744 60.790 1.00 41.72 333 ASN B CA 1
ATOM 5108 C C . ASN B 1 320 ? -10.894 -11.980 59.915 1.00 41.99 333 ASN B C 1
ATOM 5109 O O . ASN B 1 320 ? -11.312 -13.076 60.284 1.00 40.30 333 ASN B O 1
ATOM 5114 N N . VAL B 1 321 ? -10.201 -11.800 58.782 1.00 49.09 334 VAL B N 1
ATOM 5115 C CA . VAL B 1 321 ? -9.949 -12.898 57.863 1.00 47.72 334 VAL B CA 1
ATOM 5116 C C . VAL B 1 321 ? -8.822 -13.763 58.416 1.00 46.83 334 VAL B C 1
ATOM 5117 O O . VAL B 1 321 ? -8.981 -14.967 58.551 1.00 43.55 334 VAL B O 1
ATOM 5121 N N . ALA B 1 322 ? -7.685 -13.146 58.754 1.00 51.17 335 ALA B N 1
ATOM 5122 C CA . ALA B 1 322 ? -6.496 -13.910 59.099 1.00 51.25 335 ALA B CA 1
ATOM 5123 C C . ALA B 1 322 ? -6.719 -14.766 60.341 1.00 49.27 335 ALA B C 1
ATOM 5124 O O . ALA B 1 322 ? -6.169 -15.857 60.426 1.00 51.57 335 ALA B O 1
ATOM 5126 N N . PHE B 1 323 ? -7.520 -14.280 61.299 1.00 48.15 336 PHE B N 1
ATOM 5127 C CA . PHE B 1 323 ? -7.679 -14.981 62.565 1.00 48.31 336 PHE B CA 1
ATOM 5128 C C . PHE B 1 323 ? -8.951 -15.828 62.589 1.00 50.25 336 PHE B C 1
ATOM 5129 O O . PHE B 1 323 ? -9.254 -16.421 63.611 1.00 52.73 336 PHE B O 1
ATOM 5137 N N . GLY B 1 324 ? -9.704 -15.861 61.485 1.00 51.47 337 GLY B N 1
ATOM 5138 C CA . GLY B 1 324 ? -10.882 -16.706 61.383 1.00 55.43 337 GLY B CA 1
ATOM 5139 C C . GLY B 1 324 ? -12.080 -16.149 62.145 1.00 53.14 337 GLY B C 1
ATOM 5140 O O . GLY B 1 324 ? -12.889 -16.927 62.635 1.00 56.03 337 GLY B O 1
ATOM 5141 N N . GLY B 1 325 ? -12.197 -14.817 62.221 1.00 50.51 338 GLY B N 1
ATOM 5142 C CA . GLY B 1 325 ? -13.376 -14.159 62.780 1.00 53.45 338 GLY B CA 1
ATOM 5143 C C . GLY B 1 325 ? -13.140 -13.614 64.194 1.00 47.87 338 GLY B C 1
ATOM 5144 O O . GLY B 1 325 ? -12.955 -14.371 65.136 1.00 46.69 338 GLY B O 1
ATOM 5145 N N . CYS B 1 326 ? -13.125 -12.289 64.334 1.00 48.77 339 CYS B N 1
ATOM 5146 C CA . CYS B 1 326 ? -13.030 -11.638 65.632 1.00 48.08 339 CYS B CA 1
ATOM 5147 C C . CYS B 1 326 ? -14.061 -10.519 65.664 1.00 49.71 339 CYS B C 1
ATOM 5148 O O . CYS B 1 326 ? -14.238 -9.795 64.675 1.00 46.69 339 CYS B O 1
ATOM 5151 N N . ASP B 1 327 ? -14.714 -10.377 66.816 1.00 47.89 340 ASP B N 1
ATOM 5152 C CA . ASP B 1 327 ? -15.698 -9.324 66.995 1.00 49.10 340 ASP B CA 1
ATOM 5153 C C . ASP B 1 327 ? -14.953 -7.994 67.009 1.00 45.25 340 ASP B C 1
ATOM 5154 O O . ASP B 1 327 ? -14.060 -7.788 67.840 1.00 48.31 340 ASP B O 1
ATOM 5159 N N . GLU B 1 328 ? -15.325 -7.091 66.097 1.00 43.32 341 GLU B N 1
ATOM 5160 C CA . GLU B 1 328 ? -14.691 -5.790 66.025 1.00 40.80 341 GLU B CA 1
ATOM 5161 C C . GLU B 1 328 ? -14.985 -4.993 67.292 1.00 47.20 341 GLU B C 1
ATOM 5162 O O . GLU B 1 328 ? -16.112 -4.990 67.792 1.00 45.65 341 GLU B O 1
ATOM 5168 N N . LEU B 1 329 ? -13.941 -4.313 67.785 1.00 43.44 342 LEU B N 1
ATOM 5169 C CA . LEU B 1 329 ? -14.041 -3.430 68.928 1.00 44.21 342 LEU B CA 1
ATOM 5170 C C . LEU B 1 329 ? -13.986 -1.994 68.424 1.00 42.80 342 LEU B C 1
ATOM 5171 O O . LEU B 1 329 ? -13.325 -1.694 67.438 1.00 46.69 342 LEU B O 1
ATOM 5176 N N . PHE B 1 330 ? -14.689 -1.106 69.132 1.00 41.68 343 PHE B N 1
ATOM 5177 C CA . PHE B 1 330 ? -14.802 0.295 68.768 1.00 43.70 343 PHE B CA 1
ATOM 5178 C C . PHE B 1 330 ? -14.492 1.128 70.010 1.00 49.11 343 PHE B C 1
ATOM 5179 O O . PHE B 1 330 ? -15.382 1.764 70.590 1.00 49.91 343 PHE B O 1
ATOM 5187 N N . PRO B 1 331 ? -13.216 1.139 70.465 1.00 47.13 344 PRO B N 1
ATOM 5188 C CA . PRO B 1 331 ? -12.849 1.836 71.695 1.00 47.45 344 PRO B CA 1
ATOM 5189 C C . PRO B 1 331 ? -13.120 3.335 71.695 1.00 43.57 344 PRO B C 1
ATOM 5190 O O . PRO B 1 331 ? -13.183 3.914 72.766 1.00 46.28 344 PRO B O 1
ATOM 5194 N N . TYR B 1 332 ? -13.263 3.956 70.517 1.00 42.41 345 TYR B N 1
ATOM 5195 C CA . TYR B 1 332 ? -13.530 5.387 70.424 1.00 46.15 345 TYR B CA 1
ATOM 5196 C C . TYR B 1 332 ? -14.870 5.670 69.730 1.00 43.72 345 TYR B C 1
ATOM 5197 O O . TYR B 1 332 ? -15.070 6.766 69.210 1.00 49.86 345 TYR B O 1
ATOM 5206 N N . GLY B 1 333 ? -15.767 4.679 69.682 1.00 46.91 346 GLY B N 1
ATOM 5207 C CA . GLY B 1 333 ? -17.026 4.830 68.965 1.00 47.67 346 GLY B CA 1
ATOM 5208 C C . GLY B 1 333 ? -16.835 4.788 67.447 1.00 52.70 346 GLY B C 1
ATOM 5209 O O . GLY B 1 333 ? -15.865 4.214 66.963 1.00 53.96 346 GLY B O 1
ATOM 5210 N N . GLN B 1 334 ? -17.782 5.398 66.709 1.00 57.64 347 GLN B N 1
ATOM 5211 C CA . GLN B 1 334 ? -17.775 5.475 65.253 1.00 59.80 347 GLN B CA 1
ATOM 5212 C C . GLN B 1 334 ? -17.557 6.910 64.775 1.00 61.89 347 GLN B C 1
ATOM 5213 O O . GLN B 1 334 ? -17.511 7.836 65.578 1.00 64.81 347 GLN B O 1
ATOM 5219 N N . LEU B 1 335 ? -17.420 7.086 63.454 1.00 60.12 348 LEU B N 1
ATOM 5220 C CA . LEU B 1 335 ? -17.133 8.400 62.893 1.00 67.42 348 LEU B CA 1
ATOM 5221 C C . LEU B 1 335 ? -18.383 9.297 62.937 1.00 61.41 348 LEU B C 1
ATOM 5222 O O . LEU B 1 335 ? -19.463 8.718 62.801 1.00 63.78 348 LEU B O 1
ATOM 5227 N N . GLN C 1 1 ? 7.656 -17.087 25.571 1.00 102.52 14 GLN C N 1
ATOM 5228 C CA . GLN C 1 1 ? 6.394 -17.275 24.802 1.00 109.82 14 GLN C CA 1
ATOM 5229 C C . GLN C 1 1 ? 5.705 -15.923 24.592 1.00 107.97 14 GLN C C 1
ATOM 5230 O O . GLN C 1 1 ? 5.803 -15.026 25.429 1.00 108.67 14 GLN C O 1
ATOM 5236 N N . GLY C 1 2 ? 5.000 -15.800 23.458 1.00 95.27 15 GLY C N 1
ATOM 5237 C CA . GLY C 1 2 ? 4.306 -14.580 23.074 1.00 75.88 15 GLY C CA 1
ATOM 5238 C C . GLY C 1 2 ? 3.868 -14.663 21.611 1.00 67.01 15 GLY C C 1
ATOM 5239 O O . GLY C 1 2 ? 3.719 -15.748 21.061 1.00 68.33 15 GLY C O 1
ATOM 5240 N N . VAL C 1 3 ? 3.707 -13.506 20.971 1.00 58.99 16 VAL C N 1
ATOM 5241 C CA . VAL C 1 3 ? 3.248 -13.444 19.595 1.00 58.67 16 VAL C CA 1
ATOM 5242 C C . VAL C 1 3 ? 4.365 -12.877 18.724 1.00 55.73 16 VAL C C 1
ATOM 5243 O O . VAL C 1 3 ? 5.150 -12.055 19.184 1.00 47.48 16 VAL C O 1
ATOM 5247 N N . ASP C 1 4 ? 4.432 -13.337 17.469 1.00 50.78 17 ASP C N 1
ATOM 5248 C CA . ASP C 1 4 ? 5.319 -12.757 16.471 1.00 50.49 17 ASP C CA 1
ATOM 5249 C C . ASP C 1 4 ? 4.527 -11.718 15.672 1.00 49.45 17 ASP C C 1
ATOM 5250 O O . ASP C 1 4 ? 3.650 -12.082 14.908 1.00 48.97 17 ASP C O 1
ATOM 5255 N N . PRO C 1 5 ? 4.770 -10.396 15.842 1.00 47.05 18 PRO C N 1
ATOM 5256 C CA . PRO C 1 5 ? 3.859 -9.380 15.303 1.00 46.77 18 PRO C CA 1
ATOM 5257 C C . PRO C 1 5 ? 4.017 -9.174 13.796 1.00 44.69 18 PRO C C 1
ATOM 5258 O O . PRO C 1 5 ? 5.113 -8.889 13.338 1.00 44.36 18 PRO C O 1
ATOM 5262 N N . PRO C 1 6 ? 2.928 -9.280 13.001 1.00 43.62 19 PRO C N 1
ATOM 5263 C CA . PRO C 1 6 ? 2.997 -9.165 11.545 1.00 46.93 19 PRO C CA 1
ATOM 5264 C C . PRO C 1 6 ? 3.208 -7.709 11.150 1.00 44.09 19 PRO C C 1
ATOM 5265 O O . PRO C 1 6 ? 2.886 -6.807 11.925 1.00 37.20 19 PRO C O 1
ATOM 5269 N N . PRO C 1 7 ? 3.742 -7.422 9.945 1.00 45.20 20 PRO C N 1
ATOM 5270 C CA . PRO C 1 7 ? 3.822 -6.047 9.466 1.00 45.31 20 PRO C CA 1
ATOM 5271 C C . PRO C 1 7 ? 2.421 -5.469 9.308 1.00 41.16 20 PRO C C 1
ATOM 5272 O O . PRO C 1 7 ? 1.442 -6.203 9.225 1.00 36.09 20 PRO C O 1
ATOM 5276 N N . PRO C 1 8 ? 2.255 -4.131 9.366 1.00 36.24 21 PRO C N 1
ATOM 5277 C CA . PRO C 1 8 ? 0.927 -3.534 9.260 1.00 34.41 21 PRO C CA 1
ATOM 5278 C C . PRO C 1 8 ? 0.296 -3.812 7.897 1.00 36.54 21 PRO C C 1
ATOM 5279 O O . PRO C 1 8 ? 0.991 -3.938 6.891 1.00 32.09 21 PRO C O 1
ATOM 5283 N N . PRO C 1 9 ? -1.042 -3.879 7.821 1.00 37.43 22 PRO C N 1
ATOM 5284 C CA . PRO C 1 9 ? -1.733 -3.899 6.532 1.00 39.33 22 PRO C CA 1
ATOM 5285 C C . PRO C 1 9 ? -1.339 -2.684 5.704 1.00 34.17 22 PRO C C 1
ATOM 5286 O O . PRO C 1 9 ? -1.028 -1.640 6.263 1.00 36.06 22 PRO C O 1
ATOM 5290 N N . GLY C 1 10 ? -1.421 -2.819 4.375 1.00 34.79 23 GLY C N 1
ATOM 5291 C CA . GLY C 1 10 ? -1.367 -1.685 3.463 1.00 36.89 23 GLY C CA 1
ATOM 5292 C C . GLY C 1 10 ? -2.740 -1.041 3.280 1.00 37.43 23 GLY C C 1
ATOM 5293 O O . GLY C 1 10 ? -3.690 -1.401 3.982 1.00 32.77 23 GLY C O 1
ATOM 5294 N N . PRO C 1 11 ? -2.871 -0.052 2.365 1.00 39.75 24 PRO C N 1
ATOM 5295 C CA . PRO C 1 11 ? -4.156 0.599 2.120 1.00 41.82 24 PRO C CA 1
ATOM 5296 C C . PRO C 1 11 ? -5.214 -0.442 1.756 1.00 38.75 24 PRO C C 1
ATOM 5297 O O . PRO C 1 11 ? -4.900 -1.515 1.248 1.00 36.93 24 PRO C O 1
ATOM 5301 N N . PRO C 1 12 ? -6.510 -0.155 1.983 1.00 36.17 25 PRO C N 1
ATOM 5302 C CA . PRO C 1 12 ? -7.566 -1.091 1.596 1.00 38.99 25 PRO C CA 1
ATOM 5303 C C . PRO C 1 12 ? -7.645 -1.184 0.069 1.00 38.52 25 PRO C C 1
ATOM 5304 O O . PRO C 1 12 ? -7.340 -0.203 -0.614 1.00 36.94 25 PRO C O 1
ATOM 5308 N N . SER C 1 13 ? -8.014 -2.370 -0.440 1.00 39.81 26 SER C N 1
ATOM 5309 C CA A SER C 1 13 ? -8.148 -2.607 -1.875 0.50 42.75 26 SER C CA 1
ATOM 5310 C CA B SER C 1 13 ? -8.139 -2.604 -1.877 0.50 44.63 26 SER C CA 1
ATOM 5311 C C . SER C 1 13 ? -9.059 -1.566 -2.516 1.00 37.81 26 SER C C 1
ATOM 5312 O O . SER C 1 13 ? -8.749 -1.052 -3.585 1.00 36.00 26 SER C O 1
ATOM 5317 N N . PHE C 1 14 ? -10.186 -1.277 -1.848 1.00 37.04 27 PHE C N 1
ATOM 5318 C CA . PHE C 1 14 ? -11.153 -0.301 -2.335 1.00 39.01 27 PHE C CA 1
ATOM 5319 C C . PHE C 1 14 ? -11.094 0.930 -1.435 1.00 38.94 27 PHE C C 1
ATOM 5320 O O . PHE C 1 14 ? -11.259 0.781 -0.225 1.00 35.44 27 PHE C O 1
ATOM 5328 N N . THR C 1 15 ? -10.895 2.117 -2.027 1.00 34.89 28 THR C N 1
ATOM 5329 C CA . THR C 1 15 ? -10.722 3.355 -1.291 1.00 36.93 28 THR C CA 1
ATOM 5330 C C . THR C 1 15 ? -11.830 4.365 -1.577 1.00 35.65 28 THR C C 1
ATOM 5331 O O . THR C 1 15 ? -11.670 5.526 -1.231 1.00 34.05 28 THR C O 1
ATOM 5335 N N . GLY C 1 16 ? -12.932 3.949 -2.208 1.00 37.88 29 GLY C N 1
ATOM 5336 C CA . GLY C 1 16 ? -14.055 4.843 -2.461 1.00 36.87 29 GLY C CA 1
ATOM 5337 C C . GLY C 1 16 ? -15.015 4.884 -1.271 1.00 44.78 29 GLY C C 1
ATOM 5338 O O . GLY C 1 16 ? -14.761 4.229 -0.255 1.00 38.82 29 GLY C O 1
ATOM 5339 N N . THR C 1 17 ? -16.121 5.639 -1.405 1.00 43.83 30 THR C N 1
ATOM 5340 C CA . THR C 1 17 ? -17.147 5.678 -0.366 1.00 43.74 30 THR C CA 1
ATOM 5341 C C . THR C 1 17 ? -17.881 4.346 -0.346 1.00 42.35 30 THR C C 1
ATOM 5342 O O . THR C 1 17 ? -17.830 3.589 -1.305 1.00 41.82 30 THR C O 1
ATOM 5346 N N . LYS C 1 18 ? -18.504 4.056 0.795 1.00 43.88 31 LYS C N 1
ATOM 5347 C CA . LYS C 1 18 ? -19.345 2.881 0.975 1.00 44.41 31 LYS C CA 1
ATOM 5348 C C . LYS C 1 18 ? -20.126 3.061 2.273 1.00 43.44 31 LYS C C 1
ATOM 5349 O O . LYS C 1 18 ? -19.718 3.849 3.120 1.00 44.66 31 LYS C O 1
ATOM 53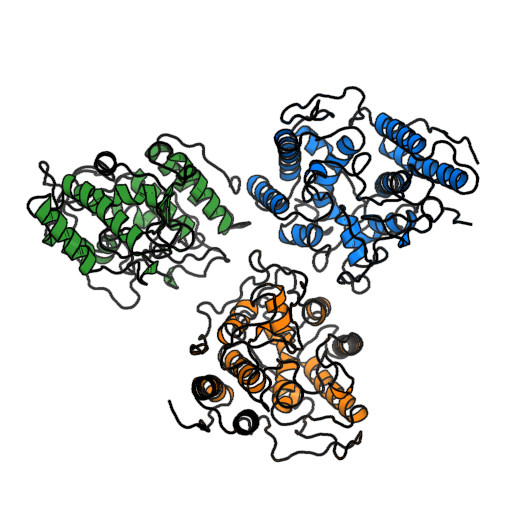55 N N . LEU C 1 19 ? -21.231 2.321 2.411 1.00 50.34 32 LEU C N 1
ATOM 5356 C CA . LEU C 1 19 ? -21.995 2.279 3.645 1.00 46.98 32 LEU C CA 1
ATOM 5357 C C . LEU C 1 19 ? -21.166 1.526 4.678 1.00 43.37 32 LEU C C 1
ATOM 5358 O O . LEU C 1 19 ? -20.823 0.372 4.433 1.00 44.03 32 LEU C O 1
ATOM 5363 N N . VAL C 1 20 ? -20.882 2.152 5.833 1.00 46.36 33 VAL C N 1
ATOM 5364 C CA . VAL C 1 20 ? -20.107 1.464 6.868 1.00 45.84 33 VAL C CA 1
ATOM 5365 C C . VAL C 1 20 ? -20.997 1.105 8.057 1.00 45.05 33 VAL C C 1
ATOM 5366 O O . VAL C 1 20 ? -20.683 0.176 8.807 1.00 42.40 33 VAL C O 1
ATOM 5370 N N . ASN C 1 21 ? -22.080 1.863 8.244 1.00 48.37 34 ASN C N 1
ATOM 5371 C CA . ASN C 1 21 ? -23.078 1.537 9.251 1.00 48.16 34 ASN C CA 1
ATOM 5372 C C . ASN C 1 21 ? -24.051 0.520 8.665 1.00 48.63 34 ASN C C 1
ATOM 5373 O O . ASN C 1 21 ? -25.164 0.877 8.327 1.00 51.17 34 ASN C O 1
ATOM 5378 N N . ASP C 1 22 ? -23.628 -0.740 8.565 1.00 50.98 35 ASP C N 1
ATOM 5379 C CA . ASP C 1 22 ? -24.313 -1.736 7.755 1.00 51.52 35 ASP C CA 1
ATOM 5380 C C . ASP C 1 22 ? -24.706 -2.911 8.649 1.00 53.88 35 ASP C C 1
ATOM 5381 O O . ASP C 1 22 ? -24.432 -2.904 9.845 1.00 51.86 35 ASP C O 1
ATOM 5386 N N . ALA C 1 23 ? -25.330 -3.928 8.051 1.00 56.73 36 ALA C N 1
ATOM 5387 C CA . ALA C 1 23 ? -25.969 -4.990 8.811 1.00 62.95 36 ALA C CA 1
ATOM 5388 C C . ALA C 1 23 ? -24.927 -5.799 9.576 1.00 58.21 36 ALA C C 1
ATOM 5389 O O . ALA C 1 23 ? -25.207 -6.297 10.668 1.00 52.65 36 ALA C O 1
ATOM 5391 N N . ASP C 1 24 ? -23.732 -5.922 8.991 1.00 55.71 37 ASP C N 1
ATOM 5392 C CA . ASP C 1 24 ? -22.681 -6.724 9.596 1.00 57.34 37 ASP C CA 1
ATOM 5393 C C . ASP C 1 24 ? -22.008 -5.969 10.749 1.00 44.25 37 ASP C C 1
ATOM 5394 O O . ASP C 1 24 ? -21.285 -6.596 11.504 1.00 51.18 37 ASP C O 1
ATOM 5399 N N . HIS C 1 25 ? -22.219 -4.644 10.853 1.00 40.26 38 HIS C N 1
ATOM 5400 C CA . HIS C 1 25 ? -21.553 -3.804 11.840 1.00 44.67 38 HIS C CA 1
ATOM 5401 C C . HIS C 1 25 ? -22.579 -2.977 12.622 1.00 42.42 38 HIS C C 1
ATOM 5402 O O . HIS C 1 25 ? -22.557 -1.743 12.595 1.00 43.33 38 HIS C O 1
ATOM 5409 N N . PRO C 1 26 ? -23.498 -3.626 13.374 1.00 40.52 39 PRO C N 1
ATOM 5410 C CA . PRO C 1 26 ? -24.510 -2.890 14.137 1.00 43.03 39 PRO C CA 1
ATOM 5411 C C . PRO C 1 26 ? -23.921 -2.260 15.397 1.00 45.17 39 PRO C C 1
ATOM 5412 O O . PRO C 1 26 ? -23.104 -2.878 16.074 1.00 45.01 39 PRO C O 1
ATOM 5416 N N . TRP C 1 27 ? -24.369 -1.056 15.738 1.00 42.00 40 TRP C N 1
ATOM 5417 C CA . TRP C 1 27 ? -24.078 -0.534 17.059 1.00 46.84 40 TRP C CA 1
ATOM 5418 C C . TRP C 1 27 ? -24.662 -1.463 18.122 1.00 52.43 40 TRP C C 1
ATOM 5419 O O . TRP C 1 27 ? -25.783 -1.951 17.974 1.00 46.77 40 TRP C O 1
ATOM 5430 N N . GLN C 1 28 ? -23.888 -1.707 19.187 1.00 46.77 41 GLN C N 1
ATOM 5431 C CA . GLN C 1 28 ? -24.366 -2.446 20.340 1.00 48.06 41 GLN C CA 1
ATOM 5432 C C . GLN C 1 28 ? -23.868 -1.794 21.624 1.00 50.20 41 GLN C C 1
ATOM 5433 O O . GLN C 1 28 ? -22.774 -1.223 21.656 1.00 49.73 41 GLN C O 1
ATOM 5439 N N . PRO C 1 29 ? -24.677 -1.838 22.704 1.00 50.75 42 PRO C N 1
ATOM 5440 C CA . PRO C 1 29 ? -24.309 -1.182 23.957 1.00 51.85 42 PRO C CA 1
ATOM 5441 C C . PRO C 1 29 ? -23.116 -1.853 24.612 1.00 43.46 42 PRO C C 1
ATOM 5442 O O . PRO C 1 29 ? -22.836 -3.026 24.350 1.00 41.12 42 PRO C O 1
ATOM 5446 N N . LEU C 1 30 ? -22.429 -1.083 25.462 1.00 43.89 43 LEU C N 1
ATOM 5447 C CA . LEU C 1 30 ? -21.293 -1.585 26.216 1.00 45.62 43 LEU C CA 1
ATOM 5448 C C . LEU C 1 30 ? -21.754 -2.677 27.169 1.00 50.42 43 LEU C C 1
ATOM 5449 O O . LEU C 1 30 ? -22.815 -2.558 27.779 1.00 53.33 43 LEU C O 1
ATOM 5454 N N . ARG C 1 31 ? -20.959 -3.747 27.249 1.00 47.30 44 ARG C N 1
ATOM 5455 C CA . ARG C 1 31 ? -21.124 -4.761 28.266 1.00 43.71 44 ARG C CA 1
ATOM 5456 C C . ARG C 1 31 ? -20.076 -4.514 29.348 1.00 49.69 44 ARG C C 1
ATOM 5457 O O . ARG C 1 31 ? -19.077 -3.829 29.118 1.00 50.44 44 ARG C O 1
ATOM 5465 N N . GLU C 1 32 ? -20.315 -5.080 30.538 1.00 48.97 45 GLU C N 1
ATOM 5466 C CA . GLU C 1 32 ? -19.323 -5.130 31.604 1.00 50.03 45 GLU C CA 1
ATOM 5467 C C . GLU C 1 32 ? -18.000 -5.644 31.031 1.00 44.55 45 GLU C C 1
ATOM 5468 O O . GLU C 1 32 ? -17.976 -6.675 30.359 1.00 40.61 45 GLU C O 1
ATOM 5474 N N . GLY C 1 33 ? -16.902 -4.946 31.331 1.00 50.11 46 GLY C N 1
ATOM 5475 C CA . GLY C 1 33 ? -15.590 -5.401 30.884 1.00 53.79 46 GLY C CA 1
ATOM 5476 C C . GLY C 1 33 ? -15.135 -4.744 29.580 1.00 51.63 46 GLY C C 1
ATOM 5477 O O . GLY C 1 33 ? -13.940 -4.664 29.316 1.00 52.52 46 GLY C O 1
ATOM 5478 N N . ASP C 1 34 ? -16.078 -4.237 28.783 1.00 48.89 47 ASP C N 1
ATOM 5479 C CA . ASP C 1 34 ? -15.741 -3.574 27.529 1.00 50.41 47 ASP C CA 1
ATOM 5480 C C . ASP C 1 34 ? -15.004 -2.276 27.816 1.00 48.95 47 ASP C C 1
ATOM 5481 O O . ASP C 1 34 ? -15.420 -1.528 28.688 1.00 42.83 47 ASP C O 1
ATOM 5486 N N . ILE C 1 35 ? -13.956 -1.996 27.025 1.00 46.49 48 ILE C N 1
ATOM 5487 C CA . ILE C 1 35 ? -13.120 -0.827 27.239 1.00 39.46 48 ILE C CA 1
ATOM 5488 C C . ILE C 1 35 ? -13.387 0.213 26.158 1.00 38.51 48 ILE C C 1
ATOM 5489 O O . ILE C 1 35 ? -13.410 -0.105 24.970 1.00 40.51 48 ILE C O 1
ATOM 5494 N N . ARG C 1 36 ? -13.498 1.473 26.576 1.00 35.41 49 ARG C N 1
ATOM 5495 C CA . ARG C 1 36 ? -13.556 2.603 25.669 1.00 39.78 49 ARG C CA 1
ATOM 5496 C C . ARG C 1 36 ? -12.637 3.671 26.255 1.00 41.52 49 ARG C C 1
ATOM 5497 O O . ARG C 1 36 ? -12.301 3.598 27.423 1.00 38.82 49 ARG C O 1
ATOM 5505 N N . GLY C 1 37 ? -12.235 4.657 25.449 1.00 42.44 50 GLY C N 1
ATOM 5506 C CA . GLY C 1 37 ? -11.229 5.607 25.886 1.00 42.36 50 GLY C CA 1
ATOM 5507 C C . GLY C 1 37 ? -11.399 6.977 25.250 1.00 40.12 50 GLY C C 1
ATOM 5508 O O . GLY C 1 37 ? -12.517 7.391 24.932 1.00 36.49 50 GLY C O 1
ATOM 5509 N N . PRO C 1 38 ? -10.284 7.722 25.059 1.00 37.95 51 PRO C N 1
ATOM 5510 C CA . PRO C 1 38 ? -10.351 9.124 24.645 1.00 37.47 51 PRO C CA 1
ATOM 5511 C C . PRO C 1 38 ? -10.563 9.361 23.154 1.00 37.19 51 PRO C C 1
ATOM 5512 O O . PRO C 1 38 ? -10.713 10.511 22.725 1.00 36.93 51 PRO C O 1
ATOM 5516 N N . CYS C 1 39 ? -10.535 8.274 22.375 1.00 39.91 52 CYS C N 1
ATOM 5517 C CA . CYS C 1 39 ? -10.635 8.401 20.925 1.00 42.60 52 CYS C CA 1
ATOM 5518 C C . CYS C 1 39 ? -12.034 8.033 20.431 1.00 33.49 52 CYS C C 1
ATOM 5519 O O . CYS C 1 39 ? -12.419 6.864 20.432 1.00 33.04 52 CYS C O 1
ATOM 5522 N N . PRO C 1 40 ? -12.806 9.007 19.917 1.00 38.39 53 PRO C N 1
ATOM 5523 C CA . PRO C 1 40 ? -14.147 8.722 19.396 1.00 41.13 53 PRO C CA 1
ATOM 5524 C C . PRO C 1 40 ? -14.125 7.847 18.140 1.00 42.53 53 PRO C C 1
ATOM 5525 O O . PRO C 1 40 ? -15.055 7.079 17.914 1.00 36.07 53 PRO C O 1
ATOM 5529 N N . GLY C 1 41 ? -13.033 7.912 17.359 1.00 41.21 54 GLY C N 1
ATOM 5530 C CA . GLY C 1 41 ? -12.898 7.056 16.191 1.00 36.38 54 GLY C CA 1
ATOM 5531 C C . GLY C 1 41 ? -12.823 5.590 16.584 1.00 37.91 54 GLY C C 1
ATOM 5532 O O . GLY C 1 41 ? -13.659 4.790 16.167 1.00 35.29 54 GLY C O 1
ATOM 5533 N N . LEU C 1 42 ? -11.849 5.247 17.437 1.00 37.10 55 LEU C N 1
ATOM 5534 C CA . LEU C 1 42 ? -11.694 3.871 17.890 1.00 34.24 55 LEU C CA 1
ATOM 5535 C C . LEU C 1 42 ? -12.925 3.413 18.678 1.00 35.09 55 LEU C C 1
ATOM 5536 O O . LEU C 1 42 ? -13.327 2.260 18.554 1.00 34.89 55 LEU C O 1
ATOM 5541 N N . ASN C 1 43 ? -13.480 4.294 19.512 1.00 34.46 56 ASN C N 1
ATOM 5542 C CA . ASN C 1 43 ? -14.665 3.972 20.300 1.00 38.36 56 ASN C CA 1
ATOM 5543 C C . ASN C 1 43 ? -15.813 3.546 19.378 1.00 40.58 56 ASN C C 1
ATOM 5544 O O . ASN C 1 43 ? -16.432 2.504 19.618 1.00 41.16 56 ASN C O 1
ATOM 5549 N N . THR C 1 44 ? -16.058 4.322 18.308 1.00 39.27 57 THR C N 1
ATOM 5550 C CA . THR C 1 44 ? -17.153 4.034 17.379 1.00 39.17 57 THR C CA 1
ATOM 5551 C C . THR C 1 44 ? -16.889 2.717 16.658 1.00 41.54 57 THR C C 1
ATOM 5552 O O . THR C 1 44 ? -17.788 1.883 16.512 1.00 39.21 57 THR C O 1
ATOM 5556 N N . LEU C 1 45 ? -15.632 2.496 16.260 1.00 37.12 58 LEU C N 1
ATOM 5557 C CA . LEU C 1 45 ? -15.283 1.279 15.548 1.00 34.79 58 LEU C CA 1
ATOM 5558 C C . LEU C 1 45 ? -15.525 0.067 16.437 1.00 34.61 58 LEU C C 1
ATOM 5559 O O . LEU C 1 45 ? -15.968 -0.984 15.976 1.00 38.85 58 LEU C O 1
ATOM 5564 N N . ALA C 1 46 ? -15.215 0.187 17.732 1.00 36.57 59 ALA C N 1
ATOM 5565 C CA . ALA C 1 46 ? -15.402 -0.949 18.627 1.00 38.70 59 ALA C CA 1
ATOM 5566 C C . ALA C 1 46 ? -16.902 -1.194 18.845 1.00 36.31 59 ALA C C 1
ATOM 5567 O O . ALA C 1 46 ? -17.365 -2.330 18.849 1.00 39.67 59 ALA C O 1
ATOM 5569 N N . SER C 1 47 ? -17.668 -0.119 18.998 1.00 37.68 60 SER C N 1
ATOM 5570 C CA . SER C 1 47 ? -19.087 -0.266 19.299 1.00 43.17 60 SER C CA 1
ATOM 5571 C C . SER C 1 47 ? -19.907 -0.726 18.082 1.00 48.71 60 SER C C 1
ATOM 5572 O O . SER C 1 47 ? -21.061 -1.130 18.255 1.00 43.80 60 SER C O 1
ATOM 5575 N N . HIS C 1 48 ? -19.311 -0.700 16.872 1.00 44.26 61 HIS C N 1
ATOM 5576 C CA . HIS C 1 48 ? -19.940 -1.256 15.674 1.00 44.48 61 HIS C CA 1
ATOM 5577 C C . HIS C 1 48 ? -19.311 -2.578 15.238 1.00 43.40 61 HIS C C 1
ATOM 5578 O O . HIS C 1 48 ? -19.660 -3.095 14.182 1.00 42.46 61 HIS C O 1
ATOM 5585 N N . GLY C 1 49 ? -18.363 -3.113 16.016 1.00 36.80 62 GLY C N 1
ATOM 5586 C CA . GLY C 1 49 ? -17.780 -4.407 15.706 1.00 37.25 62 GLY C CA 1
ATOM 5587 C C . GLY C 1 49 ? -16.724 -4.360 14.590 1.00 35.98 62 GLY C C 1
ATOM 5588 O O . GLY C 1 49 ? -16.289 -5.414 14.150 1.00 41.06 62 GLY C O 1
ATOM 5589 N N . TYR C 1 50 ? -16.276 -3.179 14.146 1.00 38.87 63 TYR C N 1
ATOM 5590 C CA . TYR C 1 50 ? -15.093 -3.081 13.285 1.00 43.64 63 TYR C CA 1
ATOM 5591 C C . TYR C 1 50 ? -13.831 -3.495 14.059 1.00 47.71 63 TYR C C 1
ATOM 5592 O O . TYR C 1 50 ? -12.916 -4.089 13.489 1.00 48.07 63 TYR C O 1
ATOM 5601 N N . LEU C 1 51 ? -13.771 -3.133 15.348 1.00 47.67 64 LEU C N 1
ATOM 5602 C CA . LEU C 1 51 ? -12.791 -3.654 16.296 1.00 44.64 64 LEU C CA 1
ATOM 5603 C C . LEU C 1 51 ? -13.485 -4.655 17.205 1.00 44.14 64 LEU C C 1
ATOM 5604 O O . LEU C 1 51 ? -14.708 -4.627 17.307 1.00 46.34 64 LEU C O 1
ATOM 5609 N N . PRO C 1 52 ? -12.740 -5.520 17.929 1.00 44.74 65 PRO C N 1
ATOM 5610 C CA . PRO C 1 52 ? -13.335 -6.320 18.996 1.00 45.30 65 PRO C CA 1
ATOM 5611 C C . PRO C 1 52 ? -14.136 -5.405 19.916 1.00 48.18 65 PRO C C 1
ATOM 5612 O O . PRO C 1 52 ? -13.678 -4.314 20.272 1.00 42.59 65 PRO C O 1
ATOM 5616 N N . ARG C 1 53 ? -15.350 -5.842 20.271 1.00 46.00 66 ARG C N 1
ATOM 5617 C CA . ARG C 1 53 ? -16.288 -4.981 20.978 1.00 46.46 66 ARG C CA 1
ATOM 5618 C C . ARG C 1 53 ? -15.811 -4.691 22.404 1.00 41.21 66 ARG C C 1
ATOM 5619 O O . ARG C 1 53 ? -16.268 -3.730 23.020 1.00 44.79 66 ARG C O 1
ATOM 5627 N N . ASP C 1 54 ? -14.875 -5.495 22.913 1.00 43.17 67 ASP C N 1
ATOM 5628 C CA . ASP C 1 54 ? -14.310 -5.240 24.232 1.00 45.80 67 ASP C CA 1
ATOM 5629 C C . ASP C 1 54 ? -13.215 -4.169 24.202 1.00 43.80 67 ASP C C 1
ATOM 5630 O O . ASP C 1 54 ? -12.698 -3.813 25.251 1.00 45.44 67 ASP C O 1
ATOM 5635 N N . GLY C 1 55 ? -12.871 -3.626 23.026 1.00 43.49 68 GLY C N 1
ATOM 5636 C CA . GLY C 1 55 ? -11.984 -2.466 22.960 1.00 43.70 68 GLY C CA 1
ATOM 5637 C C . GLY C 1 55 ? -10.509 -2.806 23.204 1.00 40.60 68 GLY C C 1
ATOM 5638 O O . GLY C 1 55 ? -9.709 -1.928 23.511 1.00 43.52 68 GLY C O 1
ATOM 5639 N N . VAL C 1 56 ? -10.145 -4.078 23.022 1.00 40.72 69 VAL C N 1
ATOM 5640 C CA . VAL C 1 56 ? -8.761 -4.521 23.053 1.00 44.71 69 VAL C CA 1
ATOM 5641 C C . VAL C 1 56 ? -8.464 -5.181 21.713 1.00 43.66 69 VAL C C 1
ATOM 5642 O O . VAL C 1 56 ? -9.225 -6.037 21.277 1.00 40.91 69 VAL C O 1
ATOM 5646 N N . ALA C 1 57 ? -7.363 -4.780 21.069 1.00 42.24 70 ALA C N 1
ATOM 5647 C CA . ALA C 1 57 ? -7.105 -5.191 19.701 1.00 40.54 70 ALA C CA 1
ATOM 5648 C C . ALA C 1 57 ? -5.606 -5.223 19.405 1.00 41.13 70 ALA C C 1
ATOM 5649 O O . ALA C 1 57 ? -4.812 -4.606 20.114 1.00 39.78 70 ALA C O 1
ATOM 5651 N N . THR C 1 58 ? -5.253 -5.890 18.297 1.00 36.74 71 THR C N 1
ATOM 5652 C CA . THR C 1 58 ? -3.896 -5.869 17.773 1.00 35.96 71 THR C CA 1
ATOM 5653 C C . THR C 1 58 ? -3.719 -4.586 16.980 1.00 35.17 71 THR C C 1
ATOM 5654 O O . THR C 1 58 ? -4.688 -3.997 16.497 1.00 36.13 71 THR C O 1
ATOM 5658 N N . PRO C 1 59 ? -2.472 -4.105 16.820 1.00 36.24 72 PRO C N 1
ATOM 5659 C CA . PRO C 1 59 ? -2.211 -2.990 15.910 1.00 34.49 72 PRO C CA 1
ATOM 5660 C C . PRO C 1 59 ? -2.817 -3.204 14.517 1.00 33.84 72 PRO C C 1
ATOM 5661 O O . PRO C 1 59 ? -3.394 -2.285 13.947 1.00 31.54 72 PRO C O 1
ATOM 5665 N N . ALA C 1 60 ? -2.666 -4.418 13.985 1.00 33.53 73 ALA C N 1
ATOM 5666 C CA . ALA C 1 60 ? -3.158 -4.750 12.660 1.00 37.57 73 ALA C CA 1
ATOM 5667 C C . ALA C 1 60 ? -4.679 -4.593 12.600 1.00 37.57 73 ALA C C 1
ATOM 5668 O O . ALA C 1 60 ? -5.186 -4.028 11.634 1.00 35.54 73 ALA C O 1
ATOM 5670 N N . GLN C 1 61 ? -5.393 -5.072 13.626 1.00 35.92 74 GLN C N 1
ATOM 5671 C CA . GLN C 1 61 ? -6.834 -4.911 13.693 1.00 37.78 74 GLN C CA 1
ATOM 5672 C C . GLN C 1 61 ? -7.229 -3.436 13.704 1.00 37.50 74 GLN C C 1
ATOM 5673 O O . GLN C 1 61 ? -8.195 -3.059 13.054 1.00 39.87 74 GLN C O 1
ATOM 5679 N N . ILE C 1 62 ? -6.467 -2.604 14.424 1.00 36.00 75 ILE C N 1
ATOM 5680 C CA . ILE C 1 62 ? -6.783 -1.189 14.544 1.00 37.25 75 ILE C CA 1
ATOM 5681 C C . ILE C 1 62 ? -6.621 -0.516 13.180 1.00 38.51 75 ILE C C 1
ATOM 5682 O O . ILE C 1 62 ? -7.479 0.258 12.755 1.00 37.23 75 ILE C O 1
ATOM 5687 N N . ILE C 1 63 ? -5.515 -0.822 12.494 1.00 36.18 76 ILE C N 1
ATOM 5688 C CA . ILE C 1 63 ? -5.240 -0.190 11.213 1.00 36.12 76 ILE C CA 1
ATOM 5689 C C . ILE C 1 63 ? -6.353 -0.553 10.222 1.00 34.99 76 ILE C C 1
ATOM 5690 O O . ILE C 1 63 ? -6.903 0.330 9.572 1.00 34.26 76 ILE C O 1
ATOM 5695 N N . THR C 1 64 ? -6.690 -1.842 10.135 1.00 35.12 77 THR C N 1
ATOM 5696 C CA A THR C 1 64 ? -7.695 -2.301 9.193 0.50 36.91 77 THR C CA 1
ATOM 5697 C CA B THR C 1 64 ? -7.698 -2.306 9.187 0.50 39.10 77 THR C CA 1
ATOM 5698 C C . THR C 1 64 ? -9.049 -1.665 9.532 1.00 37.10 77 THR C C 1
ATOM 5699 O O . THR C 1 64 ? -9.764 -1.207 8.640 1.00 34.60 77 THR C O 1
ATOM 5706 N N . ALA C 1 65 ? -9.377 -1.568 10.835 1.00 38.30 78 ALA C N 1
ATOM 5707 C CA . ALA C 1 65 ? -10.658 -1.016 11.269 1.00 36.41 78 ALA C CA 1
ATOM 5708 C C . ALA C 1 65 ? -10.787 0.455 10.896 1.00 36.63 78 ALA C C 1
ATOM 5709 O O . ALA C 1 65 ? -11.846 0.875 10.440 1.00 36.98 78 ALA C O 1
ATOM 5711 N N . THR C 1 66 ? -9.722 1.240 11.094 1.00 34.76 79 THR C N 1
ATOM 5712 C CA . THR C 1 66 ? -9.772 2.670 10.791 1.00 34.51 79 THR C CA 1
ATOM 5713 C C . THR C 1 66 ? -9.916 2.882 9.280 1.00 35.81 79 THR C C 1
ATOM 5714 O O . THR C 1 66 ? -10.564 3.836 8.837 1.00 36.70 79 THR C O 1
ATOM 5718 N N . GLN C 1 67 ? -9.302 1.999 8.496 1.00 36.39 80 GLN C N 1
ATOM 5719 C CA . GLN C 1 67 ? -9.400 2.053 7.043 1.00 37.38 80 GLN C CA 1
ATOM 5720 C C . GLN C 1 67 ? -10.809 1.635 6.597 1.00 38.50 80 GLN C C 1
ATOM 5721 O O . GLN C 1 67 ? -11.440 2.347 5.825 1.00 36.32 80 GLN C O 1
ATOM 5727 N N . GLU C 1 68 ? -11.290 0.487 7.082 1.00 35.80 81 GLU C N 1
ATOM 5728 C CA . GLU C 1 68 ? -12.560 -0.053 6.629 1.00 41.56 81 GLU C CA 1
ATOM 5729 C C . GLU C 1 68 ? -13.701 0.874 7.051 1.00 42.56 81 GLU C C 1
ATOM 5730 O O . GLU C 1 68 ? -14.584 1.172 6.256 1.00 39.57 81 GLU C O 1
ATOM 5736 N N . GLY C 1 69 ? -13.638 1.387 8.287 1.00 39.96 82 GLY C N 1
ATOM 5737 C CA . GLY C 1 69 ? -14.738 2.127 8.880 1.00 36.53 82 GLY C CA 1
ATOM 5738 C C . GLY C 1 69 ? -14.760 3.602 8.506 1.00 36.77 82 GLY C C 1
ATOM 5739 O O . GLY C 1 69 ? -15.841 4.159 8.370 1.00 38.05 82 GLY C O 1
ATOM 5740 N N . PHE C 1 70 ? -13.590 4.234 8.332 1.00 31.63 83 PHE C N 1
ATOM 5741 C CA . PHE C 1 70 ? -13.543 5.674 8.119 1.00 33.19 83 PHE C CA 1
ATOM 5742 C C . PHE C 1 70 ? -12.685 6.089 6.918 1.00 32.35 83 PHE C C 1
ATOM 5743 O O . PHE C 1 70 ? -12.618 7.275 6.622 1.00 35.70 83 PHE C O 1
ATOM 5751 N N . ASN C 1 71 ? -12.010 5.132 6.263 1.00 35.22 84 ASN C N 1
ATOM 5752 C CA . ASN C 1 71 ? -11.064 5.439 5.200 1.00 38.24 84 ASN C CA 1
ATOM 5753 C C . ASN C 1 71 ? -9.921 6.305 5.740 1.00 36.41 84 ASN C C 1
ATOM 5754 O O . ASN C 1 71 ? -9.439 7.226 5.080 1.00 31.33 84 ASN C O 1
ATOM 5759 N N . PHE C 1 72 ? -9.485 6.007 6.970 1.00 36.29 85 PHE C N 1
ATOM 5760 C CA . PHE C 1 72 ? -8.306 6.668 7.503 1.00 35.58 85 PHE C CA 1
ATOM 5761 C C . PHE C 1 72 ? -7.121 6.272 6.625 1.00 30.28 85 PHE C C 1
ATOM 5762 O O . PHE C 1 72 ? -6.990 5.099 6.275 1.00 30.26 85 PHE C O 1
ATOM 5770 N N . GLU C 1 73 ? -6.300 7.247 6.226 1.00 32.33 86 GLU C N 1
ATOM 5771 C CA . GLU C 1 73 ? -5.182 6.971 5.325 1.00 36.52 86 GLU C CA 1
ATOM 5772 C C . GLU C 1 73 ? -4.164 6.041 6.007 1.00 35.29 86 GLU C C 1
ATOM 5773 O O . GLU C 1 73 ? -3.877 6.165 7.188 1.00 31.97 86 GLU C O 1
ATOM 5779 N N . ASN C 1 74 ? -3.626 5.102 5.236 1.00 32.59 87 ASN C N 1
ATOM 5780 C CA . ASN C 1 74 ? -2.810 3.996 5.718 1.00 34.60 87 ASN C CA 1
ATOM 5781 C C . ASN C 1 74 ? -1.644 4.473 6.599 1.00 35.55 87 ASN C C 1
ATOM 5782 O O . ASN C 1 74 ? -1.473 3.973 7.699 1.00 32.11 87 ASN C O 1
ATOM 5787 N N . ASN C 1 75 ? -0.849 5.425 6.118 1.00 35.46 88 ASN C N 1
ATOM 5788 C CA . ASN C 1 75 ? 0.328 5.864 6.840 1.00 38.12 88 ASN C CA 1
ATOM 5789 C C . ASN C 1 75 ? -0.070 6.644 8.088 1.00 40.35 88 ASN C C 1
ATOM 5790 O O . ASN C 1 75 ? 0.582 6.492 9.110 1.00 35.89 88 ASN C O 1
ATOM 5795 N N . ALA C 1 76 ? -1.133 7.446 8.021 1.00 34.65 89 ALA C N 1
ATOM 5796 C CA . ALA C 1 76 ? -1.660 8.102 9.215 1.00 38.97 89 ALA C CA 1
ATOM 5797 C C . ALA C 1 76 ? -2.107 7.056 10.241 1.00 36.61 89 ALA C C 1
ATOM 5798 O O . ALA C 1 76 ? -1.861 7.216 11.437 1.00 38.30 89 ALA C O 1
ATOM 5800 N N . ALA C 1 77 ? -2.705 5.955 9.778 1.00 37.76 90 ALA C N 1
ATOM 5801 C CA . ALA C 1 77 ? -3.135 4.886 10.676 1.00 37.04 90 ALA C CA 1
ATOM 5802 C C . ALA C 1 77 ? -1.925 4.229 11.330 1.00 33.80 90 ALA C C 1
ATOM 5803 O O . ALA C 1 77 ? -1.959 3.897 12.510 1.00 34.29 90 ALA C O 1
ATOM 5805 N N . ILE C 1 78 ? -0.861 4.031 10.551 1.00 32.37 91 ILE C N 1
ATOM 5806 C CA . ILE C 1 78 ? 0.323 3.355 11.040 1.00 34.73 91 ILE C CA 1
ATOM 5807 C C . ILE C 1 78 ? 1.012 4.253 12.065 1.00 31.70 91 ILE C C 1
ATOM 5808 O O . ILE C 1 78 ? 1.410 3.790 13.115 1.00 33.22 91 ILE C O 1
ATOM 5813 N N . VAL C 1 79 ? 1.094 5.549 11.780 1.00 32.60 92 VAL C N 1
ATOM 5814 C CA . VAL C 1 79 ? 1.744 6.492 12.672 1.00 36.97 92 VAL C CA 1
ATOM 5815 C C . VAL C 1 79 ? 1.011 6.529 14.015 1.00 42.84 92 VAL C C 1
ATOM 5816 O O . VAL C 1 79 ? 1.666 6.457 15.064 1.00 35.25 92 VAL C O 1
ATOM 5820 N N . ALA C 1 80 ? -0.331 6.617 13.986 1.00 35.45 93 ALA C N 1
ATOM 5821 C CA . ALA C 1 80 ? -1.083 6.716 15.225 1.00 35.50 93 ALA C CA 1
ATOM 5822 C C . ALA C 1 80 ? -1.044 5.395 15.985 1.00 35.91 93 ALA C C 1
ATOM 5823 O O . ALA C 1 80 ? -0.844 5.391 17.198 1.00 34.81 93 ALA C O 1
ATOM 5825 N N . THR C 1 81 ? -1.199 4.272 15.271 1.00 32.48 94 THR C N 1
ATOM 5826 C CA . THR C 1 81 ? -1.427 2.992 15.920 1.00 30.42 94 THR C CA 1
ATOM 5827 C C . THR C 1 81 ? -0.167 2.522 16.651 1.00 36.99 94 THR C C 1
ATOM 5828 O O . THR C 1 81 ? -0.258 2.086 17.802 1.00 37.79 94 THR C O 1
ATOM 5832 N N . TYR C 1 82 ? 0.993 2.566 15.980 1.00 34.29 95 TYR C N 1
ATOM 5833 C CA . TYR C 1 82 ? 2.209 2.042 16.573 1.00 33.37 95 TYR C CA 1
ATOM 5834 C C . TYR C 1 82 ? 2.737 3.029 17.615 1.00 33.34 95 TYR C C 1
ATOM 5835 O O . TYR C 1 82 ? 3.406 2.603 18.545 1.00 35.29 95 TYR C O 1
ATOM 5844 N N . LEU C 1 83 ? 2.463 4.328 17.471 1.00 34.97 96 LEU C N 1
ATOM 5845 C CA . LEU C 1 83 ? 2.758 5.276 18.533 1.00 36.06 96 LEU C CA 1
ATOM 5846 C C . LEU C 1 83 ? 2.013 4.827 19.795 1.00 38.43 96 LEU C C 1
ATOM 5847 O O . LEU C 1 83 ? 2.600 4.667 20.853 1.00 38.04 96 LEU C O 1
ATOM 5852 N N . GLY C 1 84 ? 0.704 4.628 19.677 1.00 34.23 97 GLY C N 1
ATOM 5853 C CA . GLY C 1 84 ? -0.101 4.152 20.791 1.00 36.15 97 GLY C CA 1
ATOM 5854 C C . GLY C 1 84 ? 0.380 2.804 21.319 1.00 35.26 97 GLY C C 1
ATOM 5855 O O . GLY C 1 84 ? 0.462 2.605 22.524 1.00 35.24 97 GLY C O 1
ATOM 5856 N N . HIS C 1 85 ? 0.741 1.881 20.424 1.00 33.17 98 HIS C N 1
ATOM 5857 C CA . HIS C 1 85 ? 1.114 0.543 20.843 1.00 31.86 98 HIS C CA 1
ATOM 5858 C C . HIS C 1 85 ? 2.479 0.546 21.538 1.00 34.27 98 HIS C C 1
ATOM 5859 O O . HIS C 1 85 ? 2.641 -0.092 22.579 1.00 37.73 98 HIS C O 1
ATOM 5866 N N . LEU C 1 86 ? 3.468 1.234 20.963 1.00 33.47 99 LEU C N 1
ATOM 5867 C CA . LEU C 1 86 ? 4.812 1.261 21.541 1.00 35.48 99 LEU C CA 1
ATOM 5868 C C . LEU C 1 86 ? 4.764 1.779 22.983 1.00 32.58 99 LEU C C 1
ATOM 5869 O O . LEU C 1 86 ? 5.336 1.175 23.888 1.00 35.44 99 LEU C O 1
ATOM 5874 N N . LEU C 1 87 ? 4.028 2.881 23.188 1.00 36.00 100 LEU C N 1
ATOM 5875 C CA . LEU C 1 87 ? 3.970 3.566 24.470 1.00 36.16 100 LEU C CA 1
ATOM 5876 C C . LEU C 1 87 ? 3.010 2.898 25.453 1.00 40.71 100 LEU C C 1
ATOM 5877 O O . LEU C 1 87 ? 3.272 2.910 26.661 1.00 36.59 100 LEU C O 1
ATOM 5882 N N . ASN C 1 88 ? 1.896 2.338 24.949 1.00 38.54 101 ASN C N 1
ATOM 5883 C CA . ASN C 1 88 ? 0.760 2.016 25.803 1.00 37.63 101 ASN C CA 1
ATOM 5884 C C . ASN C 1 88 ? 0.255 0.589 25.625 1.00 38.85 101 ASN C C 1
ATOM 5885 O O . ASN C 1 88 ? -0.686 0.184 26.314 1.00 39.18 101 ASN C O 1
ATOM 5890 N N . GLY C 1 89 ? 0.850 -0.177 24.708 1.00 36.29 102 GLY C N 1
ATOM 5891 C CA . GLY C 1 89 ? 0.389 -1.527 24.447 1.00 33.61 102 GLY C CA 1
ATOM 5892 C C . GLY C 1 89 ? 1.319 -2.578 25.045 1.00 35.38 102 GLY C C 1
ATOM 5893 O O . GLY C 1 89 ? 2.412 -2.277 25.529 1.00 37.02 102 GLY C O 1
ATOM 5894 N N . ASN C 1 90 ? 0.884 -3.831 24.939 1.00 34.38 103 ASN C N 1
ATOM 5895 C CA . ASN C 1 90 ? 1.691 -4.956 25.356 1.00 36.01 103 ASN C CA 1
ATOM 5896 C C . ASN C 1 90 ? 2.370 -5.557 24.127 1.00 37.20 103 ASN C C 1
ATOM 5897 O O . ASN C 1 90 ? 1.716 -6.161 23.277 1.00 35.74 103 ASN C O 1
ATOM 5902 N N . LEU C 1 91 ? 3.698 -5.421 24.068 1.00 38.59 104 LEU C N 1
ATOM 5903 C CA . LEU C 1 91 ? 4.463 -5.748 22.877 1.00 38.84 104 LEU C CA 1
ATOM 5904 C C . LEU C 1 91 ? 4.614 -7.255 22.732 1.00 38.30 104 LEU C C 1
ATOM 5905 O O . LEU C 1 91 ? 4.748 -7.760 21.625 1.00 38.57 104 LEU C O 1
ATOM 5910 N N . VAL C 1 92 ? 4.515 -7.977 23.850 1.00 39.10 105 VAL C N 1
ATOM 5911 C CA . VAL C 1 92 ? 4.658 -9.417 23.857 1.00 39.88 105 VAL C CA 1
ATOM 5912 C C . VAL C 1 92 ? 3.374 -10.100 23.389 1.00 39.38 105 VAL C C 1
ATOM 5913 O O . VAL C 1 92 ? 3.443 -11.041 22.597 1.00 40.70 105 VAL C O 1
ATOM 5917 N N . THR C 1 93 ? 2.211 -9.658 23.878 1.00 40.47 106 THR C N 1
ATOM 5918 C CA . THR C 1 93 ? 0.944 -10.253 23.461 1.00 42.58 106 THR C CA 1
ATOM 5919 C C . THR C 1 93 ? 0.411 -9.585 22.188 1.00 44.87 106 THR C C 1
ATOM 5920 O O . THR C 1 93 ? -0.536 -10.087 21.592 1.00 41.38 106 THR C O 1
ATOM 5924 N N . ASP C 1 94 ? 0.989 -8.439 21.803 1.00 43.53 107 ASP C N 1
ATOM 5925 C CA . ASP C 1 94 ? 0.540 -7.685 20.634 1.00 41.33 107 ASP C CA 1
ATOM 5926 C C . ASP C 1 94 ? -0.883 -7.159 20.809 1.00 40.01 107 ASP C C 1
ATOM 5927 O O . ASP C 1 94 ? -1.672 -7.171 19.856 1.00 39.63 107 ASP C O 1
ATOM 5932 N N . LEU C 1 95 ? -1.214 -6.695 22.024 1.00 40.63 108 LEU C N 1
ATOM 5933 C CA . LEU C 1 95 ? -2.549 -6.181 22.308 1.00 38.36 108 LEU C CA 1
ATOM 5934 C C . LEU C 1 95 ? -2.448 -4.780 22.905 1.00 37.56 108 LEU C C 1
ATOM 5935 O O . LEU C 1 95 ? -1.573 -4.498 23.727 1.00 38.32 108 LEU C O 1
ATOM 5940 N N . LEU C 1 96 ? -3.371 -3.915 22.478 1.00 36.79 109 LEU C N 1
ATOM 5941 C CA . LEU C 1 96 ? -3.485 -2.551 22.953 1.00 35.89 109 LEU C CA 1
ATOM 5942 C C . LEU C 1 96 ? -4.925 -2.304 23.409 1.00 46.29 109 LEU C C 1
ATOM 5943 O O . LEU C 1 96 ? -5.875 -2.608 22.676 1.00 43.44 109 LEU C O 1
ATOM 5948 N N . SER C 1 97 ? -5.065 -1.749 24.623 1.00 38.17 110 SER C N 1
ATOM 5949 C CA . SER C 1 97 ? -6.337 -1.253 25.116 1.00 42.29 110 SER C CA 1
ATOM 5950 C C . SER C 1 97 ? -6.598 0.137 24.558 1.00 39.63 110 SER C C 1
ATOM 5951 O O . SER C 1 97 ? -5.724 0.997 24.676 1.00 38.08 110 SER C O 1
ATOM 5954 N N . ILE C 1 98 ? -7.813 0.373 24.022 1.00 35.22 111 ILE C N 1
ATOM 5955 C CA . ILE C 1 98 ? -8.126 1.693 23.487 1.00 35.98 111 ILE C CA 1
ATOM 5956 C C . ILE C 1 98 ? -8.521 2.643 24.610 1.00 36.43 111 ILE C C 1
ATOM 5957 O O . ILE C 1 98 ? -8.801 3.813 24.350 1.00 41.24 111 ILE C O 1
ATOM 5962 N N . GLY C 1 99 ? -8.539 2.140 25.850 1.00 42.85 112 GLY C N 1
ATOM 5963 C CA . GLY C 1 99 ? -8.835 2.960 27.015 1.00 50.01 112 GLY C CA 1
ATOM 5964 C C . GLY C 1 99 ? -7.799 2.756 28.122 1.00 52.13 112 GLY C C 1
ATOM 5965 O O . GLY C 1 99 ? -6.618 3.073 27.936 1.00 45.12 112 GLY C O 1
ATOM 5966 N N . GLY C 1 100 ? -8.269 2.240 29.268 1.00 46.76 113 GLY C N 1
ATOM 5967 C CA . GLY C 1 100 ? -7.436 2.077 30.452 1.00 47.41 113 GLY C CA 1
ATOM 5968 C C . GLY C 1 100 ? -6.929 0.645 30.612 1.00 43.98 113 GLY C C 1
ATOM 5969 O O . GLY C 1 100 ? -7.065 -0.182 29.720 1.00 41.92 113 GLY C O 1
ATOM 5970 N N . ALA C 1 101 ? -6.374 0.357 31.793 1.00 47.42 114 ALA C N 1
ATOM 5971 C CA . ALA C 1 101 ? -5.696 -0.902 32.055 1.00 44.00 114 ALA C CA 1
ATOM 5972 C C . ALA C 1 101 ? -6.716 -2.028 32.119 1.00 46.66 114 ALA C C 1
ATOM 5973 O O . ALA C 1 101 ? -7.847 -1.832 32.563 1.00 49.05 114 ALA C O 1
ATOM 5975 N N . THR C 1 102 ? -6.301 -3.214 31.677 1.00 44.68 115 THR C N 1
ATOM 5976 C CA . THR C 1 102 ? -7.193 -4.352 31.652 1.00 50.17 115 THR C CA 1
ATOM 5977 C C . THR C 1 102 ? -6.353 -5.615 31.594 1.00 53.69 115 THR C C 1
ATOM 5978 O O . THR C 1 102 ? -5.343 -5.642 30.896 1.00 55.41 115 THR C O 1
ATOM 5982 N N . PRO C 1 103 ? -6.756 -6.703 32.288 1.00 51.81 116 PRO C N 1
ATOM 5983 C CA . PRO C 1 103 ? -6.060 -7.981 32.152 1.00 57.15 116 PRO C CA 1
ATOM 5984 C C . PRO C 1 103 ? -6.155 -8.564 30.742 1.00 47.32 116 PRO C C 1
ATOM 5985 O O . PRO C 1 103 ? -5.391 -9.455 30.403 1.00 48.88 116 PRO C O 1
ATOM 5989 N N . LYS C 1 104 ? -7.079 -8.057 29.921 1.00 53.29 117 LYS C N 1
ATOM 5990 C CA . LYS C 1 104 ? -7.241 -8.536 28.554 1.00 56.43 117 LYS C CA 1
ATOM 5991 C C . LYS C 1 104 ? -5.984 -8.323 27.694 1.00 52.20 117 LYS C C 1
ATOM 5992 O O . LYS C 1 104 ? -5.857 -8.980 26.668 1.00 55.11 117 LYS C O 1
ATOM 5998 N N . THR C 1 105 ? -5.069 -7.420 28.077 1.00 48.67 118 THR C N 1
ATOM 5999 C CA . THR C 1 105 ? -3.841 -7.221 27.310 1.00 51.04 118 THR C CA 1
ATOM 6000 C C . THR C 1 105 ? -2.791 -8.244 27.723 1.00 51.25 118 THR C C 1
ATOM 6001 O O . THR C 1 105 ? -1.754 -8.344 27.076 1.00 49.16 118 THR C O 1
ATOM 6005 N N . GLY C 1 106 ? -3.054 -8.990 28.804 1.00 53.51 119 GLY C N 1
ATOM 6006 C CA . GLY C 1 106 ? -2.182 -10.072 29.238 1.00 51.09 119 GLY C CA 1
ATOM 6007 C C . GLY C 1 106 ? -1.261 -9.648 30.382 1.00 49.62 119 GLY C C 1
ATOM 6008 O O . GLY C 1 106 ? -1.405 -8.557 30.933 1.00 51.79 119 GLY C O 1
ATOM 6009 N N . PRO C 1 107 ? -0.291 -10.506 30.771 1.00 52.46 120 PRO C N 1
ATOM 6010 C CA . PRO C 1 107 ? 0.672 -10.185 31.827 1.00 55.97 120 PRO C CA 1
ATOM 6011 C C . PRO C 1 107 ? 1.329 -8.824 31.624 1.00 57.21 120 PRO C C 1
ATOM 6012 O O . PRO C 1 107 ? 1.817 -8.529 30.539 1.00 56.01 120 PRO C O 1
ATOM 6016 N N . PRO C 1 108 ? 1.396 -7.964 32.658 1.00 57.39 121 PRO C N 1
ATOM 6017 C CA . PRO C 1 108 ? 2.008 -6.649 32.507 1.00 62.71 121 PRO C CA 1
ATOM 6018 C C . PRO C 1 108 ? 3.488 -6.750 32.148 1.00 58.51 121 PRO C C 1
ATOM 6019 O O . PRO C 1 108 ? 4.161 -7.686 32.554 1.00 53.18 121 PRO C O 1
ATOM 6023 N N . PRO C 1 109 ? 4.030 -5.789 31.366 1.00 53.91 122 PRO C N 1
ATOM 6024 C CA . PRO C 1 109 ? 5.457 -5.748 31.059 1.00 52.26 122 PRO C CA 1
ATOM 6025 C C . PRO C 1 109 ? 6.244 -5.328 32.293 1.00 53.75 122 PRO C C 1
ATOM 6026 O O . PRO C 1 109 ? 5.651 -4.840 33.252 1.00 52.66 122 PRO C O 1
ATOM 6030 N N . PRO C 1 110 ? 7.587 -5.479 32.303 1.00 53.89 123 PRO C N 1
ATOM 6031 C CA . PRO C 1 110 ? 8.404 -4.934 33.388 1.00 54.27 123 PRO C CA 1
ATOM 6032 C C . PRO C 1 110 ? 8.324 -3.410 33.456 1.00 51.88 123 PRO C C 1
ATOM 6033 O O . PRO C 1 110 ? 8.442 -2.730 32.440 1.00 51.18 123 PRO C O 1
ATOM 6037 N N . PRO C 1 111 ? 8.105 -2.823 34.654 1.00 51.79 124 PRO C N 1
ATOM 6038 C CA . PRO C 1 111 ? 8.162 -1.369 34.823 1.00 50.50 124 PRO C CA 1
ATOM 6039 C C . PRO C 1 111 ? 9.511 -0.840 34.352 1.00 42.48 124 PRO C C 1
ATOM 6040 O O . PRO C 1 111 ? 10.494 -1.560 34.422 1.00 41.58 124 PRO C O 1
ATOM 6044 N N . PRO C 1 112 ? 9.621 0.432 33.902 1.00 40.41 125 PRO C N 1
ATOM 6045 C CA . PRO C 1 112 ? 8.511 1.387 33.914 1.00 45.24 125 PRO C CA 1
ATOM 6046 C C . PRO C 1 112 ? 7.473 1.271 32.789 1.00 46.45 125 PRO C C 1
ATOM 6047 O O . PRO C 1 112 ? 6.547 2.078 32.741 1.00 41.90 125 PRO C O 1
ATOM 6051 N N . ALA C 1 113 ? 7.599 0.265 31.912 1.00 43.96 126 ALA C N 1
ATOM 6052 C CA . ALA C 1 113 ? 6.555 0.012 30.930 1.00 46.00 126 ALA C CA 1
ATOM 6053 C C . ALA C 1 113 ? 5.291 -0.440 31.669 1.00 50.93 126 ALA C C 1
ATOM 6054 O O . ALA C 1 113 ? 5.380 -0.984 32.769 1.00 43.17 126 ALA C O 1
ATOM 6056 N N . HIS C 1 114 ? 4.126 -0.242 31.040 1.00 45.11 127 HIS C N 1
ATOM 6057 C CA . HIS C 1 114 ? 2.846 -0.371 31.728 1.00 43.60 127 HIS C CA 1
ATOM 6058 C C . HIS C 1 114 ? 1.766 -1.055 30.883 1.00 44.91 127 HIS C C 1
ATOM 6059 O O . HIS C 1 114 ? 0.926 -1.759 31.443 1.00 44.27 127 HIS C O 1
ATOM 6066 N N . ALA C 1 115 ? 1.770 -0.878 29.548 1.00 41.55 128 ALA C N 1
ATOM 6067 C CA . ALA C 1 115 ? 0.687 -1.370 28.705 1.00 36.34 128 ALA C CA 1
ATOM 6068 C C . ALA C 1 115 ? -0.669 -0.913 29.262 1.00 38.09 128 ALA C C 1
ATOM 6069 O O . ALA C 1 115 ? -1.645 -1.659 29.258 1.00 37.00 128 ALA C O 1
ATOM 6071 N N . GLY C 1 116 ? -0.727 0.353 29.677 1.00 36.43 129 GLY C N 1
ATOM 6072 C CA . GLY C 1 116 ? -1.865 0.882 30.406 1.00 43.06 129 GLY C CA 1
ATOM 6073 C C . GLY C 1 116 ? -2.979 1.404 29.498 1.00 46.42 129 GLY C C 1
ATOM 6074 O O . GLY C 1 116 ? -4.021 1.848 29.984 1.00 41.04 129 GLY C O 1
ATOM 6075 N N . GLY C 1 117 ? -2.738 1.402 28.178 1.00 44.07 130 GLY C N 1
ATOM 6076 C CA . GLY C 1 117 ? -3.751 1.808 27.225 1.00 36.55 130 GLY C CA 1
ATOM 6077 C C . GLY C 1 117 ? -3.671 3.286 26.874 1.00 34.75 130 GLY C C 1
ATOM 6078 O O . GLY C 1 117 ? -2.872 4.051 27.414 1.00 35.69 130 GLY C O 1
ATOM 6079 N N . LEU C 1 118 ? -4.515 3.681 25.918 1.00 34.80 131 LEU C N 1
ATOM 6080 C CA . LEU C 1 118 ? -4.519 5.041 25.398 1.00 33.63 131 LEU C CA 1
ATOM 6081 C C . LEU C 1 118 ? -4.853 6.090 26.453 1.00 37.20 131 LEU C C 1
ATOM 6082 O O . LEU C 1 118 ? -4.584 7.268 26.220 1.00 37.53 131 LEU C O 1
ATOM 6087 N N . ASN C 1 119 ? -5.488 5.689 27.574 1.00 40.11 132 ASN C N 1
ATOM 6088 C CA . ASN C 1 119 ? -5.820 6.632 28.631 1.00 46.12 132 ASN C CA 1
ATOM 6089 C C . ASN C 1 119 ? -4.571 7.212 29.303 1.00 49.51 132 ASN C C 1
ATOM 6090 O O . ASN C 1 119 ? -4.674 8.256 29.940 1.00 48.59 132 ASN C O 1
ATOM 6095 N N . VAL C 1 120 ? -3.410 6.551 29.183 1.00 47.24 133 VAL C N 1
ATOM 6096 C CA . VAL C 1 120 ? -2.194 7.006 29.857 1.00 46.84 133 VAL C CA 1
ATOM 6097 C C . VAL C 1 120 ? -1.790 8.404 29.374 1.00 40.68 133 VAL C C 1
ATOM 6098 O O . VAL C 1 120 ? -1.565 8.637 28.195 1.00 41.14 133 VAL C O 1
ATOM 6102 N N . HIS C 1 121 ? -1.648 9.335 30.323 1.00 42.18 134 HIS C N 1
ATOM 6103 C CA . HIS C 1 121 ? -1.423 10.743 30.038 1.00 43.49 134 HIS C CA 1
ATOM 6104 C C . HIS C 1 121 ? 0.067 11.069 29.899 1.00 46.12 134 HIS C C 1
ATOM 6105 O O . HIS C 1 121 ? 0.894 10.510 30.597 1.00 43.87 134 HIS C O 1
ATOM 6112 N N . GLY C 1 122 ? 0.417 12.006 29.017 1.00 51.34 135 GLY C N 1
ATOM 6113 C CA . GLY C 1 122 ? 1.639 12.780 29.190 1.00 53.23 135 GLY C CA 1
ATOM 6114 C C . GLY C 1 122 ? 2.673 12.622 28.073 1.00 56.35 135 GLY C C 1
ATOM 6115 O O . GLY C 1 122 ? 3.500 13.516 27.901 1.00 52.94 135 GLY C O 1
ATOM 6116 N N . THR C 1 123 ? 2.669 11.496 27.342 1.00 55.59 136 THR C N 1
ATOM 6117 C CA . THR C 1 123 ? 3.538 11.359 26.174 1.00 60.76 136 THR C CA 1
ATOM 6118 C C . THR C 1 123 ? 2.705 11.274 24.889 1.00 52.60 136 THR C C 1
ATOM 6119 O O . THR C 1 123 ? 3.097 11.865 23.893 1.00 50.30 136 THR C O 1
ATOM 6123 N N . PHE C 1 124 ? 1.581 10.537 24.899 1.00 49.62 137 PHE C N 1
ATOM 6124 C CA . PHE C 1 124 ? 0.617 10.564 23.798 1.00 47.19 137 PHE C CA 1
ATOM 6125 C C . PHE C 1 124 ? -0.616 11.393 24.199 1.00 47.53 137 PHE C C 1
ATOM 6126 O O . PHE C 1 124 ? -0.671 12.577 23.870 1.00 47.81 137 PHE C O 1
ATOM 6134 N N . GLU C 1 125 ? -1.611 10.786 24.881 1.00 48.05 138 GLU C N 1
ATOM 6135 C CA . GLU C 1 125 ? -2.794 11.517 25.341 1.00 48.23 138 GLU C CA 1
ATOM 6136 C C . GLU C 1 125 ? -2.363 12.806 26.035 1.00 48.24 138 GLU C C 1
ATOM 6137 O O . GLU C 1 125 ? -1.430 12.791 26.830 1.00 47.00 138 GLU C O 1
ATOM 6143 N N . GLY C 1 126 ? -3.030 13.921 25.718 1.00 49.34 139 GLY C N 1
ATOM 6144 C CA . GLY C 1 126 ? -2.680 15.198 26.311 1.00 49.30 139 GLY C CA 1
ATOM 6145 C C . GLY C 1 126 ? -3.847 16.179 26.335 1.00 49.25 139 GLY C C 1
ATOM 6146 O O . GLY C 1 126 ? -5.008 15.811 26.127 1.00 48.92 139 GLY C O 1
ATOM 6147 N N . ASP C 1 127 ? -3.499 17.452 26.555 1.00 50.44 140 ASP C N 1
ATOM 6148 C CA . ASP C 1 127 ? -4.439 18.443 27.058 1.00 51.55 140 ASP C CA 1
ATOM 6149 C C . ASP C 1 127 ? -5.128 19.195 25.918 1.00 55.11 140 ASP C C 1
ATOM 6150 O O . ASP C 1 127 ? -4.698 19.153 24.761 1.00 52.19 140 ASP C O 1
ATOM 6155 N N . ALA C 1 128 ? -6.186 19.934 26.287 1.00 52.10 141 ALA C N 1
ATOM 6156 C CA . ALA C 1 128 ? -6.907 20.833 25.391 1.00 49.33 141 ALA C CA 1
ATOM 6157 C C . ALA C 1 128 ? -7.643 20.066 24.284 1.00 50.59 141 ALA C C 1
ATOM 6158 O O . ALA C 1 128 ? -7.768 20.537 23.160 1.00 53.03 141 ALA C O 1
ATOM 6160 N N . GLY C 1 129 ? -8.191 18.902 24.619 1.00 50.63 142 GLY C N 1
ATOM 6161 C CA . GLY C 1 129 ? -9.077 18.185 23.718 1.00 55.42 142 GLY C CA 1
ATOM 6162 C C . GLY C 1 129 ? -10.411 18.908 23.528 1.00 58.14 142 GLY C C 1
ATOM 6163 O O . GLY C 1 129 ? -10.728 19.828 24.273 1.00 55.18 142 GLY C O 1
ATOM 6164 N N . MET C 1 130 ? -11.188 18.444 22.541 1.00 56.01 143 MET C N 1
ATOM 6165 C CA . MET C 1 130 ? -12.458 19.045 22.164 1.00 56.38 143 MET C CA 1
ATOM 6166 C C . MET C 1 130 ? -13.599 18.598 23.081 1.00 56.78 143 MET C C 1
ATOM 6167 O O . MET C 1 130 ? -14.366 19.442 23.542 1.00 61.20 143 MET C O 1
ATOM 6172 N N . THR C 1 131 ? -13.735 17.283 23.325 1.00 52.09 144 THR C N 1
ATOM 6173 C CA . THR C 1 131 ? -14.844 16.770 24.121 1.00 53.64 144 THR C CA 1
ATOM 6174 C C . THR C 1 131 ? -14.375 16.032 25.378 1.00 50.06 144 THR C C 1
ATOM 6175 O O . THR C 1 131 ? -15.213 15.499 26.107 1.00 55.65 144 THR C O 1
ATOM 6179 N N . ARG C 1 132 ? -13.058 15.971 25.604 1.00 51.91 145 ARG C N 1
ATOM 6180 C CA . ARG C 1 132 ? -12.489 15.383 26.811 1.00 50.24 145 ARG C CA 1
ATOM 6181 C C . ARG C 1 132 ? -11.735 16.466 27.584 1.00 50.76 145 ARG C C 1
ATOM 6182 O O . ARG C 1 132 ? -11.097 17.311 26.968 1.00 45.67 145 ARG C O 1
ATOM 6190 N N . ALA C 1 133 ? -11.787 16.406 28.925 1.00 51.61 146 ALA C N 1
ATOM 6191 C CA . ALA C 1 133 ? -11.119 17.382 29.773 1.00 55.87 146 ALA C CA 1
ATOM 6192 C C . ALA C 1 133 ? -9.694 16.923 30.065 1.00 55.81 146 ALA C C 1
ATOM 6193 O O . ALA C 1 133 ? -9.413 15.729 30.018 1.00 48.52 146 ALA C O 1
ATOM 6194 N N . ASP C 1 134 ? -8.814 17.887 30.390 1.00 55.21 147 ASP C N 1
ATOM 6195 C CA . ASP C 1 134 ? -7.429 17.610 30.737 1.00 55.53 147 ASP C CA 1
ATOM 6196 C C . ASP C 1 134 ? -7.357 16.664 31.931 1.00 58.59 147 ASP C C 1
ATOM 6197 O O . ASP C 1 134 ? -8.217 16.697 32.813 1.00 52.89 147 ASP C O 1
ATOM 6202 N N . GLU C 1 135 ? -6.306 15.832 31.936 1.00 50.87 148 GLU C N 1
ATOM 6203 C CA . GLU C 1 135 ? -6.094 14.816 32.955 1.00 54.59 148 GLU C CA 1
ATOM 6204 C C . GLU C 1 135 ? -6.040 15.450 34.350 1.00 53.51 148 GLU C C 1
ATOM 6205 O O . GLU C 1 135 ? -6.504 14.840 35.305 1.00 47.23 148 GLU C O 1
ATOM 6211 N N . PHE C 1 136 ? -5.497 16.671 34.456 1.00 55.50 149 PHE C N 1
ATOM 6212 C CA . PHE C 1 136 ? -5.406 17.365 35.730 1.00 63.52 149 PHE C CA 1
ATOM 6213 C C . PHE C 1 136 ? -6.756 17.406 36.453 1.00 59.08 149 PHE C C 1
ATOM 6214 O O . PHE C 1 136 ? -6.782 17.324 37.671 1.00 58.33 149 PHE C O 1
ATOM 6222 N N . PHE C 1 137 ? -7.870 17.535 35.720 1.00 57.90 150 PHE C N 1
ATOM 6223 C CA . PHE C 1 137 ? -9.181 17.698 36.338 1.00 54.88 150 PHE C CA 1
ATOM 6224 C C . PHE C 1 137 ? -9.812 16.347 36.683 1.00 57.54 150 PHE C C 1
ATOM 6225 O O . PHE C 1 137 ? -10.934 16.313 37.186 1.00 61.99 150 PHE C O 1
ATOM 6233 N N . GLY C 1 138 ? -9.140 15.228 36.378 1.00 53.45 151 GLY C N 1
ATOM 6234 C CA . GLY C 1 138 ? -9.491 13.956 36.989 1.00 51.35 151 GLY C CA 1
ATOM 6235 C C . GLY C 1 138 ? -10.015 12.889 36.028 1.00 52.45 151 GLY C C 1
ATOM 6236 O O . GLY C 1 138 ? -10.122 11.729 36.420 1.00 51.98 151 GLY C O 1
ATOM 6237 N N . ASP C 1 139 ? -10.372 13.253 34.792 1.00 53.07 152 ASP C N 1
ATOM 6238 C CA . ASP C 1 139 ? -10.924 12.279 33.858 1.00 56.84 152 ASP C CA 1
ATOM 6239 C C . ASP C 1 139 ? -10.632 12.712 32.424 1.00 54.07 152 ASP C C 1
ATOM 6240 O O . ASP C 1 139 ? -11.277 13.627 31.910 1.00 52.83 152 ASP C O 1
ATOM 6245 N N . ASN C 1 140 ? -9.666 12.024 31.791 1.00 55.10 153 ASN C N 1
ATOM 6246 C CA . ASN C 1 140 ? -9.159 12.433 30.489 1.00 51.29 153 ASN C CA 1
ATOM 6247 C C . ASN C 1 140 ? -9.809 11.631 29.364 1.00 52.33 153 ASN C C 1
ATOM 6248 O O . ASN C 1 140 ? -9.385 11.772 28.221 1.00 56.33 153 ASN C O 1
ATOM 6253 N N . HIS C 1 141 ? -10.806 10.788 29.679 1.00 53.65 154 HIS C N 1
ATOM 6254 C CA . HIS C 1 141 ? -11.283 9.790 28.730 1.00 57.49 154 HIS C CA 1
ATOM 6255 C C . HIS C 1 141 ? -12.783 9.907 28.444 1.00 61.73 154 HIS C C 1
ATOM 6256 O O . HIS C 1 141 ? -13.202 9.660 27.312 1.00 55.44 154 HIS C O 1
ATOM 6263 N N . SER C 1 142 ? -13.588 10.255 29.460 1.00 57.46 155 SER C N 1
ATOM 6264 C CA . SER C 1 142 ? -15.029 10.342 29.298 1.00 54.33 155 SER C CA 1
ATOM 6265 C C . SER C 1 142 ? -15.400 11.552 28.455 1.00 47.79 155 SER C C 1
ATOM 6266 O O . SER C 1 142 ? -14.789 12.620 28.543 1.00 46.71 155 SER C O 1
ATOM 6269 N N . PHE C 1 143 ? -16.488 11.386 27.699 1.00 49.08 156 PHE C N 1
ATOM 6270 C CA . PHE C 1 143 ? -17.160 12.521 27.102 1.00 52.03 156 PHE C CA 1
ATOM 6271 C C . PHE C 1 143 ? -17.563 13.515 28.198 1.00 53.56 156 PHE C C 1
ATOM 6272 O O . PHE C 1 143 ? -18.008 13.118 29.272 1.00 55.96 156 PHE C O 1
ATOM 6280 N N . ASN C 1 144 ? -17.398 14.806 27.900 1.00 53.58 157 ASN C N 1
ATOM 6281 C CA . ASN C 1 144 ? -17.630 15.880 28.844 1.00 55.57 157 ASN C CA 1
ATOM 6282 C C . ASN C 1 144 ? -18.628 16.853 28.211 1.00 59.20 157 ASN C C 1
ATOM 6283 O O . ASN C 1 144 ? -18.287 17.569 27.272 1.00 54.92 157 ASN C O 1
ATOM 6288 N N . GLN C 1 145 ? -19.841 16.902 28.779 1.00 61.65 158 GLN C N 1
ATOM 6289 C CA . GLN C 1 145 ? -20.951 17.653 28.207 1.00 59.84 158 GLN C CA 1
ATOM 6290 C C . GLN C 1 145 ? -20.659 19.155 28.172 1.00 54.99 158 GLN C C 1
ATOM 6291 O O . GLN C 1 145 ? -21.027 19.819 27.204 1.00 56.03 158 GLN C O 1
ATOM 6297 N N . THR C 1 146 ? -19.995 19.692 29.206 1.00 57.22 159 THR C N 1
ATOM 6298 C CA . THR C 1 146 ? -19.641 21.109 29.244 1.00 62.35 159 THR C CA 1
ATOM 6299 C C . THR C 1 146 ? -18.792 21.455 28.022 1.00 62.18 159 THR C C 1
ATOM 6300 O O . THR C 1 146 ? -19.036 22.466 27.368 1.00 61.23 159 THR C O 1
ATOM 6304 N N . LEU C 1 147 ? -17.773 20.629 27.734 1.00 64.88 160 LEU C N 1
ATOM 6305 C CA . LEU C 1 147 ? -16.898 20.878 26.601 1.00 62.62 160 LEU C CA 1
ATOM 6306 C C . LEU C 1 147 ? -17.671 20.731 25.294 1.00 52.13 160 LEU C C 1
ATOM 6307 O O . LEU C 1 147 ? -17.451 21.488 24.350 1.00 51.95 160 LEU C O 1
ATOM 6312 N N . PHE C 1 148 ? -18.594 19.772 25.249 1.00 53.07 161 PHE C N 1
ATOM 6313 C CA . PHE C 1 148 ? -19.416 19.588 24.063 1.00 58.20 161 PHE C CA 1
ATOM 6314 C C . PHE C 1 148 ? -20.320 20.805 23.856 1.00 64.03 161 PHE C C 1
ATOM 6315 O O . PHE C 1 148 ? -20.522 21.219 22.717 1.00 60.67 161 PHE C O 1
ATOM 6323 N N . ASP C 1 149 ? -20.839 21.391 24.950 1.00 66.49 162 ASP C N 1
ATOM 6324 C CA . ASP C 1 149 ? -21.624 22.619 24.867 1.00 58.62 162 ASP C CA 1
ATOM 6325 C C . ASP C 1 149 ? -20.801 23.737 24.229 1.00 51.35 162 ASP C C 1
ATOM 6326 O O . ASP C 1 149 ? -21.347 24.504 23.441 1.00 52.25 162 ASP C O 1
ATOM 6331 N N . LYS C 1 150 ? -19.502 23.829 24.555 1.00 57.77 163 LYS C N 1
ATOM 6332 C CA . LYS C 1 150 ? -18.613 24.814 23.942 1.00 60.90 163 LYS C CA 1
ATOM 6333 C C . LYS C 1 150 ? -18.434 24.520 22.448 1.00 64.26 163 LYS C C 1
ATOM 6334 O O . LYS C 1 150 ? -18.458 25.422 21.614 1.00 60.56 163 LYS C O 1
ATOM 6340 N N . PHE C 1 151 ? -18.241 23.245 22.110 1.00 64.59 164 PHE C N 1
ATOM 6341 C CA . PHE C 1 151 ? -18.166 22.814 20.720 1.00 68.94 164 PHE C CA 1
ATOM 6342 C C . PHE C 1 151 ? -19.390 23.309 19.945 1.00 64.98 164 PHE C C 1
ATOM 6343 O O . PHE C 1 151 ? -19.269 23.853 18.847 1.00 56.41 164 PHE C O 1
ATOM 6351 N N . VAL C 1 152 ? -20.579 23.095 20.523 1.00 64.61 165 VAL C N 1
ATOM 6352 C CA . VAL C 1 152 ? -21.824 23.536 19.909 1.00 65.05 165 VAL C CA 1
ATOM 6353 C C . VAL C 1 152 ? -21.825 25.059 19.801 1.00 62.91 165 VAL C C 1
ATOM 6354 O O . VAL C 1 152 ? -22.174 25.606 18.756 1.00 57.64 165 VAL C O 1
ATOM 6358 N N . ASP C 1 153 ? -21.435 25.735 20.884 1.00 66.80 166 ASP C N 1
ATOM 6359 C CA . ASP C 1 153 ? -21.434 27.187 20.890 1.00 71.50 166 ASP C CA 1
ATOM 6360 C C . ASP C 1 153 ? -20.556 27.727 19.762 1.00 64.90 166 ASP C C 1
ATOM 6361 O O . ASP C 1 153 ? -20.988 28.579 18.987 1.00 67.71 166 ASP C O 1
ATOM 6366 N N . PHE C 1 154 ? -19.321 27.216 19.664 1.00 69.11 167 PHE C N 1
ATOM 6367 C CA . PHE C 1 154 ? -18.383 27.677 18.649 1.00 66.00 167 PHE C CA 1
ATOM 6368 C C . PHE C 1 154 ? -18.914 27.341 17.254 1.00 61.21 167 PHE C C 1
ATOM 6369 O O . PHE C 1 154 ? -18.706 28.111 16.326 1.00 54.12 167 PHE C O 1
ATOM 6377 N N . SER C 1 155 ? -19.595 26.201 17.100 1.00 64.86 168 SER C N 1
ATOM 6378 C CA . SER C 1 155 ? -20.190 25.849 15.815 1.00 70.64 168 SER C CA 1
ATOM 6379 C C . SER C 1 155 ? -21.308 26.835 15.443 1.00 76.52 168 SER C C 1
ATOM 6380 O O . SER C 1 155 ? -21.461 27.218 14.276 1.00 68.38 168 SER C O 1
ATOM 6383 N N . ASN C 1 156 ? -22.106 27.246 16.444 1.00 72.85 169 ASN C N 1
ATOM 6384 C CA . ASN C 1 156 ? -23.162 28.229 16.218 1.00 69.28 169 ASN C CA 1
ATOM 6385 C C . ASN C 1 156 ? -22.542 29.572 15.847 1.00 64.30 169 ASN C C 1
ATOM 6386 O O . ASN C 1 156 ? -23.041 30.251 14.960 1.00 64.37 169 ASN C O 1
ATOM 6391 N N . ARG C 1 157 ? -21.434 29.930 16.503 1.00 66.76 170 ARG C N 1
ATOM 6392 C CA . ARG C 1 157 ? -20.844 31.252 16.365 1.00 68.92 170 ARG C CA 1
ATOM 6393 C C . ARG C 1 157 ? -20.067 31.414 15.061 1.00 70.00 170 ARG C C 1
ATOM 6394 O O . ARG C 1 157 ? -20.077 32.503 14.499 1.00 72.46 170 ARG C O 1
ATOM 6402 N N . TYR C 1 158 ? -19.377 30.361 14.594 1.00 73.81 171 TYR C N 1
ATOM 6403 C CA . TYR C 1 158 ? -18.446 30.495 13.479 1.00 68.78 171 TYR C CA 1
ATOM 6404 C C . TYR C 1 158 ? -18.767 29.573 12.301 1.00 64.98 171 TYR C C 1
ATOM 6405 O O . TYR C 1 158 ? -18.156 29.715 11.244 1.00 66.95 171 TYR C O 1
ATOM 6414 N N . GLY C 1 159 ? -19.709 28.637 12.463 1.00 68.87 172 GLY C N 1
ATOM 6415 C CA . GLY C 1 159 ? -19.960 27.659 11.415 1.00 67.40 172 GLY C CA 1
ATOM 6416 C C . GLY C 1 159 ? -21.434 27.525 11.031 1.00 64.75 172 GLY C C 1
ATOM 6417 O O . GLY C 1 159 ? -21.830 26.522 10.438 1.00 56.73 172 GLY C O 1
ATOM 6418 N N . GLY C 1 160 ? -22.252 28.533 11.355 1.00 69.21 173 GLY C N 1
ATOM 6419 C CA . GLY C 1 160 ? -23.660 28.512 10.979 1.00 59.11 173 GLY C CA 1
ATOM 6420 C C . GLY C 1 160 ? -24.430 27.366 11.635 1.00 58.83 173 GLY C C 1
ATOM 6421 O O . GLY C 1 160 ? -25.447 26.933 11.099 1.00 57.94 173 GLY C O 1
ATOM 6422 N N . GLY C 1 161 ? -23.944 26.883 12.789 1.00 54.62 174 GLY C N 1
ATOM 6423 C CA . GLY C 1 161 ? -24.568 25.774 13.498 1.00 56.89 174 GLY C CA 1
ATOM 6424 C C . GLY C 1 161 ? -23.922 24.422 13.195 1.00 59.54 174 GLY C C 1
ATOM 6425 O O . GLY C 1 161 ? -24.379 23.387 13.691 1.00 56.73 174 GLY C O 1
ATOM 6426 N N . PHE C 1 162 ? -22.867 24.442 12.370 1.00 64.07 175 PHE C N 1
ATOM 6427 C CA . PHE C 1 162 ? -22.148 23.241 11.981 1.00 65.53 175 PHE C CA 1
ATOM 6428 C C . PHE C 1 162 ? -20.668 23.400 12.322 1.00 65.57 175 PHE C C 1
ATOM 6429 O O . PHE C 1 162 ? -20.156 24.514 12.431 1.00 65.18 175 PHE C O 1
ATOM 6437 N N . TYR C 1 163 ? -19.977 22.260 12.464 1.00 61.48 176 TYR C N 1
ATOM 6438 C CA . TYR C 1 163 ? -18.538 22.267 12.684 1.00 59.78 176 TYR C CA 1
ATOM 6439 C C . TYR C 1 163 ? -17.848 22.245 11.321 1.00 56.81 176 TYR C C 1
ATOM 6440 O O . TYR C 1 163 ? -18.042 21.313 10.545 1.00 52.55 176 TYR C O 1
ATOM 6449 N N . ASN C 1 164 ? -17.054 23.283 11.047 1.00 58.14 177 ASN C N 1
ATOM 6450 C CA . ASN C 1 164 ? -16.263 23.351 9.830 1.00 57.62 177 ASN C CA 1
ATOM 6451 C C . ASN C 1 164 ? -14.874 23.894 10.168 1.00 57.75 177 ASN C C 1
ATOM 6452 O O . ASN C 1 164 ? -14.556 24.093 11.341 1.00 61.38 177 ASN C O 1
ATOM 6457 N N . LEU C 1 165 ? -14.058 24.146 9.136 1.00 54.24 178 LEU C N 1
ATOM 6458 C CA . LEU C 1 165 ? -12.653 24.469 9.332 1.00 59.66 178 LEU C CA 1
ATOM 6459 C C . LEU C 1 165 ? -12.481 25.770 10.119 1.00 61.77 178 LEU C C 1
ATOM 6460 O O . LEU C 1 165 ? -11.554 25.887 10.922 1.00 62.25 178 LEU C O 1
ATOM 6465 N N . THR C 1 166 ? -13.377 26.744 9.900 1.00 63.38 179 THR C N 1
ATOM 6466 C CA . THR C 1 166 ? -13.328 28.008 10.624 1.00 66.94 179 THR C CA 1
ATOM 6467 C C . THR C 1 166 ? -13.547 27.738 12.112 1.00 57.72 179 THR C C 1
ATOM 6468 O O . THR C 1 166 ? -12.817 28.256 12.950 1.00 59.67 179 THR C O 1
ATOM 6472 N N . VAL C 1 167 ? -14.531 26.888 12.421 1.00 52.85 180 VAL C N 1
ATOM 6473 C CA . VAL C 1 167 ? -14.836 26.542 13.800 1.00 59.12 180 VAL C CA 1
ATOM 6474 C C . VAL C 1 167 ? -13.616 25.882 14.437 1.00 62.15 180 VAL C C 1
ATOM 6475 O O . VAL C 1 167 ? -13.243 26.240 15.553 1.00 60.30 180 VAL C O 1
ATOM 6479 N N . ALA C 1 168 ? -13.004 24.930 13.713 1.00 65.23 181 ALA C N 1
ATOM 6480 C CA . ALA C 1 168 ? -11.825 24.213 14.187 1.00 62.64 181 ALA C CA 1
ATOM 6481 C C . ALA C 1 168 ? -10.731 25.186 14.617 1.00 60.52 181 ALA C C 1
ATOM 6482 O O . ALA C 1 168 ? -10.175 25.049 15.702 1.00 63.47 181 ALA C O 1
ATOM 6484 N N . GLY C 1 169 ? -10.445 26.184 13.779 1.00 62.28 182 GLY C N 1
ATOM 6485 C CA . GLY C 1 169 ? -9.429 27.174 14.105 1.00 66.39 182 GLY C CA 1
ATOM 6486 C C . GLY C 1 169 ? -9.726 27.892 15.424 1.00 69.29 182 GLY C C 1
ATOM 6487 O O . GLY C 1 169 ? -8.837 28.044 16.258 1.00 67.09 182 GLY C O 1
ATOM 6488 N N . GLU C 1 170 ? -10.983 28.321 15.603 1.00 65.87 183 GLU C N 1
ATOM 6489 C CA . GLU C 1 170 ? -11.362 29.119 16.759 1.00 66.91 183 GLU C CA 1
ATOM 6490 C C . GLU C 1 170 ? -11.375 28.232 18.002 1.00 65.56 183 GLU C C 1
ATOM 6491 O O . GLU C 1 170 ? -10.888 28.631 19.055 1.00 67.35 183 GLU C O 1
ATOM 6497 N N . LEU C 1 171 ? -11.913 27.016 17.874 1.00 62.97 184 LEU C N 1
ATOM 6498 C CA . LEU C 1 171 ? -12.086 26.151 19.031 1.00 65.32 184 LEU C CA 1
ATOM 6499 C C . LEU C 1 171 ? -10.729 25.670 19.548 1.00 61.90 184 LEU C C 1
ATOM 6500 O O . LEU C 1 171 ? -10.510 25.633 20.755 1.00 57.65 184 LEU C O 1
ATOM 6505 N N . ARG C 1 172 ? -9.825 25.304 18.634 1.00 56.45 185 ARG C N 1
ATOM 6506 C CA . ARG C 1 172 ? -8.499 24.833 19.014 1.00 62.56 185 ARG C CA 1
ATOM 6507 C C . ARG C 1 172 ? -7.814 25.856 19.925 1.00 64.23 185 ARG C C 1
ATOM 6508 O O . ARG C 1 172 ? -7.309 25.494 20.987 1.00 60.83 185 ARG C O 1
ATOM 6516 N N . TYR C 1 173 ? -7.814 27.129 19.506 1.00 70.68 186 TYR C N 1
ATOM 6517 C CA . TYR C 1 173 ? -7.123 28.191 20.228 1.00 70.04 186 TYR C CA 1
ATOM 6518 C C . TYR C 1 173 ? -7.789 28.414 21.587 1.00 65.89 186 TYR C C 1
ATOM 6519 O O . TYR C 1 173 ? -7.120 28.451 22.612 1.00 71.59 186 TYR C O 1
ATOM 6528 N N . SER C 1 174 ? -9.119 28.506 21.584 1.00 65.87 187 SER C N 1
ATOM 6529 C CA . SER C 1 174 ? -9.876 28.797 22.790 1.00 68.10 187 SER C CA 1
ATOM 6530 C C . SER C 1 174 ? -9.668 27.693 23.823 1.00 67.26 187 SER C C 1
ATOM 6531 O O . SER C 1 174 ? -9.544 27.978 25.015 1.00 64.31 187 SER C O 1
ATOM 6534 N N . ARG C 1 175 ? -9.578 26.438 23.356 1.00 63.87 188 ARG C N 1
ATOM 6535 C CA . ARG C 1 175 ? -9.322 25.317 24.251 1.00 60.78 188 ARG C CA 1
ATOM 6536 C C . ARG C 1 175 ? -7.918 25.410 24.850 1.00 59.37 188 ARG C C 1
ATOM 6537 O O . ARG C 1 175 ? -7.740 25.094 26.025 1.00 56.99 188 ARG C O 1
ATOM 6545 N N . ILE C 1 176 ? -6.930 25.834 24.054 1.00 59.29 189 ILE C N 1
ATOM 6546 C CA . ILE C 1 176 ? -5.601 26.089 24.589 1.00 62.17 189 ILE C CA 1
ATOM 6547 C C . ILE C 1 176 ? -5.708 27.120 25.718 1.00 62.47 189 ILE C C 1
ATOM 6548 O O . ILE C 1 176 ? -5.196 26.906 26.816 1.00 57.86 189 ILE C O 1
ATOM 6553 N N . GLN C 1 177 ? -6.411 28.226 25.454 1.00 68.08 190 GLN C N 1
ATOM 6554 C CA . GLN C 1 177 ? -6.551 29.309 26.421 1.00 69.77 190 GLN C CA 1
ATOM 6555 C C . GLN C 1 177 ? -7.230 28.816 27.699 1.00 59.78 190 GLN C C 1
ATOM 6556 O O . GLN C 1 177 ? -6.762 29.148 28.786 1.00 70.56 190 GLN C O 1
ATOM 6562 N N . ASP C 1 178 ? -8.285 27.993 27.588 1.00 57.03 191 ASP C N 1
ATOM 6563 C CA . ASP C 1 178 ? -8.920 27.406 28.766 1.00 60.17 191 ASP C CA 1
ATOM 6564 C C . ASP C 1 178 ? -7.895 26.685 29.646 1.00 70.71 191 ASP C C 1
ATOM 6565 O O . ASP C 1 178 ? -7.885 26.860 30.870 1.00 65.84 191 ASP C O 1
ATOM 6570 N N . SER C 1 179 ? -7.066 25.835 29.023 1.00 63.37 192 SER C N 1
ATOM 6571 C CA . SER C 1 179 ? -6.090 25.042 29.752 1.00 64.35 192 SER C CA 1
ATOM 6572 C C . SER C 1 179 ? -4.999 25.926 30.367 1.00 61.65 192 SER C C 1
ATOM 6573 O O . SER C 1 179 ? -4.546 25.648 31.475 1.00 58.11 192 SER C O 1
ATOM 6576 N N . ILE C 1 180 ? -4.568 26.983 29.667 1.00 59.41 193 ILE C N 1
ATOM 6577 C CA . ILE C 1 180 ? -3.577 27.895 30.230 1.00 68.01 193 ILE C CA 1
ATOM 6578 C C . ILE C 1 180 ? -4.121 28.490 31.530 1.00 70.45 193 ILE C C 1
ATOM 6579 O O . ILE C 1 180 ? -3.433 28.505 32.547 1.00 69.22 193 ILE C O 1
ATOM 6584 N N . ALA C 1 181 ? -5.383 28.934 31.478 1.00 73.02 194 ALA C N 1
ATOM 6585 C CA . ALA C 1 181 ? -6.002 29.686 32.554 1.00 71.20 194 ALA C CA 1
ATOM 6586 C C . ALA C 1 181 ? -6.358 28.799 33.742 1.00 70.34 194 ALA C C 1
ATOM 6587 O O . ALA C 1 181 ? -6.445 29.304 34.856 1.00 75.03 194 ALA C O 1
ATOM 6589 N N . THR C 1 182 ? -6.557 27.488 33.539 1.00 69.93 195 THR C N 1
ATOM 6590 C CA . THR C 1 182 ? -7.164 26.684 34.591 1.00 71.99 195 THR C CA 1
ATOM 6591 C C . THR C 1 182 ? -6.321 25.468 34.979 1.00 75.84 195 THR C C 1
ATOM 6592 O O . THR C 1 182 ? -6.638 24.811 35.969 1.00 75.24 195 THR C O 1
ATOM 6596 N N . ASN C 1 183 ? -5.292 25.123 34.197 1.00 74.57 196 ASN C N 1
ATOM 6597 C CA . ASN C 1 183 ? -4.576 23.876 34.421 1.00 69.64 196 ASN C CA 1
ATOM 6598 C C . ASN C 1 183 ? -3.108 24.195 34.650 1.00 65.18 196 ASN C C 1
ATOM 6599 O O . ASN C 1 183 ? -2.379 24.486 33.706 1.00 56.73 196 ASN C O 1
ATOM 6604 N N . PRO C 1 184 ? -2.625 24.132 35.906 1.00 65.85 197 PRO C N 1
ATOM 6605 C CA . PRO C 1 184 ? -1.232 24.484 36.187 1.00 69.19 197 PRO C CA 1
ATOM 6606 C C . PRO C 1 184 ? -0.213 23.449 35.698 1.00 70.13 197 PRO C C 1
ATOM 6607 O O . PRO C 1 184 ? 0.981 23.735 35.663 1.00 66.78 197 PRO C O 1
ATOM 6611 N N . GLU C 1 185 ? -0.697 22.252 35.325 1.00 70.14 198 GLU C N 1
ATOM 6612 C CA . GLU C 1 185 ? 0.131 21.190 34.768 1.00 68.72 198 GLU C CA 1
ATOM 6613 C C . GLU C 1 185 ? -0.005 21.120 33.241 1.00 67.63 198 GLU C C 1
ATOM 6614 O O . GLU C 1 185 ? 0.497 20.186 32.617 1.00 63.84 198 GLU C O 1
ATOM 6620 N N . PHE C 1 186 ? -0.658 22.119 32.632 1.00 62.25 199 PHE C N 1
ATOM 6621 C CA . PHE C 1 186 ? -0.897 22.145 31.198 1.00 61.43 199 PHE C CA 1
ATOM 6622 C C . PHE C 1 186 ? 0.404 21.990 30.414 1.00 57.90 199 PHE C C 1
ATOM 6623 O O . PHE C 1 186 ? 1.326 22.773 30.593 1.00 56.71 199 PHE C O 1
ATOM 6631 N N . GLN C 1 187 ? 0.425 20.984 29.527 1.00 62.75 200 GLN C N 1
ATOM 6632 C CA . GLN C 1 187 ? 1.517 20.715 28.600 1.00 62.03 200 GLN C CA 1
ATOM 6633 C C . GLN C 1 187 ? 0.964 20.688 27.172 1.00 58.37 200 GLN C C 1
ATOM 6634 O O . GLN C 1 187 ? -0.107 20.129 26.923 1.00 57.95 200 GLN C O 1
ATOM 6640 N N . PHE C 1 188 ? 1.702 21.280 26.230 1.00 52.54 201 PHE C N 1
ATOM 6641 C CA . PHE C 1 188 ? 1.277 21.331 24.837 1.00 52.50 201 PHE C CA 1
ATOM 6642 C C . PHE C 1 188 ? 2.501 21.312 23.923 1.00 50.37 201 PHE C C 1
ATOM 6643 O O . PHE C 1 188 ? 2.752 22.259 23.185 1.00 51.56 201 PHE C O 1
ATOM 6651 N N . LYS C 1 189 ? 3.237 20.200 23.955 1.00 52.08 202 LYS C N 1
ATOM 6652 C CA . LYS C 1 189 ? 4.491 20.080 23.226 1.00 53.25 202 LYS C CA 1
ATOM 6653 C C . LYS C 1 189 ? 4.663 18.650 22.702 1.00 48.90 202 LYS C C 1
ATOM 6654 O O . LYS C 1 189 ? 3.885 17.755 23.028 1.00 45.34 202 LYS C O 1
ATOM 6660 N N . ASN C 1 190 ? 5.707 18.458 21.893 1.00 50.99 203 ASN C N 1
ATOM 6661 C CA . ASN C 1 190 ? 6.074 17.154 21.369 1.00 49.12 203 ASN C CA 1
ATOM 6662 C C . ASN C 1 190 ? 4.850 16.477 20.745 1.00 45.12 203 ASN C C 1
ATOM 6663 O O . ASN C 1 190 ? 4.227 17.042 19.864 1.00 42.61 203 ASN C O 1
ATOM 6668 N N . VAL C 1 191 ? 4.513 15.258 21.165 1.00 42.52 204 VAL C N 1
ATOM 6669 C CA . VAL C 1 191 ? 3.486 14.510 20.455 1.00 47.14 204 VAL C CA 1
ATOM 6670 C C . VAL C 1 191 ? 2.186 15.321 20.462 1.00 47.30 204 VAL C C 1
ATOM 6671 O O . VAL C 1 191 ? 1.530 15.457 19.436 1.00 44.67 204 VAL C O 1
ATOM 6675 N N . ARG C 1 192 ? 1.817 15.866 21.627 1.00 45.27 205 ARG C N 1
ATOM 6676 C CA . ARG C 1 192 ? 0.516 16.494 21.780 1.00 47.18 205 ARG C CA 1
ATOM 6677 C C . ARG C 1 192 ? 0.376 17.686 20.838 1.00 43.49 205 ARG C C 1
ATOM 6678 O O . ARG C 1 192 ? -0.689 17.912 20.278 1.00 47.39 205 ARG C O 1
ATOM 6686 N N . PHE C 1 193 ? 1.447 18.464 20.680 1.00 45.85 206 PHE C N 1
ATOM 6687 C CA . PHE C 1 193 ? 1.377 19.668 19.878 1.00 48.52 206 PHE C CA 1
ATOM 6688 C C . PHE C 1 193 ? 0.991 19.279 18.457 1.00 50.67 206 PHE C C 1
ATOM 6689 O O . PHE C 1 193 ? 0.202 19.974 17.829 1.00 47.89 206 PHE C O 1
ATOM 6697 N N . ILE C 1 194 ? 1.516 18.148 17.973 1.00 50.30 207 ILE C N 1
ATOM 6698 C CA . ILE C 1 194 ? 1.234 17.709 16.615 1.00 49.93 207 ILE C CA 1
ATOM 6699 C C . ILE C 1 194 ? -0.180 17.130 16.543 1.00 48.22 207 ILE C C 1
ATOM 6700 O O . ILE C 1 194 ? -0.963 17.524 15.675 1.00 51.52 207 ILE C O 1
ATOM 6705 N N . THR C 1 195 ? -0.532 16.238 17.472 1.00 43.34 208 THR C N 1
ATOM 6706 C CA . THR C 1 195 ? -1.792 15.514 17.366 1.00 46.07 208 THR C CA 1
ATOM 6707 C C . THR C 1 195 ? -2.978 16.445 17.615 1.00 47.87 208 THR C C 1
ATOM 6708 O O . THR C 1 195 ? -4.069 16.202 17.121 1.00 44.71 208 THR C O 1
ATOM 6712 N N . ALA C 1 196 ? -2.766 17.539 18.344 1.00 47.88 209 ALA C N 1
ATOM 6713 C CA . ALA C 1 196 ? -3.864 18.402 18.740 1.00 49.99 209 ALA C CA 1
ATOM 6714 C C . ALA C 1 196 ? -4.430 19.187 17.563 1.00 52.19 209 ALA C C 1
ATOM 6715 O O . ALA C 1 196 ? -5.559 19.661 17.663 1.00 53.39 209 ALA C O 1
ATOM 6717 N N . TYR C 1 197 ? -3.660 19.360 16.476 1.00 45.54 210 TYR C N 1
ATOM 6718 C CA . TYR C 1 197 ? -4.162 20.059 15.298 1.00 49.34 210 TYR C CA 1
ATOM 6719 C C . TYR C 1 197 ? -4.900 19.066 14.400 1.00 52.87 210 TYR C C 1
ATOM 6720 O O . TYR C 1 197 ? -6.026 19.333 13.978 1.00 53.44 210 TYR C O 1
ATOM 6729 N N . GLY C 1 198 ? -4.285 17.914 14.117 1.00 47.42 211 GLY C N 1
ATOM 6730 C CA . GLY C 1 198 ? -4.935 16.887 13.324 1.00 45.50 211 GLY C CA 1
ATOM 6731 C C . GLY C 1 198 ? -6.305 16.503 13.878 1.00 46.29 211 GLY C C 1
ATOM 6732 O O . GLY C 1 198 ? -7.251 16.324 13.118 1.00 46.11 211 GLY C O 1
ATOM 6733 N N . GLU C 1 199 ? -6.420 16.373 15.202 1.00 42.65 212 GLU C N 1
ATOM 6734 C CA . GLU C 1 199 ? -7.648 15.892 15.814 1.00 47.72 212 GLU C CA 1
ATOM 6735 C C . GLU C 1 199 ? -8.818 16.821 15.485 1.00 45.03 212 GLU C C 1
ATOM 6736 O O . GLU C 1 199 ? -9.952 16.352 15.429 1.00 42.07 212 GLU C O 1
ATOM 6742 N N . THR C 1 200 ? -8.554 18.120 15.276 1.00 42.78 213 THR C N 1
ATOM 6743 C CA . THR C 1 200 ? -9.627 19.087 15.118 1.00 51.78 213 THR C CA 1
ATOM 6744 C C . THR C 1 200 ? -10.143 19.069 13.684 1.00 53.44 213 THR C C 1
ATOM 6745 O O . THR C 1 200 ? -11.210 19.627 13.443 1.00 46.99 213 THR C O 1
ATOM 6749 N N . VAL C 1 201 ? -9.415 18.434 12.746 1.00 51.81 214 VAL C N 1
ATOM 6750 C CA . VAL C 1 201 ? -9.907 18.345 11.375 1.00 48.77 214 VAL C CA 1
ATOM 6751 C C . VAL C 1 201 ? -10.458 16.953 11.071 1.00 45.82 214 VAL C C 1
ATOM 6752 O O . VAL C 1 201 ? -11.196 16.795 10.104 1.00 45.93 214 VAL C O 1
ATOM 6756 N N . PHE C 1 202 ? -10.146 15.946 11.889 1.00 44.23 215 PHE C N 1
ATOM 6757 C CA . PHE C 1 202 ? -10.685 14.622 11.637 1.00 48.49 215 PHE C CA 1
ATOM 6758 C C . PHE C 1 202 ? -12.217 14.669 11.595 1.00 50.53 215 PHE C C 1
ATOM 6759 O O . PHE C 1 202 ? -12.823 13.955 10.805 1.00 47.36 215 PHE C O 1
ATOM 6767 N N . PRO C 1 203 ? -12.935 15.444 12.436 1.00 52.14 216 PRO C N 1
ATOM 6768 C CA . PRO C 1 203 ? -14.398 15.479 12.339 1.00 52.41 216 PRO C CA 1
ATOM 6769 C C . PRO C 1 203 ? -14.916 15.966 10.984 1.00 48.82 216 PRO C C 1
ATOM 6770 O O . PRO C 1 203 ? -15.955 15.505 10.533 1.00 49.18 216 PRO C O 1
ATOM 6774 N N . ILE C 1 204 ? -14.175 16.877 10.339 1.00 45.83 217 ILE C N 1
ATOM 6775 C CA . ILE C 1 204 ? -14.514 17.374 9.016 1.00 43.16 217 ILE C CA 1
ATOM 6776 C C . ILE C 1 204 ? -14.186 16.316 7.958 1.00 48.61 217 ILE C C 1
ATOM 6777 O O . ILE C 1 204 ? -15.027 15.992 7.123 1.00 46.76 217 ILE C O 1
ATOM 6782 N N . ASN C 1 205 ? -12.972 15.758 8.003 1.00 45.99 218 ASN C N 1
ATOM 6783 C CA . ASN C 1 205 ? -12.482 14.903 6.934 1.00 43.93 218 ASN C CA 1
ATOM 6784 C C . ASN C 1 205 ? -13.072 13.505 7.029 1.00 40.91 218 ASN C C 1
ATOM 6785 O O . ASN C 1 205 ? -13.231 12.871 5.989 1.00 42.47 218 ASN C O 1
ATOM 6790 N N . LEU C 1 206 ? -13.396 13.030 8.245 1.00 42.21 219 LEU C N 1
ATOM 6791 C CA . LEU C 1 206 ? -13.763 11.636 8.448 1.00 38.03 219 LEU C CA 1
ATOM 6792 C C . LEU C 1 206 ? -15.166 11.444 9.036 1.00 40.25 219 LEU C C 1
ATOM 6793 O O . LEU C 1 206 ? -15.757 10.375 8.842 1.00 40.59 219 LEU C O 1
ATOM 6798 N N . PHE C 1 207 ? -15.697 12.411 9.794 1.00 43.84 220 PHE C N 1
ATOM 6799 C CA . PHE C 1 207 ? -17.000 12.204 10.427 1.00 44.88 220 PHE C CA 1
ATOM 6800 C C . PHE C 1 207 ? -18.139 12.747 9.561 1.00 47.23 220 PHE C C 1
ATOM 6801 O O . PHE C 1 207 ? -19.297 12.418 9.801 1.00 46.06 220 PHE C O 1
ATOM 6809 N N . VAL C 1 208 ? -17.816 13.610 8.597 1.00 43.38 221 VAL C N 1
ATOM 6810 C CA . VAL C 1 208 ? -18.775 14.059 7.602 1.00 47.03 221 VAL C CA 1
ATOM 6811 C C . VAL C 1 208 ? -18.939 12.970 6.546 1.00 51.07 221 VAL C C 1
ATOM 6812 O O . VAL C 1 208 ? -17.960 12.423 6.043 1.00 47.81 221 VAL C O 1
ATOM 6816 N N . ASP C 1 209 ? -20.196 12.672 6.218 1.00 46.14 222 ASP C N 1
ATOM 6817 C CA . ASP C 1 209 ? -20.541 11.631 5.267 1.00 49.24 222 ASP C CA 1
ATOM 6818 C C . ASP C 1 209 ? -19.781 11.822 3.945 1.00 46.97 222 ASP C C 1
ATOM 6819 O O . ASP C 1 209 ? -19.656 12.934 3.441 1.00 43.57 222 ASP C O 1
ATOM 6824 N N . GLY C 1 210 ? -19.287 10.712 3.381 1.00 43.75 223 GLY C N 1
ATOM 6825 C CA . GLY C 1 210 ? -18.427 10.752 2.198 1.00 50.07 223 GLY C CA 1
ATOM 6826 C C . GLY C 1 210 ? -19.174 11.134 0.908 1.00 51.90 223 GLY C C 1
ATOM 6827 O O . GLY C 1 210 ? -18.555 11.466 -0.093 1.00 46.81 223 GLY C O 1
ATOM 6828 N N . ARG C 1 211 ? -20.513 11.111 0.929 1.00 48.35 224 ARG C N 1
ATOM 6829 C CA . ARG C 1 211 ? -21.310 11.582 -0.191 1.00 48.67 224 ARG C CA 1
ATOM 6830 C C . ARG C 1 211 ? -21.385 13.108 -0.229 1.00 46.81 224 ARG C C 1
ATOM 6831 O O . ARG C 1 211 ? -21.851 13.658 -1.215 1.00 51.82 224 ARG C O 1
ATOM 6839 N N . VAL C 1 212 ? -20.949 13.790 0.827 1.00 46.74 225 VAL C N 1
ATOM 6840 C CA . VAL C 1 212 ? -20.907 15.243 0.831 1.00 54.83 225 VAL C CA 1
ATOM 6841 C C . VAL C 1 212 ? -19.575 15.700 0.234 1.00 60.23 225 VAL C C 1
ATOM 6842 O O . VAL C 1 212 ? -18.533 15.473 0.839 1.00 64.76 225 VAL C O 1
ATOM 6846 N N . THR C 1 213 ? -19.618 16.365 -0.934 1.00 67.04 226 THR C N 1
ATOM 6847 C CA . THR C 1 213 ? -18.409 16.706 -1.675 1.00 75.59 226 THR C CA 1
ATOM 6848 C C . THR C 1 213 ? -18.081 18.198 -1.606 1.00 75.53 226 THR C C 1
ATOM 6849 O O . THR C 1 213 ? -16.944 18.591 -1.865 1.00 70.23 226 THR C O 1
ATOM 6853 N N . THR C 1 214 ? -19.066 19.033 -1.263 1.00 77.52 227 THR C N 1
ATOM 6854 C CA . THR C 1 214 ? -18.843 20.468 -1.172 1.00 80.37 227 THR C CA 1
ATOM 6855 C C . THR C 1 214 ? -19.254 20.963 0.216 1.00 74.80 227 THR C C 1
ATOM 6856 O O . THR C 1 214 ? -20.228 20.457 0.781 1.00 68.49 227 THR C O 1
ATOM 6860 N N . ASP C 1 215 ? -18.525 21.962 0.754 1.00 74.27 228 ASP C N 1
ATOM 6861 C CA . ASP C 1 215 ? -18.884 22.598 2.015 1.00 76.92 228 ASP C CA 1
ATOM 6862 C C . ASP C 1 215 ? -19.064 21.521 3.081 1.00 67.35 228 ASP C C 1
ATOM 6863 O O . ASP C 1 215 ? -20.151 21.363 3.637 1.00 70.66 228 ASP C O 1
ATOM 6868 N N . ARG C 1 216 ? -17.994 20.757 3.329 1.00 63.92 229 ARG C N 1
ATOM 6869 C CA . ARG C 1 216 ? -18.042 19.664 4.287 1.00 61.67 229 ARG C CA 1
ATOM 6870 C C . ARG C 1 216 ? -18.139 20.260 5.690 1.00 51.42 229 ARG C C 1
ATOM 6871 O O . ARG C 1 216 ? -17.340 21.107 6.068 1.00 53.36 229 ARG C O 1
ATOM 6879 N N . LYS C 1 217 ? -19.159 19.836 6.438 1.00 54.20 230 LYS C N 1
ATOM 6880 C CA . LYS C 1 217 ? -19.418 20.389 7.754 1.00 54.45 230 LYS C CA 1
ATOM 6881 C C . LYS C 1 217 ? -20.207 19.351 8.543 1.00 51.28 230 LYS C C 1
ATOM 6882 O O . LYS C 1 217 ? -20.977 18.594 7.961 1.00 52.36 230 LYS C O 1
ATOM 6888 N N . LEU C 1 218 ? -19.987 19.304 9.859 1.00 48.45 231 LEU C N 1
ATOM 6889 C CA . LEU C 1 218 ? -20.564 18.259 10.687 1.00 55.09 231 LEU C CA 1
ATOM 6890 C C . LEU C 1 218 ? -21.721 18.819 11.520 1.00 57.37 231 LEU C C 1
ATOM 6891 O O . LEU C 1 218 ? -21.547 19.820 12.208 1.00 59.12 231 LEU C O 1
ATOM 6896 N N . SER C 1 219 ? -22.881 18.154 11.468 1.00 56.49 232 SER C N 1
ATOM 6897 C CA . SER C 1 219 ? -24.036 18.549 12.268 1.00 56.52 232 SER C CA 1
ATOM 6898 C C . SER C 1 219 ? -23.784 18.193 13.733 1.00 63.08 232 SER C C 1
ATOM 6899 O O . SER C 1 219 ? -23.002 17.288 14.027 1.00 60.60 232 SER C O 1
ATOM 6902 N N . MET C 1 220 ? -24.459 18.896 14.648 1.00 55.95 233 MET C N 1
ATOM 6903 C CA . MET C 1 220 ? -24.283 18.655 16.068 1.00 55.63 233 MET C CA 1
ATOM 6904 C C . MET C 1 220 ? -24.839 17.286 16.455 1.00 58.46 233 MET C C 1
ATOM 6905 O O . MET C 1 220 ? -24.332 16.638 17.368 1.00 57.41 233 MET C O 1
ATOM 6910 N N . GLU C 1 221 ? -25.874 16.829 15.747 1.00 53.99 234 GLU C N 1
ATOM 6911 C CA . GLU C 1 221 ? -26.453 15.518 16.004 1.00 57.41 234 GLU C CA 1
ATOM 6912 C C . GLU C 1 221 ? -25.434 14.419 15.681 1.00 48.84 234 GLU C C 1
ATOM 6913 O O . GLU C 1 221 ? -25.288 13.461 16.430 1.00 48.32 234 GLU C O 1
ATOM 6919 N N . ASP C 1 222 ? -24.770 14.534 14.534 1.00 49.40 235 ASP C N 1
ATOM 6920 C CA . ASP C 1 222 ? -23.770 13.563 14.111 1.00 51.96 235 ASP C CA 1
ATOM 6921 C C . ASP C 1 222 ? -22.563 13.621 15.050 1.00 47.49 235 ASP C C 1
ATOM 6922 O O . ASP C 1 222 ? -22.047 12.580 15.461 1.00 50.73 235 ASP C O 1
ATOM 6927 N N . ALA C 1 223 ? -22.138 14.836 15.407 1.00 46.87 236 ALA C N 1
ATOM 6928 C CA . ALA C 1 223 ? -21.056 15.007 16.364 1.00 50.11 236 ALA C CA 1
ATOM 6929 C C . ALA C 1 223 ? -21.386 14.297 17.675 1.00 56.86 236 ALA C C 1
ATOM 6930 O O . ALA C 1 223 ? -20.558 13.556 18.188 1.00 53.05 236 ALA C O 1
ATOM 6932 N N . ALA C 1 224 ? -22.588 14.517 18.221 1.00 56.11 237 ALA C N 1
ATOM 6933 C CA . ALA C 1 224 ? -22.949 13.922 19.498 1.00 60.74 237 ALA C CA 1
ATOM 6934 C C . ALA C 1 224 ? -22.974 12.404 19.371 1.00 55.77 237 ALA C C 1
ATOM 6935 O O . ALA C 1 224 ? -22.530 11.669 20.250 1.00 51.33 237 ALA C O 1
ATOM 6937 N N . SER C 1 225 ? -23.523 11.931 18.258 1.00 52.38 238 SER C N 1
ATOM 6938 C CA . SER C 1 225 ? -23.632 10.501 18.032 1.00 49.44 238 SER C CA 1
ATOM 6939 C C . SER C 1 225 ? -22.253 9.832 18.119 1.00 45.62 238 SER C C 1
ATOM 6940 O O . SER C 1 225 ? -22.106 8.806 18.771 1.00 42.24 238 SER C O 1
ATOM 6943 N N . ILE C 1 226 ? -21.224 10.437 17.523 1.00 48.82 239 ILE C N 1
ATOM 6944 C CA . ILE C 1 226 ? -19.894 9.836 17.484 1.00 48.06 239 ILE C CA 1
ATOM 6945 C C . ILE C 1 226 ? -19.139 10.123 18.787 1.00 42.95 239 ILE C C 1
ATOM 6946 O O . ILE C 1 226 ? -18.666 9.195 19.431 1.00 48.06 239 ILE C O 1
ATOM 6951 N N . PHE C 1 227 ? -19.038 11.398 19.168 1.00 44.13 240 PHE C N 1
ATOM 6952 C CA . PHE C 1 227 ? -18.246 11.817 20.316 1.00 50.57 240 PHE C CA 1
ATOM 6953 C C . PHE C 1 227 ? -18.822 11.299 21.634 1.00 54.30 240 PHE C C 1
ATOM 6954 O O . PHE C 1 227 ? -18.057 10.953 22.533 1.00 48.34 240 PHE C O 1
ATOM 6962 N N . ARG C 1 228 ? -20.157 11.263 21.764 1.00 53.89 241 ARG C N 1
ATOM 6963 C CA . ARG C 1 228 ? -20.772 10.798 22.999 1.00 51.43 241 ARG C CA 1
ATOM 6964 C C . ARG C 1 228 ? -21.123 9.321 22.889 1.00 50.98 241 ARG C C 1
ATOM 6965 O O . ARG C 1 228 ? -20.685 8.516 23.710 1.00 43.65 241 ARG C O 1
ATOM 6973 N N . ASP C 1 229 ? -21.927 8.950 21.889 1.00 50.30 242 ASP C N 1
ATOM 6974 C CA . ASP C 1 229 ? -22.565 7.643 21.893 1.00 51.50 242 ASP C CA 1
ATOM 6975 C C . ASP C 1 229 ? -21.761 6.570 21.167 1.00 52.81 242 ASP C C 1
ATOM 6976 O O . ASP C 1 229 ? -22.130 5.401 21.234 1.00 43.25 242 ASP C O 1
ATOM 6981 N N . MET C 1 230 ? -20.655 6.943 20.506 1.00 54.50 243 MET C N 1
ATOM 6982 C CA . MET C 1 230 ? -19.807 5.978 19.820 1.00 47.97 243 MET C CA 1
ATOM 6983 C C . MET C 1 230 ? -20.599 5.283 18.706 1.00 42.00 243 MET C C 1
ATOM 6984 O O . MET C 1 230 ? -20.457 4.070 18.492 1.00 41.63 243 MET C O 1
ATOM 6989 N N . ARG C 1 231 ? -21.439 6.047 18.002 1.00 46.08 244 ARG C N 1
ATOM 6990 C CA . ARG C 1 231 ? -22.372 5.493 17.032 1.00 47.80 244 ARG C CA 1
ATOM 6991 C C . ARG C 1 231 ? -22.273 6.280 15.729 1.00 40.63 244 ARG C C 1
ATOM 6992 O O . ARG C 1 231 ? -22.328 7.515 15.717 1.00 36.58 244 ARG C O 1
ATOM 7000 N N . PHE C 1 232 ? -22.104 5.545 14.629 1.00 41.76 245 PHE C N 1
ATOM 7001 C CA . PHE C 1 232 ? -22.181 6.155 13.311 1.00 46.32 245 PHE C CA 1
ATOM 7002 C C . PHE C 1 232 ? -23.554 6.789 13.122 1.00 46.00 245 PHE C C 1
ATOM 7003 O O . PHE C 1 232 ? -24.554 6.229 13.551 1.00 44.77 245 PHE C O 1
ATOM 7011 N N . PRO C 1 233 ? -23.648 7.949 12.446 1.00 48.13 246 PRO C N 1
ATOM 7012 C CA . PRO C 1 233 ? -24.927 8.408 11.901 1.00 49.97 246 PRO C CA 1
ATOM 7013 C C . PRO C 1 233 ? -25.635 7.291 11.149 1.00 51.27 246 PRO C C 1
ATOM 7014 O O . PRO C 1 233 ? -25.003 6.365 10.625 1.00 43.78 246 PRO C O 1
ATOM 7018 N N . ASP C 1 234 ? -26.967 7.360 11.131 1.00 52.83 247 ASP C N 1
ATOM 7019 C CA . ASP C 1 234 ? -27.773 6.471 10.300 1.00 56.53 247 ASP C CA 1
ATOM 7020 C C . ASP C 1 234 ? -27.286 6.554 8.854 1.00 43.34 247 ASP C C 1
ATOM 7021 O O . ASP C 1 234 ? -27.034 7.643 8.342 1.00 40.56 247 ASP C O 1
ATOM 7026 N N . ASP C 1 235 ? -27.120 5.385 8.224 1.00 43.53 248 ASP C N 1
ATOM 7027 C CA . ASP C 1 235 ? -26.754 5.300 6.815 1.00 54.21 248 ASP C CA 1
ATOM 7028 C C . ASP C 1 235 ? -25.389 5.956 6.526 1.00 52.18 248 ASP C C 1
ATOM 7029 O O . ASP C 1 235 ? -25.124 6.405 5.410 1.00 46.65 248 ASP C O 1
ATOM 7034 N N . PHE C 1 236 ? -24.492 5.996 7.516 1.00 47.65 249 PHE C N 1
ATOM 7035 C CA . PHE C 1 236 ? -23.230 6.703 7.334 1.00 46.51 249 PHE C CA 1
ATOM 7036 C C . PHE C 1 236 ? -22.371 6.039 6.249 1.00 37.80 249 PHE C C 1
ATOM 7037 O O . PHE C 1 236 ? -22.140 4.821 6.278 1.00 38.24 249 PHE C O 1
ATOM 7045 N N . HIS C 1 237 ? -21.911 6.866 5.304 1.00 41.11 250 HIS C N 1
ATOM 7046 C CA . HIS C 1 237 ? -20.935 6.458 4.299 1.00 42.18 250 HIS C CA 1
ATOM 7047 C C . HIS C 1 237 ? -19.602 7.132 4.599 1.00 37.87 250 HIS C C 1
ATOM 7048 O O . HIS C 1 237 ? -19.533 8.351 4.760 1.00 38.48 250 HIS C O 1
ATOM 7055 N N . ARG C 1 238 ? -18.535 6.338 4.621 1.00 42.03 251 ARG C N 1
ATOM 7056 C CA . ARG C 1 238 ? -17.204 6.855 4.919 1.00 40.56 251 ARG C CA 1
ATOM 7057 C C . ARG C 1 238 ? -16.736 7.813 3.829 1.00 38.84 251 ARG C C 1
ATOM 7058 O O . ARG C 1 238 ? -17.293 7.825 2.726 1.00 37.32 251 ARG C O 1
ATOM 7066 N N . SER C 1 239 ? -15.684 8.576 4.147 1.00 40.29 252 SER C N 1
ATOM 7067 C CA . SER C 1 239 ? -14.970 9.415 3.196 1.00 41.83 252 SER C CA 1
ATOM 7068 C C . SER C 1 239 ? -14.756 8.675 1.877 1.00 41.01 252 SER C C 1
ATOM 7069 O O . SER C 1 239 ? -14.467 7.480 1.872 1.00 36.98 252 SER C O 1
ATOM 7072 N N . ALA C 1 240 ? -14.889 9.418 0.774 1.00 41.13 253 ALA C N 1
ATOM 7073 C CA . ALA C 1 240 ? -14.771 8.877 -0.569 1.00 43.47 253 ALA C CA 1
ATOM 7074 C C . ALA C 1 240 ? -13.303 8.693 -0.959 1.00 40.50 253 ALA C C 1
ATOM 7075 O O . ALA C 1 240 ? -13.049 8.119 -2.006 1.00 37.35 253 ALA C O 1
ATOM 7077 N N . VAL C 1 241 ? -12.376 9.250 -0.166 1.00 39.40 254 VAL C N 1
ATOM 7078 C CA . VAL C 1 241 ? -10.939 9.119 -0.376 1.00 39.92 254 VAL C CA 1
ATOM 7079 C C . VAL C 1 241 ? -10.274 8.815 0.964 1.00 39.98 254 VAL C C 1
ATOM 7080 O O . VAL C 1 241 ? -10.772 9.238 2.006 1.00 39.99 254 VAL C O 1
ATOM 7084 N N . PRO C 1 242 ? -9.117 8.114 0.993 1.00 40.95 255 PRO C N 1
ATOM 7085 C CA . PRO C 1 242 ? -8.314 8.027 2.209 1.00 37.11 255 PRO C CA 1
ATOM 7086 C C . PRO C 1 242 ? -8.051 9.449 2.690 1.00 39.00 255 PRO C C 1
ATOM 7087 O O . PRO C 1 242 ? -7.766 10.334 1.888 1.00 35.30 255 PRO C O 1
ATOM 7091 N N . ALA C 1 243 ? -8.173 9.674 4.005 1.00 39.78 256 ALA C N 1
ATOM 7092 C CA . ALA C 1 243 ? -7.953 11.012 4.520 1.00 39.50 256 ALA C CA 1
ATOM 7093 C C . ALA C 1 243 ? -7.437 10.948 5.951 1.00 37.94 256 ALA C C 1
ATOM 7094 O O . ALA C 1 243 ? -7.513 9.904 6.604 1.00 36.22 256 ALA C O 1
ATOM 7096 N N . SER C 1 244 ? -6.927 12.095 6.399 1.00 36.39 257 SER C N 1
ATOM 7097 C CA . SER C 1 244 ? -6.425 12.234 7.750 1.00 39.98 257 SER C CA 1
ATOM 7098 C C . SER C 1 244 ? -6.485 13.706 8.156 1.00 38.11 257 SER C C 1
ATOM 7099 O O . SER C 1 244 ? -7.553 14.213 8.469 1.00 40.87 257 SER C O 1
ATOM 7102 N N . ASN C 1 245 ? -5.356 14.406 8.074 1.00 40.42 258 ASN C N 1
ATOM 7103 C CA . ASN C 1 245 ? -5.207 15.696 8.724 1.00 40.45 258 ASN C CA 1
ATOM 7104 C C . ASN C 1 245 ? -5.217 16.855 7.724 1.00 43.80 258 ASN C C 1
ATOM 7105 O O . ASN C 1 245 ? -4.678 17.921 8.023 1.00 42.74 258 ASN C O 1
ATOM 7110 N N . GLU C 1 246 ? -5.873 16.677 6.570 1.00 45.12 259 GLU C N 1
ATOM 7111 C CA . GLU C 1 246 ? -6.004 17.759 5.598 1.00 50.69 259 GLU C CA 1
ATOM 7112 C C . GLU C 1 246 ? -6.642 18.986 6.263 1.00 50.33 259 GLU C C 1
ATOM 7113 O O . GLU C 1 246 ? -7.680 18.877 6.899 1.00 47.27 259 GLU C O 1
ATOM 7119 N N . GLY C 1 247 ? -5.980 20.146 6.138 1.00 51.05 260 GLY C N 1
ATOM 7120 C CA . GLY C 1 247 ? -6.500 21.406 6.651 1.00 55.54 260 GLY C CA 1
ATOM 7121 C C . GLY C 1 247 ? -5.952 21.786 8.029 1.00 54.49 260 GLY C C 1
ATOM 7122 O O . GLY C 1 247 ? -6.201 22.896 8.497 1.00 51.33 260 GLY C O 1
ATOM 7123 N N . ALA C 1 248 ? -5.204 20.886 8.679 1.00 51.37 261 ALA C N 1
ATOM 7124 C CA . ALA C 1 248 ? -4.647 21.163 10.000 1.00 51.73 261 ALA C CA 1
ATOM 7125 C C . ALA C 1 248 ? -3.730 22.391 9.966 1.00 50.54 261 ALA C C 1
ATOM 7126 O O . ALA C 1 248 ? -3.641 23.118 10.953 1.00 48.36 261 ALA C O 1
ATOM 7128 N N . ASP C 1 249 ? -3.043 22.595 8.836 1.00 50.41 262 ASP C N 1
ATOM 7129 C CA . ASP C 1 249 ? -2.185 23.754 8.618 1.00 58.40 262 ASP C CA 1
ATOM 7130 C C . ASP C 1 249 ? -2.979 25.060 8.762 1.00 62.28 262 ASP C C 1
ATOM 7131 O O . ASP C 1 249 ? -2.502 26.024 9.359 1.00 65.65 262 ASP C O 1
ATOM 7136 N N . GLN C 1 250 ? -4.201 25.090 8.222 1.00 58.98 263 GLN C N 1
ATOM 7137 C CA . GLN C 1 250 ? -5.034 26.276 8.299 1.00 64.34 263 GLN C CA 1
ATOM 7138 C C . GLN C 1 250 ? -5.535 26.511 9.721 1.00 66.61 263 GLN C C 1
ATOM 7139 O O . GLN C 1 250 ? -5.772 27.657 10.096 1.00 65.78 263 GLN C O 1
ATOM 7145 N N . VAL C 1 251 ? -5.702 25.434 10.500 1.00 59.49 264 VAL C N 1
ATOM 7146 C CA . VAL C 1 251 ? -6.139 25.565 11.879 1.00 62.28 264 VAL C CA 1
ATOM 7147 C C . VAL C 1 251 ? -5.059 26.300 12.667 1.00 57.88 264 VAL C C 1
ATOM 7148 O O . VAL C 1 251 ? -5.375 27.212 13.425 1.00 58.22 264 VAL C O 1
ATOM 7152 N N . LEU C 1 252 ? -3.801 25.888 12.478 1.00 59.16 265 LEU C N 1
ATOM 7153 C CA . LEU C 1 252 ? -2.656 26.539 13.095 1.00 60.19 265 LEU C CA 1
ATOM 7154 C C . LEU C 1 252 ? -2.570 27.983 12.612 1.00 66.07 265 LEU C C 1
ATOM 7155 O O . LEU C 1 252 ? -2.356 28.882 13.407 1.00 71.38 265 LEU C O 1
ATOM 7160 N N . ALA C 1 253 ? -2.745 28.205 11.308 1.00 67.80 266 ALA C N 1
ATOM 7161 C CA . ALA C 1 253 ? -2.522 29.519 10.725 1.00 70.96 266 ALA C CA 1
ATOM 7162 C C . ALA C 1 253 ? -3.529 30.541 11.270 1.00 70.70 266 ALA C C 1
ATOM 7163 O O . ALA C 1 253 ? -3.202 31.710 11.420 1.00 70.56 266 ALA C O 1
ATOM 7165 N N . ALA C 1 254 ? -4.746 30.099 11.602 1.00 70.61 267 ALA C N 1
ATOM 7166 C CA . ALA C 1 254 ? -5.765 30.977 12.162 1.00 72.07 267 ALA C CA 1
ATOM 7167 C C . ALA C 1 254 ? -5.342 31.560 13.511 1.00 72.18 267 ALA C C 1
ATOM 7168 O O . ALA C 1 254 ? -5.798 32.639 13.871 1.00 76.72 267 ALA C O 1
ATOM 7170 N N . HIS C 1 255 ? -4.525 30.831 14.279 1.00 69.90 268 HIS C N 1
ATOM 7171 C CA . HIS C 1 255 ? -4.024 31.316 15.555 1.00 71.44 268 HIS C CA 1
ATOM 7172 C C . HIS C 1 255 ? -2.649 30.711 15.822 1.00 66.75 268 HIS C C 1
ATOM 7173 O O . HIS C 1 255 ? -2.530 29.758 16.595 1.00 73.19 268 HIS C O 1
ATOM 7180 N N . PRO C 1 256 ? -1.579 31.247 15.189 1.00 62.59 269 PRO C N 1
ATOM 7181 C CA . PRO C 1 256 ? -0.225 30.721 15.347 1.00 64.60 269 PRO C CA 1
ATOM 7182 C C . PRO C 1 256 ? 0.083 30.465 16.811 1.00 64.42 269 PRO C C 1
ATOM 7183 O O . PRO C 1 256 ? -0.270 31.260 17.679 1.00 72.33 269 PRO C O 1
ATOM 7187 N N . TRP C 1 257 ? 0.724 29.328 17.063 1.00 64.15 270 TRP C N 1
ATOM 7188 C CA . TRP C 1 257 ? 0.962 28.892 18.421 1.00 66.35 270 TRP C CA 1
ATOM 7189 C C . TRP C 1 257 ? 2.220 28.038 18.445 1.00 62.01 270 TRP C C 1
ATOM 7190 O O . TRP C 1 257 ? 2.546 27.369 17.472 1.00 59.11 270 TRP C O 1
ATOM 7201 N N . VAL C 1 258 ? 2.931 28.103 19.565 1.00 65.86 271 VAL C N 1
ATOM 7202 C CA . VAL C 1 258 ? 4.240 27.492 19.667 1.00 69.76 271 VAL C CA 1
ATOM 7203 C C . VAL C 1 258 ? 4.165 26.457 20.782 1.00 67.52 271 VAL C C 1
ATOM 7204 O O . VAL C 1 258 ? 3.553 26.713 21.822 1.00 69.61 271 VAL C O 1
ATOM 7208 N N . PRO C 1 259 ? 4.772 25.259 20.604 1.00 66.02 272 PRO C N 1
ATOM 7209 C CA . PRO C 1 259 ? 4.745 24.244 21.652 1.00 66.87 272 PRO C CA 1
ATOM 7210 C C . PRO C 1 259 ? 5.309 24.795 22.956 1.00 65.66 272 PRO C C 1
ATOM 7211 O O . PRO C 1 259 ? 6.175 25.660 22.938 1.00 66.34 272 PRO C O 1
ATOM 7215 N N . GLY C 1 260 ? 4.808 24.277 24.077 1.00 62.48 273 GLY C N 1
ATOM 7216 C CA . GLY C 1 260 ? 5.249 24.706 25.392 1.00 64.87 273 GLY C CA 1
ATOM 7217 C C . GLY C 1 260 ? 4.326 24.152 26.473 1.00 67.53 273 GLY C C 1
ATOM 7218 O O . GLY C 1 260 ? 3.760 23.067 26.308 1.00 60.75 273 GLY C O 1
ATOM 7219 N N . GLY C 1 261 ? 4.196 24.915 27.566 1.00 64.12 274 GLY C N 1
ATOM 7220 C CA . GLY C 1 261 ? 3.405 24.522 28.721 1.00 66.45 274 GLY C CA 1
ATOM 7221 C C . GLY C 1 261 ? 3.431 25.600 29.807 1.00 65.59 274 GLY C C 1
ATOM 7222 O O . GLY C 1 261 ? 4.223 26.538 29.747 1.00 57.56 274 GLY C O 1
ATOM 7223 N N . ASN C 1 262 ? 2.539 25.464 30.790 1.00 67.46 275 ASN C N 1
ATOM 7224 C CA . ASN C 1 262 ? 2.593 26.278 31.993 1.00 70.06 275 ASN C CA 1
ATOM 7225 C C . ASN C 1 262 ? 3.768 25.820 32.854 1.00 75.68 275 ASN C C 1
ATOM 7226 O O . ASN C 1 262 ? 3.818 24.647 33.207 1.00 75.82 275 ASN C O 1
ATOM 7231 N N . ALA C 1 263 ? 4.677 26.739 33.221 1.00 76.02 276 ALA C N 1
ATOM 7232 C CA . ALA C 1 263 ? 5.835 26.395 34.041 1.00 76.05 276 ALA C CA 1
ATOM 7233 C C . ALA C 1 263 ? 5.519 26.507 35.536 1.00 79.42 276 ALA C C 1
ATOM 7234 O O . ALA C 1 263 ? 4.656 27.282 35.946 1.00 75.77 276 ALA C O 1
ATOM 7236 N N . ASP C 1 264 ? 6.228 25.692 36.331 1.00 85.16 277 ASP C N 1
ATOM 7237 C CA . ASP C 1 264 ? 6.344 25.845 37.775 1.00 88.24 277 ASP C CA 1
ATOM 7238 C C . ASP C 1 264 ? 4.979 25.733 38.448 1.00 88.27 277 ASP C C 1
ATOM 7239 O O . ASP C 1 264 ? 4.679 26.511 39.343 1.00 97.45 277 ASP C O 1
ATOM 7244 N N . ASN C 1 265 ? 4.176 24.753 38.020 1.00 78.18 278 ASN C N 1
ATOM 7245 C CA . ASN C 1 265 ? 2.885 24.442 38.618 1.00 76.01 278 ASN C CA 1
ATOM 7246 C C . ASN C 1 265 ? 2.029 25.701 38.814 1.00 77.64 278 ASN C C 1
ATOM 7247 O O . ASN C 1 265 ? 1.354 25.837 39.833 1.00 75.27 278 ASN C O 1
ATOM 7252 N N . GLN C 1 266 ? 2.016 26.608 37.824 1.00 79.31 279 GLN C N 1
ATOM 7253 C CA . GLN C 1 266 ? 1.248 27.844 37.912 1.00 77.94 279 GLN C CA 1
ATOM 7254 C C . GLN C 1 266 ? 0.434 28.068 36.638 1.00 76.95 279 GLN C C 1
ATOM 7255 O O . GLN C 1 266 ? 0.905 27.838 35.528 1.00 75.08 279 GLN C O 1
ATOM 7261 N N . VAL C 1 267 ? -0.784 28.589 36.804 1.00 75.88 280 VAL C N 1
ATOM 7262 C CA . VAL C 1 267 ? -1.626 28.970 35.681 1.00 72.69 280 VAL C CA 1
ATOM 7263 C C . VAL C 1 267 ? -1.130 30.279 35.075 1.00 70.21 280 VAL C C 1
ATOM 7264 O O . VAL C 1 267 ? -0.334 30.993 35.675 1.00 77.19 280 VAL C O 1
ATOM 7268 N N . ASN C 1 268 ? -1.609 30.548 33.858 1.00 68.77 281 ASN C N 1
ATOM 7269 C CA . ASN C 1 268 ? -1.266 31.722 33.068 1.00 72.66 281 ASN C CA 1
ATOM 7270 C C . ASN C 1 268 ? 0.236 31.951 33.042 1.00 74.19 281 ASN C C 1
ATOM 7271 O O . ASN C 1 268 ? 0.687 33.081 33.181 1.00 88.27 281 ASN C O 1
ATOM 7276 N N . ASN C 1 269 ? 0.990 30.880 32.797 1.00 76.21 282 ASN C N 1
ATOM 7277 C CA . ASN C 1 269 ? 2.437 30.935 32.880 1.00 78.44 282 ASN C CA 1
ATOM 7278 C C . ASN C 1 269 ? 3.023 30.052 31.779 1.00 75.71 282 ASN C C 1
ATOM 7279 O O . ASN C 1 269 ? 3.880 29.206 32.031 1.00 71.41 282 ASN C O 1
ATOM 7284 N N . TYR C 1 270 ? 2.556 30.287 30.550 1.00 70.95 283 TYR C N 1
ATOM 7285 C CA . TYR C 1 270 ? 2.921 29.460 29.415 1.00 72.43 283 TYR C CA 1
ATOM 7286 C C . TYR C 1 270 ? 4.280 29.894 28.874 1.00 70.08 283 TYR C C 1
ATOM 7287 O O . TYR C 1 270 ? 4.430 31.033 28.458 1.00 67.64 283 TYR C O 1
ATOM 7296 N N . VAL C 1 271 ? 5.240 28.959 28.861 1.00 78.89 284 VAL C N 1
ATOM 7297 C CA . VAL C 1 271 ? 6.573 29.193 28.334 1.00 76.57 284 VAL C CA 1
ATOM 7298 C C . VAL C 1 271 ? 6.783 28.277 27.132 1.00 76.69 284 VAL C C 1
ATOM 7299 O O . VAL C 1 271 ? 6.540 27.075 27.221 1.00 74.98 284 VAL C O 1
ATOM 7303 N N . GLU C 1 272 ? 7.275 28.864 26.036 1.00 70.49 285 GLU C N 1
ATOM 7304 C CA . GLU C 1 272 ? 7.618 28.142 24.824 1.00 74.48 285 GLU C CA 1
ATOM 7305 C C . GLU C 1 272 ? 8.751 27.158 25.105 1.00 75.35 285 GLU C C 1
ATOM 7306 O O . GLU C 1 272 ? 9.596 27.399 25.960 1.00 75.12 285 GLU C O 1
ATOM 7312 N N . ASP C 1 273 ? 8.720 26.025 24.392 1.00 74.60 286 ASP C N 1
ATOM 7313 C CA . ASP C 1 273 ? 9.790 25.045 24.411 1.00 69.26 286 ASP C CA 1
ATOM 7314 C C . ASP C 1 273 ? 10.376 24.971 23.007 1.00 73.09 286 ASP C C 1
ATOM 7315 O O . ASP C 1 273 ? 9.790 24.361 22.118 1.00 77.92 286 ASP C O 1
ATOM 7320 N N . PRO C 1 274 ? 11.554 25.580 22.757 1.00 81.61 287 PRO C N 1
ATOM 7321 C CA . PRO C 1 274 ? 12.112 25.631 21.403 1.00 75.78 287 PRO C CA 1
ATOM 7322 C C . PRO C 1 274 ? 12.669 24.298 20.898 1.00 70.59 287 PRO C C 1
ATOM 7323 O O . PRO C 1 274 ? 12.919 24.160 19.701 1.00 64.40 287 PRO C O 1
ATOM 7327 N N . ASP C 1 275 ? 12.852 23.322 21.807 1.00 65.03 288 ASP C N 1
ATOM 7328 C CA . ASP C 1 275 ? 13.362 22.003 21.450 1.00 68.08 288 ASP C CA 1
ATOM 7329 C C . ASP C 1 275 ? 12.257 21.049 20.978 1.00 64.10 288 ASP C C 1
ATOM 7330 O O . ASP C 1 275 ? 12.562 20.013 20.395 1.00 53.66 288 ASP C O 1
ATOM 7335 N N . SER C 1 276 ? 10.985 21.396 21.224 1.00 61.04 289 SER C N 1
ATOM 7336 C CA . SER C 1 276 ? 9.866 20.536 20.875 1.00 58.74 289 SER C CA 1
ATOM 7337 C C . SER C 1 276 ? 9.764 20.370 19.362 1.00 59.92 289 SER C C 1
ATOM 7338 O O . SER C 1 276 ? 10.106 21.269 18.604 1.00 56.51 289 SER C O 1
ATOM 7341 N N . ALA C 1 277 ? 9.227 19.225 18.937 1.00 55.63 290 ALA C N 1
ATOM 7342 C CA . ALA C 1 277 ? 8.731 19.082 17.581 1.00 53.40 290 ALA C CA 1
ATOM 7343 C C . ALA C 1 277 ? 7.728 20.191 17.278 1.00 50.50 290 ALA C C 1
ATOM 7344 O O . ALA C 1 277 ? 7.100 20.729 18.191 1.00 50.79 290 ALA C O 1
ATOM 7346 N N . ASP C 1 278 ? 7.623 20.526 15.987 1.00 46.85 291 ASP C N 1
ATOM 7347 C CA . ASP C 1 278 ? 6.565 21.368 15.452 1.00 52.17 291 ASP C CA 1
ATOM 7348 C C . ASP C 1 278 ? 6.350 20.926 14.001 1.00 52.94 291 ASP C C 1
ATOM 7349 O O . ASP C 1 278 ? 6.946 19.941 13.558 1.00 53.89 291 ASP C O 1
ATOM 7354 N N . PHE C 1 279 ? 5.540 21.673 13.247 1.00 52.39 292 PHE C N 1
ATOM 7355 C CA . PHE C 1 279 ? 5.095 21.213 11.943 1.00 53.31 292 PHE C CA 1
ATOM 7356 C C . PHE C 1 279 ? 6.177 21.334 10.871 1.00 56.30 292 PHE C C 1
ATOM 7357 O O . PHE C 1 279 ? 6.016 20.743 9.807 1.00 61.13 292 PHE C O 1
ATOM 7365 N N . THR C 1 280 ? 7.269 22.063 11.133 1.00 59.32 293 THR C N 1
ATOM 7366 C CA . THR C 1 280 ? 8.393 22.096 10.205 1.00 59.59 293 THR C CA 1
ATOM 7367 C C . THR C 1 280 ? 9.575 21.311 10.773 1.00 60.38 293 THR C C 1
ATOM 7368 O O . THR C 1 280 ? 10.647 21.323 10.173 1.00 56.48 293 THR C O 1
ATOM 7372 N N . HIS C 1 281 ? 9.391 20.656 11.932 1.00 57.42 294 HIS C N 1
ATOM 7373 C CA . HIS C 1 281 ? 10.431 19.852 12.567 1.00 59.38 294 HIS C CA 1
ATOM 7374 C C . HIS C 1 281 ? 9.814 18.535 13.049 1.00 57.73 294 HIS C C 1
ATOM 7375 O O . HIS C 1 281 ? 9.912 18.177 14.222 1.00 53.71 294 HIS C O 1
ATOM 7382 N N . LEU C 1 282 ? 9.214 17.789 12.112 1.00 53.42 295 LEU C N 1
ATOM 7383 C CA . LEU C 1 282 ? 8.438 16.610 12.448 1.00 49.09 295 LEU C CA 1
ATOM 7384 C C . LEU C 1 282 ? 9.321 15.460 12.924 1.00 45.58 295 LEU C C 1
ATOM 7385 O O . LEU C 1 282 ? 8.875 14.669 13.752 1.00 43.46 295 LEU C O 1
ATOM 7390 N N . CYS C 1 283 ? 10.539 15.345 12.388 1.00 44.39 296 CYS C N 1
ATOM 7391 C CA . CYS C 1 283 ? 11.409 14.224 12.729 1.00 46.82 296 CYS C CA 1
ATOM 7392 C C . CYS C 1 283 ? 11.797 14.257 14.210 1.00 46.53 296 CYS C C 1
ATOM 7393 O O . CYS C 1 283 ? 12.119 13.212 14.783 1.00 46.59 296 CYS C O 1
ATOM 7396 N N . ARG C 1 284 ? 11.726 15.435 14.848 1.00 47.23 297 ARG C N 1
ATOM 7397 C CA . ARG C 1 284 ? 11.950 15.523 16.284 1.00 51.37 297 ARG C CA 1
ATOM 7398 C C . ARG C 1 284 ? 10.933 14.686 17.053 1.00 46.95 297 ARG C C 1
ATOM 7399 O O . ARG C 1 284 ? 11.258 14.141 18.109 1.00 46.54 297 ARG C O 1
ATOM 7407 N N . LEU C 1 285 ? 9.691 14.632 16.546 1.00 46.06 298 LEU C N 1
ATOM 7408 C CA . LEU C 1 285 ? 8.661 13.830 17.186 1.00 44.89 298 LEU C CA 1
ATOM 7409 C C . LEU C 1 285 ? 9.110 12.373 17.157 1.00 42.07 298 LEU C C 1
ATOM 7410 O O . LEU C 1 285 ? 9.013 11.693 18.169 1.00 42.37 298 LEU C O 1
ATOM 7415 N N . TYR C 1 286 ? 9.607 11.911 16.000 1.00 39.75 299 TYR C N 1
ATOM 7416 C CA . TYR C 1 286 ? 10.085 10.545 15.841 1.00 42.85 299 TYR C CA 1
ATOM 7417 C C . TYR C 1 286 ? 11.184 10.246 16.871 1.00 42.81 299 TYR C C 1
ATOM 7418 O O . TYR C 1 286 ? 11.092 9.261 17.610 1.00 38.42 299 TYR C O 1
ATOM 7427 N N . GLU C 1 287 ? 12.203 11.112 16.934 1.00 43.38 300 GLU C N 1
ATOM 7428 C CA . GLU C 1 287 ? 13.330 10.897 17.840 1.00 43.93 300 GLU C CA 1
ATOM 7429 C C . GLU C 1 287 ? 12.862 10.917 19.293 1.00 38.25 300 GLU C C 1
ATOM 7430 O O . GLU C 1 287 ? 13.268 10.071 20.077 1.00 42.68 300 GLU C O 1
ATOM 7436 N N . PHE C 1 288 ? 11.989 11.870 19.630 1.00 38.07 301 PHE C N 1
ATOM 7437 C CA . PHE C 1 288 ? 11.478 12.016 20.985 1.00 42.12 301 PHE C CA 1
ATOM 7438 C C . PHE C 1 288 ? 10.814 10.714 21.424 1.00 43.82 301 PHE C C 1
ATOM 7439 O O . PHE C 1 288 ? 11.079 10.214 22.509 1.00 41.55 301 PHE C O 1
ATOM 7447 N N . VAL C 1 289 ? 9.944 10.163 20.570 1.00 41.66 302 VAL C N 1
ATOM 7448 C CA . VAL C 1 289 ? 9.200 8.963 20.919 1.00 40.05 302 VAL C CA 1
ATOM 7449 C C . VAL C 1 289 ? 10.131 7.760 21.033 1.00 33.91 302 VAL C C 1
ATOM 7450 O O . VAL C 1 289 ? 9.938 6.916 21.914 1.00 35.51 302 VAL C O 1
ATOM 7454 N N . VAL C 1 290 ? 11.127 7.650 20.141 1.00 34.69 303 VAL C N 1
ATOM 7455 C CA . VAL C 1 290 ? 12.082 6.561 20.272 1.00 37.19 303 VAL C CA 1
ATOM 7456 C C . VAL C 1 290 ? 12.771 6.656 21.645 1.00 34.47 303 VAL C C 1
ATOM 7457 O O . VAL C 1 290 ? 12.925 5.657 22.339 1.00 32.50 303 VAL C O 1
ATOM 7461 N N . GLY C 1 291 ? 13.136 7.874 22.042 1.00 35.28 304 GLY C N 1
ATOM 7462 C CA . GLY C 1 291 ? 13.669 8.144 23.371 1.00 40.79 304 GLY C CA 1
ATOM 7463 C C . GLY C 1 291 ? 12.708 7.711 24.478 1.00 39.47 304 GLY C C 1
ATOM 7464 O O . GLY C 1 291 ? 13.110 7.061 25.439 1.00 39.96 304 GLY C O 1
ATOM 7465 N N . SER C 1 292 ? 11.418 8.043 24.329 1.00 38.26 305 SER C N 1
ATOM 7466 C CA . SER C 1 292 ? 10.425 7.636 25.320 1.00 38.05 305 SER C CA 1
ATOM 7467 C C . SER C 1 292 ? 10.339 6.112 25.417 1.00 37.81 305 SER C C 1
ATOM 7468 O O . SER C 1 292 ? 10.215 5.553 26.513 1.00 37.91 305 SER C O 1
ATOM 7471 N N . VAL C 1 293 ? 10.421 5.423 24.272 1.00 35.80 306 VAL C N 1
ATOM 7472 C CA . VAL C 1 293 ? 10.358 3.970 24.284 1.00 35.72 306 VAL C CA 1
ATOM 7473 C C . VAL C 1 293 ? 11.557 3.388 25.046 1.00 35.07 306 VAL C C 1
ATOM 7474 O O . VAL C 1 293 ? 11.409 2.411 25.788 1.00 35.20 306 VAL C O 1
ATOM 7478 N N . GLN C 1 294 ? 12.744 3.993 24.870 1.00 38.56 307 GLN C N 1
ATOM 7479 C CA . GLN C 1 294 ? 13.944 3.532 25.559 1.00 43.33 307 GLN C CA 1
ATOM 7480 C C . GLN C 1 294 ? 13.789 3.692 27.071 1.00 39.57 307 GLN C C 1
ATOM 7481 O O . GLN C 1 294 ? 14.254 2.833 27.820 1.00 40.34 307 GLN C O 1
ATOM 7487 N N . GLU C 1 295 ? 13.124 4.772 27.507 1.00 40.22 308 GLU C N 1
ATOM 7488 C CA . GLU C 1 295 ? 12.873 4.995 28.928 1.00 45.44 308 GLU C CA 1
ATOM 7489 C C . GLU C 1 295 ? 11.937 3.931 29.482 1.00 43.19 308 GLU C C 1
ATOM 7490 O O . GLU C 1 295 ? 12.146 3.473 30.598 1.00 41.56 308 GLU C O 1
ATOM 7496 N N . LEU C 1 296 ? 10.936 3.512 28.695 1.00 35.09 309 LEU C N 1
ATOM 7497 C CA . LEU C 1 296 ? 10.023 2.461 29.118 1.00 34.91 309 LEU C CA 1
ATOM 7498 C C . LEU C 1 296 ? 10.715 1.099 29.129 1.00 36.27 309 LEU C C 1
ATOM 7499 O O . LEU C 1 296 ? 10.358 0.237 29.949 1.00 37.12 309 LEU C O 1
ATOM 7504 N N . TYR C 1 297 ? 11.645 0.889 28.180 1.00 35.61 310 TYR C N 1
ATOM 7505 C CA . TYR C 1 297 ? 12.244 -0.416 27.958 1.00 37.65 310 TYR C CA 1
ATOM 7506 C C . TYR C 1 297 ? 13.769 -0.256 27.875 1.00 40.74 310 TYR C C 1
ATOM 7507 O O . TYR C 1 297 ? 14.359 -0.262 26.792 1.00 38.65 310 TYR C O 1
ATOM 7516 N N . PRO C 1 298 ? 14.440 -0.024 29.019 1.00 43.10 311 PRO C N 1
ATOM 7517 C CA . PRO C 1 298 ? 15.852 0.361 29.025 1.00 38.37 311 PRO C CA 1
ATOM 7518 C C . PRO C 1 298 ? 16.829 -0.716 28.586 1.00 33.75 311 PRO C C 1
ATOM 7519 O O . PRO C 1 298 ? 17.887 -0.370 28.061 1.00 33.90 311 PRO C O 1
ATOM 7523 N N . ASN C 1 299 ? 16.493 -1.995 28.798 1.00 35.32 312 ASN C N 1
ATOM 7524 C CA . ASN C 1 299 ? 17.417 -3.075 28.493 1.00 37.05 312 ASN C CA 1
ATOM 7525 C C . ASN C 1 299 ? 16.700 -4.391 28.203 1.00 40.46 312 ASN C C 1
ATOM 7526 O O . ASN C 1 299 ? 17.028 -5.414 28.797 1.00 36.73 312 ASN C O 1
ATOM 7531 N N . PRO C 1 300 ? 15.808 -4.451 27.186 1.00 38.71 313 PRO C N 1
ATOM 7532 C CA . PRO C 1 300 ? 15.081 -5.676 26.878 1.00 37.04 313 PRO C CA 1
ATOM 7533 C C . PRO C 1 300 ? 15.957 -6.717 26.191 1.00 36.59 313 PRO C C 1
ATOM 7534 O O . PRO C 1 300 ? 16.919 -6.365 25.507 1.00 38.39 313 PRO C O 1
ATOM 7538 N N . THR C 1 301 ? 15.564 -7.982 26.362 1.00 35.58 314 THR C N 1
ATOM 7539 C CA . THR C 1 301 ? 16.149 -9.124 25.687 1.00 42.10 314 THR C CA 1
ATOM 7540 C C . THR C 1 301 ? 15.001 -10.024 25.222 1.00 38.83 314 THR C C 1
ATOM 7541 O O . THR C 1 301 ? 13.834 -9.772 25.543 1.00 40.80 314 THR C O 1
ATOM 7545 N N . GLY C 1 302 ? 15.331 -11.079 24.468 1.00 41.89 315 GLY C N 1
ATOM 7546 C CA . GLY C 1 302 ? 14.364 -12.119 24.140 1.00 43.08 315 GLY C CA 1
ATOM 7547 C C . GLY C 1 302 ? 13.252 -11.617 23.215 1.00 41.71 315 GLY C C 1
ATOM 7548 O O . GLY C 1 302 ? 13.496 -10.755 22.369 1.00 39.21 315 GLY C O 1
ATOM 7549 N N . ILE C 1 303 ? 12.046 -12.164 23.414 1.00 44.02 316 ILE C N 1
ATOM 7550 C CA . ILE C 1 303 ? 10.878 -11.867 22.596 1.00 51.08 316 ILE C CA 1
ATOM 7551 C C . ILE C 1 303 ? 10.523 -10.389 22.726 1.00 43.67 316 ILE C C 1
ATOM 7552 O O . ILE C 1 303 ? 10.164 -9.749 21.738 1.00 41.55 316 ILE C O 1
ATOM 7557 N N . LEU C 1 304 ? 10.638 -9.845 23.945 1.00 40.50 317 LEU C N 1
ATOM 7558 C CA . LEU C 1 304 ? 10.317 -8.442 24.156 1.00 36.71 317 LEU C CA 1
ATOM 7559 C C . LEU C 1 304 ? 11.208 -7.577 23.261 1.00 35.79 317 LEU C C 1
ATOM 7560 O O . LEU C 1 304 ? 10.718 -6.673 22.590 1.00 35.54 317 LEU C O 1
ATOM 7565 N N . ARG C 1 305 ? 12.517 -7.859 23.243 1.00 37.69 318 ARG C N 1
ATOM 7566 C CA . ARG C 1 305 ? 13.441 -7.102 22.412 1.00 39.62 318 ARG C CA 1
ATOM 7567 C C . ARG C 1 305 ? 13.034 -7.237 20.948 1.00 35.11 318 ARG C C 1
ATOM 7568 O O . ARG C 1 305 ? 12.999 -6.253 20.214 1.00 32.14 318 ARG C O 1
ATOM 7576 N N . ARG C 1 306 ? 12.775 -8.465 20.526 1.00 37.49 319 ARG C N 1
ATOM 7577 C CA . ARG C 1 306 ? 12.460 -8.735 19.128 1.00 43.53 319 ARG C CA 1
ATOM 7578 C C . ARG C 1 306 ? 11.205 -7.965 18.726 1.00 37.53 319 ARG C C 1
ATOM 7579 O O . ARG C 1 306 ? 11.173 -7.320 17.671 1.00 35.65 319 ARG C O 1
ATOM 7587 N N . ASN C 1 307 ? 10.183 -8.008 19.589 1.00 35.69 320 ASN C N 1
ATOM 7588 C CA . ASN C 1 307 ? 8.909 -7.375 19.271 1.00 37.80 320 ASN C CA 1
ATOM 7589 C C . ASN C 1 307 ? 9.051 -5.851 19.278 1.00 37.92 320 ASN C C 1
ATOM 7590 O O . ASN C 1 307 ? 8.425 -5.156 18.470 1.00 36.65 320 ASN C O 1
ATOM 7595 N N . LEU C 1 308 ? 9.923 -5.329 20.150 1.00 34.51 321 LEU C N 1
ATOM 7596 C CA . LEU C 1 308 ? 10.216 -3.902 20.127 1.00 36.08 321 LEU C CA 1
ATOM 7597 C C . LEU C 1 308 ? 10.865 -3.506 18.797 1.00 35.13 321 LEU C C 1
ATOM 7598 O O . LEU C 1 308 ? 10.519 -2.489 18.206 1.00 35.69 321 LEU C O 1
ATOM 7603 N N . ILE C 1 309 ? 11.845 -4.287 18.354 1.00 32.42 322 ILE C N 1
ATOM 7604 C CA . ILE C 1 309 ? 12.561 -3.956 17.127 1.00 36.50 322 ILE C CA 1
ATOM 7605 C C . ILE C 1 309 ? 11.575 -3.901 15.951 1.00 33.85 322 ILE C C 1
ATOM 7606 O O . ILE C 1 309 ? 11.607 -2.971 15.148 1.00 34.38 322 ILE C O 1
ATOM 7611 N N . LYS C 1 310 ? 10.686 -4.896 15.883 1.00 35.34 323 LYS C N 1
ATOM 7612 C CA . LYS C 1 310 ? 9.714 -4.975 14.806 1.00 38.05 323 LYS C CA 1
ATOM 7613 C C . LYS C 1 310 ? 8.745 -3.801 14.832 1.00 36.39 323 LYS C C 1
ATOM 7614 O O . LYS C 1 310 ? 8.562 -3.132 13.813 1.00 34.37 323 LYS C O 1
ATOM 7620 N N . ASN C 1 311 ? 8.159 -3.541 16.006 1.00 33.76 324 ASN C N 1
ATOM 7621 C CA . ASN C 1 311 ? 7.166 -2.487 16.130 1.00 32.63 324 ASN C CA 1
ATOM 7622 C C . ASN C 1 311 ? 7.787 -1.133 15.812 1.00 32.97 324 ASN C C 1
ATOM 7623 O O . ASN C 1 311 ? 7.171 -0.297 15.152 1.00 33.24 324 ASN C O 1
ATOM 7628 N N . LEU C 1 312 ? 9.021 -0.911 16.274 1.00 32.43 325 LEU C N 1
ATOM 7629 C CA . LEU C 1 312 ? 9.707 0.339 15.975 1.00 33.07 325 LEU C CA 1
ATOM 7630 C C . LEU C 1 312 ? 9.851 0.504 14.462 1.00 29.76 325 LEU C C 1
ATOM 7631 O O . LEU C 1 312 ? 9.652 1.594 13.949 1.00 30.46 325 LEU C O 1
ATOM 7636 N N . HIS C 1 313 ? 10.247 -0.566 13.770 1.00 32.14 326 HIS C N 1
ATOM 7637 C CA . HIS C 1 313 ? 10.404 -0.521 12.319 1.00 31.83 326 HIS C CA 1
ATOM 7638 C C . HIS C 1 313 ? 9.054 -0.267 11.650 1.00 30.55 326 HIS C C 1
ATOM 7639 O O . HIS C 1 313 ? 8.962 0.565 10.750 1.00 34.66 326 HIS C O 1
ATOM 7646 N N . TYR C 1 314 ? 7.999 -0.941 12.114 1.00 33.23 327 TYR C N 1
ATOM 7647 C CA . TYR C 1 314 ? 6.678 -0.738 11.523 1.00 33.38 327 TYR C CA 1
ATOM 7648 C C . TYR C 1 314 ? 6.282 0.726 11.641 1.00 34.27 327 TYR C C 1
ATOM 7649 O O . TYR C 1 314 ? 5.815 1.325 10.671 1.00 31.19 327 TYR C O 1
ATOM 7658 N N . TRP C 1 315 ? 6.499 1.302 12.833 1.00 32.76 328 TRP C N 1
ATOM 7659 C CA . TRP C 1 315 ? 6.171 2.700 13.048 1.00 34.77 328 TRP C CA 1
ATOM 7660 C C . TRP C 1 315 ? 6.963 3.563 12.066 1.00 32.75 328 TRP C C 1
ATOM 7661 O O . TRP C 1 315 ? 6.410 4.449 11.426 1.00 33.13 328 TRP C O 1
ATOM 7672 N N . TRP C 1 316 ? 8.270 3.295 11.947 1.00 30.41 329 TRP C N 1
ATOM 7673 C CA . TRP C 1 316 ? 9.113 4.068 11.057 1.00 31.71 329 TRP C CA 1
ATOM 7674 C C . TRP C 1 316 ? 8.569 4.041 9.618 1.00 30.16 329 TRP C C 1
ATOM 7675 O O . TRP C 1 316 ? 8.599 5.054 8.933 1.00 33.22 329 TRP C O 1
ATOM 7686 N N . THR C 1 317 ? 8.056 2.894 9.152 1.00 32.34 330 THR C N 1
ATOM 7687 C CA . THR C 1 317 ? 7.551 2.806 7.780 1.00 35.06 330 THR C CA 1
ATOM 7688 C C . THR C 1 317 ? 6.447 3.847 7.562 1.00 34.28 330 THR C C 1
ATOM 7689 O O . THR C 1 317 ? 6.406 4.478 6.511 1.00 37.51 330 THR C O 1
ATOM 7693 N N . GLY C 1 318 ? 5.615 4.104 8.587 1.00 34.18 331 GLY C N 1
ATOM 7694 C CA . GLY C 1 318 ? 4.606 5.146 8.491 1.00 33.96 331 GLY C CA 1
ATOM 7695 C C . GLY C 1 318 ? 5.192 6.550 8.610 1.00 35.11 331 GLY C C 1
ATOM 7696 O O . GLY C 1 318 ? 4.869 7.444 7.822 1.00 32.63 331 GLY C O 1
ATOM 7697 N N . VAL C 1 319 ? 6.066 6.727 9.606 1.00 34.98 332 VAL C N 1
ATOM 7698 C CA . VAL C 1 319 ? 6.674 8.015 9.871 1.00 34.52 332 VAL C CA 1
ATOM 7699 C C . VAL C 1 319 ? 7.431 8.496 8.632 1.00 35.69 332 VAL C C 1
ATOM 7700 O O . VAL C 1 319 ? 7.400 9.668 8.302 1.00 37.29 332 VAL C O 1
ATOM 7704 N N . ASN C 1 320 ? 8.140 7.587 7.964 1.00 36.25 333 ASN C N 1
ATOM 7705 C CA . ASN C 1 320 ? 9.008 7.978 6.865 1.00 36.99 333 ASN C CA 1
ATOM 7706 C C . ASN C 1 320 ? 8.214 8.700 5.779 1.00 37.06 333 ASN C C 1
ATOM 7707 O O . ASN C 1 320 ? 8.642 9.729 5.249 1.00 36.32 333 ASN C O 1
ATOM 7712 N N . VAL C 1 321 ? 7.021 8.167 5.488 1.00 35.17 334 VAL C N 1
ATOM 7713 C CA . VAL C 1 321 ? 6.154 8.759 4.488 1.00 38.33 334 VAL C CA 1
ATOM 7714 C C . VAL C 1 321 ? 5.454 9.978 5.080 1.00 40.07 334 VAL C C 1
ATOM 7715 O O . VAL C 1 321 ? 5.521 11.059 4.512 1.00 39.63 334 VAL C O 1
ATOM 7719 N N . ALA C 1 322 ? 4.806 9.817 6.236 1.00 40.91 335 ALA C N 1
ATOM 7720 C CA . ALA C 1 322 ? 3.958 10.879 6.763 1.00 44.62 335 ALA C CA 1
ATOM 7721 C C . ALA C 1 322 ? 4.758 12.128 7.105 1.00 41.42 335 ALA C C 1
ATOM 7722 O O . ALA C 1 322 ? 4.232 13.221 6.980 1.00 44.73 335 ALA C O 1
ATOM 7724 N N . PHE C 1 323 ? 6.016 11.980 7.529 1.00 40.32 336 PHE C N 1
ATOM 7725 C CA . PHE C 1 323 ? 6.802 13.120 7.974 1.00 42.02 336 PHE C CA 1
ATOM 7726 C C . PHE C 1 323 ? 7.762 13.600 6.891 1.00 41.96 336 PHE C C 1
ATOM 7727 O O . PHE C 1 323 ? 8.566 14.478 7.164 1.00 44.42 336 PHE C O 1
ATOM 7735 N N . GLY C 1 324 ? 7.716 13.006 5.693 1.00 44.76 337 GLY C N 1
ATOM 7736 C CA . GLY C 1 324 ? 8.525 13.481 4.582 1.00 44.16 337 GLY C CA 1
ATOM 7737 C C . GLY C 1 324 ? 9.997 13.082 4.693 1.00 46.83 337 GLY C C 1
ATOM 7738 O O . GLY C 1 324 ? 10.848 13.792 4.180 1.00 43.92 337 GLY C O 1
ATOM 7739 N N . GLY C 1 325 ? 10.295 11.945 5.340 1.00 41.77 338 GLY C N 1
ATOM 7740 C CA . GLY C 1 325 ? 11.637 11.384 5.375 1.00 41.87 338 GLY C CA 1
ATOM 7741 C C . GLY C 1 325 ? 12.331 11.604 6.724 1.00 43.53 338 GLY C C 1
ATOM 7742 O O . GLY C 1 325 ? 12.648 12.725 7.084 1.00 43.05 338 GLY C O 1
ATOM 7743 N N . CYS C 1 326 ? 12.554 10.521 7.471 1.00 40.79 339 CYS C N 1
ATOM 7744 C CA . CYS C 1 326 ? 13.313 10.569 8.708 1.00 40.77 339 CYS C CA 1
ATOM 7745 C C . CYS C 1 326 ? 14.267 9.382 8.696 1.00 41.47 339 CYS C C 1
ATOM 7746 O O . CYS C 1 326 ? 13.908 8.289 8.277 1.00 39.06 339 CYS C O 1
ATOM 7749 N N . ASP C 1 327 ? 15.500 9.617 9.143 1.00 40.53 340 ASP C N 1
ATOM 7750 C CA . ASP C 1 327 ? 16.456 8.545 9.313 1.00 43.51 340 ASP C CA 1
ATOM 7751 C C . ASP C 1 327 ? 15.994 7.630 10.440 1.00 41.23 340 ASP C C 1
ATOM 7752 O O . ASP C 1 327 ? 15.776 8.059 11.561 1.00 40.60 340 ASP C O 1
ATOM 7757 N N . GLU C 1 328 ? 15.878 6.352 10.111 1.00 39.29 341 GLU C N 1
ATOM 7758 C CA . GLU C 1 328 ? 15.475 5.341 11.062 1.00 39.47 341 GLU C CA 1
ATOM 7759 C C . GLU C 1 328 ? 16.539 5.182 12.152 1.00 41.96 341 GLU C C 1
ATOM 7760 O O . GLU C 1 328 ? 17.730 5.151 11.870 1.00 36.57 341 GLU C O 1
ATOM 7766 N N . LEU C 1 329 ? 16.066 5.041 13.390 1.00 39.68 342 LEU C N 1
ATOM 7767 C CA . LEU C 1 329 ? 16.892 4.761 14.553 1.00 41.00 342 LEU C CA 1
ATOM 7768 C C . LEU C 1 329 ? 16.738 3.295 14.943 1.00 39.68 342 LEU C C 1
ATOM 7769 O O . LEU C 1 329 ? 15.668 2.698 14.754 1.00 37.63 342 LEU C O 1
ATOM 7774 N N . PHE C 1 330 ? 17.811 2.733 15.505 1.00 34.27 343 PHE C N 1
ATOM 7775 C CA . PHE C 1 330 ? 17.859 1.327 15.871 1.00 36.22 343 PHE C CA 1
ATOM 7776 C C . PHE C 1 330 ? 18.319 1.209 17.323 1.00 39.54 343 PHE C C 1
ATOM 7777 O O . PHE C 1 330 ? 19.422 0.713 17.584 1.00 39.50 343 PHE C O 1
ATOM 7785 N N . PRO C 1 331 ? 17.480 1.622 18.302 1.00 43.13 344 PRO C N 1
ATOM 7786 C CA . PRO C 1 331 ? 17.888 1.620 19.714 1.00 37.01 344 PRO C CA 1
ATOM 7787 C C . PRO C 1 331 ? 18.250 0.241 20.258 1.00 34.60 344 PRO C C 1
ATOM 7788 O O . PRO C 1 331 ? 18.981 0.159 21.240 1.00 38.64 344 PRO C O 1
ATOM 7792 N N . TYR C 1 332 ? 17.743 -0.829 19.633 1.00 35.26 345 TYR C N 1
ATOM 7793 C CA . TYR C 1 332 ? 17.994 -2.193 20.063 1.00 33.79 345 TYR C CA 1
ATOM 7794 C C . TYR C 1 332 ? 18.697 -3.009 18.976 1.00 33.79 345 TYR C C 1
ATOM 7795 O O . TYR C 1 332 ? 18.729 -4.238 19.054 1.00 33.54 345 TYR C O 1
ATOM 7804 N N . GLY C 1 333 ? 19.342 -2.330 18.020 1.00 37.62 346 GLY C N 1
ATOM 7805 C CA . GLY C 1 333 ? 20.026 -3.021 16.934 1.00 41.44 346 GLY C CA 1
ATOM 7806 C C . GLY C 1 333 ? 19.030 -3.678 15.970 1.00 40.03 346 GLY C C 1
ATOM 7807 O O . GLY C 1 333 ? 17.925 -3.176 15.805 1.00 38.53 346 GLY C O 1
ATOM 7808 N N . GLN C 1 334 ? 19.434 -4.815 15.391 1.00 43.38 347 GLN C N 1
ATOM 7809 C CA . GLN C 1 334 ? 18.729 -5.497 14.320 1.00 43.74 347 GLN C CA 1
ATOM 7810 C C . GLN C 1 334 ? 18.354 -6.902 14.782 1.00 43.94 347 GLN C C 1
ATOM 7811 O O . GLN C 1 334 ? 18.883 -7.388 15.782 1.00 40.60 347 GLN C O 1
ATOM 7817 N N . LEU C 1 335 ? 17.446 -7.566 14.043 1.00 39.07 348 LEU C N 1
ATOM 7818 C CA . LEU C 1 335 ? 16.982 -8.905 14.395 1.00 44.69 348 LEU C CA 1
ATOM 7819 C C . LEU C 1 335 ? 18.092 -9.973 14.264 1.00 43.15 348 LEU C C 1
ATOM 7820 O O . LEU C 1 335 ? 18.916 -9.782 13.338 1.00 47.92 348 LEU C O 1
#

B-factor: mean 48.52, std 16.2, range [21.05, 182.12]

Foldseek 3Di:
DFDDDDFADAADPAFFKDFQCDPQFDFDDDDPQAAAWADLLLLLLLRRVLAPVSQKHALNSQLSSSCSRALAHNLVSLQVSLLQCLQQADLRHRMAHQHADHCVSPDADPPPRGNGHPNDDDLAQAALAQQAHGCQVPTRTAGHVVSLVVLQVLCVVQPVRWQDLRSLLVSLVVSLVVCLAPPLFHFQFQNNVVVSLQNSCCCQQGQFAQVDDPSGTHHSVSVCCRRHVSHRPVRGMHHRGHDTRPSSVVSCVSPPDAGFTNPDSDHNRTDHDPQTADLLRNLSSLVVSVVVSCNGPVDDDDSSLQSSQSSLVSSCVSCCVVNVHDDRDRPSHHD/DFDDDDFADAADPAFFKDFQCDPQFDFDDDDPQAAAWADLLLLLLLRRVLAPVSQKHALNSQQVSSCSRALAHNLNSLQVSLLQCLQQADLRHRMAHQHADHCVSPDADDPPGGNGHPNDDDLAQAALDQQAHGCQVPGRTAGHVVSLVVLQVLCVVQVVRWQDLRSLLVSLVVSLLVCLAPPLFHFQFQNNVVVSLQVSCCCQQGQFAQVDDPPGTHHSVSVCCRRHVSHRPPSGMHHRGHDTRPSSVVSCVSPPDAGFTNPDSDHNRTDHDPQTDDLLRNLSSLVVSVVVSCVGPVDDDDSSLVSSQSSLVSSCVSCCVVNVHYDRDRPSHHD/DFDDADFADAADPAFFKDFQCDPQFDFDDDDPQAAAWADLLLLLLLRRPLAPVSQKHALNSQLSSSCSRALAHNLNSLQVSLLQCLQQADLRHRMAHQHAQHCVSPDADDPPRGNGHPNDDDLAQFALAQQAHGCQVPGRTAGHVVSLVVLQVLCVVQPVRWQDLRSLLVSLVVSLLVCLAPPLFHFQFQNNVVVSLQVSCCCQQGQFAQVDDPSGTHHSVSVCCRNHVSHRPVSGMHHRGHDTRPSSVVSCVSPPDAGFTNPDSDGNRTDHDPQTDDLLRNLSSLVVSVVVSCNGPVDDDDSSLVSSQSSLVSSVVSCCVVNVHYDRDRPSHDD

Solvent-accessible surface area: 40180 Å² total; per-residue (Å²): 218,45,66,88,5,72,93,27,37,40,91,20,131,120,52,20,48,69,62,0,27,45,102,116,35,32,26,68,86,87,146,181,40,20,29,35,3,29,40,22,13,18,2,0,1,0,0,1,29,32,2,48,48,30,0,11,1,33,3,23,76,5,0,51,3,16,4,65,0,7,0,22,56,20,26,20,1,14,23,38,7,4,5,1,0,0,7,3,1,2,1,40,29,5,45,3,0,0,0,18,87,18,126,84,5,26,106,118,12,78,118,80,6,67,6,10,0,17,28,52,65,58,48,44,22,13,2,0,10,14,4,25,11,2,71,84,113,67,58,9,66,50,40,53,85,104,22,9,77,43,0,21,36,14,0,6,83,84,10,28,2,46,0,35,51,81,0,0,2,43,1,3,69,22,10,1,63,45,2,15,48,74,1,22,93,0,79,0,54,18,1,22,2,22,38,0,2,9,40,0,0,59,2,14,21,8,10,5,26,3,122,59,116,106,99,59,74,2,25,12,114,39,0,12,9,0,4,66,21,29,17,0,9,44,74,2,28,1,5,43,94,45,7,11,78,98,16,8,106,110,2,39,70,50,50,106,47,66,5,0,6,8,30,125,109,106,63,106,45,48,84,109,29,114,115,3,0,38,67,122,82,39,39,82,5,2,96,87,0,3,26,10,0,78,131,28,6,98,124,15,97,55,66,21,75,69,0,0,19,36,0,10,73,21,0,50,50,3,0,46,109,46,32,72,41,12,131,37,70,100,41,28,33,112,131,209,46,64,87,4,71,93,26,36,42,90,21,130,70,51,19,46,52,57,0,29,15,78,68,27,31,25,71,87,87,147,183,41,19,30,36,3,30,41,22,14,20,2,0,0,0,1,1,30,31,3,45,46,29,1,11,1,33,3,24,76,5,0,52,3,13,4,63,0,7,1,23,51,15,32,20,0,8,21,40,8,2,4,0,0,0,8,4,1,2,1,38,29,5,45,2,0,1,0,18,86,17,128,86,6,24,106,115,15,82,119,82,7,68,6,11,0,17,28,53,65,58,49,44,24,13,2,0,11,14,5,27,12,2,70,86,113,66,60,9,65,50,41,52,85,105,22,9,78,42,0,41,59,14,0,88,133,86,10,70,23,69,0,42,50,81,0,0,2,42,0,3,70,22,10,1,63,45,2,15,48,75,1,21,90,0,74,0,57,17,1,22,2,20,38,0,2,8,42,0,0,62,1,14,20,9,10,5,24,3,122,60,117,98,124,60,96,1,25,28,124,36,0,13,5,0,4,66,19,28,22,0,8,44,74,1,28,1,5,44,95,47,7,11,79,97,17,6,106,106,2,38,71,50,52,106,47,67,5,0,6,7,30,122,112,103,63,104,45,46,82,107,30,113,116,2,0,39,63,120,81,39,38,77,5,2,94,90,0,4,27,15,0,75,133,30,8,83,128,8,108,58,54,18,87,71,0,0,22,37,0,9,74,20,0,52,47,0,0,46,94,52,30,70,42,10,129,35,65,95,38,16,36,126,134,212,42,64,88,4,70,95,25,38,42,91,18,131,119,52,19,48,81,64,0,34,38,102,122,43,54,83,77,92,92,148,180,37,23,30,29,3,29,40,23,14,19,1,0,0,0,2,1,29,33,3,48,52,32,0,11,1,33,2,22,77,4,0,50,3,14,4,73,0,8,0,22,55,15,28,20,0,7,22,40,8,3,5,0,0,1,6,2,1,4,1,43,32,5,46,3,1,0,0,18,87,18,126,84,5,24,90,79,16,71,50,54,6,67,7,11,0,16,29,47,64,53,57,42,23,13,2,0,10,15,4,19,11,2,69,86,112,68,61,9,67,47,38,52,92,105,22,12,76,44,0,39,69,14,0,90,133,83,11,71,21,68,0,35,54,80,0,0,2,43,2,4,69,23,10,1,62,43,2,15,48,76,1,22,92,0,74,0,59,19,1,24,2,22,40,0,2,7,38,0,0,59,2,14,21,8,11,5,27,3,125,59,120,108,99,60,77,2,26,29,130,47,0,15,18,0,4,109,39,28,83,2,16,137,74,2,30,2,6,44,94,44,6,12,77,97,18,5,106,109,2,38,72,53,51,107,47,66,6,0,5,8,31,119,111,103,63,104,46,52,85,96,31,99,117,2,0,40,62,120,82,40,36,82,4,3,94,80,1,4,27,11,0,52,130,28,8,52,33,10,61,55,63,25,43,66,0,0,18,34,0,10,74,20,0,50,48,0,0,48,96,51,29,71,41,9,133,37,72,89,7,2,10,111,132

Nearest PDB structures (foldseek):
  7pn7-assembly1_A  TM=9.868E-01  e=8.059E-49  Cyclocybe aegerita
  6ekw-assembly1_A  TM=9.873E-01  e=5.432E-48  Cyclocybe aegerita
  2yp1-assembly2_D  TM=9.846E-01  e=5.558E-47  Cyclocybe aegerita
  8rnk-assembly1_A  TM=8.425E-01  e=2.666E-14  Marasmius wettsteinii
  7zcl-assembly1_A  TM=8.567E-01  e=2.478E-12  Achaetomiella virescens

Secondary structure (DSSP, 8-state):
----PPPPP-S-S--S--B-S-TTS---PPPTT----S-HHHHHHHHTTSS-TTSEE-HHHHHHHHHHHH-B-HHHHHHHHHHHHHHHSBTTTTBEESSS--GGG-SPPSTT-----TT-BTTTB-S--SSS--GGGT-SSS--HHHHHHHHHHHHHHSTTSB-HHHHHHHHHHHHHHHHHH-TT-EE-HHHHHHHHHHHHHHHHTSS-TT--SS--B-HHHHHHHHTT--PPTT-B--SS-BSSTTHHHHHHHS---SEEE-TT-SS-EEE-TTS--TT-THHHHHHHHHHHHHH-SS--HHHHHHHHHHHHHHHHHHHHHTT--PPP-TT---/----PPPPP-S-S--S--B-S-TTS---PPPTT----S-HHHHHHHHTTSS-TTSEE-HHHHHHHHHHHH-B-HHHHHHHHHHHHHHHSBTTTTBEESSS--GGG-SPPSTT-----TT-BTTTB-SS-SSS--GGGT-SSS--HHHHHHHHHHHHHHSTTSB-HHHHHHHHHHHHHHHHHH-TT-EE-THHHHHHHHHHHHHHHTSS-TT--SS--B-HHHHHHHHTT--PPTT-B--SS-BS-TTHHHHHHHS----EEE-TT-SS-EEE-TTS--TT-THHHHHHHHHHHHHH-SS--HHHHHHHHHHHHHHHHHHHHHTT------TT---/----PPPPP-S-S--S--B-S-TTS---PPPTT----S-HHHHHHHHTTSS-TTSEE-HHHHHHHHHHHH-B-HHHHHHHHHHHHHHHSBTTTTBEESSS--GGG-SPPSTT-----TT-BTTTB-S--SSS--GGGT-SSS--HHHHHHHHHHHHHHSTTSB-HHHHHHHHHHHHHHHHHH-TT-EE-HHHHHHHHHHHHHHHHTSS-TT--SS--B-HHHHHHHHTT--PPTT-B--SS-BSSTTHHHHHHHS---SEEE-TT-SS-EEE-TTS--TT-THHHHHHHHHHHHHHSSS--HHHHHHHHHHHHHHHHHHHHHTT--PPP-TT---

Radius of gyration: 34.15 Å; Cα contacts (8 Å, |Δi|>4): 2085; chains: 3; bounding box: 100×62×91 Å

Organism: NCBI:txid2316362

InterPro domains:
  IPR000028 Chloroperoxidase [PF01328] (76-291)
  IPR000028 Chloroperoxidase [PS51405] (74-304)
  IPR036851 Chloroperoxidase-like superfamily [G3DSA:1.10.489.10] (55-386)
  IPR036851 Chloroperoxidase-like superfamily [SSF47571] (70-191)

Sequence (1005 aa):
QGVDPPPPPGPPSSFTGTKLVNDADHPWQPLREGDIRGPCPGLNTLASHGYLPRDGVATPAQIITTATQEGFNFENNNAAIVATYLGHLLNGNLVTDLLSIGGATPKTGPPPPPPAHAGGLNVHGTFEGDAGMTRADEFFGDNHSFNQTLFDKFVDFSNRYGGGFYNLTVAGELRYSRIQDSIATNPEFQFKNVRFITAYGETVFPINLFVDGRVTTDRKLSMEDAASIFRDMRRFPDDFHRSAVPASNEGADQVLAAHPWVPGGNADNQVNNYVEEDPDSADFTHLCRLYEFVVGSVQELYPNPTGILRRNLIKNLHYWWTGVNVAFGGCDELFPYGQLQGVDPPPPPGPPSFTGTKLVNDADHPWQPLREGDIRGPCPGLNTLASHGYLPRDGVATPAQIITTATQEGFNFENNAAIVATYLGHLLNGNLVTDLLSIGGATPKTGPPPPPPAHAGGLNVHGTFEGDAGMTRADEFFGDNHSFNQTLFDKFVDFSNRYGGGFYNLTVAGELRYSRIQDSIATNPEFQFKNVRFITAYGETVFPINLFVDGRVTTDRKLSMEDAASIFRDMRRFPDDFHRSAVPASNEGADQVLAAHPWVPGGNADNQVNNYVEEDPDSADFTHLCRLYEFVVGSVQELYPNPTGILRRNLIKNLHYWWTGVNVAFGGCDELFPYGQLQGVDPPPPPGPPSSFTGTKLVNDADHPWQPLREGDIRGPCPGLNTLASHGYLPRDGVATPAQIITTATQEGFNFENNAAIVATYLGHLLNGNLVTDLLSIGGATPKTGPPPPPPAHAGGLNVHGTFEGDAGMTRADEFFGDNHSFNQTLFDKFVDFSNRYGGGFYNLTVAGELRYSRIQDSIATNPEFQFKNVRFITAYGETVFPINLFVDGRVTTDRKLSMEDAASIFRDMRFPDDFHRSAVPASNEGADQVLAAHPWVPGGNADNQVNNYVEDPDSADFTHLCRLYEFVVGSVQELYPNPTGILRRNLIKNLHYWWTGVNVAFGGCDELFPYGQL